Protein 2Y75 (pdb70)

Nearest PDB structures (foldseek):
  2y75-assembly1_E  TM=9.518E-01  e=7.463E-23  Bacillus subtilis
  3lwf-assembly1_A  TM=9.277E-01  e=1.250E-16  Listeria innocua
  3t8r-assembly1_A-2  TM=9.354E-01  e=6.163E-15  Staphylococcus aureus subsp. aureus Mu50
  4cic-assembly1_B  TM=9.281E-01  e=3.861E-13  Thermincola potens JR
  4hf0-assembly1_A  TM=8.494E-01  e=2.095E-10  Escherichia coli K-12

Sequence (765 aa):
MLKISTKGRYGLTIMIELAKKHGEGPTSLKSIAQTNNLSEHYLEQLVSPLRNAGLVKSIGGYVLGSEPDAITAGDIIRVLEGPISPVEVLEDEEPAKRELWIRIRDAVKEVLDSTTLEDDLASYTDMLKISTKGRYGLTIMIELAKKKHGEGPTSLKSIAQTNNLSEHYLEEQLVSPLRNAGLVKSIRGAYGGYVLGSEPDAITAGDIIRVLEGPISPVEVLEDEEPAKRELWIRIRDAVKEVLDSTTLEDLASYMLKISTKGRYGLTIMIELAKKHGEGPTSLKSIAQTNNLSEHYLEEQLVSPLRNAGLVKSIRGGGYVLGSEPDAITAGDIIRVLEGPISPVEVLEDEEPAKRELWIRIRDAVKEVLDSTTLEDLASYTDMLKISTKGRYGLTIMIELAKKHGEGPTSLKSIAQTNNLSEHYLEEQLVSPLRNAGLVKKSIRGAYGGYVLGSEPDAITAGDIIRVLEGPISPVEVLEDEEPAKRELWIRIRDAVKEVLDSTTLEDLASYTMLKISTKGRYGLTIMIELAKKHGEGPTSLKSIAQTNNLSEHYLEQLVSPLRNAGLVKSIRGAYGGYVLGSEPDAITAGDIIIRVLEGPISPVEVLEDEEPAKRELWIRIRDAVKEVLDSTTLEDLASYTDMLKISTTKGRYGLTIMIELAKKHGEGPTSLKSIAQTNNLSEHYLEQLVSPLRNAGLVKSIRGAYGGYVLGSEPDAITAGDIIRVLEGPISPVEVLEDEEEPAKRELWIRIRDAVKEVLDSTTLEDLASYTD

Structure (mmCIF, N/CA/C/O backbone):
data_2Y75
#
_entry.id   2Y75
#
_cell.length_a   98.700
_cell.length_b   103.700
_cell.length_c   106.530
_cell.angle_alpha   90.00
_cell.angle_beta   90.00
_cell.angle_gamma   90.00
#
_symmetry.space_group_name_H-M   'P 21 21 21'
#
loop_
_entity.id
_entity.type
_entity.pdbx_description
1 polymer 'HTH-TYPE TRANSCRIPTIONAL REGULATOR CYMR'
2 non-polymer 'SULFATE ION'
3 non-polymer 'CHLORIDE ION'
4 water water
#
loop_
_atom_site.group_PDB
_atom_site.id
_atom_site.type_symbol
_atom_site.label_atom_id
_atom_site.label_alt_id
_atom_site.label_comp_id
_atom_site.label_asym_id
_atom_site.label_entity_id
_atom_site.label_seq_id
_atom_site.pdbx_PDB_ins_code
_atom_site.Cartn_x
_atom_site.Cartn_y
_atom_site.Cartn_z
_atom_site.occupancy
_atom_site.B_iso_or_equiv
_atom_site.auth_seq_id
_atom_site.auth_comp_id
_atom_site.auth_asym_id
_atom_site.auth_atom_id
_atom_site.pdbx_PDB_model_num
ATOM 1 N N . MET A 1 1 ? 20.784 -25.636 -16.044 1.00 40.74 1 MET A N 1
ATOM 2 C CA . MET A 1 1 ? 21.536 -26.822 -15.639 1.00 39.96 1 MET A CA 1
ATOM 3 C C . MET A 1 1 ? 21.133 -28.032 -16.458 1.00 45.78 1 MET A C 1
ATOM 4 O O . MET A 1 1 ? 21.955 -28.935 -16.665 1.00 44.72 1 MET A O 1
ATOM 9 N N . LEU A 1 2 ? 19.852 -28.080 -16.884 1.00 43.18 2 LEU A N 1
ATOM 10 C CA . LEU A 1 2 ? 19.298 -29.240 -17.584 1.00 43.14 2 LEU A CA 1
ATOM 11 C C . LEU A 1 2 ? 19.278 -29.227 -19.095 1.00 46.42 2 LEU A C 1
ATOM 12 O O . LEU A 1 2 ? 18.998 -28.207 -19.716 1.00 44.82 2 LEU A O 1
ATOM 17 N N . LYS A 1 3 ? 19.500 -30.413 -19.687 1.00 44.82 3 LYS A N 1
ATOM 18 C CA . LYS A 1 3 ? 19.467 -30.602 -21.133 1.00 45.51 3 LYS A CA 1
ATOM 19 C C . LYS A 1 3 ? 18.011 -30.798 -21.632 1.00 49.33 3 LYS A C 1
ATOM 20 O O . LYS A 1 3 ? 17.771 -31.680 -22.468 1.00 51.98 3 LYS A O 1
ATOM 26 N N . ILE A 1 4 ? 17.044 -29.981 -21.106 1.00 42.30 4 ILE A N 1
ATOM 27 C CA . ILE A 1 4 ? 15.611 -29.992 -21.494 1.00 40.80 4 ILE A CA 1
ATOM 28 C C . ILE A 1 4 ? 15.422 -28.985 -22.614 1.00 41.29 4 ILE A C 1
ATOM 29 O O . ILE A 1 4 ? 15.433 -27.782 -22.360 1.00 42.57 4 ILE A O 1
ATOM 34 N N . SER A 1 5 ? 15.243 -29.477 -23.841 1.00 33.14 5 SER A N 1
ATOM 35 C CA . SER A 1 5 ? 15.108 -28.654 -25.032 1.00 31.63 5 SER A CA 1
ATOM 36 C C . SER A 1 5 ? 13.632 -28.379 -25.422 1.00 32.38 5 SER A C 1
ATOM 37 O O . SER A 1 5 ? 12.713 -28.805 -24.729 1.00 29.38 5 SER A O 1
ATOM 40 N N . THR A 1 6 ? 13.418 -27.690 -26.562 1.00 28.13 6 THR A N 1
ATOM 41 C CA . THR A 1 6 ? 12.087 -27.407 -27.120 1.00 28.23 6 THR A CA 1
ATOM 42 C C . THR A 1 6 ? 11.334 -28.755 -27.376 1.00 30.64 6 THR A C 1
ATOM 43 O O . THR A 1 6 ? 10.140 -28.835 -27.129 1.00 30.57 6 THR A O 1
ATOM 47 N N . LYS A 1 7 ? 12.052 -29.793 -27.843 1.00 27.73 7 LYS A N 1
ATOM 48 C CA . LYS A 1 7 ? 11.550 -31.166 -28.061 1.00 28.74 7 LYS A CA 1
ATOM 49 C C . LYS A 1 7 ? 10.890 -31.720 -26.786 1.00 32.81 7 LYS A C 1
ATOM 50 O O . LYS A 1 7 ? 9.769 -32.231 -26.841 1.00 31.65 7 LYS A O 1
ATOM 56 N N . GLY A 1 8 ? 11.604 -31.645 -25.662 1.00 28.74 8 GLY A N 1
ATOM 57 C CA . GLY A 1 8 ? 11.114 -32.113 -24.372 1.00 27.76 8 GLY A CA 1
ATOM 58 C C . GLY A 1 8 ? 9.935 -31.298 -23.890 1.00 29.08 8 GLY A C 1
ATOM 59 O O . GLY A 1 8 ? 8.952 -31.878 -23.441 1.00 29.64 8 GLY A O 1
ATOM 60 N N . ARG A 1 9 ? 10.024 -29.951 -24.003 1.00 24.09 9 ARG A N 1
ATOM 61 C CA . ARG A 1 9 ? 8.942 -29.055 -23.575 1.00 23.98 9 ARG A CA 1
ATOM 62 C C . ARG A 1 9 ? 7.638 -29.368 -24.322 1.00 27.98 9 ARG A C 1
ATOM 63 O O . ARG A 1 9 ? 6.580 -29.504 -23.706 1.00 25.74 9 ARG A O 1
ATOM 71 N N . TYR A 1 10 ? 7.720 -29.458 -25.660 1.00 27.20 10 TYR A N 1
ATOM 72 C CA . TYR A 1 10 ? 6.536 -29.703 -26.487 1.00 27.26 10 TYR A CA 1
ATOM 73 C C . TYR A 1 10 ? 6.052 -31.138 -26.516 1.00 30.75 10 TYR A C 1
ATOM 74 O O . TYR A 1 10 ? 4.864 -31.393 -26.720 1.00 30.23 10 TYR A O 1
ATOM 83 N N . GLY A 1 11 ? 6.962 -32.063 -26.249 1.00 26.00 11 GLY A N 1
ATOM 84 C CA . GLY A 1 11 ? 6.615 -33.464 -26.094 1.00 25.58 11 GLY A CA 1
ATOM 85 C C . GLY A 1 11 ? 5.785 -33.606 -24.816 1.00 30.10 11 GLY A C 1
ATOM 86 O O . GLY A 1 11 ? 4.772 -34.302 -24.803 1.00 27.11 11 GLY A O 1
ATOM 87 N N . LEU A 1 12 ? 6.146 -32.848 -23.750 1.00 26.06 12 LEU A N 1
ATOM 88 C CA . LEU A 1 12 ? 5.359 -32.829 -22.511 1.00 26.39 12 LEU A CA 1
ATOM 89 C C . LEU A 1 12 ? 3.984 -32.201 -22.779 1.00 27.50 12 LEU A C 1
ATOM 90 O O . LEU A 1 12 ? 2.981 -32.695 -22.272 1.00 26.14 12 LEU A O 1
ATOM 95 N N . THR A 1 13 ? 3.939 -31.127 -23.571 1.00 22.49 13 THR A N 1
ATOM 96 C CA . THR A 1 13 ? 2.685 -30.453 -23.939 1.00 24.02 13 THR A CA 1
ATOM 97 C C . THR A 1 13 ? 1.687 -31.452 -24.564 1.00 30.39 13 THR A C 1
ATOM 98 O O . THR A 1 13 ? 0.531 -31.513 -24.132 1.00 30.17 13 THR A O 1
ATOM 102 N N . ILE A 1 14 ? 2.153 -32.254 -25.538 1.00 27.86 14 ILE A N 1
ATOM 103 C CA . ILE A 1 14 ? 1.321 -33.261 -26.221 1.00 27.50 14 ILE A CA 1
ATOM 104 C C . ILE A 1 14 ? 0.734 -34.202 -25.167 1.00 30.43 14 ILE A C 1
ATOM 105 O O . ILE A 1 14 ? -0.474 -34.411 -25.138 1.00 30.77 14 ILE A O 1
ATOM 110 N N . MET A 1 15 ? 1.593 -34.765 -24.320 1.00 22.87 15 MET A N 1
ATOM 111 C CA . MET A 1 15 ? 1.211 -35.748 -23.301 1.00 23.77 15 MET A CA 1
ATOM 112 C C . MET A 1 15 ? 0.226 -35.211 -22.269 1.00 29.16 15 MET A C 1
ATOM 113 O O . MET A 1 15 ? -0.696 -35.923 -21.888 1.00 29.59 15 MET A O 1
ATOM 118 N N . ILE A 1 16 ? 0.419 -33.957 -21.842 1.00 27.14 16 ILE A N 1
ATOM 119 C CA . ILE A 1 16 ? -0.434 -33.284 -20.876 1.00 26.72 16 ILE A CA 1
ATOM 120 C C . ILE A 1 16 ? -1.822 -33.074 -21.510 1.00 31.41 16 ILE A C 1
ATOM 121 O O . ILE A 1 16 ? -2.831 -33.350 -20.847 1.00 29.93 16 ILE A O 1
ATOM 126 N N . GLU A 1 17 ? -1.864 -32.602 -22.789 1.00 28.89 17 GLU A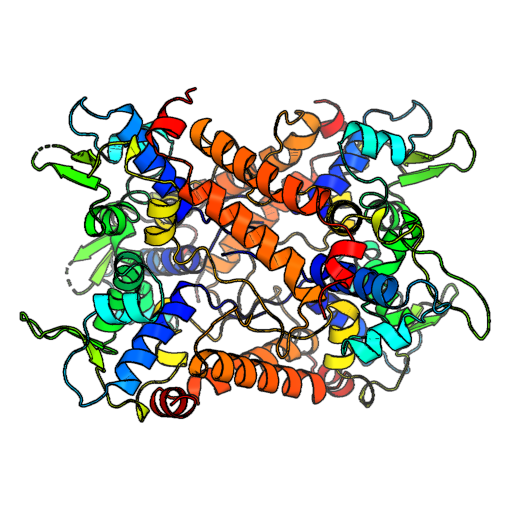 N 1
ATOM 127 C CA . GLU A 1 17 ? -3.144 -32.374 -23.502 1.00 29.74 17 GLU A CA 1
ATOM 128 C C . GLU A 1 17 ? -3.919 -33.676 -23.632 1.00 32.08 17 GLU A C 1
ATOM 129 O O . GLU A 1 17 ? -5.120 -33.711 -23.376 1.00 34.31 17 GLU A O 1
ATOM 135 N N . LEU A 1 18 ? -3.214 -34.753 -23.959 1.00 27.73 18 LEU A N 1
ATOM 136 C CA . LEU A 1 18 ? -3.825 -36.066 -24.071 1.00 27.36 18 LEU A CA 1
ATOM 137 C C . LEU A 1 18 ? -4.333 -36.572 -22.720 1.00 32.42 18 LEU A C 1
ATOM 138 O O . LEU A 1 18 ? -5.419 -37.168 -22.662 1.00 31.18 18 LEU A O 1
ATOM 143 N N . ALA A 1 19 ? -3.589 -36.289 -21.623 1.00 30.04 19 ALA A N 1
ATOM 144 C CA . ALA A 1 19 ? -4.004 -36.693 -20.275 1.00 30.30 19 ALA A CA 1
ATOM 145 C C . ALA A 1 19 ? -5.282 -35.947 -19.870 1.00 35.43 19 ALA A C 1
ATOM 146 O O . ALA A 1 19 ? -6.186 -36.555 -19.294 1.00 34.32 19 ALA A O 1
ATOM 148 N N . LYS A 1 20 ? -5.386 -34.657 -20.222 1.00 33.26 20 LYS A N 1
ATOM 149 C CA . LYS A 1 20 ? -6.568 -33.849 -19.911 1.00 34.64 20 LYS A CA 1
ATOM 150 C C . LYS A 1 20 ? -7.815 -34.379 -20.620 1.00 41.93 20 LYS A C 1
ATOM 151 O O . LYS A 1 20 ? -8.918 -34.285 -20.080 1.00 40.72 20 LYS A O 1
ATOM 157 N N . LYS A 1 21 ? -7.622 -34.953 -21.825 1.00 40.16 21 LYS A N 1
ATOM 158 C CA . LYS A 1 21 ? -8.697 -35.466 -22.672 1.00 39.89 21 LYS A CA 1
ATOM 159 C C . LYS A 1 21 ? -8.852 -36.987 -22.583 1.00 42.49 21 LYS A C 1
ATOM 160 O O . LYS A 1 21 ? -9.549 -37.575 -23.408 1.00 43.27 21 LYS A O 1
ATOM 166 N N . HIS A 1 22 ? -8.226 -37.624 -21.572 1.00 36.15 22 HIS A N 1
ATOM 167 C CA . HIS A 1 22 ? -8.276 -39.070 -21.387 1.00 35.75 22 HIS A CA 1
ATOM 168 C C . HIS A 1 22 ? -9.742 -39.538 -21.200 1.00 43.49 22 HIS A C 1
ATOM 169 O O . HIS A 1 22 ? -10.463 -38.973 -20.375 1.00 40.34 22 HIS A O 1
ATOM 176 N N . GLY A 1 23 ? -10.153 -40.509 -22.021 1.00 43.02 23 GLY A N 1
ATOM 177 C CA . GLY A 1 23 ? -11.515 -41.046 -22.054 1.00 43.50 23 GLY A CA 1
ATOM 178 C C . GLY A 1 23 ? -12.505 -40.175 -22.820 1.00 49.56 23 GLY A C 1
ATOM 179 O O . GLY A 1 23 ? -13.709 -40.444 -22.785 1.00 51.51 23 GLY A O 1
ATOM 180 N N . GLU A 1 24 ? -12.020 -39.124 -23.524 1.00 43.82 24 GLU A N 1
ATOM 181 C CA . GLU A 1 24 ? -12.875 -38.210 -24.284 1.00 43.31 24 GLU A CA 1
ATOM 182 C C . GLU A 1 24 ? -12.657 -38.325 -25.788 1.00 48.52 24 GLU A C 1
ATOM 183 O O . GLU A 1 24 ? -12.877 -37.354 -26.523 1.00 50.74 24 GLU A O 1
ATOM 189 N N . GLY A 1 25 ? -12.230 -39.502 -26.239 1.00 42.93 25 GLY A N 1
ATOM 190 C CA . GLY A 1 25 ? -11.991 -39.749 -27.654 1.00 42.20 25 GLY A CA 1
ATOM 191 C C . GLY A 1 25 ? -10.657 -39.212 -28.154 1.00 44.56 25 GLY A C 1
ATOM 192 O O . GLY A 1 25 ? -9.920 -38.574 -27.394 1.00 43.13 25 GLY A O 1
ATOM 193 N N . PRO A 1 26 ? -10.320 -39.445 -29.442 1.00 40.05 26 PRO A N 1
ATOM 194 C CA . PRO A 1 26 ? -9.018 -38.980 -29.964 1.00 39.36 26 PRO A CA 1
ATOM 195 C C . PRO A 1 26 ? -8.877 -37.461 -30.049 1.00 39.65 26 PRO A C 1
ATOM 196 O O . PRO A 1 26 ? -9.873 -36.745 -30.142 1.00 38.22 26 PRO A O 1
ATOM 200 N N . THR A 1 27 ? -7.623 -36.974 -30.003 1.00 35.14 27 THR A N 1
ATOM 201 C CA . THR A 1 27 ? -7.303 -35.543 -30.131 1.00 33.40 27 THR A CA 1
ATOM 202 C C . THR A 1 27 ? -6.289 -35.391 -31.264 1.00 35.24 27 THR A C 1
ATOM 203 O O . THR A 1 27 ? -5.262 -36.079 -31.261 1.00 34.52 27 THR A O 1
ATOM 207 N N . SER A 1 28 ? -6.529 -34.471 -32.201 1.00 31.83 28 SER A N 1
ATOM 208 C CA . SER A 1 28 ? -5.571 -34.264 -33.292 1.00 31.51 28 SER A CA 1
ATOM 209 C C . SER A 1 28 ? -4.380 -33.391 -32.870 1.00 35.93 28 SER A C 1
ATOM 210 O O . SER A 1 28 ? -4.504 -32.533 -31.978 1.00 34.81 28 SER A O 1
ATOM 213 N N . LEU A 1 29 ? -3.244 -33.570 -33.565 1.00 33.21 29 LEU A N 1
ATOM 214 C CA . LEU A 1 29 ? -2.069 -32.736 -33.362 1.00 33.66 29 LEU A CA 1
ATOM 215 C C . LEU A 1 29 ? -2.400 -31.320 -33.755 1.00 38.14 29 LEU A C 1
ATOM 216 O O . LEU A 1 29 ? -1.957 -30.403 -33.080 1.00 37.33 29 LEU A O 1
ATOM 221 N N . LYS A 1 30 ? -3.266 -31.135 -34.793 1.00 35.49 30 LYS A N 1
ATOM 222 C CA . LYS A 1 30 ? -3.724 -29.816 -35.214 1.00 35.21 30 LYS A CA 1
ATOM 223 C C . LYS A 1 30 ? -4.386 -29.076 -34.037 1.00 37.67 30 LYS A C 1
ATOM 224 O O . LYS A 1 30 ? -4.049 -27.913 -33.804 1.00 37.03 30 LYS A O 1
ATOM 230 N N . SER A 1 31 ? -5.323 -29.733 -33.288 1.00 33.80 31 SER A N 1
ATOM 231 C CA . SER A 1 31 ? -5.974 -29.038 -32.167 1.00 33.79 31 SER A CA 1
ATOM 232 C C . SER A 1 31 ? -5.001 -28.764 -31.005 1.00 36.55 31 SER A C 1
ATOM 233 O O . SER A 1 31 ? -5.097 -27.712 -30.386 1.00 35.24 31 SER A O 1
ATOM 236 N N . ILE A 1 32 ? -4.055 -29.694 -30.735 1.00 32.72 32 ILE A N 1
ATOM 237 C CA . ILE A 1 32 ? -3.048 -29.478 -29.682 1.00 31.99 32 ILE A CA 1
ATOM 238 C C . ILE A 1 32 ? -2.183 -28.255 -30.071 1.00 34.83 32 ILE A C 1
ATOM 239 O O . ILE A 1 32 ? -1.958 -27.381 -29.238 1.00 34.12 32 ILE A O 1
ATOM 244 N N . ALA A 1 33 ? -1.766 -28.178 -31.349 1.00 32.46 33 ALA A N 1
ATOM 245 C CA . ALA A 1 33 ? -0.978 -27.066 -31.892 1.00 32.96 33 ALA A CA 1
ATOM 246 C C . ALA A 1 33 ? -1.742 -25.760 -31.801 1.00 37.84 33 ALA A C 1
ATOM 247 O O . ALA A 1 33 ? -1.166 -24.747 -31.409 1.00 36.38 33 ALA A O 1
ATOM 249 N N . GLN A 1 34 ? -3.060 -25.781 -32.137 1.00 36.89 34 GLN A N 1
ATOM 250 C CA . GLN A 1 34 ? -3.927 -24.599 -32.079 1.00 36.10 34 GLN A CA 1
ATOM 251 C C . GLN A 1 34 ? -4.069 -24.097 -30.632 1.00 38.05 34 GLN A C 1
ATOM 252 O O . GLN A 1 34 ? -3.886 -22.907 -30.377 1.00 35.71 34 GLN A O 1
ATOM 258 N N . THR A 1 35 ? -4.325 -25.016 -29.683 1.00 35.23 35 THR A N 1
ATOM 259 C CA . THR A 1 35 ? -4.460 -24.697 -28.252 1.00 35.83 35 THR A CA 1
ATOM 260 C C . THR A 1 35 ? -3.173 -24.029 -27.724 1.00 40.09 35 THR A C 1
ATOM 261 O O . THR A 1 35 ? -3.244 -23.064 -26.957 1.00 39.43 35 THR A O 1
ATOM 265 N N . ASN A 1 36 ? -2.007 -24.531 -28.166 1.00 36.31 36 ASN A N 1
ATOM 266 C CA . ASN A 1 36 ? -0.718 -24.062 -27.666 1.00 35.62 36 ASN A CA 1
ATOM 267 C C . ASN A 1 36 ? 0.050 -23.076 -28.536 1.00 38.72 36 ASN A C 1
ATOM 268 O O . ASN A 1 36 ? 1.203 -22.782 -28.231 1.00 38.41 36 ASN A O 1
ATOM 273 N N . ASN A 1 37 ? -0.600 -22.538 -29.597 1.00 34.48 37 ASN A N 1
ATOM 274 C CA . ASN A 1 37 ? -0.055 -21.509 -30.490 1.00 34.07 37 ASN A CA 1
ATOM 275 C C . ASN A 1 37 ? 1.315 -21.866 -31.069 1.00 37.81 37 ASN A C 1
ATOM 276 O O . ASN A 1 37 ? 2.273 -21.097 -30.953 1.00 37.20 37 ASN A O 1
ATOM 281 N N . LEU A 1 38 ? 1.414 -23.035 -31.688 1.00 33.32 38 LEU A N 1
ATOM 282 C CA . LEU A 1 38 ? 2.650 -23.441 -32.351 1.00 32.30 38 LEU A CA 1
ATOM 283 C C . LEU A 1 38 ? 2.312 -24.242 -33.599 1.00 37.66 38 LEU A C 1
ATOM 284 O O . LEU A 1 38 ? 1.131 -24.471 -33.865 1.00 38.50 38 LEU A O 1
ATOM 289 N N . SER A 1 39 ? 3.316 -24.619 -34.384 1.00 34.73 39 SER A N 1
ATOM 290 C CA . SER A 1 39 ? 3.101 -25.342 -35.626 1.00 34.33 39 SER A CA 1
ATOM 291 C C . SER A 1 39 ? 2.824 -26.812 -35.389 1.00 35.81 39 SER A C 1
ATOM 292 O O . SER A 1 39 ? 3.594 -27.485 -34.714 1.00 33.78 39 SER A O 1
ATOM 295 N N . GLU A 1 40 ? 1.761 -27.322 -36.030 1.00 31.79 40 GLU A N 1
ATOM 296 C CA . GLU A 1 40 ? 1.404 -28.738 -36.017 1.00 30.61 40 GLU A CA 1
ATOM 297 C C . GLU A 1 40 ? 2.565 -29.532 -36.610 1.00 31.49 40 GLU A C 1
ATOM 298 O O . GLU A 1 40 ? 2.831 -30.648 -36.174 1.00 30.56 40 GLU A O 1
ATOM 304 N N . HIS A 1 41 ? 3.259 -28.941 -37.596 1.00 28.50 41 HIS A N 1
ATOM 305 C CA . HIS A 1 41 ? 4.378 -29.565 -38.302 1.00 28.75 41 HIS A CA 1
ATOM 306 C C . HIS A 1 41 ? 5.648 -29.625 -37.455 1.00 32.60 41 HIS A C 1
ATOM 307 O O . HIS A 1 41 ? 6.546 -30.419 -37.739 1.00 31.04 41 HIS A O 1
ATOM 314 N N . TYR A 1 42 ? 5.694 -28.822 -36.378 1.00 29.07 42 TYR A N 1
ATOM 315 C CA . TYR A 1 42 ? 6.783 -28.931 -35.419 1.00 28.12 42 TYR A CA 1
ATOM 316 C C . TYR A 1 42 ? 6.410 -30.116 -34.491 1.00 29.68 42 TYR A C 1
ATOM 317 O O . TYR A 1 42 ? 7.237 -30.996 -34.287 1.00 29.22 42 TYR A O 1
ATOM 326 N N . LEU A 1 43 ? 5.143 -30.167 -33.981 1.00 27.97 43 LEU A N 1
ATOM 327 C CA . LEU A 1 43 ? 4.663 -31.260 -33.110 1.00 27.91 43 LEU A CA 1
ATOM 328 C C . LEU A 1 43 ? 4.774 -32.642 -33.766 1.00 33.22 43 LEU A C 1
ATOM 329 O O . LEU A 1 43 ? 5.081 -33.608 -33.075 1.00 32.85 43 LEU A O 1
ATOM 334 N N . GLU A 1 44 ? 4.523 -32.739 -35.093 1.00 32.07 44 GLU A N 1
ATOM 335 C CA . GLU A 1 44 ? 4.598 -34.008 -35.849 1.00 32.97 44 GLU A CA 1
ATOM 336 C C . GLU A 1 44 ? 5.934 -34.739 -35.701 1.00 37.21 44 GLU A C 1
ATOM 337 O O . GLU A 1 44 ? 5.966 -35.970 -35.686 1.00 36.82 44 GLU A O 1
ATOM 343 N N . GLN A 1 45 ? 7.027 -33.973 -35.540 1.00 33.30 45 GLN A N 1
ATOM 344 C CA . GLN A 1 45 ? 8.391 -34.487 -35.338 1.00 32.29 45 GLN A CA 1
ATOM 345 C C . GLN A 1 45 ? 8.568 -35.188 -33.972 1.00 37.36 45 GLN A C 1
ATOM 346 O O . GLN A 1 45 ? 9.478 -36.012 -33.805 1.00 38.01 45 GLN A O 1
ATOM 352 N N . LEU A 1 46 ? 7.705 -34.838 -32.998 1.00 32.74 46 LEU A N 1
ATOM 353 C CA . LEU A 1 46 ? 7.771 -35.345 -31.625 1.00 31.96 46 LEU A CA 1
ATOM 354 C C . LEU A 1 46 ? 6.934 -36.583 -31.378 1.00 37.47 46 LEU A C 1
ATOM 355 O O . LEU A 1 46 ? 7.276 -37.373 -30.486 1.00 34.00 46 LEU A O 1
ATOM 360 N N . VAL A 1 47 ? 5.805 -36.742 -32.125 1.00 37.33 47 VAL A N 1
ATOM 361 C CA . VAL A 1 47 ? 4.893 -37.879 -31.928 1.00 37.48 47 VAL A CA 1
ATOM 362 C C . VAL A 1 47 ? 5.475 -39.230 -32.261 1.00 40.64 47 VAL A C 1
ATOM 363 O O . VAL A 1 47 ? 5.240 -40.181 -31.518 1.00 40.65 47 VAL A O 1
ATOM 367 N N . SER A 1 48 ? 6.207 -39.330 -33.381 1.00 38.45 48 SER A N 1
ATOM 368 C CA . SER A 1 48 ? 6.773 -40.599 -33.851 1.00 38.66 48 SER A CA 1
ATOM 369 C C . SER A 1 48 ? 7.497 -41.375 -32.746 1.00 41.97 48 SER A C 1
ATOM 370 O O . SER A 1 48 ? 7.122 -42.525 -32.493 1.00 41.50 48 SER A O 1
ATOM 373 N N . PRO A 1 49 ? 8.475 -40.776 -32.009 1.00 37.99 49 PRO A N 1
ATOM 374 C CA . PRO A 1 49 ? 9.100 -41.539 -30.914 1.00 35.81 49 PRO A CA 1
ATOM 375 C C . PRO A 1 49 ? 8.119 -41.869 -29.774 1.00 34.60 49 PRO A C 1
ATOM 376 O O . PRO A 1 49 ? 8.221 -42.939 -29.176 1.00 33.08 49 PRO A O 1
ATOM 380 N N . LEU A 1 50 ? 7.173 -40.955 -29.462 1.00 29.43 50 LEU A N 1
ATOM 381 C CA . LEU A 1 50 ? 6.190 -41.214 -28.397 1.00 29.90 50 LEU A CA 1
ATOM 382 C C . LEU A 1 50 ? 5.267 -42.416 -28.781 1.00 34.97 50 LEU A C 1
ATOM 383 O O . LEU A 1 50 ? 4.947 -43.274 -27.939 1.00 32.85 50 LEU A O 1
ATOM 388 N N . ARG A 1 51 ? 4.927 -42.504 -30.063 1.00 32.93 51 ARG A N 1
ATOM 389 C CA . ARG A 1 51 ? 4.128 -43.601 -30.614 1.00 33.79 51 ARG A CA 1
ATOM 390 C C . ARG A 1 51 ? 4.936 -44.915 -30.575 1.00 38.84 51 ARG A C 1
ATOM 391 O O . ARG A 1 51 ? 4.425 -45.923 -30.085 1.00 37.20 51 ARG A O 1
ATOM 399 N N . ASN A 1 52 ? 6.220 -44.880 -31.013 1.00 37.38 52 ASN A N 1
ATOM 400 C CA . ASN A 1 52 ? 7.093 -46.061 -30.985 1.00 37.15 52 ASN A CA 1
ATOM 401 C C . ASN A 1 52 ? 7.268 -46.615 -29.588 1.00 39.55 52 ASN A C 1
ATOM 402 O O . ASN A 1 52 ? 7.301 -47.836 -29.412 1.00 38.50 52 ASN A O 1
ATOM 407 N N . ALA A 1 53 ? 7.309 -45.723 -28.582 1.00 35.94 53 ALA A N 1
ATOM 408 C CA . ALA A 1 53 ? 7.455 -46.103 -27.174 1.00 35.40 53 ALA A CA 1
ATOM 409 C C . ALA A 1 53 ? 6.147 -46.594 -26.537 1.00 36.16 53 ALA A C 1
ATOM 410 O O . ALA A 1 53 ? 6.156 -47.004 -25.377 1.00 34.77 53 ALA A O 1
ATOM 412 N N . GLY A 1 54 ? 5.041 -46.514 -27.275 1.00 32.92 54 GLY A N 1
ATOM 413 C CA . GLY A 1 54 ? 3.730 -46.931 -26.785 1.00 32.11 54 GLY A CA 1
ATOM 414 C C . GLY A 1 54 ? 3.138 -45.955 -25.793 1.00 35.61 54 GLY A C 1
ATOM 415 O O . GLY A 1 54 ? 2.196 -46.301 -25.070 1.00 34.19 54 GLY A O 1
ATOM 416 N N . LEU A 1 55 ? 3.672 -44.707 -25.758 1.00 29.96 55 LEU A N 1
ATOM 417 C CA . LEU A 1 55 ? 3.177 -43.679 -24.834 1.00 29.11 55 LEU A CA 1
ATOM 418 C C . LEU A 1 55 ? 1.906 -43.045 -25.373 1.00 31.16 55 LEU A C 1
ATOM 419 O O . LEU A 1 55 ? 1.107 -42.497 -24.604 1.00 29.26 55 LEU A O 1
ATOM 424 N N . VAL A 1 56 ? 1.781 -43.045 -26.711 1.00 28.54 56 VAL A N 1
ATOM 425 C CA . VAL A 1 56 ? 0.620 -42.574 -27.459 1.00 29.45 56 VAL A CA 1
ATOM 426 C C . VAL A 1 56 ? 0.173 -43.658 -28.452 1.00 36.04 56 VAL A C 1
ATOM 427 O O . VAL A 1 56 ? 0.991 -44.443 -28.942 1.00 34.17 56 VAL A O 1
ATOM 431 N N . LYS A 1 57 ? -1.117 -43.659 -28.779 1.00 36.99 57 LYS A N 1
ATOM 432 C CA . LYS A 1 57 ? -1.681 -44.564 -29.793 1.00 37.26 57 LYS A CA 1
ATOM 433 C C . LYS A 1 57 ? -2.357 -43.692 -30.816 1.00 40.49 57 LYS A C 1
ATOM 434 O O . LYS A 1 57 ? -3.032 -42.721 -30.461 1.00 41.02 57 LYS A O 1
ATOM 440 N N . SER A 1 58 ? -2.146 -44.008 -32.078 1.00 36.90 58 SER A N 1
ATOM 441 C CA . SER A 1 58 ? -2.770 -43.303 -33.186 1.00 38.07 58 SER A CA 1
ATOM 442 C C . SER A 1 58 ? -4.064 -44.048 -33.576 1.00 42.29 58 SER A C 1
ATOM 443 O O . SER A 1 58 ? -4.048 -45.275 -33.780 1.00 41.65 58 SER A O 1
ATOM 446 N N . ILE A 1 59 ? -5.179 -43.305 -33.647 1.00 39.49 59 ILE A N 1
ATOM 447 C CA . ILE A 1 59 ? -6.488 -43.819 -34.064 1.00 55.13 59 ILE A CA 1
ATOM 448 C C . ILE A 1 59 ? -6.826 -43.282 -35.464 1.00 93.84 59 ILE A C 1
ATOM 449 O O . ILE A 1 59 ? -6.800 -42.076 -35.692 1.00 64.92 59 ILE A O 1
ATOM 454 N N . GLY A 1 64 ? -9.486 -38.798 -36.418 1.00 57.62 64 GLY A N 1
ATOM 455 C CA . GLY A 1 64 ? -8.068 -38.654 -36.747 1.00 57.37 64 GLY A CA 1
ATOM 456 C C . GLY A 1 64 ? -7.231 -37.971 -35.674 1.00 58.15 64 GLY A C 1
ATOM 457 O O . GLY A 1 64 ? -6.962 -36.769 -35.748 1.00 57.48 64 GLY A O 1
ATOM 458 N N . GLY A 1 65 ? -6.792 -38.752 -34.694 1.00 51.64 65 GLY A N 1
ATOM 459 C CA . GLY A 1 65 ? -6.010 -38.238 -33.585 1.00 48.75 65 GLY A CA 1
ATOM 460 C C . GLY A 1 65 ? -5.336 -39.261 -32.699 1.00 46.10 65 GLY A C 1
ATOM 461 O O . GLY A 1 65 ? -5.214 -40.447 -33.041 1.00 46.36 65 GLY A O 1
ATOM 462 N N . TYR A 1 66 ? -4.939 -38.791 -31.516 1.00 36.08 66 TYR A N 1
ATOM 463 C CA . TYR A 1 66 ? -4.172 -39.573 -30.569 1.00 33.13 66 TYR A CA 1
ATOM 464 C C . TYR A 1 66 ? -4.845 -39.725 -29.247 1.00 33.61 66 TYR A C 1
ATOM 465 O O . TYR A 1 66 ? -5.659 -38.893 -28.846 1.00 31.79 66 TYR A O 1
ATOM 474 N N . VAL A 1 67 ? -4.496 -40.811 -28.567 1.00 32.49 67 VAL A N 1
ATOM 475 C CA . VAL A 1 67 ? -4.923 -41.129 -27.200 1.00 32.91 67 VAL A CA 1
ATOM 476 C C . VAL A 1 67 ? -3.661 -41.594 -26.468 1.00 35.41 67 VAL A C 1
ATOM 477 O O . VAL A 1 67 ? -2.681 -41.981 -27.121 1.00 33.25 67 VAL A O 1
ATOM 481 N N . LEU A 1 68 ? -3.701 -41.616 -25.130 1.00 33.12 68 LEU A N 1
ATOM 482 C CA . LEU A 1 68 ? -2.587 -42.113 -24.328 1.00 32.40 68 LEU A CA 1
ATOM 483 C C . LEU A 1 68 ? -2.484 -43.612 -24.492 1.00 38.32 68 LEU A C 1
ATOM 484 O O . LEU A 1 68 ? -3.507 -44.269 -24.707 1.00 36.90 68 LEU A O 1
ATOM 489 N N . GLY A 1 69 ? -1.266 -44.138 -24.402 1.00 34.70 69 GLY A N 1
ATOM 490 C CA . GLY A 1 69 ? -1.030 -45.570 -24.515 1.00 34.91 69 GLY A CA 1
ATOM 491 C C . GLY A 1 69 ? -1.200 -46.311 -23.204 1.00 39.28 69 GLY A C 1
ATOM 492 O O . GLY A 1 69 ? -1.107 -47.532 -23.177 1.00 39.19 69 GLY A O 1
ATOM 493 N N . SER A 1 70 ? -1.431 -45.575 -22.103 1.00 35.75 70 SER A N 1
ATOM 494 C CA . SER A 1 70 ? -1.616 -46.098 -20.745 1.00 35.49 70 SER A CA 1
ATOM 495 C C . SER A 1 70 ? -2.453 -45.091 -19.994 1.00 39.82 70 SER A C 1
ATOM 496 O O . SER A 1 70 ? -2.671 -43.991 -20.493 1.00 39.16 70 SER A O 1
ATOM 499 N N . GLU A 1 71 ? -2.853 -45.428 -18.756 1.00 36.70 71 GLU A N 1
ATOM 500 C CA . GLU A 1 71 ? -3.595 -44.519 -17.887 1.00 36.73 71 GLU A CA 1
ATOM 501 C C . GLU A 1 71 ? -2.677 -43.334 -17.489 1.00 37.26 71 GLU A C 1
ATOM 502 O O . GLU A 1 71 ? -1.472 -43.543 -17.319 1.00 35.00 71 GLU A O 1
ATOM 508 N N . PRO A 1 72 ? -3.227 -42.113 -17.323 1.00 33.61 72 PRO A N 1
ATOM 509 C CA . PRO A 1 72 ? -2.381 -40.955 -16.938 1.00 32.96 72 PRO A CA 1
ATOM 510 C C . PRO A 1 72 ? -1.517 -41.153 -15.695 1.00 37.16 72 PRO A C 1
ATOM 511 O O . PRO A 1 72 ? -0.408 -40.610 -15.632 1.00 35.71 72 PRO A O 1
ATOM 515 N N . ASP A 1 73 ? -2.003 -41.949 -14.710 1.00 33.99 73 ASP A N 1
ATOM 516 C CA . ASP A 1 73 ? -1.254 -42.221 -13.477 1.00 33.43 73 ASP A CA 1
ATOM 517 C C . ASP A 1 73 ? -0.096 -43.201 -13.685 1.00 35.57 73 ASP A C 1
ATOM 518 O O . ASP A 1 73 ? 0.727 -43.357 -12.797 1.00 36.20 73 ASP A O 1
ATOM 523 N N . ALA A 1 74 ? -0.033 -43.848 -14.853 1.00 32.39 74 ALA A N 1
ATOM 524 C CA . ALA A 1 74 ? 0.998 -44.831 -15.179 1.00 32.93 74 ALA A CA 1
ATOM 525 C C . ALA A 1 74 ? 2.115 -44.256 -16.076 1.00 36.69 74 ALA A C 1
ATOM 526 O O . ALA A 1 74 ? 3.024 -44.999 -16.458 1.00 37.13 74 ALA A O 1
ATOM 528 N N . ILE A 1 75 ? 2.037 -42.969 -16.435 1.00 30.44 75 ILE A N 1
ATOM 529 C CA . ILE A 1 75 ? 3.045 -42.316 -17.300 1.00 29.56 75 ILE A CA 1
ATOM 530 C C . ILE A 1 75 ? 3.680 -41.174 -16.518 1.00 32.73 75 ILE A C 1
ATOM 531 O O . ILE A 1 75 ? 2.956 -40.333 -15.982 1.00 34.05 75 ILE A O 1
ATOM 536 N N . THR A 1 76 ? 5.031 -41.131 -16.480 1.00 27.65 76 THR A N 1
ATOM 537 C CA . THR A 1 76 ? 5.751 -40.073 -15.770 1.00 26.20 76 THR A CA 1
ATOM 538 C C . THR A 1 76 ? 6.397 -39.085 -16.734 1.00 30.79 76 THR A C 1
ATOM 539 O O . THR A 1 76 ? 6.610 -39.397 -17.919 1.00 28.90 76 THR A O 1
ATOM 543 N N . ALA A 1 77 ? 6.765 -37.885 -16.204 1.00 26.35 77 ALA A N 1
ATOM 544 C CA . ALA A 1 77 ? 7.513 -36.893 -16.988 1.00 24.92 77 ALA A CA 1
ATOM 545 C C . ALA A 1 77 ? 8.840 -37.556 -17.437 1.00 28.29 77 ALA A C 1
ATOM 546 O O . ALA A 1 77 ? 9.257 -37.347 -18.574 1.00 28.99 77 ALA A O 1
ATOM 548 N N . GLY A 1 78 ? 9.445 -38.383 -16.567 1.00 25.43 78 GLY A N 1
ATOM 549 C CA . GLY A 1 78 ? 10.676 -39.133 -16.852 1.00 26.06 78 GLY A CA 1
ATOM 550 C C . GLY A 1 78 ? 10.548 -40.077 -18.033 1.00 29.01 78 GLY A C 1
ATOM 551 O O . GLY A 1 78 ? 11.427 -40.114 -18.900 1.00 27.08 78 GLY A O 1
ATOM 552 N N . ASP A 1 79 ? 9.416 -40.809 -18.121 1.00 27.37 79 ASP A N 1
ATOM 553 C CA . ASP A 1 79 ? 9.156 -41.723 -19.257 1.00 28.40 79 ASP A CA 1
ATOM 554 C C . ASP A 1 79 ? 9.187 -40.966 -20.584 1.00 29.48 79 ASP A C 1
ATOM 555 O O . ASP A 1 79 ? 9.702 -41.472 -21.569 1.00 30.27 79 ASP A O 1
ATOM 560 N N . ILE A 1 80 ? 8.612 -39.764 -20.598 1.00 25.70 80 ILE A N 1
ATOM 561 C CA . ILE A 1 80 ? 8.502 -38.937 -21.798 1.00 25.08 80 ILE A CA 1
ATOM 562 C C . ILE A 1 80 ? 9.865 -38.335 -22.178 1.00 27.34 80 ILE A C 1
ATOM 563 O O . ILE A 1 80 ? 10.254 -38.368 -23.344 1.00 26.38 80 ILE A O 1
ATOM 568 N N . ILE A 1 81 ? 10.560 -37.739 -21.191 1.00 24.37 81 ILE A N 1
ATOM 569 C CA . ILE A 1 81 ? 11.864 -37.108 -21.414 1.00 24.13 81 ILE A CA 1
ATOM 570 C C . ILE A 1 81 ? 12.899 -38.108 -21.950 1.00 27.38 81 ILE A C 1
ATOM 571 O O . ILE A 1 81 ? 13.611 -37.777 -22.890 1.00 28.22 81 ILE A O 1
ATOM 576 N N . ARG A 1 82 ? 12.947 -39.322 -21.385 1.00 26.36 82 ARG A N 1
ATOM 577 C CA . ARG A 1 82 ? 13.886 -40.367 -21.813 1.00 27.42 82 ARG A CA 1
ATOM 578 C C . ARG A 1 82 ? 13.752 -40.716 -23.294 1.00 31.37 82 ARG A C 1
ATOM 579 O O . ARG A 1 82 ? 14.757 -40.965 -23.964 1.00 29.55 82 ARG A O 1
ATOM 587 N N . VAL A 1 83 ? 12.514 -40.729 -23.804 1.00 29.02 83 VAL A N 1
ATOM 588 C CA . VAL A 1 83 ? 12.240 -41.048 -25.201 1.00 29.25 83 VAL A CA 1
ATOM 589 C C . VAL A 1 83 ? 12.652 -39.903 -26.133 1.00 32.20 83 VAL A C 1
ATOM 590 O O . VAL A 1 83 ? 13.237 -40.130 -27.184 1.00 32.33 83 VAL A O 1
ATOM 594 N N . LEU A 1 84 ? 12.338 -38.675 -25.750 1.00 28.16 84 LEU A N 1
ATOM 595 C CA . LEU A 1 84 ? 12.624 -37.549 -26.607 1.00 27.84 84 LEU A CA 1
ATOM 596 C C . LEU A 1 84 ? 14.018 -36.970 -26.484 1.00 34.99 84 LEU A C 1
ATOM 597 O O . LEU A 1 84 ? 14.532 -36.428 -27.464 1.00 33.22 84 LEU A O 1
ATOM 602 N N . GLU A 1 85 ? 14.603 -36.988 -25.266 1.00 32.08 85 GLU A N 1
ATOM 603 C CA . GLU A 1 85 ? 15.895 -36.304 -25.037 1.00 31.34 85 GLU A CA 1
ATOM 604 C C . GLU A 1 85 ? 17.048 -37.184 -24.668 1.00 34.73 85 GLU A C 1
ATOM 605 O O . GLU A 1 85 ? 18.196 -36.736 -24.670 1.00 34.79 85 GLU A O 1
ATOM 611 N N . GLY A 1 86 ? 16.759 -38.409 -24.318 1.00 30.27 86 GLY A N 1
ATOM 612 C CA . GLY A 1 86 ? 17.829 -39.309 -23.961 1.00 29.31 86 GLY A CA 1
ATOM 613 C C . GLY A 1 86 ? 17.959 -39.449 -22.473 1.00 34.85 86 GLY A C 1
ATOM 614 O O . GLY A 1 86 ? 17.047 -39.061 -21.728 1.00 32.80 86 GLY A O 1
ATOM 615 N N . PRO A 1 87 ? 19.060 -40.067 -22.006 1.00 33.13 87 PRO A N 1
ATOM 616 C CA . PRO A 1 87 ? 19.150 -40.375 -20.577 1.00 33.19 87 PRO A CA 1
ATOM 617 C C . PRO A 1 87 ? 19.130 -39.210 -19.616 1.00 36.47 87 PRO A C 1
ATOM 618 O O . PRO A 1 87 ? 19.564 -38.119 -19.950 1.00 36.44 87 PRO A O 1
ATOM 622 N N . ILE A 1 88 ? 18.588 -39.464 -18.423 1.00 34.66 88 ILE A N 1
ATOM 623 C CA . ILE A 1 88 ? 18.484 -38.481 -17.344 1.00 36.60 88 ILE A CA 1
ATOM 624 C C . ILE A 1 88 ? 19.713 -38.559 -16.409 1.00 42.35 88 ILE A C 1
ATOM 625 O O . ILE A 1 88 ? 20.121 -37.542 -15.879 1.00 42.69 88 ILE A O 1
ATOM 630 N N . SER A 1 89 ? 20.299 -39.752 -16.225 1.00 41.03 89 SER A N 1
ATOM 631 C CA . SER A 1 89 ? 21.454 -39.983 -15.337 1.00 40.77 89 SER A CA 1
ATOM 632 C C . SER A 1 89 ? 22.795 -39.325 -15.689 1.00 44.06 89 SER A C 1
ATOM 633 O O . SER A 1 89 ? 23.500 -38.970 -14.743 1.00 44.35 89 SER A O 1
ATOM 636 N N . PRO A 1 90 ? 23.229 -39.198 -16.976 1.00 38.90 90 PRO A N 1
ATOM 637 C CA . PRO A 1 90 ? 24.558 -38.617 -17.243 1.00 37.95 90 PRO A CA 1
ATOM 638 C C . PRO A 1 90 ? 24.762 -37.215 -16.698 1.00 39.82 90 PRO A C 1
ATOM 639 O O . PRO A 1 90 ? 23.907 -36.349 -16.834 1.00 40.44 90 PRO A O 1
ATOM 643 N N . VAL A 1 91 ? 25.901 -37.026 -16.048 1.00 34.64 91 VAL A N 1
ATOM 644 C CA . VAL A 1 91 ? 26.340 -35.748 -15.500 1.00 33.66 91 VAL A CA 1
ATOM 645 C C . VAL A 1 91 ? 27.800 -35.484 -15.957 1.00 34.54 91 VAL A C 1
ATOM 646 O O . VAL A 1 91 ? 28.558 -36.429 -16.183 1.00 32.94 91 VAL A O 1
ATOM 650 N N . GLU A 1 92 ? 28.156 -34.224 -16.192 1.00 31.40 92 GLU A N 1
ATOM 651 C CA . GLU A 1 92 ? 29.506 -33.853 -16.635 1.00 31.85 92 GLU A CA 1
ATOM 652 C C . GLU A 1 92 ? 30.474 -34.125 -15.508 1.00 36.88 92 GLU A C 1
ATOM 653 O O . GLU A 1 92 ? 30.174 -33.800 -14.358 1.00 37.41 92 GLU A O 1
ATOM 659 N N . VAL A 1 93 ? 31.582 -34.806 -15.814 1.00 32.70 93 VAL A N 1
ATOM 660 C CA . VAL A 1 93 ? 32.590 -35.209 -14.827 1.00 32.71 93 VAL A CA 1
ATOM 661 C C . VAL A 1 93 ? 34.007 -34.795 -15.209 1.00 38.01 93 VAL A C 1
ATOM 662 O O . VAL A 1 93 ? 34.267 -34.492 -16.372 1.00 36.54 93 VAL A O 1
ATOM 666 N N . LEU A 1 94 ? 34.935 -34.840 -14.238 1.00 36.45 94 LEU A N 1
ATOM 667 C CA . LEU A 1 94 ? 36.350 -34.637 -14.538 1.00 37.07 94 LEU A CA 1
ATOM 668 C C . LEU A 1 94 ? 36.990 -36.036 -14.525 1.00 45.82 94 LEU A C 1
ATOM 669 O O . LEU A 1 94 ? 36.559 -36.899 -13.756 1.00 43.29 94 LEU A O 1
ATOM 674 N N . GLU A 1 95 ? 38.046 -36.250 -15.331 1.00 48.55 95 GLU A N 1
ATOM 675 C CA . GLU A 1 95 ? 38.772 -37.536 -15.326 1.00 50.11 95 GLU A CA 1
ATOM 676 C C . GLU A 1 95 ? 39.495 -37.633 -13.981 1.00 56.17 95 GLU A C 1
ATOM 677 O O . GLU A 1 95 ? 40.006 -36.621 -13.498 1.00 55.97 95 GLU A O 1
ATOM 683 N N . ASP A 1 96 ? 39.454 -38.822 -13.342 1.00 54.72 96 ASP A N 1
ATOM 684 C CA . ASP A 1 96 ? 40.046 -39.102 -12.020 1.00 54.77 96 ASP A CA 1
ATOM 685 C C . ASP A 1 96 ? 39.408 -38.245 -10.918 1.00 57.14 96 ASP A C 1
ATOM 686 O O . ASP A 1 96 ? 40.059 -37.858 -9.938 1.00 56.43 96 ASP A O 1
ATOM 691 N N . GLU A 1 97 ? 38.105 -37.972 -11.104 1.00 52.46 97 GLU A N 1
ATOM 692 C CA . GLU A 1 97 ? 37.237 -37.224 -10.195 1.00 51.16 97 GLU A CA 1
ATOM 693 C C . GLU A 1 97 ? 37.387 -37.706 -8.752 1.00 51.17 97 GLU A C 1
ATOM 694 O O . GLU A 1 97 ? 37.392 -38.914 -8.497 1.00 49.45 97 GLU A O 1
ATOM 700 N N . GLU A 1 98 ? 37.554 -36.773 -7.821 1.00 46.90 98 GLU A N 1
ATOM 701 C CA . GLU A 1 98 ? 37.608 -37.160 -6.418 1.00 46.68 98 GLU A CA 1
ATOM 702 C C . GLU A 1 98 ? 36.186 -37.159 -5.863 1.00 49.09 98 GLU A C 1
ATOM 703 O O . GLU A 1 98 ? 35.394 -36.283 -6.242 1.00 47.58 98 GLU A O 1
ATOM 709 N N . PRO A 1 99 ? 35.835 -38.142 -4.989 1.00 46.51 99 PRO A N 1
ATOM 710 C CA . PRO A 1 99 ? 34.456 -38.215 -4.460 1.00 45.86 99 PRO A CA 1
ATOM 711 C C . PRO A 1 99 ? 33.875 -36.948 -3.847 1.00 45.15 99 PRO A C 1
ATOM 712 O O . PRO A 1 99 ? 32.728 -36.633 -4.127 1.00 43.92 99 PRO A O 1
ATOM 716 N N . ALA A 1 100 ? 34.651 -36.230 -3.018 1.00 39.40 100 ALA A N 1
ATOM 717 C CA . ALA A 1 100 ? 34.205 -34.997 -2.360 1.00 38.10 100 ALA A CA 1
ATOM 718 C C . ALA A 1 100 ? 33.808 -33.894 -3.357 1.00 40.71 100 ALA A C 1
ATOM 719 O O . ALA A 1 100 ? 32.869 -33.141 -3.099 1.00 39.16 100 ALA A O 1
ATOM 721 N N . LYS A 1 101 ? 34.525 -33.808 -4.486 1.00 36.45 101 LYS A N 1
ATOM 722 C CA . LYS A 1 101 ? 34.305 -32.783 -5.521 1.00 34.57 101 LYS A CA 1
ATOM 723 C C . LYS A 1 101 ? 33.144 -33.131 -6.439 1.00 36.04 101 LYS A C 1
ATOM 724 O O . LYS A 1 101 ? 32.468 -32.222 -6.916 1.00 34.12 101 LYS A O 1
ATOM 730 N N . ARG A 1 102 ? 32.928 -34.416 -6.723 1.00 31.58 102 ARG A N 1
ATOM 731 C CA . ARG A 1 102 ? 31.850 -34.831 -7.623 1.00 31.02 102 ARG A CA 1
ATOM 732 C C . ARG A 1 102 ? 30.514 -34.902 -6.886 1.00 34.41 102 ARG A C 1
ATOM 733 O O . ARG A 1 102 ? 29.494 -34.706 -7.528 1.00 32.06 102 ARG A O 1
ATOM 741 N N . GLU A 1 103 ? 30.524 -35.177 -5.541 1.00 32.55 103 GLU A N 1
ATOM 742 C CA . GLU A 1 103 ? 29.342 -35.460 -4.709 1.00 31.96 103 GLU A CA 1
ATOM 743 C C . GLU A 1 103 ? 28.139 -34.571 -4.886 1.00 32.78 103 GLU A C 1
ATOM 744 O O . GLU A 1 103 ? 27.040 -35.085 -5.024 1.00 32.58 103 GLU A O 1
ATOM 750 N N . LEU A 1 104 ? 28.338 -33.241 -4.829 1.00 28.94 104 LEU A N 1
ATOM 751 C CA . LEU A 1 104 ? 27.236 -32.288 -4.964 1.00 28.51 104 LEU A CA 1
ATOM 752 C C . LEU A 1 104 ? 26.449 -32.504 -6.265 1.00 34.25 104 LEU A C 1
ATOM 753 O O . LEU A 1 104 ? 25.210 -32.545 -6.226 1.00 33.00 104 LEU A O 1
ATOM 758 N N . TRP A 1 105 ? 27.167 -32.696 -7.393 1.00 31.25 105 TRP A N 1
ATOM 759 C CA . TRP A 1 105 ? 26.559 -32.861 -8.711 1.00 31.60 105 TRP A CA 1
ATOM 760 C C . TRP A 1 105 ? 25.824 -34.180 -8.874 1.00 34.51 105 TRP A C 1
ATOM 761 O O . TRP A 1 105 ? 24.792 -34.235 -9.560 1.00 30.86 105 TRP A O 1
ATOM 772 N N . ILE A 1 106 ? 26.284 -35.216 -8.161 1.00 31.72 106 ILE A N 1
ATOM 773 C CA . ILE A 1 106 ? 25.594 -36.519 -8.134 1.00 31.64 106 ILE A CA 1
ATOM 774 C C . ILE A 1 106 ? 24.263 -36.350 -7.374 1.00 33.53 106 ILE A C 1
ATOM 775 O O . ILE A 1 106 ? 23.229 -36.870 -7.816 1.00 31.46 106 ILE A O 1
ATOM 780 N N . ARG A 1 107 ? 24.304 -35.637 -6.236 1.00 31.28 107 ARG A N 1
ATOM 781 C CA . ARG A 1 107 ? 23.101 -35.411 -5.426 1.00 32.03 107 ARG A CA 1
ATOM 782 C C . ARG A 1 107 ? 22.067 -34.610 -6.236 1.00 34.61 107 ARG A C 1
ATOM 783 O O . ARG A 1 107 ? 20.882 -34.916 -6.164 1.00 33.39 107 ARG A O 1
ATOM 791 N N . ILE A 1 108 ? 22.524 -33.583 -6.995 1.00 30.45 108 ILE A N 1
ATOM 792 C CA . ILE A 1 108 ? 21.628 -32.755 -7.818 1.00 28.96 108 ILE A CA 1
ATOM 793 C C . ILE A 1 108 ? 20.986 -33.635 -8.898 1.00 32.19 108 ILE A C 1
ATOM 794 O O . ILE A 1 108 ? 19.763 -33.621 -9.065 1.00 30.65 108 ILE A O 1
ATOM 799 N N . ARG A 1 109 ? 21.795 -34.438 -9.570 1.00 29.60 109 ARG A N 1
ATOM 800 C CA . ARG A 1 109 ? 21.320 -35.345 -10.610 1.00 28.71 109 ARG A CA 1
ATOM 801 C C . ARG A 1 109 ? 20.238 -36.309 -10.079 1.00 30.96 109 ARG A C 1
ATOM 802 O O . ARG A 1 109 ? 19.210 -36.523 -10.733 1.00 29.05 109 ARG A O 1
ATOM 810 N N . ASP A 1 110 ? 20.481 -36.897 -8.901 1.00 29.33 110 ASP A N 1
ATOM 811 C CA . ASP A 1 110 ? 19.553 -37.836 -8.263 1.00 29.18 110 ASP A CA 1
ATOM 812 C C . ASP A 1 110 ? 18.238 -37.144 -7.940 1.00 29.57 110 ASP A C 1
ATOM 813 O O . ASP A 1 110 ? 17.194 -37.746 -8.128 1.00 29.70 110 ASP A O 1
ATOM 818 N N . ALA A 1 111 ? 18.295 -35.902 -7.415 1.00 26.34 111 ALA A N 1
ATOM 819 C CA . ALA A 1 111 ? 17.101 -35.154 -7.033 1.00 24.92 111 ALA A CA 1
ATOM 820 C C . ALA A 1 111 ? 16.263 -34.792 -8.270 1.00 30.65 111 ALA A C 1
ATOM 821 O O . ALA A 1 111 ? 15.027 -34.869 -8.218 1.00 29.75 111 ALA A O 1
ATOM 823 N N . VAL A 1 112 ? 16.927 -34.455 -9.395 1.00 26.67 112 VAL A N 1
ATOM 824 C CA . VAL A 1 112 ? 16.237 -34.129 -10.651 1.00 25.87 112 VAL A CA 1
ATOM 825 C C . VAL A 1 112 ? 15.518 -35.365 -11.175 1.00 27.92 112 VAL A C 1
ATOM 826 O O . VAL A 1 112 ? 14.335 -35.289 -11.548 1.00 26.52 112 VAL A O 1
ATOM 830 N N . LYS A 1 113 ? 16.227 -36.502 -11.208 1.00 25.58 113 LYS A N 1
ATOM 831 C CA . LYS A 1 113 ? 15.670 -37.761 -11.682 1.00 26.70 113 LYS A CA 1
ATOM 832 C C . LYS A 1 113 ? 14.443 -38.174 -10.834 1.00 29.90 113 LYS A C 1
ATOM 833 O O . LYS A 1 113 ? 13.452 -38.650 -11.390 1.00 30.02 113 LYS A O 1
ATOM 839 N N . GLU A 1 114 ? 14.520 -37.978 -9.501 1.00 27.43 114 GLU A N 1
ATOM 840 C CA . GLU A 1 114 ? 13.420 -38.297 -8.591 1.00 26.16 114 GLU A CA 1
ATOM 841 C C . GLU A 1 114 ? 12.167 -37.434 -8.902 1.00 27.69 114 GLU A C 1
ATOM 842 O O . GLU A 1 114 ? 11.068 -37.961 -8.897 1.00 27.13 114 GLU A O 1
ATOM 848 N N . VAL A 1 115 ? 12.334 -36.142 -9.194 1.00 23.27 115 VAL A N 1
ATOM 849 C CA . VAL A 1 115 ? 11.207 -35.264 -9.566 1.00 23.02 115 VAL A CA 1
ATOM 850 C C . VAL A 1 115 ? 10.561 -35.806 -10.832 1.00 27.44 115 VAL A C 1
ATOM 851 O O . VAL A 1 115 ? 9.351 -35.992 -10.861 1.00 27.39 115 VAL A O 1
ATOM 855 N N . LEU A 1 116 ? 11.363 -36.084 -11.866 1.00 25.22 116 LEU A N 1
ATOM 856 C CA . LEU A 1 116 ? 10.852 -36.593 -13.143 1.00 25.36 116 LEU A CA 1
ATOM 857 C C . LEU A 1 116 ? 10.170 -37.952 -13.029 1.00 29.55 116 LEU A C 1
ATOM 858 O O . LEU A 1 116 ? 9.124 -38.160 -13.660 1.00 28.81 116 LEU A O 1
ATOM 863 N N . ASP A 1 117 ? 10.757 -38.867 -12.232 1.00 26.99 117 ASP A N 1
ATOM 864 C CA . ASP A 1 117 ? 10.219 -40.213 -12.041 1.00 27.42 117 ASP A CA 1
ATOM 865 C C . ASP A 1 117 ? 9.014 -40.272 -11.119 1.00 32.32 117 ASP A C 1
ATOM 866 O O . ASP A 1 117 ? 8.241 -41.208 -11.217 1.00 33.42 117 ASP A O 1
ATOM 871 N N . SER A 1 118 ? 8.823 -39.276 -10.263 1.00 29.42 118 SER A N 1
ATOM 872 C CA . SER A 1 118 ? 7.693 -39.262 -9.337 1.00 29.73 118 SER A CA 1
ATOM 873 C C . SER A 1 118 ? 6.549 -38.355 -9.811 1.00 34.00 118 SER A C 1
ATOM 874 O O . SER A 1 118 ? 5.505 -38.306 -9.171 1.00 34.79 118 SER A O 1
ATOM 877 N N . THR A 1 119 ? 6.732 -37.650 -10.943 1.00 28.59 119 THR A N 1
ATOM 878 C CA . THR A 1 119 ? 5.683 -36.793 -11.492 1.00 27.25 119 THR A CA 1
ATOM 879 C C . THR A 1 119 ? 4.915 -37.577 -12.573 1.00 30.14 119 THR A C 1
ATOM 880 O O . THR A 1 119 ? 5.534 -38.026 -13.531 1.00 28.41 119 THR A O 1
ATOM 884 N N . THR A 1 120 ? 3.583 -37.744 -12.416 1.00 26.11 120 THR A N 1
ATOM 885 C CA . THR A 1 120 ? 2.786 -38.469 -13.407 1.00 25.94 120 THR A CA 1
ATOM 886 C C . THR A 1 120 ? 1.933 -37.482 -14.188 1.00 27.13 120 THR A C 1
ATOM 887 O O . THR A 1 120 ? 1.731 -36.357 -13.747 1.00 26.74 120 THR A O 1
ATOM 891 N N . LEU A 1 121 ? 1.358 -37.936 -15.298 1.00 25.61 121 LEU A N 1
ATOM 892 C CA . LEU A 1 121 ? 0.432 -37.120 -16.090 1.00 26.72 121 LEU A CA 1
ATOM 893 C C . LEU A 1 121 ? -0.883 -36.843 -15.366 1.00 30.84 121 LEU A C 1
ATOM 894 O O . LEU A 1 121 ? -1.461 -35.792 -15.581 1.00 30.51 121 LEU A O 1
ATOM 899 N N . GLU A 1 122 ? -1.339 -37.741 -14.477 1.00 28.72 122 GLU A N 1
ATOM 900 C CA . GLU A 1 122 ? -2.589 -37.497 -13.720 1.00 28.51 122 GLU A CA 1
ATOM 901 C C . GLU A 1 122 ? -2.407 -36.246 -12.843 1.00 31.13 122 GLU A C 1
ATOM 902 O O . GLU A 1 122 ? -3.276 -35.380 -12.751 1.00 30.30 122 GLU A O 1
ATOM 908 N N . ASP A 1 123 ? -1.256 -36.177 -12.188 1.00 27.91 123 ASP A N 1
ATOM 909 C CA A ASP A 1 123 ? -0.851 -35.076 -11.337 0.50 27.47 123 ASP A CA 1
ATOM 910 C CA B ASP A 1 123 ? -0.932 -35.052 -11.336 0.50 27.74 123 ASP A CA 1
ATOM 911 C C . ASP A 1 123 ? -0.776 -33.770 -12.183 1.00 28.59 123 ASP A C 1
ATOM 912 O O . ASP A 1 123 ? -1.327 -32.729 -11.814 1.00 27.84 123 ASP A O 1
ATOM 921 N N . LEU A 1 124 ? -0.053 -33.846 -13.323 1.00 25.32 124 LEU A N 1
ATOM 922 C CA . LEU A 1 124 ? 0.148 -32.692 -14.222 1.00 24.93 124 LEU A CA 1
ATOM 923 C C . LEU A 1 124 ? -1.147 -32.230 -14.841 1.00 28.66 124 LEU A C 1
ATOM 924 O O . LEU A 1 124 ? -1.347 -31.034 -14.956 1.00 27.47 124 LEU A O 1
ATOM 929 N N . ALA A 1 125 ? -2.040 -33.157 -15.197 1.00 29.56 125 ALA A N 1
ATOM 930 C CA . ALA A 1 125 ? -3.344 -32.812 -15.785 1.00 30.83 125 ALA A CA 1
ATOM 931 C C . ALA A 1 125 ? -4.247 -32.023 -14.834 1.00 34.11 125 ALA A C 1
ATOM 932 O O . ALA A 1 125 ? -5.133 -31.322 -15.297 1.00 34.90 125 ALA A O 1
ATOM 934 N N . SER A 1 126 ? -3.985 -32.078 -13.521 1.00 31.41 126 SER A N 1
ATOM 935 C CA . SER A 1 126 ? -4.768 -31.339 -12.527 1.00 31.66 126 SER A CA 1
ATOM 936 C C . SER A 1 126 ? -4.460 -29.825 -12.502 1.00 35.86 126 SER A C 1
ATOM 937 O O . SER A 1 126 ? -5.183 -29.064 -11.861 1.00 36.91 126 SER A O 1
ATOM 940 N N . TYR A 1 127 ? -3.406 -29.375 -13.234 1.00 29.85 127 TYR A N 1
ATOM 941 C CA . TYR A 1 127 ? -3.036 -27.958 -13.295 1.00 28.60 127 TYR A CA 1
ATOM 942 C C . TYR A 1 127 ? -3.696 -27.384 -14.577 1.00 36.41 127 TYR A C 1
ATOM 943 O O . TYR A 1 127 ? -3.391 -27.844 -15.676 1.00 32.19 127 TYR A O 1
ATOM 952 N N . THR A 1 128 ? -4.662 -26.467 -14.451 1.00 38.65 128 THR A N 1
ATOM 953 C CA . THR A 1 128 ? -5.377 -26.028 -15.661 1.00 40.75 128 THR A CA 1
ATOM 954 C C . THR A 1 128 ? -5.134 -24.607 -16.099 1.00 48.99 128 THR A C 1
ATOM 955 O O . THR A 1 128 ? -4.993 -23.732 -15.251 1.00 48.44 128 THR A O 1
ATOM 959 N N . ASP A 1 129 ? -5.148 -24.392 -17.454 1.00 49.38 129 ASP A N 1
ATOM 960 C CA . ASP A 1 129 ? -5.020 -23.148 -18.248 1.00 90.21 129 ASP A CA 1
ATOM 961 C C . ASP A 1 129 ? -3.846 -23.152 -19.218 1.00 117.70 129 ASP A C 1
ATOM 962 O O . ASP A 1 129 ? -3.588 -24.164 -19.865 1.00 81.27 129 ASP A O 1
ATOM 967 N N . MET B 1 1 ? 22.381 -35.399 -18.960 1.00 47.29 1 MET B N 1
ATOM 968 C CA . MET B 1 1 ? 21.244 -34.503 -18.753 1.00 46.00 1 MET B CA 1
ATOM 969 C C . MET B 1 1 ? 21.649 -33.259 -17.943 1.00 46.01 1 MET B C 1
ATOM 970 O O . MET B 1 1 ? 21.216 -32.155 -18.279 1.00 45.12 1 MET B O 1
ATOM 975 N N . LEU B 1 2 ? 22.466 -33.435 -16.879 1.00 40.79 2 LEU B N 1
ATOM 976 C CA . LEU B 1 2 ? 22.876 -32.311 -16.040 1.00 39.34 2 LEU B CA 1
ATOM 977 C C . LEU B 1 2 ? 24.200 -31.685 -16.510 1.00 41.32 2 LEU B C 1
ATOM 978 O O . LEU B 1 2 ? 25.193 -32.395 -16.719 1.00 41.59 2 LEU B O 1
ATOM 983 N N . LYS B 1 3 ? 24.198 -30.353 -16.625 1.00 35.32 3 LYS B N 1
ATOM 984 C CA . LYS B 1 3 ? 25.346 -29.530 -16.999 1.00 36.16 3 LYS B CA 1
ATOM 985 C C . LYS B 1 3 ? 25.852 -28.766 -15.776 1.00 37.81 3 LYS B C 1
ATOM 986 O O . LYS B 1 3 ? 25.050 -28.176 -15.062 1.00 38.05 3 LYS B O 1
ATOM 992 N N . ILE B 1 4 ? 27.179 -28.753 -15.558 1.00 31.61 4 ILE B N 1
ATOM 993 C CA . ILE B 1 4 ? 27.820 -28.082 -14.420 1.00 29.55 4 ILE B CA 1
ATOM 994 C C . ILE B 1 4 ? 28.662 -26.887 -14.930 1.00 30.80 4 ILE B C 1
ATOM 995 O O . ILE B 1 4 ? 29.558 -27.106 -15.730 1.00 29.61 4 ILE B O 1
ATOM 1000 N N . SER B 1 5 ? 28.351 -25.648 -14.507 1.00 26.86 5 SER B N 1
ATOM 1001 C CA . SER B 1 5 ? 29.096 -24.457 -14.955 1.00 27.67 5 SER B CA 1
ATOM 1002 C C . SER B 1 5 ? 30.521 -24.469 -14.411 1.00 30.63 5 SER B C 1
ATOM 1003 O O . SER B 1 5 ? 30.755 -25.053 -13.340 1.00 27.80 5 SER B O 1
ATOM 1006 N N . THR B 1 6 ? 31.460 -23.835 -15.137 1.00 26.86 6 THR B N 1
ATOM 1007 C CA . THR B 1 6 ? 32.875 -23.791 -14.726 1.00 27.46 6 THR B CA 1
ATOM 1008 C C . THR B 1 6 ? 33.012 -23.033 -13.404 1.00 28.25 6 THR B C 1
ATOM 1009 O O . THR B 1 6 ? 33.711 -23.500 -12.508 1.00 27.11 6 THR B O 1
ATOM 1013 N N . LYS B 1 7 ? 32.296 -21.894 -13.284 1.00 26.56 7 LYS B N 1
ATOM 1014 C CA . LYS B 1 7 ? 32.339 -21.026 -12.100 1.00 27.51 7 LYS B CA 1
ATOM 1015 C C . LYS B 1 7 ? 31.906 -21.769 -10.850 1.00 32.71 7 LYS B C 1
ATOM 1016 O O . LYS B 1 7 ? 32.556 -21.674 -9.817 1.00 31.32 7 LYS B O 1
ATOM 1022 N N . GLY B 1 8 ? 30.773 -22.466 -10.970 1.00 30.27 8 GLY B N 1
ATOM 1023 C CA . GLY B 1 8 ? 30.189 -23.254 -9.906 1.00 30.44 8 GLY B CA 1
ATOM 1024 C C . GLY B 1 8 ? 31.068 -24.423 -9.526 1.00 32.47 8 GLY B C 1
ATOM 1025 O O . GLY B 1 8 ? 31.301 -24.662 -8.335 1.00 31.36 8 GLY B O 1
ATOM 1026 N N . ARG B 1 9 ? 31.572 -25.156 -10.534 1.00 25.58 9 ARG B N 1
ATOM 1027 C CA . ARG B 1 9 ? 32.435 -26.297 -10.293 1.00 25.11 9 ARG B CA 1
ATOM 1028 C C . ARG B 1 9 ? 33.686 -25.882 -9.522 1.00 26.24 9 ARG B C 1
ATOM 1029 O O . ARG B 1 9 ? 33.976 -26.489 -8.494 1.00 23.44 9 ARG B O 1
ATOM 1037 N N . TYR B 1 10 ? 34.418 -24.878 -10.036 1.00 22.01 10 TYR B N 1
ATOM 1038 C CA . TYR B 1 10 ? 35.673 -24.460 -9.425 1.00 22.45 10 TYR B CA 1
ATOM 1039 C C . TYR B 1 10 ? 35.542 -23.618 -8.181 1.00 26.01 10 TYR B C 1
ATOM 1040 O O . TYR B 1 10 ? 36.425 -23.672 -7.313 1.00 24.52 10 TYR B O 1
ATOM 1049 N N . GLY B 1 11 ? 34.421 -22.909 -8.057 1.00 21.78 11 GLY B N 1
ATOM 1050 C CA . GLY B 1 11 ? 34.124 -22.154 -6.838 1.00 22.35 11 GLY B CA 1
ATOM 1051 C C . GLY B 1 11 ? 33.896 -23.135 -5.702 1.00 28.32 11 GLY B C 1
ATOM 1052 O O . GLY B 1 11 ? 34.418 -22.958 -4.590 1.00 26.10 11 GLY B O 1
ATOM 1053 N N . LEU B 1 12 ? 33.162 -24.224 -6.008 1.00 25.35 12 LEU B N 1
ATOM 1054 C CA . LEU B 1 12 ? 32.931 -25.265 -5.013 1.00 26.96 12 LEU B CA 1
ATOM 1055 C C . LEU B 1 12 ? 34.235 -25.982 -4.660 1.00 29.46 12 LEU B C 1
ATOM 1056 O O . LEU B 1 12 ? 34.437 -26.273 -3.491 1.00 28.35 12 LEU B O 1
ATOM 1061 N N . THR B 1 13 ? 35.124 -26.216 -5.662 1.00 25.81 13 THR B N 1
ATOM 1062 C CA . THR B 1 13 ? 36.440 -26.833 -5.465 1.00 26.46 13 THR B CA 1
ATOM 1063 C C . THR B 1 13 ? 37.265 -26.042 -4.454 1.00 27.93 13 THR B C 1
ATOM 1064 O O . THR B 1 13 ? 37.807 -26.649 -3.544 1.00 26.68 13 THR B O 1
ATOM 1068 N N . ILE B 1 14 ? 37.344 -24.708 -4.603 1.00 23.66 14 ILE B N 1
ATOM 1069 C CA . ILE B 1 14 ? 38.081 -23.847 -3.668 1.00 23.68 14 ILE B CA 1
ATOM 1070 C C . ILE B 1 14 ? 37.562 -24.101 -2.234 1.00 26.47 14 ILE B C 1
ATOM 1071 O O . ILE B 1 14 ? 38.353 -24.341 -1.335 1.00 26.29 14 ILE B O 1
ATOM 1076 N N . MET B 1 15 ? 36.233 -24.024 -2.050 1.00 22.75 15 MET B N 1
ATOM 1077 C CA . MET B 1 15 ? 35.584 -24.142 -0.738 1.00 21.04 15 MET B CA 1
ATOM 1078 C C . MET B 1 15 ? 35.799 -25.508 -0.108 1.00 25.76 15 MET B C 1
ATOM 1079 O O . MET B 1 15 ? 36.021 -25.586 1.101 1.00 26.68 15 MET B O 1
ATOM 1084 N N . ILE B 1 16 ? 35.729 -26.577 -0.917 1.00 21.43 16 ILE B N 1
ATOM 1085 C CA . ILE B 1 16 ? 35.963 -27.963 -0.487 1.00 22.49 16 ILE B CA 1
ATOM 1086 C C . ILE B 1 16 ? 37.449 -28.111 -0.039 1.00 26.18 16 ILE B C 1
ATOM 1087 O O . ILE B 1 16 ? 37.692 -28.702 1.008 1.00 26.30 16 ILE B O 1
ATOM 1092 N N . GLU B 1 17 ? 38.409 -27.566 -0.806 1.00 24.28 17 GLU B N 1
ATOM 1093 C CA . GLU B 1 17 ? 39.846 -27.615 -0.447 1.00 24.91 17 GLU B CA 1
ATOM 1094 C C . GLU B 1 17 ? 40.078 -26.923 0.880 1.00 27.95 17 GLU B C 1
ATOM 1095 O O . GLU B 1 17 ? 40.786 -27.461 1.735 1.00 27.72 17 GLU B O 1
ATOM 1101 N N . LEU B 1 18 ? 39.451 -25.754 1.074 1.00 23.41 18 LEU B N 1
ATOM 1102 C CA . LEU B 1 18 ? 39.527 -25.020 2.337 1.00 22.27 18 LEU B CA 1
ATOM 1103 C C . LEU B 1 18 ? 38.881 -25.797 3.489 1.00 28.41 18 LEU B C 1
ATOM 1104 O O . LEU B 1 18 ? 39.435 -25.801 4.596 1.00 28.73 18 LEU B O 1
ATOM 1109 N N . ALA B 1 19 ? 37.755 -26.486 3.232 1.00 24.40 19 ALA B N 1
ATOM 1110 C CA . ALA B 1 19 ? 37.082 -27.282 4.273 1.00 25.05 19 ALA B CA 1
ATOM 1111 C C . ALA B 1 19 ? 37.962 -28.482 4.684 1.00 28.99 19 ALA B C 1
ATOM 1112 O O . ALA B 1 19 ? 38.032 -28.790 5.869 1.00 28.79 19 ALA B O 1
ATOM 1114 N N . LYS B 1 20 ? 38.659 -29.129 3.712 1.00 26.73 20 LYS B N 1
ATOM 1115 C CA A LYS B 1 20 ? 39.556 -30.250 4.007 0.50 27.24 20 LYS B CA 1
ATOM 1116 C CA B LYS B 1 20 ? 39.562 -30.247 4.005 0.50 27.24 20 LYS B CA 1
ATOM 1117 C C . LYS B 1 20 ? 40.755 -29.793 4.860 1.00 32.98 20 LYS B C 1
ATOM 1118 O O . LYS B 1 20 ? 41.263 -30.571 5.665 1.00 33.51 20 LYS B O 1
ATOM 1129 N N . LYS B 1 21 ? 41.188 -28.535 4.696 1.00 29.28 21 LYS B N 1
ATOM 1130 C CA . LYS B 1 21 ? 42.318 -27.957 5.424 1.00 28.98 21 LYS B CA 1
ATOM 1131 C C . LYS B 1 21 ? 41.889 -27.085 6.613 1.00 28.50 21 LYS B C 1
ATOM 1132 O O . LYS B 1 21 ? 42.714 -26.342 7.140 1.00 28.13 21 LYS B O 1
ATOM 1138 N N . HIS B 1 22 ? 40.600 -27.156 7.030 1.00 24.46 22 HIS B N 1
ATOM 1139 C CA . HIS B 1 22 ? 40.082 -26.332 8.120 1.00 24.07 22 HIS B CA 1
ATOM 1140 C C . HIS B 1 22 ? 40.852 -26.651 9.423 1.00 28.35 22 HIS B C 1
ATOM 1141 O O . HIS B 1 22 ? 41.008 -27.813 9.768 1.00 25.72 22 HIS B O 1
ATOM 1148 N N . GLY B 1 23 ? 41.377 -25.615 10.071 1.00 28.29 23 GLY B N 1
ATOM 1149 C CA . GLY B 1 23 ? 42.163 -25.770 11.291 1.00 28.01 23 GLY B CA 1
ATOM 1150 C C . GLY B 1 23 ? 43.620 -26.108 11.036 1.00 32.31 23 GLY B C 1
ATOM 1151 O O . GLY B 1 23 ? 44.361 -26.352 11.982 1.00 33.19 23 GLY B O 1
ATOM 1152 N N . GLU B 1 24 ? 44.053 -26.106 9.755 1.00 26.09 24 GLU B N 1
ATOM 1153 C CA . GLU B 1 24 ? 45.425 -26.424 9.366 1.00 25.91 24 GLU B CA 1
ATOM 1154 C C . GLU B 1 24 ? 46.155 -25.225 8.800 1.00 28.73 24 GLU B C 1
ATOM 1155 O O . GLU B 1 24 ? 47.032 -25.365 7.958 1.00 28.55 24 GLU B O 1
ATOM 1161 N N . GLY B 1 25 ? 45.775 -24.050 9.268 1.00 27.63 25 GLY B N 1
ATOM 1162 C CA . GLY B 1 25 ? 46.366 -22.783 8.852 1.00 28.53 25 GLY B CA 1
ATOM 1163 C C . GLY B 1 25 ? 45.875 -22.291 7.499 1.00 32.12 25 GLY B C 1
ATOM 1164 O O . GLY B 1 25 ? 45.031 -22.944 6.879 1.00 29.96 25 GLY B O 1
ATOM 1165 N N . PRO B 1 26 ? 46.432 -21.162 7.000 1.00 29.39 26 PRO B N 1
ATOM 1166 C CA . PRO B 1 26 ? 45.978 -20.624 5.695 1.00 28.34 26 PRO B CA 1
ATOM 1167 C C . PRO B 1 26 ? 46.416 -21.475 4.507 1.00 31.24 26 PRO B C 1
ATOM 1168 O O . PRO B 1 26 ? 47.409 -22.202 4.590 1.00 30.49 26 PRO B O 1
ATOM 1172 N N . THR B 1 27 ? 45.652 -21.408 3.400 1.00 25.32 27 THR B N 1
ATOM 1173 C CA . THR B 1 27 ? 45.958 -22.137 2.174 1.00 24.01 27 THR B CA 1
ATOM 1174 C C . THR B 1 27 ? 45.999 -21.103 1.056 1.00 29.50 27 THR B C 1
ATOM 1175 O O . THR B 1 27 ? 45.031 -20.356 0.858 1.00 27.53 27 THR B O 1
ATOM 1179 N N . SER B 1 28 ? 47.126 -21.059 0.326 1.00 26.95 28 SER B N 1
ATOM 1180 C CA . SER B 1 28 ? 47.275 -20.107 -0.767 1.00 27.81 28 SER B CA 1
ATOM 1181 C C . SER B 1 28 ? 46.440 -20.573 -1.963 1.00 29.27 28 SER B C 1
ATOM 1182 O O . SER B 1 28 ? 46.228 -21.783 -2.148 1.00 24.92 28 SER B O 1
ATOM 1185 N N . LEU B 1 29 ? 46.006 -19.619 -2.814 1.00 27.47 29 LEU B N 1
ATOM 1186 C CA . LEU B 1 29 ? 45.280 -20.002 -4.023 1.00 28.25 29 LEU B CA 1
ATOM 1187 C C . LEU B 1 29 ? 46.217 -20.704 -4.961 1.00 28.11 29 LEU B C 1
ATOM 1188 O O . LEU B 1 29 ? 45.783 -21.546 -5.748 1.00 27.57 29 LEU B O 1
ATOM 1193 N N . LYS B 1 30 ? 47.524 -20.376 -4.874 1.00 27.25 30 LYS B N 1
ATOM 1194 C CA . LYS B 1 30 ? 48.549 -21.040 -5.699 1.00 27.57 30 LYS B CA 1
ATOM 1195 C C . LYS B 1 30 ? 48.539 -22.564 -5.435 1.00 28.30 30 LYS B C 1
ATOM 1196 O O . LYS B 1 30 ? 48.528 -23.339 -6.388 1.00 27.71 30 LYS B O 1
ATOM 1202 N N . SER B 1 31 ? 48.480 -22.989 -4.163 1.00 27.64 31 SER B N 1
ATOM 1203 C CA . SER B 1 31 ? 48.461 -24.455 -3.888 1.00 27.96 31 SER B CA 1
ATOM 1204 C C . SER B 1 31 ? 47.151 -25.117 -4.312 1.00 29.56 31 SER B C 1
ATOM 1205 O O . SER B 1 31 ? 47.180 -26.224 -4.846 1.00 29.07 31 SER B O 1
ATOM 1208 N N . ILE B 1 32 ? 45.998 -24.411 -4.144 1.00 25.37 32 ILE B N 1
ATOM 1209 C CA . ILE B 1 32 ? 44.701 -24.952 -4.588 1.00 24.35 32 ILE B CA 1
ATOM 1210 C C . ILE B 1 32 ? 44.745 -25.115 -6.105 1.00 26.90 32 ILE B C 1
ATOM 1211 O O . ILE B 1 32 ? 44.344 -26.156 -6.609 1.00 26.98 32 ILE B O 1
ATOM 1216 N N . ALA B 1 33 ? 45.286 -24.106 -6.826 1.00 25.75 33 ALA B N 1
ATOM 1217 C CA . ALA B 1 33 ? 45.420 -24.139 -8.294 1.00 26.06 33 ALA B CA 1
ATOM 1218 C C . ALA B 1 33 ? 46.322 -25.283 -8.749 1.00 30.57 33 ALA B C 1
ATOM 1219 O O . ALA B 1 33 ? 45.979 -25.989 -9.699 1.00 29.00 33 ALA B O 1
ATOM 1221 N N . GLN B 1 34 ? 47.457 -25.480 -8.046 1.00 29.64 34 GLN B N 1
ATOM 1222 C CA . GLN B 1 34 ? 48.417 -26.552 -8.328 1.00 31.68 34 GLN B CA 1
ATOM 1223 C C . GLN B 1 34 ? 47.772 -27.938 -8.128 1.00 36.46 34 GLN B C 1
ATOM 1224 O O . GLN B 1 34 ? 47.850 -28.776 -9.019 1.00 37.93 34 GLN B O 1
ATOM 1230 N N . THR B 1 35 ? 47.044 -28.131 -7.027 1.00 34.19 35 THR B N 1
ATOM 1231 C CA . THR B 1 35 ? 46.322 -29.386 -6.715 1.00 35.02 35 THR B CA 1
ATOM 1232 C C . THR B 1 35 ? 45.295 -29.701 -7.805 1.00 38.12 35 THR B C 1
ATOM 1233 O O . THR B 1 35 ? 45.133 -30.864 -8.188 1.00 37.85 35 THR B O 1
ATOM 1237 N N . ASN B 1 36 ? 44.591 -28.653 -8.302 1.00 32.68 36 ASN B N 1
ATOM 1238 C CA . ASN B 1 36 ? 43.517 -28.836 -9.272 1.00 32.24 36 ASN B CA 1
ATOM 1239 C C . ASN B 1 36 ? 43.854 -28.637 -10.743 1.00 36.82 36 ASN B C 1
ATOM 1240 O O . ASN B 1 36 ? 42.953 -28.682 -11.581 1.00 36.71 36 ASN B O 1
ATOM 1245 N N . ASN B 1 37 ? 45.158 -28.477 -11.059 1.00 35.25 37 ASN B N 1
ATOM 1246 C CA . ASN B 1 37 ? 45.679 -28.307 -12.420 1.00 35.91 37 ASN B CA 1
ATOM 1247 C C . ASN B 1 37 ? 45.008 -27.149 -13.177 1.00 39.48 37 ASN B C 1
ATOM 1248 O O . ASN B 1 37 ? 44.537 -27.305 -14.300 1.00 39.25 37 ASN B O 1
ATOM 1253 N N . LEU B 1 38 ? 44.948 -25.990 -12.529 1.00 35.73 38 LEU B N 1
ATOM 1254 C CA . LEU B 1 38 ? 44.390 -24.811 -13.158 1.00 35.82 38 LEU B CA 1
ATOM 1255 C C . LEU B 1 38 ? 45.104 -23.561 -12.759 1.00 35.47 38 LEU B C 1
ATOM 1256 O O . LEU B 1 38 ? 45.982 -23.623 -11.895 1.00 34.48 38 LEU B O 1
ATOM 1261 N N . SER B 1 39 ? 44.824 -22.446 -13.447 1.00 29.47 39 SER B N 1
ATOM 1262 C CA . SER B 1 39 ? 45.511 -21.203 -13.161 1.00 26.12 39 SER B CA 1
ATOM 1263 C C . SER B 1 39 ? 45.000 -20.573 -11.882 1.00 27.41 39 SER B C 1
ATOM 1264 O O . SER B 1 39 ? 43.794 -20.433 -11.680 1.00 25.86 39 SER B O 1
ATOM 1267 N N . GLU B 1 40 ? 45.936 -20.121 -11.039 1.00 24.01 40 GLU B N 1
ATOM 1268 C CA . GLU B 1 40 ? 45.648 -19.381 -9.817 1.00 24.70 40 GLU B CA 1
ATOM 1269 C C . GLU B 1 40 ? 44.895 -18.073 -10.193 1.00 28.48 40 GLU B C 1
ATOM 1270 O O . GLU B 1 40 ? 44.067 -17.597 -9.438 1.00 27.36 40 GLU B O 1
ATOM 1276 N N . HIS B 1 41 ? 45.214 -17.518 -11.356 1.00 25.87 41 HIS B N 1
ATOM 1277 C CA . HIS B 1 41 ? 44.634 -16.290 -11.878 1.00 25.75 41 HIS B CA 1
ATOM 1278 C C . HIS B 1 41 ? 43.224 -16.490 -12.427 1.00 28.37 41 HIS B C 1
ATOM 1279 O O . HIS B 1 41 ? 42.469 -15.522 -12.498 1.00 27.47 41 HIS B O 1
ATOM 1286 N N . TYR B 1 42 ? 42.835 -17.756 -12.715 1.00 25.33 42 TYR B N 1
ATOM 1287 C CA . TYR B 1 42 ? 41.452 -18.090 -13.037 1.00 24.75 42 TYR B CA 1
ATOM 1288 C C . TYR B 1 42 ? 40.722 -18.187 -11.682 1.00 27.77 42 TYR B C 1
ATOM 1289 O O . TYR B 1 42 ? 39.683 -17.549 -11.502 1.00 27.53 42 TYR B O 1
ATOM 1298 N N . LEU B 1 43 ? 41.288 -18.946 -10.702 1.00 22.87 43 LEU B N 1
ATOM 1299 C CA . LEU B 1 43 ? 40.683 -19.084 -9.367 1.00 21.88 43 LEU B CA 1
ATOM 1300 C C . LEU B 1 43 ? 40.444 -17.765 -8.643 1.00 25.38 43 LEU B C 1
ATOM 1301 O O . LEU B 1 43 ? 39.427 -17.616 -7.966 1.00 24.52 43 LEU B O 1
ATOM 1306 N N . GLU B 1 44 ? 41.385 -16.805 -8.765 1.00 24.14 44 GLU B N 1
ATOM 1307 C CA A GLU B 1 44 ? 41.271 -15.487 -8.119 0.50 24.04 44 GLU B CA 1
ATOM 1308 C CA B GLU B 1 44 ? 41.288 -15.469 -8.146 0.50 24.00 44 GLU B CA 1
ATOM 1309 C C . GLU B 1 44 ? 39.942 -14.782 -8.477 1.00 26.40 44 GLU B C 1
ATOM 1310 O O . GLU B 1 44 ? 39.347 -14.123 -7.616 1.00 26.12 44 GLU B O 1
ATOM 1321 N N . GLN B 1 45 ? 39.454 -14.948 -9.716 1.00 22.60 45 GLN B N 1
ATOM 1322 C CA . GLN B 1 45 ? 38.178 -14.366 -10.178 1.00 23.50 45 GLN B CA 1
ATOM 1323 C C . GLN B 1 45 ? 36.985 -14.919 -9.399 1.00 28.24 45 GLN B C 1
ATOM 1324 O O . GLN B 1 45 ? 35.963 -14.253 -9.309 1.00 27.92 45 GLN B O 1
ATOM 1330 N N . LEU B 1 46 ? 37.105 -16.144 -8.858 1.00 25.35 46 LEU B N 1
ATOM 1331 C CA . LEU B 1 46 ? 36.055 -16.801 -8.079 1.00 25.70 46 LEU B CA 1
ATOM 1332 C C . LEU B 1 46 ? 36.145 -16.474 -6.598 1.00 31.13 46 LEU B C 1
ATOM 1333 O O . LEU B 1 46 ? 35.118 -16.361 -5.941 1.00 27.74 46 LEU B O 1
ATOM 1338 N N . VAL B 1 47 ? 37.379 -16.351 -6.056 1.00 32.52 47 VAL B N 1
ATOM 1339 C CA . VAL B 1 47 ? 37.535 -16.046 -4.621 1.00 32.18 47 VAL B CA 1
ATOM 1340 C C . VAL B 1 47 ? 37.022 -14.700 -4.163 1.00 31.40 47 VAL B C 1
ATOM 1341 O O . VAL B 1 47 ? 36.537 -14.632 -3.038 1.00 30.04 47 VAL B O 1
ATOM 1345 N N . SER B 1 48 ? 37.193 -13.625 -4.961 1.00 29.70 48 SER B N 1
ATOM 1346 C CA . SER B 1 48 ? 36.794 -12.250 -4.597 1.00 30.94 48 SER B CA 1
ATOM 1347 C C . SER B 1 48 ? 35.341 -12.136 -4.163 1.00 32.48 48 SER B C 1
ATOM 1348 O O . SER B 1 48 ? 35.117 -11.630 -3.063 1.00 32.20 48 SER B O 1
ATOM 1351 N N . PRO B 1 49 ? 34.329 -12.661 -4.924 1.00 27.97 49 PRO B N 1
ATOM 1352 C CA . PRO B 1 49 ? 32.947 -12.620 -4.405 1.00 26.36 49 PRO B CA 1
ATOM 1353 C C . PRO B 1 49 ? 32.764 -13.478 -3.144 1.00 26.69 49 PRO B C 1
ATOM 1354 O O . PRO B 1 49 ? 31.986 -13.121 -2.264 1.00 26.68 49 PRO B O 1
ATOM 1358 N N . LEU B 1 50 ? 33.466 -14.624 -3.054 1.00 23.07 50 LEU B N 1
ATOM 1359 C CA . LEU B 1 50 ? 33.363 -15.486 -1.866 1.00 22.34 50 LEU B CA 1
ATOM 1360 C C . LEU B 1 50 ? 33.919 -14.734 -0.628 1.00 25.15 50 LEU B C 1
ATOM 1361 O O . LEU B 1 50 ? 33.321 -14.783 0.441 1.00 25.59 50 LEU B O 1
ATOM 1366 N N . ARG B 1 51 ? 35.000 -13.987 -0.808 1.00 24.01 51 ARG B N 1
ATOM 1367 C CA . ARG B 1 51 ? 35.599 -13.172 0.258 1.00 25.49 51 ARG B CA 1
ATOM 1368 C C . ARG B 1 51 ? 34.636 -12.034 0.633 1.00 29.60 51 ARG B C 1
ATOM 1369 O O . ARG B 1 51 ? 34.374 -11.849 1.818 1.00 27.46 51 ARG B O 1
ATOM 1377 N N . ASN B 1 52 ? 34.041 -11.340 -0.375 1.00 27.86 52 ASN B N 1
ATOM 1378 C CA . ASN B 1 52 ? 33.051 -10.263 -0.110 1.00 28.36 52 ASN B CA 1
ATOM 1379 C C . ASN B 1 52 ? 31.851 -10.744 0.681 1.00 33.12 52 ASN B C 1
ATOM 1380 O O . ASN B 1 52 ? 31.345 -10.014 1.535 1.00 34.16 52 ASN B O 1
ATOM 1385 N N . ALA B 1 53 ? 31.427 -11.996 0.447 1.00 28.27 53 ALA B N 1
ATOM 1386 C CA . ALA B 1 53 ? 30.314 -12.624 1.163 1.00 27.66 53 ALA B CA 1
ATOM 1387 C C . ALA B 1 53 ? 30.700 -13.126 2.567 1.00 32.63 53 ALA B C 1
ATOM 1388 O O . ALA B 1 53 ? 29.842 -13.631 3.297 1.00 32.03 53 ALA B O 1
ATOM 1390 N N . GLY B 1 54 ? 31.987 -13.041 2.920 1.00 30.29 54 GLY B N 1
ATOM 1391 C CA . GLY B 1 54 ? 32.462 -13.530 4.217 1.00 29.57 54 GLY B CA 1
ATOM 1392 C C . GLY B 1 54 ? 32.545 -15.047 4.303 1.00 30.73 54 GLY B C 1
ATOM 1393 O O . GLY B 1 54 ? 32.629 -15.599 5.399 1.00 31.41 54 GLY B O 1
ATOM 1394 N N . LEU B 1 55 ? 32.500 -15.738 3.142 1.00 24.43 55 LEU B N 1
ATOM 1395 C CA . LEU B 1 55 ? 32.595 -17.200 3.069 1.00 23.70 55 LEU B CA 1
ATOM 1396 C C . LEU B 1 55 ? 34.034 -17.671 3.240 1.00 25.21 55 LEU B C 1
ATOM 1397 O O . LEU B 1 55 ? 34.287 -18.813 3.649 1.00 23.10 55 LEU B O 1
ATOM 1402 N N . VAL B 1 56 ? 34.973 -16.801 2.894 1.00 23.17 56 VAL B N 1
ATOM 1403 C CA . VAL B 1 56 ? 36.411 -17.046 3.094 1.00 22.99 56 VAL B CA 1
ATOM 1404 C C . VAL B 1 56 ? 36.973 -15.780 3.720 1.00 27.86 56 VAL B C 1
ATOM 1405 O O . VAL B 1 56 ? 36.399 -14.700 3.533 1.00 26.47 56 VAL B O 1
ATOM 1409 N N . LYS B 1 57 ? 38.121 -15.905 4.402 1.00 25.95 57 LYS B N 1
ATOM 1410 C CA . LYS B 1 57 ? 38.873 -14.783 4.994 1.00 26.30 57 LYS B CA 1
ATOM 1411 C C . LYS B 1 57 ? 40.278 -14.888 4.474 1.00 27.56 57 LYS B C 1
ATOM 1412 O O . LYS B 1 57 ? 40.831 -15.997 4.346 1.00 25.30 57 LYS B O 1
ATOM 1418 N N . SER B 1 58 ? 40.858 -13.754 4.139 1.00 26.61 58 SER B N 1
ATOM 1419 C CA . SER B 1 58 ? 42.229 -13.726 3.651 1.00 29.09 58 SER B CA 1
ATOM 1420 C C . SER B 1 58 ? 43.162 -13.397 4.844 1.00 37.77 58 SER B C 1
ATOM 1421 O O . SER B 1 58 ? 42.928 -12.423 5.574 1.00 37.68 58 SER B O 1
ATOM 1424 N N . ILE B 1 59 ? 44.192 -14.232 5.062 1.00 34.38 59 ILE B N 1
ATOM 1425 C CA . ILE B 1 59 ? 45.186 -13.968 6.109 1.00 32.79 59 ILE B CA 1
ATOM 1426 C C . ILE B 1 59 ? 46.419 -13.420 5.424 1.00 34.89 59 ILE B C 1
ATOM 1427 O O . ILE B 1 59 ? 46.918 -14.036 4.490 1.00 31.01 59 ILE B O 1
ATOM 1432 N N . ARG B 1 60 ? 46.840 -12.205 5.805 1.00 36.19 60 ARG B N 1
ATOM 1433 C CA . ARG B 1 60 ? 47.980 -11.546 5.155 1.00 38.26 60 ARG B CA 1
ATOM 1434 C C . ARG B 1 60 ? 49.326 -12.161 5.563 1.00 45.79 60 ARG B C 1
ATOM 1435 O O . ARG B 1 60 ? 49.426 -12.785 6.631 1.00 46.62 60 ARG B O 1
ATOM 1443 N N . GLY B 1 61 ? 50.337 -11.926 4.729 1.00 42.90 61 GLY B N 1
ATOM 1444 C CA . GLY B 1 61 ? 51.716 -12.320 4.984 1.00 43.20 61 GLY B CA 1
ATOM 1445 C C . GLY B 1 61 ? 52.287 -13.369 4.064 1.00 47.43 61 GLY B C 1
ATOM 1446 O O . GLY B 1 61 ? 51.572 -13.963 3.246 1.00 46.86 61 GLY B O 1
ATOM 1447 N N . ALA B 1 62 ? 53.593 -13.642 4.245 1.00 43.31 62 ALA B N 1
ATOM 1448 C CA . ALA B 1 62 ? 54.338 -14.632 3.473 1.00 42.57 62 ALA B CA 1
ATOM 1449 C C . ALA B 1 62 ? 53.819 -16.070 3.698 1.00 43.35 62 ALA B C 1
ATOM 1450 O O . ALA B 1 62 ? 53.974 -16.932 2.828 1.00 44.23 62 ALA B O 1
ATOM 1452 N N . TYR B 1 63 ? 53.226 -16.325 4.865 1.00 36.49 63 TYR B N 1
ATOM 1453 C CA . TYR B 1 63 ? 52.662 -17.635 5.217 1.00 36.30 63 TYR B CA 1
ATOM 1454 C C . TYR B 1 63 ? 51.128 -17.516 5.271 1.00 40.99 63 TYR B C 1
ATOM 1455 O O . TYR B 1 63 ? 50.447 -18.278 5.975 1.00 39.90 63 TYR B O 1
ATOM 1464 N N . GLY B 1 64 ? 50.616 -16.541 4.506 1.00 37.33 64 GLY B N 1
ATOM 1465 C CA . GLY B 1 64 ? 49.197 -16.240 4.483 1.00 36.15 64 GLY B CA 1
ATOM 1466 C C . GLY B 1 64 ? 48.433 -17.046 3.469 1.00 37.82 64 GLY B C 1
ATOM 1467 O O . GLY B 1 64 ? 48.951 -17.992 2.871 1.00 38.08 64 GLY B O 1
ATOM 1468 N N . GLY B 1 65 ? 47.189 -16.643 3.267 1.00 31.12 65 GLY B N 1
ATOM 1469 C CA . GLY B 1 65 ? 46.299 -17.301 2.324 1.00 29.02 65 GLY B CA 1
ATOM 1470 C C . GLY B 1 65 ? 44.894 -17.288 2.860 1.00 30.86 65 GLY B C 1
ATOM 1471 O O . GLY B 1 65 ? 44.561 -16.480 3.742 1.00 30.04 65 GLY B O 1
ATOM 1472 N N . TYR B 1 66 ? 44.085 -18.231 2.380 1.00 25.54 66 TYR B N 1
ATOM 1473 C CA . TYR B 1 66 ? 42.690 -18.279 2.768 1.00 23.77 66 TYR B CA 1
ATOM 1474 C C . TYR B 1 66 ? 42.358 -19.299 3.816 1.00 26.17 66 TYR B C 1
ATOM 1475 O O . TYR B 1 66 ? 42.972 -20.366 3.889 1.00 24.08 66 TYR B O 1
ATOM 1484 N N . VAL B 1 67 ? 41.324 -18.981 4.585 1.00 22.16 67 VAL B N 1
ATOM 1485 C CA . VAL B 1 67 ? 40.678 -19.861 5.553 1.00 22.18 67 VAL B CA 1
ATOM 1486 C C . VAL B 1 67 ? 39.171 -19.671 5.327 1.00 28.02 67 VAL B C 1
ATOM 1487 O O . VAL B 1 67 ? 38.767 -18.671 4.715 1.00 29.63 67 VAL B O 1
ATOM 1491 N N . LEU B 1 68 ? 38.349 -20.580 5.836 1.00 23.85 68 LEU B N 1
ATOM 1492 C CA . LEU B 1 68 ? 36.910 -20.447 5.747 1.00 23.82 68 LEU B CA 1
ATOM 1493 C C . LEU B 1 68 ? 36.448 -19.318 6.661 1.00 30.83 68 LEU B C 1
ATOM 1494 O O . LEU B 1 68 ? 37.080 -19.065 7.684 1.00 30.70 68 LEU B O 1
ATOM 1499 N N . GLY B 1 69 ? 35.366 -18.639 6.289 1.00 28.27 69 GLY B N 1
ATOM 1500 C CA . GLY B 1 69 ? 34.820 -17.538 7.081 1.00 29.24 69 GLY B CA 1
ATOM 1501 C C . GLY B 1 69 ? 33.917 -18.002 8.209 1.00 33.70 69 GLY B C 1
ATOM 1502 O O . GLY B 1 69 ? 33.468 -17.196 9.023 1.00 34.24 69 GLY B O 1
ATOM 1503 N N . SER B 1 70 ? 33.622 -19.299 8.243 1.00 30.15 70 SER B N 1
ATOM 1504 C CA . SER B 1 70 ? 32.773 -19.958 9.240 1.00 30.68 70 SER B CA 1
ATOM 1505 C C . SER B 1 70 ? 33.208 -21.396 9.317 1.00 34.22 70 SER B C 1
ATOM 1506 O O . SER B 1 70 ? 33.967 -21.839 8.463 1.00 31.89 70 SER B O 1
ATOM 1509 N N . GLU B 1 71 ? 32.641 -22.158 10.261 1.00 32.72 71 GLU B N 1
ATOM 1510 C CA . GLU B 1 71 ? 32.894 -23.592 10.386 1.00 31.55 71 GLU B CA 1
ATOM 1511 C C . GLU B 1 71 ? 32.346 -24.314 9.141 1.00 33.58 71 GLU B C 1
ATOM 1512 O O . GLU B 1 71 ? 31.334 -23.863 8.586 1.00 33.34 71 GLU B O 1
ATOM 1518 N N . PRO B 1 72 ? 33.000 -25.408 8.675 1.00 29.19 72 PRO B N 1
ATOM 1519 C CA . PRO B 1 72 ? 32.507 -26.113 7.478 1.00 29.14 72 PRO B CA 1
ATOM 1520 C C . PRO B 1 72 ? 31.036 -26.534 7.531 1.00 33.87 72 PRO B C 1
ATOM 1521 O O . PRO B 1 72 ? 30.394 -26.546 6.490 1.00 33.26 72 PRO B O 1
ATOM 1525 N N . ASP B 1 73 ? 30.503 -26.857 8.724 1.00 31.12 73 ASP B N 1
ATOM 1526 C CA . ASP B 1 73 ? 29.098 -27.270 8.876 1.00 31.97 73 ASP B CA 1
ATOM 1527 C C . ASP B 1 73 ? 28.122 -26.100 8.774 1.00 36.10 73 ASP B C 1
ATOM 1528 O O . ASP B 1 73 ? 26.922 -26.311 8.713 1.00 38.03 73 ASP B O 1
ATOM 1533 N N . ALA B 1 74 ? 28.632 -24.869 8.780 1.00 32.13 74 ALA B N 1
ATOM 1534 C CA . ALA B 1 74 ? 27.808 -23.662 8.727 1.00 31.71 74 ALA B CA 1
ATOM 1535 C C . ALA B 1 74 ? 27.766 -23.039 7.326 1.00 34.91 74 ALA B C 1
ATOM 1536 O O . ALA B 1 74 ? 27.155 -21.985 7.144 1.00 35.80 74 ALA B O 1
ATOM 1538 N N . ILE B 1 75 ? 28.425 -23.679 6.339 1.00 29.72 75 ILE B N 1
ATOM 1539 C CA . ILE B 1 75 ? 28.433 -23.190 4.953 1.00 28.29 75 ILE B CA 1
ATOM 1540 C C . ILE B 1 75 ? 27.823 -24.257 4.073 1.00 30.62 75 ILE B C 1
ATOM 1541 O O . ILE B 1 75 ? 28.281 -25.397 4.089 1.00 28.13 75 ILE B O 1
ATOM 1546 N N . THR B 1 76 ? 26.811 -23.879 3.270 1.00 27.88 76 THR B N 1
ATOM 1547 C CA . THR B 1 76 ? 26.202 -24.845 2.352 1.00 26.69 76 THR B CA 1
ATOM 1548 C C . THR B 1 76 ? 26.665 -24.636 0.926 1.00 28.51 76 THR B C 1
ATOM 1549 O O . THR B 1 76 ? 27.162 -23.561 0.567 1.00 26.04 76 THR B O 1
ATOM 1553 N N . ALA B 1 77 ? 26.461 -25.671 0.086 1.00 25.60 77 ALA B N 1
ATOM 1554 C CA . ALA B 1 77 ? 26.740 -25.584 -1.338 1.00 25.64 77 ALA B CA 1
ATOM 1555 C C . ALA B 1 77 ? 25.869 -24.441 -1.943 1.00 27.86 77 ALA B C 1
ATOM 1556 O O . ALA B 1 77 ? 26.349 -23.716 -2.812 1.00 25.72 77 ALA B O 1
ATOM 1558 N N . GLY B 1 78 ? 24.653 -24.243 -1.414 1.00 25.67 78 GLY B N 1
ATOM 1559 C CA . GLY B 1 78 ? 23.733 -23.182 -1.846 1.00 25.75 78 GLY B CA 1
ATOM 1560 C C . GLY B 1 78 ? 24.234 -21.785 -1.541 1.00 29.63 78 GLY B C 1
ATOM 1561 O O . GLY B 1 78 ? 24.079 -20.872 -2.353 1.00 27.32 78 GLY B O 1
ATOM 1562 N N . ASP B 1 79 ? 24.883 -21.606 -0.370 1.00 26.35 79 ASP B N 1
ATOM 1563 C CA . ASP B 1 79 ? 25.473 -20.319 -0.014 1.00 26.34 79 ASP B CA 1
ATOM 1564 C C . ASP B 1 79 ? 26.534 -19.944 -1.040 1.00 27.09 79 ASP B C 1
ATOM 1565 O O . ASP B 1 79 ? 26.640 -18.782 -1.398 1.00 27.83 79 ASP B O 1
ATOM 1570 N N . ILE B 1 80 ? 27.320 -20.924 -1.498 1.00 22.08 80 ILE B N 1
ATOM 1571 C CA . ILE B 1 80 ? 28.412 -20.702 -2.455 1.00 23.08 80 ILE B CA 1
ATOM 1572 C C . ILE B 1 80 ? 27.875 -20.403 -3.852 1.00 26.62 80 ILE B C 1
ATOM 1573 O O . ILE B 1 80 ? 28.306 -19.434 -4.494 1.00 23.48 80 ILE B O 1
ATOM 1578 N N . ILE B 1 81 ? 26.965 -21.261 -4.342 1.00 24.59 81 ILE B N 1
ATOM 1579 C CA . ILE B 1 81 ? 26.395 -21.112 -5.689 1.00 24.51 81 ILE B CA 1
ATOM 1580 C C . ILE B 1 81 ? 25.651 -19.797 -5.894 1.00 25.01 81 ILE B C 1
ATOM 1581 O O . ILE B 1 81 ? 25.830 -19.144 -6.933 1.00 25.17 81 ILE B O 1
ATOM 1586 N N . ARG B 1 82 ? 24.871 -19.375 -4.894 1.00 20.73 82 ARG B N 1
ATOM 1587 C CA . ARG B 1 82 ? 24.104 -18.125 -4.966 0.50 19.91 82 ARG B CA 1
ATOM 1588 C C . ARG B 1 82 ? 24.998 -16.908 -5.138 1.00 27.65 82 ARG B C 1
ATOM 1589 O O . ARG B 1 82 ? 24.619 -15.953 -5.824 1.00 26.48 82 ARG B O 1
ATOM 1597 N N . VAL B 1 83 ? 26.209 -16.934 -4.523 1.00 24.78 83 VAL B N 1
ATOM 1598 C CA . VAL B 1 83 ? 27.157 -15.821 -4.624 1.00 22.67 83 VAL B CA 1
ATOM 1599 C C . VAL B 1 83 ? 27.827 -15.790 -5.985 1.00 25.43 83 VAL B C 1
ATOM 1600 O O . VAL B 1 83 ? 28.003 -14.723 -6.588 1.00 24.88 83 VAL B O 1
ATOM 1604 N N . LEU B 1 84 ? 28.223 -16.943 -6.474 1.00 24.04 84 LEU B N 1
ATOM 1605 C CA . LEU B 1 84 ? 28.934 -17.015 -7.733 1.00 24.70 84 LEU B CA 1
ATOM 1606 C C . LEU B 1 84 ? 28.067 -16.985 -8.973 1.00 30.43 84 LEU B C 1
ATOM 1607 O O . LEU B 1 84 ? 28.510 -16.480 -10.002 1.00 29.18 84 LEU B O 1
ATOM 1612 N N . GLU B 1 85 ? 26.876 -17.588 -8.916 1.00 27.16 85 GLU B N 1
ATOM 1613 C CA . GLU B 1 85 ? 26.069 -17.759 -10.129 1.00 26.85 85 GLU B CA 1
ATOM 1614 C C . GLU B 1 85 ? 24.751 -17.061 -10.129 1.00 28.32 85 GLU B C 1
ATOM 1615 O O . GLU B 1 85 ? 24.144 -16.942 -11.182 1.00 27.85 85 GLU B O 1
ATOM 1621 N N . GLY B 1 86 ? 24.298 -16.630 -8.962 1.00 24.58 86 GLY B N 1
ATOM 1622 C CA . GLY B 1 86 ? 23.001 -15.992 -8.827 1.00 25.61 86 GLY B CA 1
ATOM 1623 C C . GLY B 1 86 ? 21.925 -17.018 -8.484 1.00 31.77 86 GLY B C 1
ATOM 1624 O O . GLY B 1 86 ? 22.236 -18.108 -7.988 1.00 30.21 86 GLY B O 1
ATOM 1625 N N . PRO B 1 87 ? 20.642 -16.685 -8.762 1.00 31.54 87 PRO B N 1
ATOM 1626 C CA . PRO B 1 87 ? 19.533 -17.608 -8.414 1.00 31.64 87 PRO B CA 1
ATOM 1627 C C . PRO B 1 87 ? 19.568 -18.978 -9.072 1.00 36.29 87 PRO B C 1
ATOM 1628 O O . PRO B 1 87 ? 19.987 -19.110 -10.215 1.00 34.48 87 PRO B O 1
ATOM 1632 N N . ILE B 1 88 ? 19.146 -20.003 -8.320 1.00 35.92 88 ILE B N 1
ATOM 1633 C CA . ILE B 1 88 ? 19.102 -21.404 -8.763 1.00 37.86 88 ILE B CA 1
ATOM 1634 C C . ILE B 1 88 ? 17.889 -21.565 -9.667 1.00 42.63 88 ILE B C 1
ATOM 1635 O O . ILE B 1 88 ? 16.753 -21.408 -9.205 1.00 43.32 88 ILE B O 1
ATOM 1640 N N . SER B 1 89 ? 18.128 -21.836 -10.946 1.00 38.14 89 SER B N 1
ATOM 1641 C CA . SER B 1 89 ? 17.057 -22.007 -11.921 1.00 38.37 89 SER B CA 1
ATOM 1642 C C . SER B 1 89 ? 17.431 -23.106 -12.939 1.00 39.11 89 SER B C 1
ATOM 1643 O O . SER B 1 89 ? 17.951 -22.799 -14.011 1.00 39.30 89 SER B O 1
ATOM 1646 N N . PRO B 1 90 ? 17.224 -24.407 -12.593 1.00 32.58 90 PRO B N 1
ATOM 1647 C CA . PRO B 1 90 ? 17.643 -25.499 -13.501 1.00 31.82 90 PRO B CA 1
ATOM 1648 C C . PRO B 1 90 ? 16.998 -25.553 -14.880 1.00 33.06 90 PRO B C 1
ATOM 1649 O O . PRO B 1 90 ? 17.622 -26.028 -15.831 1.00 32.33 90 PRO B O 1
ATOM 1653 N N . VAL B 1 91 ? 15.716 -25.183 -14.972 1.00 28.36 91 VAL B N 1
ATOM 1654 C CA . VAL B 1 91 ? 15.004 -25.180 -16.249 1.00 27.28 91 VAL B CA 1
ATOM 1655 C C . VAL B 1 91 ? 14.370 -23.806 -16.338 1.00 31.74 91 VAL B C 1
ATOM 1656 O O . VAL B 1 91 ? 13.550 -23.448 -15.488 1.00 29.51 91 VAL B O 1
ATOM 1660 N N . GLU B 1 92 ? 14.718 -23.052 -17.374 1.00 28.71 92 GLU B N 1
ATOM 1661 C CA . GLU B 1 92 ? 14.122 -21.724 -17.561 1.00 28.97 92 GLU B CA 1
ATOM 1662 C C . GLU B 1 92 ? 12.616 -21.836 -17.896 1.00 30.58 92 GLU B C 1
ATOM 1663 O O . GLU B 1 92 ? 12.183 -22.715 -18.654 1.00 26.91 92 GLU B O 1
ATOM 1669 N N . VAL B 1 93 ? 11.836 -20.978 -17.255 1.00 28.86 93 VAL B N 1
ATOM 1670 C CA . VAL B 1 93 ? 10.397 -20.881 -17.409 1.00 30.18 93 VAL B CA 1
ATOM 1671 C C . VAL B 1 93 ? 10.205 -19.867 -18.529 1.00 31.85 93 VAL B C 1
ATOM 1672 O O . VAL B 1 93 ? 10.859 -18.819 -18.538 1.00 28.93 93 VAL B O 1
ATOM 1676 N N . LEU B 1 94 ? 9.341 -20.207 -19.491 1.00 28.51 94 LEU B N 1
ATOM 1677 C CA . LEU B 1 94 ? 9.103 -19.358 -20.655 1.00 26.56 94 LEU B CA 1
ATOM 1678 C C . LEU B 1 94 ? 7.733 -18.742 -20.567 1.00 31.35 94 LEU B C 1
ATOM 1679 O O . LEU B 1 94 ? 6.827 -19.321 -19.955 1.00 30.00 94 LEU B O 1
ATOM 1684 N N . GLU B 1 95 ? 7.589 -17.542 -21.147 1.00 28.57 95 GLU B N 1
ATOM 1685 C CA . GLU B 1 95 ? 6.330 -16.797 -21.175 1.00 29.12 95 GLU B CA 1
ATOM 1686 C C . GLU B 1 95 ? 5.226 -17.670 -21.804 1.00 32.81 95 GLU B C 1
ATOM 1687 O O . GLU B 1 95 ? 5.474 -18.385 -22.779 1.00 30.81 95 GLU B O 1
ATOM 1693 N N . ASP B 1 96 ? 4.029 -17.603 -21.239 1.00 32.51 96 ASP B N 1
ATOM 1694 C CA . ASP B 1 96 ? 2.837 -18.345 -21.678 1.00 34.79 96 ASP B CA 1
ATOM 1695 C C . ASP B 1 96 ? 2.939 -19.881 -21.613 1.00 37.04 96 ASP B C 1
ATOM 1696 O O . ASP B 1 96 ? 2.029 -20.552 -22.113 1.00 36.87 96 ASP B O 1
ATOM 1701 N N . GLU B 1 97 ? 4.022 -20.451 -20.978 1.00 29.96 97 GLU B N 1
ATOM 1702 C CA . GLU B 1 97 ? 4.094 -21.910 -20.808 1.00 28.54 97 GLU B CA 1
ATOM 1703 C C . GLU B 1 97 ? 2.910 -22.305 -19.925 1.00 29.11 97 GLU B C 1
ATOM 1704 O O . GLU B 1 97 ? 2.527 -21.563 -19.030 1.00 27.97 97 GLU B O 1
ATOM 1710 N N . GLU B 1 98 ? 2.302 -23.434 -20.236 1.00 26.32 98 GLU B N 1
ATOM 1711 C CA . GLU B 1 98 ? 1.140 -23.984 -19.538 1.00 27.32 98 GLU B CA 1
ATOM 1712 C C . GLU B 1 98 ? 1.465 -24.198 -18.045 1.00 29.74 98 GLU B C 1
ATOM 1713 O O . GLU B 1 98 ? 2.586 -24.592 -17.732 1.00 26.27 98 GLU B O 1
ATOM 1719 N N . PRO B 1 99 ? 0.499 -23.939 -17.130 1.00 28.97 99 PRO B N 1
ATOM 1720 C CA . PRO B 1 99 ? 0.761 -24.160 -15.685 1.00 28.33 99 PRO B CA 1
ATOM 1721 C C . PRO B 1 99 ? 1.324 -25.529 -15.306 1.00 28.39 99 PRO B C 1
ATOM 1722 O O . PRO B 1 99 ? 2.128 -25.566 -14.386 1.00 26.79 99 PRO B O 1
ATOM 1726 N N . ALA B 1 100 ? 0.939 -26.620 -15.994 1.00 23.87 100 ALA B N 1
ATOM 1727 C CA . ALA B 1 100 ? 1.459 -27.977 -15.726 1.00 23.94 100 ALA B CA 1
ATOM 1728 C C . ALA B 1 100 ? 2.985 -28.053 -15.914 1.00 27.71 100 ALA B C 1
ATOM 1729 O O . ALA B 1 100 ? 3.692 -28.629 -15.062 1.00 24.62 100 ALA B O 1
ATOM 1731 N N . LYS B 1 101 ? 3.498 -27.434 -16.996 1.00 24.08 101 LYS B N 1
ATOM 1732 C CA . LYS B 1 101 ? 4.951 -27.379 -17.247 1.00 23.39 101 LYS B CA 1
ATOM 1733 C C . LYS B 1 101 ? 5.674 -26.423 -16.312 1.00 26.32 101 LYS B C 1
ATOM 1734 O O . LYS B 1 101 ? 6.762 -26.760 -15.831 1.00 26.96 101 LYS B O 1
ATOM 1740 N N . ARG B 1 102 ? 5.075 -25.239 -16.019 1.00 22.91 102 ARG B N 1
ATOM 1741 C CA . ARG B 1 102 ? 5.653 -24.297 -15.043 1.00 23.78 102 ARG B CA 1
ATOM 1742 C C . ARG B 1 102 ? 5.783 -24.992 -13.668 1.00 27.34 102 ARG B C 1
ATOM 1743 O O . ARG B 1 102 ? 6.769 -24.776 -12.958 1.00 25.35 102 ARG B O 1
ATOM 1751 N N . GLU B 1 103 ? 4.758 -25.781 -13.276 1.00 24.41 103 GLU B N 1
ATOM 1752 C CA . GLU B 1 103 ? 4.797 -26.537 -12.022 1.00 23.09 103 GLU B CA 1
ATOM 1753 C C . GLU B 1 103 ? 5.961 -27.551 -12.060 1.00 23.69 103 GLU B C 1
ATOM 1754 O O . GLU B 1 103 ? 6.674 -27.613 -11.071 1.00 24.14 103 GLU B O 1
ATOM 1760 N N . LEU B 1 104 ? 6.162 -28.307 -13.149 1.00 20.14 104 LEU B N 1
ATOM 1761 C CA . LEU B 1 104 ? 7.277 -29.244 -13.252 1.00 21.68 104 LEU B CA 1
ATOM 1762 C C . LEU B 1 104 ? 8.651 -28.533 -13.037 1.00 26.50 104 LEU B C 1
ATOM 1763 O O . LEU B 1 104 ? 9.494 -29.045 -12.291 1.00 23.49 104 LEU B O 1
ATOM 1768 N N . TRP B 1 105 ? 8.830 -27.325 -13.625 1.00 23.64 105 TRP B N 1
ATOM 1769 C CA . TRP B 1 105 ? 10.094 -26.582 -13.475 1.00 23.91 105 TRP B CA 1
ATOM 1770 C C . TRP B 1 105 ? 10.293 -26.136 -12.035 1.00 28.90 105 TRP B C 1
ATOM 1771 O O . TRP B 1 105 ? 11.416 -26.215 -11.537 1.00 27.01 105 TRP B O 1
ATOM 1782 N N . ILE B 1 106 ? 9.202 -25.725 -11.349 1.00 25.55 106 ILE B N 1
ATOM 1783 C CA . ILE B 1 106 ? 9.232 -25.307 -9.941 1.00 26.16 106 ILE B CA 1
ATOM 1784 C C . ILE B 1 106 ? 9.636 -26.500 -9.066 1.00 26.96 106 ILE B C 1
ATOM 1785 O O . ILE B 1 106 ? 10.452 -26.336 -8.154 1.00 25.87 106 ILE B O 1
ATOM 1790 N N . ARG B 1 107 ? 9.087 -27.694 -9.347 1.00 21.58 107 ARG B N 1
ATOM 1791 C CA . ARG B 1 107 ? 9.424 -28.893 -8.584 1.00 23.06 107 ARG B CA 1
ATOM 1792 C C . ARG B 1 107 ? 10.906 -29.232 -8.754 1.00 26.45 107 ARG B C 1
ATOM 1793 O O . ARG B 1 107 ? 11.551 -29.591 -7.772 1.00 24.50 107 ARG B O 1
ATOM 1801 N N . ILE B 1 108 ? 11.438 -29.126 -9.988 1.00 21.44 108 ILE B N 1
ATOM 1802 C CA . ILE B 1 108 ? 12.871 -29.376 -10.243 1.00 21.44 108 ILE B CA 1
ATOM 1803 C C . ILE B 1 108 ? 13.721 -28.351 -9.478 1.00 24.59 108 ILE B C 1
ATOM 1804 O O . ILE B 1 108 ? 14.652 -28.728 -8.770 1.00 24.36 108 ILE B O 1
ATOM 1809 N N . ARG B 1 109 ? 13.340 -27.067 -9.555 1.00 21.21 109 ARG B N 1
ATOM 1810 C CA . ARG B 1 109 ? 14.015 -26.006 -8.874 1.00 23.66 109 ARG B CA 1
ATOM 1811 C C . ARG B 1 109 ? 14.038 -26.253 -7.361 1.00 28.70 109 ARG B C 1
ATOM 1812 O O . ARG B 1 109 ? 15.100 -26.116 -6.760 1.00 24.88 109 ARG B O 1
ATOM 1820 N N . ASP B 1 110 ? 12.882 -26.602 -6.757 1.00 25.78 110 ASP B N 1
ATOM 1821 C CA . ASP B 1 110 ? 12.790 -26.879 -5.320 1.00 25.87 110 ASP B CA 1
ATOM 1822 C C . ASP B 1 110 ? 13.660 -28.059 -4.905 1.00 27.34 110 ASP B C 1
ATOM 1823 O O . ASP B 1 110 ? 14.291 -27.988 -3.844 1.00 27.63 110 ASP B O 1
ATOM 1828 N N . ALA B 1 111 ? 13.696 -29.136 -5.713 1.00 22.14 111 ALA B N 1
ATOM 1829 C CA . ALA B 1 111 ? 14.483 -30.317 -5.376 1.00 22.82 111 ALA B CA 1
ATOM 1830 C C . ALA B 1 111 ? 16.011 -29.991 -5.440 1.00 29.55 111 ALA B C 1
ATOM 1831 O O . ALA B 1 111 ? 16.791 -30.449 -4.594 1.00 27.67 111 ALA B O 1
ATOM 1833 N N . VAL B 1 112 ? 16.413 -29.151 -6.419 1.00 25.99 112 VAL B N 1
ATOM 1834 C CA . VAL B 1 112 ? 17.821 -28.727 -6.553 1.00 23.38 112 VAL B CA 1
ATOM 1835 C C . VAL B 1 112 ? 18.184 -27.839 -5.379 1.00 25.74 112 VAL B C 1
ATOM 1836 O O . VAL B 1 112 ? 19.225 -28.052 -4.768 1.00 28.39 112 VAL B O 1
ATOM 1840 N N . LYS B 1 113 ? 17.329 -26.869 -5.046 1.00 24.40 113 LYS B N 1
ATOM 1841 C CA . LYS B 1 113 ? 17.519 -25.954 -3.925 1.00 26.84 113 LYS B CA 1
ATOM 1842 C C . LYS B 1 113 ? 17.634 -26.725 -2.601 1.00 33.97 113 LYS B C 1
ATOM 1843 O O . LYS B 1 113 ? 18.486 -26.374 -1.783 1.00 32.25 113 LYS B O 1
ATOM 1849 N N . GLU B 1 114 ? 16.820 -27.789 -2.405 1.00 30.29 114 GLU B N 1
ATOM 1850 C CA . GLU B 1 114 ? 16.876 -28.593 -1.179 1.00 28.93 114 GLU B CA 1
ATOM 1851 C C . GLU B 1 114 ? 18.231 -29.301 -1.060 1.00 30.71 114 GLU B C 1
ATOM 1852 O O . GLU B 1 114 ? 18.790 -29.304 0.039 1.00 29.56 114 GLU B O 1
ATOM 1858 N N . VAL B 1 115 ? 18.752 -29.883 -2.164 1.00 26.28 115 VAL B N 1
ATOM 1859 C CA . VAL B 1 115 ? 20.076 -30.517 -2.167 1.00 28.03 115 VAL B CA 1
ATOM 1860 C C . VAL B 1 115 ? 21.145 -29.462 -1.769 1.00 31.08 115 VAL B C 1
ATOM 1861 O O . VAL B 1 115 ? 21.935 -29.701 -0.860 1.00 30.00 115 VAL B O 1
ATOM 1865 N N . LEU B 1 116 ? 21.119 -28.286 -2.424 1.00 26.29 116 LEU B N 1
ATOM 1866 C CA . LEU B 1 116 ? 22.068 -27.215 -2.179 1.00 26.98 116 LEU B CA 1
ATOM 1867 C C . LEU B 1 116 ? 22.000 -26.654 -0.759 1.00 31.67 116 LEU B C 1
ATOM 1868 O O . LEU B 1 116 ? 23.041 -26.368 -0.168 1.00 32.74 116 LEU B O 1
ATOM 1873 N N . ASP B 1 117 ? 20.801 -26.509 -0.211 1.00 28.38 117 ASP B N 1
ATOM 1874 C CA . ASP B 1 117 ? 20.613 -25.969 1.121 1.00 29.78 117 ASP B CA 1
ATOM 1875 C C . ASP B 1 117 ? 20.869 -26.963 2.247 1.00 35.55 117 ASP B C 1
ATOM 1876 O O . ASP B 1 117 ? 21.194 -26.540 3.360 1.00 36.08 117 ASP B O 1
ATOM 1881 N N . SER B 1 118 ? 20.790 -28.261 1.950 1.00 32.40 118 SER B N 1
ATOM 1882 C CA . SER B 1 118 ? 21.006 -29.304 2.957 1.00 33.49 118 SER B CA 1
ATOM 1883 C C . SER B 1 118 ? 22.412 -29.921 2.901 1.00 38.29 118 SER B C 1
ATOM 1884 O O . SER B 1 118 ? 22.758 -30.717 3.777 1.00 38.68 118 SER B O 1
ATOM 1887 N N . THR B 1 119 ? 23.230 -29.570 1.875 1.00 33.57 119 THR B N 1
ATOM 1888 C CA . THR B 1 119 ? 24.579 -30.116 1.760 1.00 31.56 119 THR B CA 1
ATOM 1889 C C . THR B 1 119 ? 25.578 -29.087 2.306 1.00 35.21 119 THR B C 1
ATOM 1890 O O . THR B 1 119 ? 25.719 -28.007 1.728 1.00 35.53 119 THR B O 1
ATOM 1894 N N . THR B 1 120 ? 26.318 -29.427 3.368 1.00 28.68 120 THR B N 1
ATOM 1895 C CA . THR B 1 120 ? 27.301 -28.473 3.884 1.00 27.75 120 THR B CA 1
ATOM 1896 C C . THR B 1 120 ? 28.682 -28.817 3.368 1.00 29.82 120 THR B C 1
ATOM 1897 O O . THR B 1 120 ? 28.884 -29.906 2.833 1.00 29.07 120 THR B O 1
ATOM 1901 N N . LEU B 1 121 ? 29.660 -27.910 3.586 1.00 28.15 121 LEU B N 1
ATOM 1902 C CA . LEU B 1 121 ? 31.072 -28.175 3.247 1.00 27.08 121 LEU B CA 1
ATOM 1903 C C . LEU B 1 121 ? 31.623 -29.288 4.102 1.00 29.16 121 LEU B C 1
ATOM 1904 O O . LEU B 1 121 ? 32.478 -30.039 3.645 1.00 27.44 121 LEU B O 1
ATOM 1909 N N . GLU B 1 122 ? 31.137 -29.398 5.343 1.00 28.65 122 GLU B N 1
ATOM 1910 C CA . GLU B 1 122 ? 31.530 -30.484 6.239 1.00 30.01 122 GLU B CA 1
ATOM 1911 C C . GLU B 1 122 ? 31.119 -31.802 5.616 1.00 34.94 122 GLU B C 1
ATOM 1912 O O . GLU B 1 122 ? 31.956 -32.699 5.534 1.00 35.79 122 GLU B O 1
ATOM 1918 N N . ASP B 1 123 ? 29.872 -31.885 5.095 1.00 31.15 123 ASP B N 1
ATOM 1919 C CA . ASP B 1 123 ? 29.356 -33.062 4.408 1.00 31.46 123 ASP B CA 1
ATOM 1920 C C . ASP B 1 123 ? 30.237 -33.417 3.224 1.00 36.33 123 ASP B C 1
ATOM 1921 O O . ASP B 1 123 ? 30.664 -34.564 3.113 1.00 35.68 123 ASP B O 1
ATOM 1926 N N . LEU B 1 124 ? 30.543 -32.436 2.341 1.00 32.12 124 LEU B N 1
ATOM 1927 C CA . LEU B 1 124 ? 31.362 -32.691 1.150 1.00 31.29 124 LEU B CA 1
ATOM 1928 C C . LEU B 1 124 ? 32.792 -33.079 1.472 1.00 36.74 124 LEU B C 1
ATOM 1929 O O . LEU B 1 124 ? 33.312 -34.018 0.877 1.00 37.48 124 LEU B O 1
ATOM 1934 N N . ALA B 1 125 ? 33.405 -32.387 2.443 1.00 35.82 125 ALA B N 1
ATOM 1935 C CA . ALA B 1 125 ? 34.773 -32.670 2.881 1.00 37.62 125 ALA B CA 1
ATOM 1936 C C . ALA B 1 125 ? 34.914 -34.074 3.507 1.00 44.67 125 ALA B C 1
ATOM 1937 O O . ALA B 1 125 ? 36.017 -34.615 3.492 1.00 45.53 125 ALA B O 1
ATOM 1939 N N . SER B 1 126 ? 33.810 -34.665 4.017 1.00 43.20 126 SER B N 1
ATOM 1940 C CA . SER B 1 126 ? 33.787 -36.015 4.627 1.00 44.08 126 SER B CA 1
ATOM 1941 C C . SER B 1 126 ? 33.975 -37.151 3.627 1.00 50.08 126 SER B C 1
ATOM 1942 O O . SER B 1 126 ? 34.196 -38.285 4.051 1.00 49.73 126 SER B O 1
ATOM 1944 N N . TYR B 1 127 ? 33.906 -36.861 2.311 1.00 48.26 127 TYR B N 1
ATOM 1945 C CA . TYR B 1 127 ? 34.118 -37.867 1.267 1.00 48.76 127 TYR B CA 1
ATOM 1946 C C . TYR B 1 127 ? 35.604 -37.961 0.925 1.00 57.54 127 TYR B C 1
ATOM 1947 O O . TYR B 1 127 ? 36.217 -36.950 0.576 1.00 58.63 127 TYR B O 1
ATOM 1956 N N . THR B 1 128 ? 36.231 -39.060 1.358 1.00 55.93 128 THR B N 1
ATOM 1957 N N . MET C 1 1 ? 34.087 -26.051 -25.926 1.00 46.55 1 MET C N 1
ATOM 1958 C CA . MET C 1 1 ? 34.027 -25.234 -27.142 1.00 46.59 1 MET C CA 1
ATOM 1959 C C . MET C 1 1 ? 33.419 -25.927 -28.342 1.00 49.77 1 MET C C 1
ATOM 1960 O O . MET C 1 1 ? 32.928 -25.253 -29.245 1.00 47.54 1 MET C O 1
ATOM 1965 N N . LEU C 1 2 ? 33.432 -27.267 -28.364 1.00 47.41 2 LEU C N 1
ATOM 1966 C CA . LEU C 1 2 ? 32.856 -28.029 -29.473 1.00 48.06 2 LEU C CA 1
ATOM 1967 C C . LEU C 1 2 ? 31.510 -28.562 -29.032 1.00 52.87 2 LEU C C 1
ATOM 1968 O O . LEU C 1 2 ? 31.424 -29.260 -28.011 1.00 53.59 2 LEU C O 1
ATOM 1973 N N . LYS C 1 3 ? 30.456 -28.209 -29.777 1.00 47.83 3 LYS C N 1
ATOM 1974 C CA . LYS C 1 3 ? 29.110 -28.647 -29.461 1.00 47.90 3 LYS C CA 1
ATOM 1975 C C . LYS C 1 3 ? 28.725 -29.969 -30.140 1.00 49.83 3 LYS C C 1
ATOM 1976 O O . LYS C 1 3 ? 28.084 -29.974 -31.197 1.00 51.78 3 LYS C O 1
ATOM 1982 N N . ILE C 1 4 ? 29.084 -31.084 -29.514 1.00 42.91 4 ILE C N 1
ATOM 1983 C CA . ILE C 1 4 ? 28.632 -32.408 -29.947 1.00 41.04 4 ILE C CA 1
ATOM 1984 C C . ILE C 1 4 ? 27.425 -32.611 -29.065 1.00 39.78 4 ILE C C 1
ATOM 1985 O O . ILE C 1 4 ? 27.560 -32.574 -27.846 1.00 41.41 4 ILE C O 1
ATOM 1990 N N . SER C 1 5 ? 26.255 -32.788 -29.647 1.00 32.83 5 SER C N 1
ATOM 1991 C CA . SER C 1 5 ? 25.054 -32.956 -28.833 1.00 32.56 5 SER C CA 1
ATOM 1992 C C . SER C 1 5 ? 24.860 -34.426 -28.385 1.00 35.07 5 SER C C 1
ATOM 1993 O O . SER C 1 5 ? 25.679 -35.283 -28.702 1.00 34.05 5 SER C O 1
ATOM 1996 N N . THR C 1 6 ? 23.738 -34.713 -27.693 1.00 30.26 6 THR C N 1
ATOM 1997 C CA . THR C 1 6 ? 23.324 -36.051 -27.265 1.00 28.94 6 THR C CA 1
ATOM 1998 C C . THR C 1 6 ? 23.172 -36.947 -28.514 1.00 29.65 6 THR C C 1
ATOM 1999 O O . THR C 1 6 ? 23.572 -38.103 -28.464 1.00 30.02 6 THR C O 1
ATOM 2003 N N . LYS C 1 7 ? 22.641 -36.398 -29.630 1.00 26.76 7 LYS C N 1
ATOM 2004 C CA . LYS C 1 7 ? 22.491 -37.080 -30.940 1.00 28.87 7 LYS C CA 1
ATOM 2005 C C . LYS C 1 7 ? 23.835 -37.661 -31.416 1.00 34.19 7 LYS C C 1
ATOM 2006 O O . LYS C 1 7 ? 23.899 -38.831 -31.771 1.00 33.73 7 LYS C O 1
ATOM 2012 N N . GLY C 1 8 ? 24.868 -36.823 -31.431 1.00 31.60 8 GLY C N 1
ATOM 2013 C CA . GLY C 1 8 ? 26.218 -37.178 -31.846 1.00 30.08 8 GLY C CA 1
ATOM 2014 C C . GLY C 1 8 ? 26.833 -38.200 -30.920 1.00 33.18 8 GLY C C 1
ATOM 2015 O O . GLY C 1 8 ? 27.412 -39.179 -31.388 1.00 33.05 8 GLY C O 1
ATOM 2016 N N . ARG C 1 9 ? 26.680 -37.995 -29.605 1.00 28.56 9 ARG C N 1
ATOM 2017 C CA . ARG C 1 9 ? 27.216 -38.918 -28.606 1.00 28.12 9 ARG C CA 1
ATOM 2018 C C . ARG C 1 9 ? 26.634 -40.318 -28.782 1.00 31.85 9 ARG C C 1
ATOM 2019 O O . ARG C 1 9 ? 27.390 -41.302 -28.802 1.00 30.15 9 ARG C O 1
ATOM 2027 N N . TYR C 1 10 ? 25.297 -40.419 -28.924 1.00 28.91 10 TYR C N 1
ATOM 2028 C CA . TYR C 1 10 ? 24.637 -41.723 -29.059 1.00 28.26 10 TYR C CA 1
ATOM 2029 C C . TYR C 1 10 ? 24.668 -42.325 -30.417 1.00 29.82 10 TYR C C 1
ATOM 2030 O O . TYR C 1 10 ? 24.580 -43.536 -30.558 1.00 30.24 10 TYR C O 1
ATOM 2039 N N . GLY C 1 11 ? 24.824 -41.486 -31.417 1.00 26.71 11 GLY C N 1
ATOM 2040 C CA . GLY C 1 11 ? 25.063 -41.943 -32.770 1.00 26.65 11 GLY C CA 1
ATOM 2041 C C . GLY C 1 11 ? 26.414 -42.643 -32.805 1.00 32.82 11 GLY C C 1
ATOM 2042 O O . GLY C 1 11 ? 26.531 -43.725 -33.384 1.00 32.53 11 GLY C O 1
ATOM 2043 N N . LEU C 1 12 ? 27.441 -42.082 -32.113 1.00 29.83 12 LEU C N 1
ATOM 2044 C CA . LEU C 1 12 ? 28.759 -42.716 -31.981 1.00 28.99 12 LEU C CA 1
ATOM 2045 C C . LEU C 1 12 ? 28.647 -44.033 -31.189 1.00 31.02 12 LEU C C 1
ATOM 2046 O O . LEU C 1 12 ? 29.290 -45.010 -31.537 1.00 28.28 12 LEU C O 1
ATOM 2051 N N . THR C 1 13 ? 27.822 -44.062 -30.136 1.00 27.27 13 THR C N 1
ATOM 2052 C CA . THR C 1 13 ? 27.608 -45.276 -29.337 1.00 28.34 13 THR C CA 1
ATOM 2053 C C . THR C 1 13 ? 27.135 -46.441 -30.241 1.00 33.81 13 THR C C 1
ATOM 2054 O O . THR C 1 13 ? 27.690 -47.542 -30.172 1.00 34.10 13 THR C O 1
ATOM 2058 N N . ILE C 1 14 ? 26.119 -46.179 -31.092 1.00 29.77 14 ILE C N 1
ATOM 2059 C CA . ILE C 1 14 ? 25.567 -47.172 -32.004 1.00 30.32 14 ILE C CA 1
ATOM 2060 C C . ILE C 1 14 ? 26.700 -47.725 -32.868 1.00 33.92 14 ILE C C 1
ATOM 2061 O O . ILE C 1 14 ? 26.878 -48.939 -32.951 1.00 33.77 14 ILE C O 1
ATOM 2066 N N . MET C 1 15 ? 27.452 -46.823 -33.513 1.00 27.80 15 MET C N 1
ATOM 2067 C CA . MET C 1 15 ? 28.511 -47.171 -34.460 1.00 27.89 15 MET C CA 1
ATOM 2068 C C . MET C 1 15 ? 29.632 -47.959 -33.838 1.00 33.19 15 MET C C 1
ATOM 2069 O O . MET C 1 15 ? 30.122 -48.894 -34.462 1.00 33.35 15 MET C O 1
ATOM 2074 N N . ILE C 1 16 ? 30.029 -47.586 -32.608 1.00 30.80 16 ILE C N 1
ATOM 2075 C CA . ILE C 1 16 ? 31.075 -48.280 -31.849 1.00 30.29 16 ILE C CA 1
ATOM 2076 C C . ILE C 1 16 ? 30.592 -49.717 -31.497 1.00 35.62 16 ILE C C 1
ATOM 2077 O O . ILE C 1 16 ? 31.357 -50.666 -31.666 1.00 37.01 16 ILE C O 1
ATOM 2082 N N . GLU C 1 17 ? 29.338 -49.868 -31.039 1.00 31.94 17 GLU C N 1
ATOM 2083 C CA . GLU C 1 17 ? 28.768 -51.187 -30.694 1.00 32.35 17 GLU C CA 1
ATOM 2084 C C . GLU C 1 17 ? 28.752 -52.084 -31.920 1.00 38.59 17 GLU C C 1
ATOM 2085 O O . GLU C 1 17 ? 29.135 -53.254 -31.836 1.00 39.25 17 GLU C O 1
ATOM 2091 N N . LEU C 1 18 ? 28.349 -51.526 -33.069 1.00 34.45 18 LEU C N 1
ATOM 2092 C CA . LEU C 1 18 ? 28.325 -52.270 -34.314 1.00 33.63 18 LEU C CA 1
ATOM 2093 C C . LEU C 1 18 ? 29.746 -52.637 -34.769 1.00 41.67 18 LEU C C 1
ATOM 2094 O O . LEU C 1 18 ? 29.953 -53.759 -35.242 1.00 42.39 18 LEU C O 1
ATOM 2099 N N . ALA C 1 19 ? 30.734 -51.734 -34.569 1.00 37.64 19 ALA C N 1
ATOM 2100 C CA . ALA C 1 19 ? 32.132 -52.030 -34.911 1.00 37.38 19 ALA C CA 1
ATOM 2101 C C . ALA C 1 19 ? 32.678 -53.174 -34.039 1.00 40.05 19 ALA C C 1
ATOM 2102 O O . ALA C 1 19 ? 33.363 -54.046 -34.564 1.00 41.05 19 ALA C O 1
ATOM 2104 N N . LYS C 1 20 ? 32.327 -53.204 -32.746 1.00 36.52 20 LYS C N 1
ATOM 2105 C CA . LYS C 1 20 ? 32.748 -54.274 -31.833 1.00 38.71 20 LYS C CA 1
ATOM 2106 C C . LYS C 1 20 ? 32.180 -55.642 -32.245 1.00 46.15 20 LYS C C 1
ATOM 2107 O O . LYS C 1 20 ? 32.835 -56.664 -32.037 1.00 47.70 20 LYS C O 1
ATOM 2113 N N . LYS C 1 21 ? 30.971 -55.648 -32.824 1.00 43.59 21 LYS C N 1
ATOM 2114 C CA . LYS C 1 21 ? 30.253 -56.854 -33.248 1.00 43.82 21 LYS C CA 1
ATOM 2115 C C . LYS C 1 21 ? 30.372 -57.126 -34.749 1.00 48.03 21 LYS C C 1
ATOM 2116 O O . LYS C 1 21 ? 29.616 -57.946 -35.277 1.00 49.20 21 LYS C O 1
ATOM 2122 N N . HIS C 1 22 ? 31.310 -56.439 -35.438 1.00 42.69 22 HIS C N 1
ATOM 2123 C CA . HIS C 1 22 ? 31.525 -56.602 -36.872 1.00 43.22 22 HIS C CA 1
ATOM 2124 C C . HIS C 1 22 ? 31.880 -58.064 -37.211 1.00 50.83 22 HIS C C 1
ATOM 2125 O O . HIS C 1 22 ? 32.775 -58.637 -36.589 1.00 50.09 22 HIS C O 1
ATOM 2132 N N . GLY C 1 23 ? 31.118 -58.644 -38.137 1.00 50.54 23 GLY C N 1
ATOM 2133 C CA . GLY C 1 23 ? 31.253 -60.033 -38.568 1.00 51.52 23 GLY C CA 1
ATOM 2134 C C . GLY C 1 23 ? 30.621 -61.045 -37.628 1.00 56.03 23 GLY C C 1
ATOM 2135 O O . GLY C 1 23 ? 30.818 -62.245 -37.807 1.00 57.20 23 GLY C O 1
ATOM 2136 N N . GLU C 1 24 ? 29.862 -60.582 -36.624 1.00 51.56 24 GLU C N 1
ATOM 2137 C CA . GLU C 1 24 ? 29.208 -61.442 -35.633 1.00 50.94 24 GLU C CA 1
ATOM 2138 C C . GLU C 1 24 ? 27.681 -61.441 -35.778 1.00 54.90 24 GLU C C 1
ATOM 2139 O O . GLU C 1 24 ? 26.956 -61.703 -34.813 1.00 54.70 24 GLU C O 1
ATOM 2145 N N . GLY C 1 25 ? 27.206 -61.166 -36.985 1.00 51.43 25 GLY C N 1
ATOM 2146 C CA . GLY C 1 25 ? 25.779 -61.132 -37.257 1.00 51.68 25 GLY C CA 1
ATOM 2147 C C . GLY C 1 25 ? 25.112 -59.826 -36.841 1.00 56.24 25 GLY C C 1
ATOM 2148 O O . GLY C 1 25 ? 25.761 -58.940 -36.268 1.00 54.86 25 GLY C O 1
ATOM 2149 N N . PRO C 1 26 ? 23.797 -59.687 -37.123 1.00 52.36 26 PRO C N 1
ATOM 2150 C CA . PRO C 1 26 ? 23.095 -58.434 -36.798 1.00 51.52 26 PRO C CA 1
ATOM 2151 C C . PRO C 1 26 ? 22.944 -58.159 -35.308 1.00 54.13 26 PRO C C 1
ATOM 2152 O O . PRO C 1 26 ? 22.951 -59.093 -34.505 1.00 54.05 26 PRO C O 1
ATOM 2156 N N . THR C 1 27 ? 22.819 -56.863 -34.946 1.00 48.57 27 THR C N 1
ATOM 2157 C CA . THR C 1 27 ? 22.634 -56.408 -33.563 1.00 47.21 27 THR C CA 1
ATOM 2158 C C . THR C 1 27 ? 21.372 -55.547 -33.526 1.00 49.61 27 THR C C 1
ATOM 2159 O O . THR C 1 27 ? 21.257 -54.594 -34.300 1.00 49.48 27 THR C O 1
ATOM 2163 N N . SER C 1 28 ? 20.430 -55.869 -32.630 1.00 44.14 28 SER C N 1
ATOM 2164 C CA . SER C 1 28 ? 19.195 -55.090 -32.517 1.00 42.85 28 SER C CA 1
ATOM 2165 C C . SER C 1 28 ? 19.471 -53.778 -31.758 1.00 45.83 28 SER C C 1
ATOM 2166 O O . SER C 1 28 ? 20.356 -53.753 -30.902 1.00 45.03 28 SER C O 1
ATOM 2169 N N . LEU C 1 29 ? 18.675 -52.722 -32.019 1.00 42.34 29 LEU C N 1
ATOM 2170 C CA . LEU C 1 29 ? 18.776 -51.453 -31.283 1.00 41.79 29 LEU C CA 1
ATOM 2171 C C . LEU C 1 29 ? 18.395 -51.667 -29.838 1.00 42.40 29 LEU C C 1
ATOM 2172 O O . LEU C 1 29 ? 18.973 -51.024 -28.964 1.00 39.83 29 LEU C O 1
ATOM 2177 N N . LYS C 1 30 ? 17.429 -52.596 -29.581 1.00 38.05 30 LYS C N 1
ATOM 2178 C CA . LYS C 1 30 ? 17.010 -52.969 -28.232 1.00 37.89 30 LYS C CA 1
ATOM 2179 C C . LYS C 1 30 ? 18.226 -53.394 -27.409 1.00 41.50 30 LYS C C 1
ATOM 2180 O O . LYS C 1 30 ? 18.391 -52.935 -26.278 1.00 41.25 30 LYS C O 1
ATOM 2186 N N . SER C 1 31 ? 19.081 -54.238 -27.995 1.00 38.39 31 SER C N 1
ATOM 2187 C CA . SER C 1 31 ? 20.308 -54.734 -27.370 1.00 38.29 31 SER C CA 1
ATOM 2188 C C . SER C 1 31 ? 21.292 -53.575 -27.078 1.00 40.54 31 SER C C 1
ATOM 2189 O O . SER C 1 31 ? 21.862 -53.502 -25.988 1.00 40.20 31 SER C O 1
ATOM 2192 N N . ILE C 1 32 ? 21.485 -52.682 -28.059 1.00 36.67 32 ILE C N 1
ATOM 2193 C CA . ILE C 1 32 ? 22.400 -51.545 -27.911 1.00 36.16 32 ILE C CA 1
ATOM 2194 C C . ILE C 1 32 ? 21.870 -50.623 -26.809 1.00 37.61 32 ILE C C 1
ATOM 2195 O O . ILE C 1 32 ? 22.643 -50.207 -25.950 1.00 38.09 32 ILE C O 1
ATOM 2200 N N . ALA C 1 33 ? 20.548 -50.385 -26.783 1.00 33.59 33 ALA C N 1
ATOM 2201 C CA . ALA C 1 33 ? 19.892 -49.548 -25.761 1.00 33.71 33 ALA C CA 1
ATOM 2202 C C . ALA C 1 33 ? 20.035 -50.145 -24.370 1.00 39.25 33 ALA C C 1
ATOM 2203 O O . ALA C 1 33 ? 20.345 -49.426 -23.421 1.00 37.49 33 ALA C O 1
ATOM 2205 N N . GLN C 1 34 ? 19.864 -51.477 -24.260 1.00 38.90 34 GLN C N 1
ATOM 2206 C CA . GLN C 1 34 ? 19.989 -52.196 -22.994 1.00 40.13 34 GLN C CA 1
ATOM 2207 C C . GLN C 1 34 ? 21.431 -52.120 -22.466 1.00 43.94 34 GLN C C 1
ATOM 2208 O O . GLN C 1 34 ? 21.630 -51.774 -21.301 1.00 43.98 34 GLN C O 1
ATOM 2214 N N . THR C 1 35 ? 22.429 -52.369 -23.340 1.00 40.80 35 THR C N 1
ATOM 2215 C CA . THR C 1 35 ? 23.861 -52.303 -23.003 1.00 41.05 35 THR C CA 1
ATOM 2216 C C . THR C 1 35 ? 24.225 -50.905 -22.479 1.00 44.59 35 THR C C 1
ATOM 2217 O O . THR C 1 35 ? 24.973 -50.793 -21.507 1.00 43.69 35 THR C O 1
ATOM 2221 N N . ASN C 1 36 ? 23.670 -49.850 -23.116 1.00 41.42 36 ASN C N 1
ATOM 2222 C CA . ASN C 1 36 ? 23.995 -48.462 -22.795 1.00 40.62 36 ASN C CA 1
ATOM 2223 C C . ASN C 1 36 ? 23.056 -47.699 -21.871 1.00 43.41 36 ASN C C 1
ATOM 2224 O O . ASN C 1 36 ? 23.247 -46.497 -21.668 1.00 41.95 36 ASN C O 1
ATOM 2229 N N . ASN C 1 37 ? 22.077 -48.403 -21.279 1.00 38.95 37 ASN C N 1
ATOM 2230 C CA . ASN C 1 37 ? 21.114 -47.859 -20.321 1.00 38.51 37 ASN C CA 1
ATOM 2231 C C . ASN C 1 37 ? 20.357 -46.646 -20.845 1.00 40.05 37 ASN C C 1
ATOM 2232 O O . ASN C 1 37 ? 20.317 -45.589 -20.199 1.00 39.86 37 ASN C O 1
ATOM 2237 N N . LEU C 1 38 ? 19.792 -46.785 -22.045 1.00 35.22 38 LEU C N 1
ATOM 2238 C CA . LEU C 1 38 ? 18.982 -45.724 -22.619 1.00 34.39 38 LEU C CA 1
ATOM 2239 C C . LEU C 1 38 ? 17.810 -46.268 -23.396 1.00 38.23 38 LEU C C 1
ATOM 2240 O O . LEU C 1 38 ? 17.729 -47.479 -23.587 1.00 38.91 38 LEU C O 1
ATOM 2245 N N . SER C 1 39 ? 16.878 -45.385 -23.789 1.00 31.81 39 SER C N 1
ATOM 2246 C CA . SER C 1 39 ? 15.682 -45.793 -24.498 1.00 31.35 39 SER C CA 1
ATOM 2247 C C . SER C 1 39 ? 15.999 -46.159 -25.936 1.00 34.93 39 SER C C 1
ATOM 2248 O O . SER C 1 39 ? 16.642 -45.391 -26.674 1.00 33.02 39 SER C O 1
ATOM 2251 N N . GLU C 1 40 ? 15.503 -47.335 -26.342 1.00 30.42 40 GLU C N 1
ATOM 2252 C CA . GLU C 1 40 ? 15.601 -47.813 -27.717 1.00 30.48 40 GLU C CA 1
ATOM 2253 C C . GLU C 1 40 ? 14.888 -46.799 -28.630 1.00 30.35 40 GLU C C 1
ATOM 2254 O O . GLU C 1 40 ? 15.275 -46.615 -29.769 1.00 29.79 40 GLU C O 1
ATOM 2260 N N . HIS C 1 41 ? 13.833 -46.161 -28.116 1.00 28.31 41 HIS C N 1
ATOM 2261 C CA . HIS C 1 41 ? 13.015 -45.208 -28.867 1.00 28.59 41 HIS C CA 1
ATOM 2262 C C . HIS C 1 41 ? 13.701 -43.853 -29.025 1.00 33.49 41 HIS C C 1
ATOM 2263 O O . HIS C 1 41 ? 13.351 -43.079 -29.924 1.00 32.88 41 HIS C O 1
ATOM 2270 N N . TYR C 1 42 ? 14.743 -43.601 -28.199 1.00 30.45 42 TYR C N 1
ATOM 2271 C CA . TYR C 1 42 ? 15.597 -42.438 -28.396 1.00 30.81 42 TYR C CA 1
ATOM 2272 C C . TYR C 1 42 ? 16.600 -42.826 -29.519 1.00 34.20 42 TYR C C 1
ATOM 2273 O O . TYR C 1 42 ? 16.750 -42.090 -30.492 1.00 33.46 42 TYR C O 1
ATOM 2282 N N . LEU C 1 43 ? 17.245 -44.018 -29.399 1.00 31.23 43 LEU C N 1
ATOM 2283 C CA . LEU C 1 43 ? 18.205 -44.513 -30.401 1.00 31.05 43 LEU C CA 1
ATOM 2284 C C . LEU C 1 43 ? 17.624 -44.602 -31.816 1.00 35.22 43 LEU C C 1
ATOM 2285 O O . LEU C 1 43 ? 18.334 -44.280 -32.771 1.00 35.31 43 LEU C O 1
ATOM 2290 N N . GLU C 1 44 ? 16.330 -45.025 -31.944 1.00 32.50 44 GLU C N 1
ATOM 2291 C CA A GLU C 1 44 ? 15.623 -45.156 -33.232 0.50 32.12 44 GLU C CA 1
ATOM 2292 C CA B GLU C 1 44 ? 15.648 -45.162 -33.240 0.50 32.26 44 GLU C CA 1
ATOM 2293 C C . GLU C 1 44 ? 15.703 -43.879 -34.066 1.00 35.98 44 GLU C C 1
ATOM 2294 O O . GLU C 1 44 ? 15.830 -43.949 -35.286 1.00 36.51 44 GLU C O 1
ATOM 2305 N N . GLN C 1 45 ? 15.619 -42.708 -33.404 1.00 32.29 45 GLN C N 1
ATOM 2306 C CA . GLN C 1 45 ? 15.674 -41.398 -34.066 1.00 32.26 45 GLN C CA 1
ATOM 2307 C C . GLN C 1 45 ? 17.035 -41.135 -34.759 1.00 37.92 45 GLN C C 1
ATOM 2308 O O . GLN C 1 45 ? 17.115 -40.326 -35.681 1.00 39.53 45 GLN C O 1
ATOM 2314 N N . LEU C 1 46 ? 18.088 -41.807 -34.299 1.00 35.68 46 LEU C N 1
ATOM 2315 C CA . LEU C 1 46 ? 19.459 -41.650 -34.810 1.00 36.46 46 LEU C CA 1
ATOM 2316 C C . LEU C 1 46 ? 19.818 -42.608 -35.947 1.00 41.24 46 LEU C C 1
ATOM 2317 O O . LEU C 1 46 ? 20.665 -42.268 -36.765 1.00 37.64 46 LEU C O 1
ATOM 2322 N N . VAL C 1 47 ? 19.180 -43.784 -36.019 1.00 42.07 47 VAL C N 1
ATOM 2323 C CA . VAL C 1 47 ? 19.508 -44.801 -37.035 1.00 43.05 47 VAL C CA 1
ATOM 2324 C C . VAL C 1 47 ? 19.110 -44.467 -38.437 1.00 46.96 47 VAL C C 1
ATOM 2325 O O . VAL C 1 47 ? 19.858 -44.770 -39.373 1.00 47.09 47 VAL C O 1
ATOM 2329 N N . SER C 1 48 ? 17.938 -43.846 -38.587 1.00 42.82 48 SER C N 1
ATOM 2330 C CA . SER C 1 48 ? 17.393 -43.470 -39.886 1.00 42.38 48 SER C CA 1
ATOM 2331 C C . SER C 1 48 ? 18.400 -42.678 -40.747 1.00 44.96 48 SER C C 1
ATOM 2332 O O . SER C 1 48 ? 18.706 -43.143 -41.852 1.00 44.86 48 SER C O 1
ATOM 2335 N N . PRO C 1 49 ? 18.995 -41.544 -40.261 1.00 38.16 49 PRO C N 1
ATOM 2336 C CA . PRO C 1 49 ? 20.010 -40.856 -41.082 1.00 36.16 49 PRO C CA 1
ATOM 2337 C C . PRO C 1 49 ? 21.273 -41.701 -41.321 1.00 36.42 49 PRO C C 1
ATOM 2338 O O . PRO C 1 49 ? 21.863 -41.597 -42.396 1.00 35.58 49 PRO C O 1
ATOM 2342 N N . LEU C 1 50 ? 21.714 -42.509 -40.313 1.00 32.61 50 LEU C N 1
ATOM 2343 C CA . LEU C 1 50 ? 22.909 -43.355 -40.465 1.00 32.80 50 LEU C CA 1
ATOM 2344 C C . LEU C 1 50 ? 22.661 -44.407 -41.557 1.00 39.26 50 LEU C C 1
ATOM 2345 O O . LEU C 1 50 ? 23.549 -44.689 -42.354 1.00 39.56 50 LEU C O 1
ATOM 2350 N N . ARG C 1 51 ? 21.430 -44.938 -41.612 1.00 38.24 51 ARG C N 1
ATOM 2351 C CA . ARG C 1 51 ? 21.013 -45.921 -42.613 1.00 39.89 51 ARG C CA 1
ATOM 2352 C C . ARG C 1 51 ? 20.957 -45.269 -43.992 1.00 43.99 51 ARG C C 1
ATOM 2353 O O . ARG C 1 51 ? 21.542 -45.814 -44.935 1.00 43.48 51 ARG C O 1
ATOM 2361 N N . ASN C 1 52 ? 20.350 -44.056 -44.096 1.00 40.90 52 ASN C N 1
ATOM 2362 C CA . ASN C 1 52 ? 20.278 -43.310 -45.364 1.00 40.70 52 ASN C CA 1
ATOM 2363 C C . ASN C 1 52 ? 21.649 -42.991 -45.932 1.00 44.45 52 ASN C C 1
ATOM 2364 O O . ASN C 1 52 ? 21.817 -42.980 -47.150 1.00 43.67 52 ASN C O 1
ATOM 2369 N N . ALA C 1 53 ? 22.643 -42.754 -45.048 1.00 41.20 53 ALA C N 1
ATOM 2370 C CA . ALA C 1 53 ? 24.017 -42.446 -45.442 1.00 40.53 53 ALA C CA 1
ATOM 2371 C C . ALA C 1 53 ? 24.821 -43.688 -45.816 1.00 44.23 53 ALA C C 1
ATOM 2372 O O . ALA C 1 53 ? 25.971 -43.552 -46.239 1.00 43.02 53 ALA C O 1
ATOM 2374 N N . GLY C 1 54 ? 24.234 -44.869 -45.622 1.00 41.18 54 GLY C N 1
ATOM 2375 C CA . GLY C 1 54 ? 24.893 -46.144 -45.901 1.00 40.89 54 GLY C CA 1
ATOM 2376 C C . GLY C 1 54 ? 25.937 -46.512 -44.868 1.00 42.78 54 GLY C C 1
ATOM 2377 O O . GLY C 1 54 ? 26.793 -47.357 -45.126 1.00 42.44 54 GLY C O 1
ATOM 2378 N N . LEU C 1 55 ? 25.878 -45.883 -43.680 1.00 38.33 55 LEU C N 1
ATOM 2379 C CA . LEU C 1 55 ? 26.831 -46.151 -42.603 1.00 35.90 55 LEU C CA 1
ATOM 2380 C C . LEU C 1 55 ? 26.447 -47.410 -41.852 1.00 38.84 55 LEU C C 1
ATOM 2381 O O . LEU C 1 55 ? 27.293 -48.049 -41.228 1.00 37.59 55 LEU C O 1
ATOM 2386 N N . VAL C 1 56 ? 25.148 -47.724 -41.862 1.00 36.99 56 VAL C N 1
ATOM 2387 C CA . VAL C 1 56 ? 24.567 -48.921 -41.262 1.00 36.56 56 VAL C CA 1
ATOM 2388 C C . VAL C 1 56 ? 23.627 -49.562 -42.292 1.00 44.54 56 VAL C C 1
ATOM 2389 O O . VAL C 1 56 ? 23.114 -48.870 -43.187 1.00 44.80 56 VAL C O 1
ATOM 2393 N N . LYS C 1 57 ? 23.406 -50.881 -42.153 1.00 42.94 57 LYS C N 1
ATOM 2394 C CA . LYS C 1 57 ? 22.486 -51.660 -42.990 1.00 43.86 57 LYS C CA 1
ATOM 2395 C C . LYS C 1 57 ? 21.523 -52.380 -42.067 1.00 49.31 57 LYS C C 1
ATOM 2396 O O . LYS C 1 57 ? 21.945 -52.906 -41.038 1.00 47.61 57 LYS C O 1
ATOM 2402 N N . SER C 1 58 ? 20.231 -52.376 -42.414 1.00 50.28 58 SER C N 1
ATOM 2403 C CA . SER C 1 58 ? 19.210 -53.071 -41.634 1.00 52.78 58 SER C CA 1
ATOM 2404 C C . SER C 1 58 ? 18.983 -54.456 -42.235 1.00 60.83 58 SER C C 1
ATOM 2405 O O . SER C 1 58 ? 18.746 -54.571 -43.440 1.00 60.32 58 SER C O 1
ATOM 2408 N N . ILE C 1 59 ? 19.096 -55.498 -41.403 1.00 60.96 59 ILE C N 1
ATOM 2409 C CA . ILE C 1 59 ? 18.869 -56.876 -41.829 1.00 62.51 59 ILE C CA 1
ATOM 2410 C C . ILE C 1 59 ? 17.503 -57.307 -41.342 1.00 68.03 59 ILE C C 1
ATOM 2411 O O . ILE C 1 59 ? 17.219 -57.263 -40.139 1.00 66.32 59 ILE C O 1
ATOM 2416 N N . ARG C 1 60 ? 16.644 -57.625 -42.333 1.00 67.04 60 ARG C N 1
ATOM 2417 C CA . ARG C 1 60 ? 15.254 -58.053 -42.195 1.00 67.87 60 ARG C CA 1
ATOM 2418 C C . ARG C 1 60 ? 15.133 -59.415 -41.510 1.00 72.65 60 ARG C C 1
ATOM 2419 O O . ARG C 1 60 ? 15.901 -60.336 -41.817 1.00 72.77 60 ARG C O 1
ATOM 2427 N N . GLY C 1 61 ? 14.184 -59.512 -40.581 1.00 68.88 61 GLY C N 1
ATOM 2428 C CA . GLY C 1 61 ? 13.927 -60.728 -39.819 1.00 100.06 61 GLY C CA 1
ATOM 2429 C C . GLY C 1 61 ? 14.150 -60.552 -38.332 1.00 134.68 61 GLY C C 1
ATOM 2430 O O . GLY C 1 61 ? 13.756 -59.537 -37.756 1.00 100.95 61 GLY C O 1
ATOM 2431 N N . GLY C 1 64 ? 17.304 -60.579 -37.027 1.00 63.19 64 GLY C N 1
ATOM 2432 C CA . GLY C 1 64 ? 17.645 -59.351 -37.735 1.00 62.39 64 GLY C CA 1
ATOM 2433 C C . GLY C 1 64 ? 18.199 -58.261 -36.839 1.00 63.32 64 GLY C C 1
ATOM 2434 O O . GLY C 1 64 ? 18.402 -58.467 -35.637 1.00 62.75 64 GLY C O 1
ATOM 2435 N N . GLY C 1 65 ? 18.424 -57.097 -37.436 1.00 57.42 65 GLY C N 1
ATOM 2436 C CA . GLY C 1 65 ? 18.979 -55.929 -36.763 1.00 54.96 65 GLY C CA 1
ATOM 2437 C C . GLY C 1 65 ? 19.940 -55.170 -37.652 1.00 53.00 65 GLY C C 1
ATOM 2438 O O . GLY C 1 65 ? 19.798 -55.181 -38.879 1.00 51.76 65 GLY C O 1
ATOM 2439 N N . TYR C 1 66 ? 20.946 -54.525 -37.041 1.00 45.26 66 TYR C N 1
ATOM 2440 C CA . TYR C 1 66 ? 21.898 -53.710 -37.792 1.00 41.93 66 TYR C CA 1
ATOM 2441 C C . TYR C 1 66 ? 23.286 -54.282 -37.895 1.00 40.47 66 TYR C C 1
ATOM 2442 O O . TYR C 1 66 ? 23.734 -54.990 -37.003 1.00 39.68 66 TYR C O 1
ATOM 2451 N N . VAL C 1 67 ? 23.973 -53.929 -38.982 1.00 37.13 67 VAL C N 1
ATOM 2452 C CA . VAL C 1 67 ? 25.380 -54.208 -39.258 1.00 37.52 67 VAL C CA 1
ATOM 2453 C C . VAL C 1 67 ? 25.971 -52.918 -39.831 1.00 41.44 67 VAL C C 1
ATOM 2454 O O . VAL C 1 67 ? 25.211 -52.065 -40.300 1.00 41.13 67 VAL C O 1
ATOM 2458 N N . LEU C 1 68 ? 27.306 -52.788 -39.838 1.00 37.90 68 LEU C N 1
ATOM 2459 C CA . LEU C 1 68 ? 27.977 -51.639 -40.455 1.00 37.76 68 LEU C CA 1
ATOM 2460 C C . LEU C 1 68 ? 27.831 -51.707 -41.961 1.00 43.36 68 LEU C C 1
ATOM 2461 O O . LEU C 1 68 ? 27.772 -52.800 -42.518 1.00 43.24 68 LEU C O 1
ATOM 2466 N N . GLY C 1 69 ? 27.772 -50.551 -42.607 1.00 40.52 69 GLY C N 1
ATOM 2467 C CA . GLY C 1 69 ? 27.640 -50.470 -44.058 1.00 39.98 69 GLY C CA 1
ATOM 2468 C C . GLY C 1 69 ? 28.965 -50.552 -44.788 1.00 43.74 69 GLY C C 1
ATOM 2469 O O . GLY C 1 69 ? 28.991 -50.558 -46.018 1.00 43.72 69 GLY C O 1
ATOM 2470 N N . SER C 1 70 ? 30.080 -50.584 -44.030 1.00 39.62 70 SER C N 1
ATOM 2471 C CA . SER C 1 70 ? 31.456 -50.631 -44.524 1.00 39.13 70 SER C CA 1
ATOM 2472 C C . SER C 1 70 ? 32.292 -51.244 -43.442 1.00 42.53 70 SER C C 1
ATOM 2473 O O . SER C 1 70 ? 31.808 -51.407 -42.325 1.00 43.33 70 SER C O 1
ATOM 2476 N N . GLU C 1 71 ? 33.567 -51.533 -43.742 1.00 38.41 71 GLU C N 1
ATOM 2477 C CA . GLU C 1 71 ? 34.514 -52.078 -42.774 1.00 37.26 71 GLU C CA 1
ATOM 2478 C C . GLU C 1 71 ? 34.793 -51.012 -41.690 1.00 37.50 71 GLU C C 1
ATOM 2479 O O . GLU C 1 71 ? 34.805 -49.824 -42.016 1.00 35.54 71 GLU C O 1
ATOM 2485 N N . PRO C 1 72 ? 35.019 -51.416 -40.418 1.00 33.86 72 PRO C N 1
ATOM 2486 C CA . PRO C 1 72 ? 35.298 -50.425 -39.358 1.00 33.62 72 PRO C CA 1
ATOM 2487 C C . PRO C 1 72 ? 36.437 -49.437 -39.663 1.00 38.19 72 PRO C C 1
ATOM 2488 O O . PRO C 1 72 ? 36.372 -48.286 -39.223 1.00 36.16 72 PRO C O 1
ATOM 2492 N N . ASP C 1 73 ? 37.475 -49.865 -40.424 1.00 35.30 73 ASP C N 1
ATOM 2493 C CA . ASP C 1 73 ? 38.591 -48.973 -40.765 1.00 35.00 73 ASP C CA 1
ATOM 2494 C C . ASP C 1 73 ? 38.229 -47.947 -41.859 1.00 38.51 73 ASP C C 1
ATOM 2495 O O . ASP C 1 73 ? 39.001 -47.026 -42.119 1.00 38.10 73 ASP C O 1
ATOM 2500 N N . ALA C 1 74 ? 37.071 -48.116 -42.499 1.00 36.91 74 ALA C N 1
ATOM 2501 C CA . ALA C 1 74 ? 36.615 -47.233 -43.576 1.00 38.23 74 ALA C CA 1
ATOM 2502 C C . ALA C 1 74 ? 35.571 -46.201 -43.097 1.00 39.16 74 ALA C C 1
ATOM 2503 O O . ALA C 1 74 ? 35.075 -45.425 -43.905 1.00 39.43 74 ALA C O 1
ATOM 2505 N N . ILE C 1 75 ? 35.241 -46.196 -41.794 1.00 34.54 75 ILE C N 1
ATOM 2506 C CA . ILE C 1 75 ? 34.277 -45.231 -41.230 1.00 33.05 75 ILE C CA 1
ATOM 2507 C C . ILE C 1 75 ? 34.984 -44.399 -40.160 1.00 33.90 75 ILE C C 1
ATOM 2508 O O . ILE C 1 75 ? 35.605 -44.958 -39.269 1.00 32.10 75 ILE C O 1
ATOM 2513 N N . THR C 1 76 ? 34.848 -43.063 -40.232 1.00 29.99 76 THR C N 1
ATOM 2514 C CA . THR C 1 76 ? 35.447 -42.183 -39.232 1.00 29.24 76 THR C CA 1
ATOM 2515 C C . THR C 1 76 ? 34.400 -41.567 -38.307 1.00 33.24 76 THR C C 1
ATOM 2516 O O . THR C 1 76 ? 33.211 -41.525 -38.643 1.00 32.78 76 THR C O 1
ATOM 2520 N N . ALA C 1 77 ? 34.854 -41.019 -37.176 1.00 30.62 77 ALA C N 1
ATOM 2521 C CA . ALA C 1 77 ? 34.008 -40.266 -36.241 1.00 30.54 77 ALA C CA 1
ATOM 2522 C C . ALA C 1 77 ? 33.438 -39.062 -37.015 1.00 31.51 77 ALA C C 1
ATOM 2523 O O . ALA C 1 77 ? 32.263 -38.736 -36.851 1.00 30.85 77 ALA C O 1
ATOM 2525 N N . GLY C 1 78 ? 34.258 -38.506 -37.922 1.00 27.09 78 GLY C N 1
ATOM 2526 C CA . GLY C 1 78 ? 33.900 -37.396 -38.806 1.00 27.98 78 GLY C CA 1
ATOM 2527 C C . GLY C 1 78 ? 32.718 -37.698 -39.718 1.00 31.88 78 GLY C C 1
ATOM 2528 O O . GLY C 1 78 ? 31.781 -36.899 -39.804 1.00 30.66 78 GLY C O 1
ATOM 2529 N N . ASP C 1 79 ? 32.703 -38.903 -40.322 1.00 28.08 79 ASP C N 1
ATOM 2530 C CA . ASP C 1 79 ? 31.616 -39.379 -41.185 1.00 28.27 79 ASP C CA 1
ATOM 2531 C C . ASP C 1 79 ? 30.297 -39.433 -40.436 1.00 32.39 79 ASP C C 1
ATOM 2532 O O . ASP C 1 79 ? 29.252 -39.070 -40.983 1.00 33.18 79 ASP C O 1
ATOM 2537 N N . ILE C 1 80 ? 30.339 -39.904 -39.189 1.00 29.37 80 ILE C N 1
ATOM 2538 C CA . ILE C 1 80 ? 29.154 -40.064 -38.339 1.00 29.51 80 ILE C CA 1
ATOM 2539 C C . ILE C 1 80 ? 28.591 -38.704 -37.889 1.00 30.18 80 ILE C C 1
ATOM 2540 O O . ILE C 1 80 ? 27.388 -38.472 -37.989 1.00 28.40 80 ILE C O 1
ATOM 2545 N N . ILE C 1 81 ? 29.470 -37.822 -37.409 1.00 27.76 81 ILE C N 1
ATOM 2546 C CA . ILE C 1 81 ? 29.118 -36.471 -36.915 1.00 28.06 81 ILE C CA 1
ATOM 2547 C C . ILE C 1 81 ? 28.506 -35.604 -37.992 1.00 32.84 81 ILE C C 1
ATOM 2548 O O . ILE C 1 81 ? 27.493 -34.947 -37.735 1.00 33.79 81 ILE C O 1
ATOM 2553 N N . ARG C 1 82 ? 29.069 -35.646 -39.202 1.00 30.07 82 ARG C N 1
ATOM 2554 C CA . ARG C 1 82 ? 28.539 -34.874 -40.327 1.00 30.70 82 ARG C CA 1
ATOM 2555 C C . ARG C 1 82 ? 27.092 -35.224 -40.677 1.00 34.05 82 ARG C C 1
ATOM 2556 O O . ARG C 1 82 ? 26.320 -34.336 -41.039 1.00 32.68 82 ARG C O 1
ATOM 2564 N N . VAL C 1 83 ? 26.727 -36.509 -40.557 1.00 30.47 83 VAL C N 1
ATOM 2565 C CA . VAL C 1 83 ? 25.368 -36.969 -40.868 1.00 30.70 83 VAL C CA 1
ATOM 2566 C C . VAL C 1 83 ? 24.380 -36.567 -39.769 1.00 35.49 83 VAL C C 1
ATOM 2567 O O . VAL C 1 83 ? 23.258 -36.115 -40.054 1.00 35.73 83 VAL C O 1
ATOM 2571 N N . LEU C 1 84 ? 24.782 -36.750 -38.516 1.00 30.15 84 LEU C N 1
ATOM 2572 C CA . LEU C 1 84 ? 23.877 -36.458 -37.418 1.00 30.69 84 LEU C CA 1
ATOM 2573 C C . LEU C 1 84 ? 23.833 -35.009 -36.962 1.00 37.58 84 LEU C C 1
ATOM 2574 O O . LEU C 1 84 ? 22.806 -34.561 -36.463 1.00 37.22 84 LEU C O 1
ATOM 2579 N N . GLU C 1 85 ? 24.956 -34.304 -37.044 1.00 35.52 85 GLU C N 1
ATOM 2580 C CA . GLU C 1 85 ? 25.046 -32.950 -36.486 1.00 35.15 85 GLU C CA 1
ATOM 2581 C C . GLU C 1 85 ? 25.261 -31.828 -37.479 1.00 37.74 85 GLU C C 1
ATOM 2582 O O . GLU C 1 85 ? 25.134 -30.652 -37.125 1.00 36.85 85 GLU C O 1
ATOM 2588 N N . GLY C 1 86 ? 25.653 -32.187 -38.682 1.00 33.05 86 GLY C N 1
ATOM 2589 C CA . GLY C 1 86 ? 25.917 -31.180 -39.684 1.00 33.27 86 GLY C CA 1
ATOM 2590 C C . GLY C 1 86 ? 27.389 -30.848 -39.761 1.00 38.10 86 GLY C C 1
ATOM 2591 O O . GLY C 1 86 ? 28.223 -31.574 -39.207 1.00 37.70 86 GLY C O 1
ATOM 2592 N N . PRO C 1 87 ? 27.726 -29.755 -40.460 1.00 34.92 87 PRO C N 1
ATOM 2593 C CA . PRO C 1 87 ? 29.129 -29.463 -40.724 1.00 35.98 87 PRO C CA 1
ATOM 2594 C C . PRO C 1 87 ? 30.018 -29.213 -39.529 1.00 41.43 87 PRO C C 1
ATOM 2595 O O . PRO C 1 87 ? 29.586 -28.691 -38.501 1.00 41.29 87 PRO C O 1
ATOM 2599 N N . ILE C 1 88 ? 31.262 -29.643 -39.681 1.00 40.08 88 ILE C N 1
ATOM 2600 C CA . ILE C 1 88 ? 32.292 -29.561 -38.657 1.00 41.42 88 ILE C CA 1
ATOM 2601 C C . ILE C 1 88 ? 33.083 -28.263 -38.790 1.00 47.99 88 ILE C C 1
ATOM 2602 O O . ILE C 1 88 ? 33.520 -27.725 -37.772 1.00 48.00 88 ILE C O 1
ATOM 2607 N N . SER C 1 89 ? 33.259 -27.770 -40.037 1.00 46.41 89 SER C N 1
ATOM 2608 C CA . SER C 1 89 ? 34.041 -26.572 -40.359 1.00 46.85 89 SER C CA 1
ATOM 2609 C C . SER C 1 89 ? 33.540 -25.206 -39.883 1.00 49.95 89 SER C C 1
ATOM 2610 O O . SER C 1 89 ? 34.394 -24.438 -39.436 1.00 49.85 89 SER C O 1
ATOM 2613 N N . PRO C 1 90 ? 32.249 -24.799 -40.073 1.00 45.94 90 PRO C N 1
ATOM 2614 C CA . PRO C 1 90 ? 31.851 -23.424 -39.694 1.00 45.02 90 PRO C CA 1
ATOM 2615 C C . PRO C 1 90 ? 32.301 -22.970 -38.323 1.00 47.60 90 PRO C C 1
ATOM 2616 O O . PRO C 1 90 ? 32.175 -23.691 -37.330 1.00 46.76 90 PRO C O 1
ATOM 2620 N N . VAL C 1 91 ? 32.873 -21.773 -38.299 1.00 44.24 91 VAL C N 1
ATOM 2621 C CA . VAL C 1 91 ? 33.369 -21.122 -37.090 1.00 44.05 91 VAL C CA 1
ATOM 2622 C C . VAL C 1 91 ? 32.745 -19.707 -36.997 1.00 45.37 91 VAL C C 1
ATOM 2623 O O . VAL C 1 91 ? 32.503 -19.083 -38.037 1.00 43.98 91 VAL C O 1
ATOM 2627 N N . GLU C 1 92 ? 32.402 -19.250 -35.774 1.00 41.19 92 GLU C N 1
ATOM 2628 C CA . GLU C 1 92 ? 31.794 -17.940 -35.549 1.00 41.02 92 GLU C CA 1
ATOM 2629 C C . GLU C 1 92 ? 32.804 -16.855 -35.866 1.00 46.90 92 GLU C C 1
ATOM 2630 O O . GLU C 1 92 ? 33.926 -16.877 -35.360 1.00 46.63 92 GLU C O 1
ATOM 2632 N N . VAL C 1 93 ? 32.441 -15.973 -36.780 1.00 44.11 93 VAL C N 1
ATOM 2633 C CA . VAL C 1 93 ? 33.332 -14.921 -37.255 1.00 45.35 93 VAL C CA 1
ATOM 2634 C C . VAL C 1 93 ? 32.779 -13.516 -37.028 1.00 54.12 93 VAL C C 1
ATOM 2635 O O . VAL C 1 93 ? 31.570 -13.335 -36.871 1.00 54.96 93 VAL C O 1
ATOM 2639 N N . LEU C 1 94 ? 33.665 -12.528 -37.017 1.00 53.77 94 LEU C N 1
ATOM 2640 C CA . LEU C 1 94 ? 33.274 -11.133 -36.916 1.00 55.46 94 LEU C CA 1
ATOM 2641 C C . LEU C 1 94 ? 33.290 -10.551 -38.326 1.00 63.36 94 LEU C C 1
ATOM 2642 O O . LEU C 1 94 ? 34.086 -10.991 -39.163 1.00 63.10 94 LEU C O 1
ATOM 2647 N N . GLU C 1 95 ? 32.393 -9.592 -38.597 1.00 62.62 95 GLU C N 1
ATOM 2648 C CA . GLU C 1 95 ? 32.306 -8.933 -39.902 1.00 63.84 95 GLU C CA 1
ATOM 2649 C C . GLU C 1 95 ? 33.548 -8.078 -40.083 1.00 69.79 95 GLU C C 1
ATOM 2650 O O . GLU C 1 95 ? 33.925 -7.353 -39.155 1.00 70.03 95 GLU C O 1
ATOM 2656 N N . ASP C 1 96 ? 34.211 -8.208 -41.260 1.00 67.38 96 ASP C N 1
ATOM 2657 C CA . ASP C 1 96 ? 35.454 -7.513 -41.624 1.00 67.61 96 ASP C CA 1
ATOM 2658 C C . ASP C 1 96 ? 36.564 -7.948 -40.635 1.00 70.45 96 ASP C C 1
ATOM 2659 O O . ASP C 1 96 ? 37.195 -7.120 -39.967 1.00 71.19 96 ASP C O 1
ATOM 2664 N N . GLU C 1 97 ? 36.739 -9.282 -40.520 1.00 64.58 97 GLU C N 1
ATOM 2665 C CA . GLU C 1 97 ? 37.688 -9.950 -39.625 1.00 63.21 97 GLU C CA 1
ATOM 2666 C C . GLU C 1 97 ? 39.139 -9.730 -40.010 1.00 64.39 97 GLU C C 1
ATOM 2667 O O . GLU C 1 97 ? 39.478 -9.853 -41.189 1.00 64.92 97 GLU C O 1
ATOM 2673 N N . GLU C 1 98 ? 40.007 -9.421 -39.026 1.00 57.79 98 GLU C N 1
ATOM 2674 C CA . GLU C 1 98 ? 41.431 -9.264 -39.329 1.00 56.69 98 GLU C CA 1
ATOM 2675 C C . GLU C 1 98 ? 42.126 -10.616 -39.169 1.00 57.46 98 GLU C C 1
ATOM 2676 O O . GLU C 1 98 ? 41.807 -11.351 -38.224 1.00 55.12 98 GLU C O 1
ATOM 2682 N N . PRO C 1 99 ? 43.041 -10.972 -40.106 1.00 53.43 99 PRO C N 1
ATOM 2683 C CA . PRO C 1 99 ? 43.682 -12.301 -40.053 1.00 52.73 99 PRO C CA 1
ATOM 2684 C C . PRO C 1 99 ? 44.288 -12.719 -38.722 1.00 52.19 99 PRO C C 1
ATOM 2685 O O . PRO C 1 99 ? 44.094 -13.855 -38.311 1.00 51.04 99 PRO C O 1
ATOM 2689 N N . ALA C 1 100 ? 44.983 -11.806 -38.041 1.00 46.81 100 ALA C N 1
ATOM 2690 C CA . ALA C 1 100 ? 45.637 -12.094 -36.762 1.00 45.89 100 ALA C CA 1
ATOM 2691 C C . ALA C 1 100 ? 44.638 -12.496 -35.684 1.00 46.01 100 ALA C C 1
ATOM 2692 O O . ALA C 1 100 ? 44.888 -13.421 -34.911 1.00 45.67 100 ALA C O 1
ATOM 2694 N N . LYS C 1 101 ? 43.501 -11.800 -35.651 1.00 39.91 101 LYS C N 1
ATOM 2695 C CA . LYS C 1 101 ? 42.459 -12.033 -34.659 1.00 38.44 101 LYS C CA 1
ATOM 2696 C C . LYS C 1 101 ? 41.715 -13.337 -34.891 1.00 40.52 101 LYS C C 1
ATOM 2697 O O . LYS C 1 101 ? 41.393 -13.989 -33.912 1.00 40.27 101 LYS C O 1
ATOM 2703 N N . ARG C 1 102 ? 41.426 -13.715 -36.143 1.00 37.16 102 ARG C N 1
ATOM 2704 C CA . ARG C 1 102 ? 40.686 -14.946 -36.433 1.00 37.57 102 ARG C CA 1
ATOM 2705 C C . ARG C 1 102 ? 41.565 -16.197 -36.366 1.00 41.33 102 ARG C C 1
ATOM 2706 O O . ARG C 1 102 ? 41.055 -17.269 -36.055 1.00 41.26 102 ARG C O 1
ATOM 2714 N N . GLU C 1 103 ? 42.881 -16.055 -36.681 1.00 37.32 103 GLU C N 1
ATOM 2715 C CA . GLU C 1 103 ? 43.838 -17.157 -36.839 1.00 34.87 103 GLU C CA 1
ATOM 2716 C C . GLU C 1 103 ? 43.758 -18.312 -35.843 1.00 34.74 103 GLU C C 1
ATOM 2717 O O . GLU C 1 103 ? 43.725 -19.466 -36.254 1.00 33.10 103 GLU C O 1
ATOM 2723 N N . LEU C 1 104 ? 43.775 -17.987 -34.534 1.00 30.71 104 LEU C N 1
ATOM 2724 C CA . LEU C 1 104 ? 43.735 -19.001 -33.486 1.00 31.08 104 LEU C CA 1
ATOM 2725 C C . LEU C 1 104 ? 42.530 -19.932 -33.652 1.00 36.03 104 LEU C C 1
ATOM 2726 O O . LEU C 1 104 ? 42.677 -21.156 -33.592 1.00 34.05 104 LEU C O 1
ATOM 2731 N N . TRP C 1 105 ? 41.351 -19.342 -33.909 1.00 34.40 105 TRP C N 1
ATOM 2732 C CA . TRP C 1 105 ? 40.101 -20.100 -34.052 1.00 33.73 105 TRP C CA 1
ATOM 2733 C C . TRP C 1 105 ? 40.072 -21.008 -35.285 1.00 36.20 105 TRP C C 1
ATOM 2734 O O . TRP C 1 105 ? 39.528 -22.111 -35.213 1.00 33.47 105 TRP C O 1
ATOM 2745 N N . ILE C 1 106 ? 40.746 -20.603 -36.376 1.00 35.57 106 ILE C N 1
ATOM 2746 C CA . ILE C 1 106 ? 40.894 -21.418 -37.602 1.00 35.75 106 ILE C CA 1
ATOM 2747 C C . ILE C 1 106 ? 41.786 -22.638 -37.289 1.00 37.66 106 ILE C C 1
ATOM 2748 O O . ILE C 1 106 ? 41.474 -23.760 -37.695 1.00 37.22 106 ILE C O 1
ATOM 2753 N N . ARG C 1 107 ? 42.896 -22.397 -36.582 1.00 33.69 107 ARG C N 1
ATOM 2754 C CA . ARG C 1 107 ? 43.831 -23.456 -36.206 1.00 33.52 107 ARG C CA 1
ATOM 2755 C C . ARG C 1 107 ? 43.130 -24.490 -35.308 1.00 32.37 107 ARG C C 1
ATOM 2756 O O . ARG C 1 107 ? 43.330 -25.683 -35.510 1.00 29.85 107 ARG C O 1
ATOM 2764 N N . ILE C 1 108 ? 42.307 -24.028 -34.351 1.00 29.00 108 ILE C N 1
ATOM 2765 C CA . ILE C 1 108 ? 41.543 -24.918 -33.452 1.00 28.66 108 ILE C CA 1
ATOM 2766 C C . ILE C 1 108 ? 40.566 -25.757 -34.273 1.00 33.11 108 ILE C C 1
ATOM 2767 O O . ILE C 1 108 ? 40.544 -26.978 -34.147 1.00 32.31 108 ILE C O 1
ATOM 2772 N N . ARG C 1 109 ? 39.810 -25.103 -35.150 1.00 31.27 109 ARG C N 1
ATOM 2773 C CA . ARG C 1 109 ? 38.854 -25.768 -36.031 1.00 31.64 109 ARG C CA 1
ATOM 2774 C C . ARG C 1 109 ? 39.538 -26.876 -36.871 1.00 34.38 109 ARG C C 1
ATOM 2775 O O . ARG C 1 109 ? 39.009 -27.994 -36.971 1.00 32.55 109 ARG C O 1
ATOM 2783 N N . ASP C 1 110 ? 40.686 -26.555 -37.487 1.00 30.37 110 ASP C N 1
ATOM 2784 C CA . ASP C 1 110 ? 41.419 -27.514 -38.308 1.00 30.30 110 ASP C CA 1
ATOM 2785 C C . ASP C 1 110 ? 41.901 -28.720 -37.482 1.00 31.17 110 ASP C C 1
ATOM 2786 O O . ASP C 1 110 ? 41.827 -29.843 -37.962 1.00 31.31 110 ASP C O 1
ATOM 2791 N N . ALA C 1 111 ? 42.381 -28.477 -36.254 1.00 27.25 111 ALA C N 1
ATOM 2792 C CA . ALA C 1 111 ? 42.873 -29.550 -35.376 1.00 27.84 111 ALA C CA 1
ATOM 2793 C C . ALA C 1 111 ? 41.739 -30.489 -34.964 1.00 31.40 111 ALA C C 1
ATOM 2794 O O . ALA C 1 111 ? 41.941 -31.707 -34.932 1.00 30.04 111 ALA C O 1
ATOM 2796 N N . VAL C 1 112 ? 40.537 -29.924 -34.666 1.00 26.66 112 VAL C N 1
ATOM 2797 C CA . VAL C 1 112 ? 39.365 -30.710 -34.273 1.00 26.24 112 VAL C CA 1
ATOM 2798 C C . VAL C 1 112 ? 38.930 -31.588 -35.445 1.00 29.72 112 VAL C C 1
ATOM 2799 O O . VAL C 1 112 ? 38.703 -32.803 -35.270 1.00 28.54 112 VAL C O 1
ATOM 2803 N N . LYS C 1 113 ? 38.809 -30.967 -36.629 1.00 27.70 113 LYS C N 1
ATOM 2804 C CA . LYS C 1 113 ? 38.415 -31.665 -37.855 1.00 29.83 113 LYS C CA 1
ATOM 2805 C C . LYS C 1 113 ? 39.383 -32.814 -38.182 1.00 34.30 113 LYS C C 1
ATOM 2806 O O . LYS C 1 113 ? 38.933 -33.890 -38.586 1.00 33.79 113 LYS C O 1
ATOM 2812 N N . GLU C 1 114 ? 40.704 -32.589 -37.993 1.00 31.96 114 GLU C N 1
ATOM 2813 C CA . GLU C 1 114 ? 41.715 -33.619 -38.255 1.00 31.89 114 GLU C CA 1
ATOM 2814 C C . GLU C 1 114 ? 41.530 -34.825 -37.328 1.00 34.33 114 GLU C C 1
ATOM 2815 O O . GLU C 1 114 ? 41.638 -35.956 -37.794 1.00 32.67 114 GLU C O 1
ATOM 2821 N N . VAL C 1 115 ? 41.235 -34.593 -36.026 1.00 28.10 115 VAL C N 1
ATOM 2822 C CA . VAL C 1 115 ? 41.006 -35.705 -35.096 1.00 26.55 115 VAL C CA 1
ATOM 2823 C C . VAL C 1 115 ? 39.781 -36.510 -35.579 1.00 30.43 115 VAL C C 1
ATOM 2824 O O . VAL C 1 115 ? 39.861 -37.731 -35.719 1.00 27.77 115 VAL C O 1
ATOM 2828 N N . LEU C 1 116 ? 38.670 -35.811 -35.866 1.00 28.77 116 LEU C N 1
ATOM 2829 C CA . LEU C 1 116 ? 37.424 -36.435 -36.319 1.00 29.35 116 LEU C CA 1
ATOM 2830 C C . LEU C 1 116 ? 37.575 -37.216 -37.623 1.00 33.47 116 LEU C C 1
ATOM 2831 O O . LEU C 1 116 ? 37.059 -38.328 -37.737 1.00 33.03 116 LEU C O 1
ATOM 2836 N N . ASP C 1 117 ? 38.329 -36.653 -38.574 1.00 31.44 117 ASP C N 1
ATOM 2837 C CA . ASP C 1 117 ? 38.532 -37.277 -39.873 1.00 32.51 117 ASP C CA 1
ATOM 2838 C C . ASP C 1 117 ? 39.557 -38.392 -39.881 1.00 36.60 117 ASP C C 1
ATOM 2839 O O . ASP C 1 117 ? 39.564 -39.195 -40.810 1.00 37.77 117 ASP C O 1
ATOM 2844 N N . SER C 1 118 ? 40.410 -38.456 -38.875 1.00 32.27 118 SER C N 1
ATOM 2845 C CA . SER C 1 118 ? 41.431 -39.487 -38.857 1.00 32.01 118 SER C CA 1
ATOM 2846 C C . SER C 1 118 ? 41.172 -40.586 -37.807 1.00 35.75 118 SER C C 1
ATOM 2847 O O . SER C 1 118 ? 41.915 -41.565 -37.752 1.00 35.52 118 SER C O 1
ATOM 2850 N N . THR C 1 119 ? 40.126 -40.429 -36.972 1.00 31.19 119 THR C N 1
ATOM 2851 C CA . THR C 1 119 ? 39.799 -41.439 -35.959 1.00 29.72 119 THR C CA 1
ATOM 2852 C C . THR C 1 119 ? 38.781 -42.399 -36.578 1.00 32.24 119 THR C C 1
ATOM 2853 O O . THR C 1 119 ? 37.670 -41.987 -36.872 1.00 31.84 119 THR C O 1
ATOM 2857 N N . THR C 1 120 ? 39.167 -43.687 -36.779 1.00 28.17 120 THR C N 1
ATOM 2858 C CA . THR C 1 120 ? 38.265 -44.671 -37.391 1.00 27.00 120 THR C CA 1
ATOM 2859 C C . THR C 1 120 ? 37.527 -45.474 -36.328 1.00 30.37 120 THR C C 1
ATOM 2860 O O . THR C 1 120 ? 37.955 -45.508 -35.171 1.00 28.91 120 THR C O 1
ATOM 2864 N N . LEU C 1 121 ? 36.465 -46.195 -36.745 1.00 27.32 121 LEU C N 1
ATOM 2865 C CA . LEU C 1 121 ? 35.729 -47.073 -35.843 1.00 27.75 121 LEU C CA 1
ATOM 2866 C C . LEU C 1 121 ? 36.581 -48.277 -35.417 1.00 30.44 121 LEU C C 1
ATOM 2867 O O . LEU C 1 121 ? 36.402 -48.801 -34.319 1.00 28.32 121 LEU C O 1
ATOM 2872 N N . GLU C 1 122 ? 37.504 -48.716 -36.286 1.00 27.67 122 GLU C N 1
ATOM 2873 C CA . GLU C 1 122 ? 38.406 -49.834 -35.954 1.00 27.71 122 GLU C CA 1
ATOM 2874 C C . GLU C 1 122 ? 39.284 -49.442 -34.747 1.00 32.22 122 GLU C C 1
ATOM 2875 O O . GLU C 1 122 ? 39.430 -50.211 -33.787 1.00 31.32 122 GLU C O 1
ATOM 2881 N N . ASP C 1 123 ? 39.826 -48.204 -34.781 1.00 29.24 123 ASP C N 1
ATOM 2882 C CA . ASP C 1 123 ? 40.635 -47.662 -33.695 1.00 28.84 123 ASP C CA 1
ATOM 2883 C C . ASP C 1 123 ? 39.793 -47.558 -32.406 1.00 30.05 123 ASP C C 1
ATOM 2884 O O . ASP C 1 123 ? 40.236 -48.013 -31.350 1.00 29.63 123 ASP C O 1
ATOM 2889 N N . LEU C 1 124 ? 38.582 -46.949 -32.497 1.00 28.00 124 LEU C N 1
ATOM 2890 C CA . LEU C 1 124 ? 37.700 -46.779 -31.332 1.00 28.46 124 LEU C CA 1
ATOM 2891 C C . LEU C 1 124 ? 37.234 -48.100 -30.782 1.00 29.54 124 LEU C C 1
ATOM 2892 O O . LEU C 1 124 ? 37.186 -48.241 -29.564 1.00 25.79 124 LEU C O 1
ATOM 2897 N N . ALA C 1 125 ? 36.911 -49.071 -31.648 1.00 28.68 125 ALA C N 1
ATOM 2898 C CA . ALA C 1 125 ? 36.466 -50.410 -31.192 1.00 30.10 125 ALA C CA 1
ATOM 2899 C C . ALA C 1 125 ? 37.541 -51.151 -30.389 1.00 33.67 125 ALA C C 1
ATOM 2900 O O . ALA C 1 125 ? 37.192 -52.004 -29.593 1.00 34.52 125 ALA C O 1
ATOM 2902 N N . SER C 1 126 ? 38.821 -50.774 -30.530 1.00 29.63 126 SER C N 1
ATOM 2903 C CA . SER C 1 126 ? 39.914 -51.400 -29.764 1.00 29.41 126 SER C CA 1
ATOM 2904 C C . SER C 1 126 ? 39.964 -50.991 -28.263 1.00 34.86 126 SER C C 1
ATOM 2905 O O . SER C 1 126 ? 40.718 -51.583 -27.486 1.00 32.88 126 SER C O 1
ATOM 2908 N N . TYR C 1 127 ? 39.141 -50.002 -27.855 1.00 32.30 127 TYR C N 1
ATOM 2909 C CA . TYR C 1 127 ? 39.019 -49.529 -26.454 1.00 32.91 127 TYR C CA 1
ATOM 2910 C C . TYR C 1 127 ? 37.791 -50.213 -25.772 1.00 44.80 127 TYR C C 1
ATOM 2911 O O . TYR C 1 127 ? 36.706 -50.155 -26.312 1.00 47.36 127 TYR C O 1
ATOM 2920 N N . THR C 1 128 ? 37.936 -50.856 -24.604 1.00 46.80 128 THR C N 1
ATOM 2921 C CA . THR C 1 128 ? 36.833 -51.597 -23.945 1.00 48.97 128 THR C CA 1
ATOM 2922 C C . THR C 1 128 ? 36.804 -51.400 -22.412 1.00 57.14 128 THR C C 1
ATOM 2923 O O . THR C 1 128 ? 37.815 -51.000 -21.820 1.00 57.77 128 THR C O 1
ATOM 2927 N N . ASP C 1 129 ? 35.624 -51.696 -21.790 1.00 55.64 129 ASP C N 1
ATOM 2928 C CA . ASP C 1 129 ? 35.274 -51.684 -20.354 1.00 96.68 129 ASP C CA 1
ATOM 2929 C C . ASP C 1 129 ? 34.800 -50.360 -19.786 1.00 124.22 129 ASP C C 1
ATOM 2930 O O . ASP C 1 129 ? 33.600 -50.178 -19.591 1.00 86.34 129 ASP C O 1
ATOM 2935 N N . MET D 1 1 ? 30.445 -25.773 -36.025 1.00 51.33 1 MET D N 1
ATOM 2936 C CA . MET D 1 1 ? 30.470 -26.679 -34.877 1.00 51.09 1 MET D CA 1
ATOM 2937 C C . MET D 1 1 ? 31.273 -26.104 -33.680 1.00 53.29 1 MET D C 1
ATOM 2938 O O . MET D 1 1 ? 30.997 -26.437 -32.519 1.00 52.53 1 MET D O 1
ATOM 2943 N N . LEU D 1 2 ? 32.290 -25.280 -33.978 1.00 48.08 2 LEU D N 1
ATOM 2944 C CA . LEU D 1 2 ? 33.149 -24.676 -32.969 1.00 47.08 2 LEU D CA 1
ATOM 2945 C C . LEU D 1 2 ? 32.549 -23.368 -32.427 1.00 47.28 2 LEU D C 1
ATOM 2946 O O . LEU D 1 2 ? 32.191 -22.482 -33.202 1.00 47.10 2 LEU D O 1
ATOM 2951 N N . LYS D 1 3 ? 32.455 -23.275 -31.098 1.00 41.76 3 LYS D N 1
ATOM 2952 C CA . LYS D 1 3 ? 31.965 -22.129 -30.329 1.00 41.75 3 LYS D CA 1
ATOM 2953 C C . LYS D 1 3 ? 33.179 -21.369 -29.773 1.00 43.74 3 LYS D C 1
ATOM 2954 O O . LYS D 1 3 ? 34.091 -21.978 -29.214 1.00 43.89 3 LYS D O 1
ATOM 2960 N N . ILE D 1 4 ? 33.167 -20.040 -29.904 1.00 37.86 4 ILE D N 1
ATOM 2961 C CA . ILE D 1 4 ? 34.214 -19.157 -29.378 1.00 36.24 4 ILE D CA 1
ATOM 2962 C C . ILE D 1 4 ? 33.563 -18.260 -28.297 1.00 36.95 4 ILE D C 1
ATOM 2963 O O . ILE D 1 4 ? 32.648 -17.498 -28.625 1.00 35.68 4 ILE D O 1
ATOM 2968 N N . SER D 1 5 ? 34.002 -18.357 -27.028 1.00 32.04 5 SER D N 1
ATOM 2969 C CA . SER D 1 5 ? 33.424 -17.517 -25.961 1.00 32.23 5 SER D CA 1
ATOM 2970 C C . SER D 1 5 ? 33.815 -16.044 -26.148 1.00 34.55 5 SER D C 1
ATOM 2971 O O . SER D 1 5 ? 34.853 -15.754 -26.757 1.00 31.02 5 SER D O 1
ATOM 2974 N N . THR D 1 6 ? 33.004 -15.133 -25.611 1.00 31.27 6 THR D N 1
ATOM 2975 C CA . THR D 1 6 ? 33.268 -13.701 -25.729 1.00 30.72 6 THR D CA 1
ATOM 2976 C C . THR D 1 6 ? 34.519 -13.328 -24.928 1.00 33.23 6 THR D C 1
ATOM 2977 O O . THR D 1 6 ? 35.351 -12.557 -25.416 1.00 30.94 6 THR D O 1
ATOM 2981 N N . LYS D 1 7 ? 34.674 -13.916 -23.727 1.00 28.35 7 LYS D N 1
ATOM 2982 C CA . LYS D 1 7 ? 35.814 -13.629 -22.846 1.00 28.56 7 LYS D CA 1
ATOM 2983 C C . LYS D 1 7 ? 37.122 -13.994 -23.515 1.00 30.36 7 LYS D C 1
ATOM 2984 O O . LYS D 1 7 ? 38.062 -13.227 -23.465 1.00 29.90 7 LYS D O 1
ATOM 2990 N N . GLY D 1 8 ? 37.151 -15.183 -24.122 1.00 28.76 8 GLY D N 1
ATOM 2991 C CA . GLY D 1 8 ? 38.297 -15.714 -24.835 1.00 27.94 8 GLY D CA 1
ATOM 2992 C C . GLY D 1 8 ? 38.614 -14.893 -26.067 1.00 30.72 8 GLY D C 1
ATOM 2993 O O . GLY D 1 8 ? 39.764 -14.517 -26.292 1.00 28.77 8 GLY D O 1
ATOM 2994 N N . ARG D 1 9 ? 37.590 -14.607 -26.872 1.00 26.32 9 ARG D N 1
ATOM 2995 C CA . ARG D 1 9 ? 37.750 -13.836 -28.089 1.00 25.25 9 ARG D CA 1
ATOM 2996 C C . ARG D 1 9 ? 38.334 -12.458 -27.781 1.00 26.91 9 ARG D C 1
ATOM 2997 O O . ARG D 1 9 ? 39.316 -12.086 -28.403 1.00 25.25 9 ARG D O 1
ATOM 3005 N N . TYR D 1 10 ? 37.722 -11.715 -26.855 1.00 25.05 10 TYR D N 1
ATOM 3006 C CA . TYR D 1 10 ? 38.151 -10.353 -26.546 1.00 25.35 10 TYR D CA 1
ATOM 3007 C C . TYR D 1 10 ? 39.386 -10.248 -25.684 1.00 28.41 10 TYR D C 1
ATOM 3008 O O . TYR D 1 10 ? 40.135 -9.273 -25.819 1.00 27.05 10 TYR D O 1
ATOM 3017 N N . GLY D 1 11 ? 39.621 -11.265 -24.856 1.00 22.68 11 GLY D N 1
ATOM 3018 C CA . GLY D 1 11 ? 40.847 -11.338 -24.068 1.00 23.73 11 GLY D CA 1
ATOM 3019 C C . GLY D 1 11 ? 42.032 -11.541 -24.990 1.00 26.53 11 GLY D C 1
ATOM 3020 O O . GLY D 1 11 ? 43.073 -10.882 -24.861 1.00 25.25 11 GLY D O 1
ATOM 3021 N N . LEU D 1 12 ? 41.824 -12.391 -25.988 1.00 24.74 12 LEU D N 1
ATOM 3022 C CA . LEU D 1 12 ? 42.820 -12.647 -27.001 1.00 27.74 12 LEU D CA 1
ATOM 3023 C C . LEU D 1 12 ? 43.073 -11.377 -27.852 1.00 34.31 12 LEU D C 1
ATOM 3024 O O . LEU D 1 12 ? 44.241 -11.062 -28.101 1.00 33.65 12 LEU D O 1
ATOM 3029 N N . THR D 1 13 ? 42.001 -10.601 -28.176 1.00 31.02 13 THR D N 1
ATOM 3030 C CA . THR D 1 13 ? 42.055 -9.307 -28.897 1.00 31.44 13 THR D CA 1
ATOM 3031 C C . THR D 1 13 ? 42.951 -8.294 -28.178 1.00 32.78 13 THR D C 1
ATOM 3032 O O . THR D 1 13 ? 43.795 -7.673 -28.824 1.00 30.68 13 THR D O 1
ATOM 3036 N N . ILE D 1 14 ? 42.775 -8.128 -26.864 1.00 28.23 14 ILE D N 1
ATOM 3037 C CA . ILE D 1 14 ? 43.602 -7.206 -26.065 1.00 26.01 14 ILE D CA 1
ATOM 3038 C C . ILE D 1 14 ? 45.079 -7.580 -26.251 1.00 27.69 14 ILE D C 1
ATOM 3039 O O . ILE D 1 14 ? 45.899 -6.707 -26.543 1.00 27.46 14 ILE D O 1
ATOM 3044 N N . MET D 1 15 ? 45.411 -8.886 -26.056 1.00 21.64 15 MET D N 1
ATOM 3045 C CA . MET D 1 15 ? 46.775 -9.395 -26.133 1.00 20.51 15 MET D CA 1
ATOM 3046 C C . MET D 1 15 ? 47.392 -9.223 -27.523 1.00 26.34 15 MET D C 1
ATOM 3047 O O . MET D 1 15 ? 48.574 -8.882 -27.636 1.00 26.49 15 MET D O 1
ATOM 3052 N N . ILE D 1 16 ? 46.601 -9.469 -28.570 1.00 23.20 16 ILE D N 1
ATOM 3053 C CA . ILE D 1 16 ? 47.042 -9.321 -29.973 1.00 24.75 16 ILE D CA 1
ATOM 3054 C C . ILE D 1 16 ? 47.324 -7.831 -30.262 1.00 30.04 16 ILE D C 1
ATOM 3055 O O . ILE D 1 16 ? 48.337 -7.530 -30.886 1.00 29.56 16 ILE D O 1
ATOM 3060 N N . GLU D 1 17 ? 46.453 -6.910 -29.791 1.00 28.71 17 GLU D N 1
ATOM 3061 C CA . GLU D 1 17 ? 46.660 -5.461 -29.973 1.00 28.83 17 GLU D CA 1
ATOM 3062 C C . GLU D 1 17 ? 47.947 -5.029 -29.310 1.00 32.00 17 GLU D C 1
ATOM 3063 O O . GLU D 1 17 ? 48.724 -4.281 -29.909 1.00 32.03 17 GLU D O 1
ATOM 3069 N N . LEU D 1 18 ? 48.191 -5.524 -28.090 1.00 26.46 18 LEU D N 1
ATOM 3070 C CA . LEU D 1 18 ? 49.421 -5.211 -27.362 1.00 25.70 18 LEU D CA 1
ATOM 3071 C C . LEU D 1 18 ? 50.656 -5.802 -28.069 1.00 29.55 18 LEU D C 1
ATOM 3072 O O . LEU D 1 18 ? 51.695 -5.147 -28.127 1.00 28.07 18 LEU D O 1
ATOM 3077 N N . ALA D 1 19 ? 50.523 -6.996 -28.664 1.00 25.33 19 ALA D N 1
ATOM 3078 C CA . ALA D 1 19 ? 51.641 -7.635 -29.378 1.00 24.62 19 ALA D CA 1
ATOM 3079 C C . ALA D 1 19 ? 51.973 -6.836 -30.658 1.00 28.86 19 ALA D C 1
ATOM 3080 O O . ALA D 1 19 ? 53.143 -6.657 -30.965 1.00 28.12 19 ALA D O 1
ATOM 3082 N N . LYS D 1 20 ? 50.958 -6.313 -31.352 1.00 25.72 20 LYS D N 1
ATOM 3083 C CA . LYS D 1 20 ? 51.156 -5.486 -32.549 1.00 27.32 20 LYS D CA 1
ATOM 3084 C C . LYS D 1 20 ? 51.844 -4.146 -32.206 1.00 34.81 20 LYS D C 1
ATOM 3085 O O . LYS D 1 20 ? 52.556 -3.611 -33.038 1.00 37.86 20 LYS D O 1
ATOM 3091 N N . LYS D 1 21 ? 51.644 -3.630 -30.985 1.00 30.31 21 LYS D N 1
ATOM 3092 C CA . LYS D 1 21 ? 52.214 -2.371 -30.509 1.00 30.07 21 LYS D CA 1
ATOM 3093 C C . LYS D 1 21 ? 53.434 -2.564 -29.621 1.00 33.72 21 LYS D C 1
ATOM 3094 O O . LYS D 1 21 ? 53.881 -1.607 -28.956 1.00 35.09 21 LYS D O 1
ATOM 3100 N N . HIS D 1 22 ? 53.987 -3.800 -29.591 1.00 27.21 22 HIS D N 1
ATOM 3101 C CA . HIS D 1 22 ? 55.135 -4.116 -28.752 1.00 26.76 22 HIS D CA 1
ATOM 3102 C C . HIS D 1 22 ? 56.339 -3.240 -29.169 1.00 33.04 22 HIS D C 1
ATOM 3103 O O . HIS D 1 22 ? 56.632 -3.146 -30.352 1.00 32.02 22 HIS D O 1
ATOM 3110 N N . GLY D 1 23 ? 56.955 -2.567 -28.208 1.00 32.54 23 GLY D N 1
ATOM 3111 C CA . GLY D 1 23 ? 58.077 -1.667 -28.475 1.00 33.61 23 GLY D CA 1
ATOM 3112 C C . GLY D 1 23 ? 57.645 -0.271 -28.914 1.00 37.49 23 GLY D C 1
ATOM 3113 O O . GLY D 1 23 ? 58.485 0.552 -29.270 1.00 37.44 23 GLY D O 1
ATOM 3114 N N . GLU D 1 24 ? 56.332 0.021 -28.883 1.00 31.47 24 GLU D N 1
ATOM 3115 C CA . GLU D 1 24 ? 55.779 1.317 -29.284 1.00 30.14 24 GLU D CA 1
ATOM 3116 C C . GLU D 1 24 ? 55.189 2.088 -28.111 1.00 32.33 24 GLU D C 1
ATOM 3117 O O . GLU D 1 24 ? 54.310 2.916 -28.292 1.00 31.73 24 GLU D O 1
ATOM 3123 N N . GLY D 1 25 ? 55.709 1.843 -26.923 1.00 30.39 25 GLY D N 1
ATOM 3124 C CA . GLY D 1 25 ? 55.246 2.481 -25.700 1.00 30.64 25 GLY D CA 1
ATOM 3125 C C . GLY D 1 25 ? 53.929 1.926 -25.171 1.00 34.49 25 GLY D C 1
ATOM 3126 O O . GLY D 1 25 ? 53.367 0.998 -25.768 1.00 32.57 25 GLY D O 1
ATOM 3127 N N . PRO D 1 26 ? 53.387 2.517 -24.064 1.00 30.39 26 PRO D N 1
ATOM 3128 C CA . PRO D 1 26 ? 52.112 2.014 -23.506 1.00 28.67 26 PRO D CA 1
ATOM 3129 C C . PRO D 1 26 ? 50.903 2.285 -24.388 1.00 32.31 26 PRO D C 1
ATOM 3130 O O . PRO D 1 26 ? 50.912 3.226 -25.180 1.00 31.42 26 PRO D O 1
ATOM 3134 N N . THR D 1 27 ? 49.871 1.438 -24.271 1.00 27.96 27 THR D N 1
ATOM 3135 C CA . THR D 1 27 ? 48.622 1.550 -25.034 1.00 28.92 27 THR D CA 1
ATOM 3136 C C . THR D 1 27 ? 47.501 1.572 -24.026 1.00 33.73 27 THR D C 1
ATOM 3137 O O . THR D 1 27 ? 47.392 0.657 -23.200 1.00 33.04 27 THR D O 1
ATOM 3141 N N . SER D 1 28 ? 46.672 2.615 -24.072 1.00 29.98 28 SER D N 1
ATOM 3142 C CA . SER D 1 28 ? 45.570 2.675 -23.123 1.00 28.74 28 SER D CA 1
ATOM 3143 C C . SER D 1 28 ? 44.478 1.663 -23.536 1.00 31.77 28 SER D C 1
ATOM 3144 O O . SER D 1 28 ? 44.331 1.312 -24.726 1.00 31.03 28 SER D O 1
ATOM 3147 N N . LEU D 1 29 ? 43.720 1.197 -22.550 1.00 30.21 29 LEU D N 1
ATOM 3148 C CA . LEU D 1 29 ? 42.592 0.303 -22.777 1.00 29.86 29 LEU D CA 1
ATOM 3149 C C . LEU D 1 29 ? 41.547 1.015 -23.609 1.00 30.89 29 LEU D C 1
ATOM 3150 O O . LEU D 1 29 ? 40.903 0.414 -24.468 1.00 28.80 29 LEU D O 1
ATOM 3155 N N . LYS D 1 30 ? 41.402 2.325 -23.383 1.00 30.54 30 LYS D N 1
ATOM 3156 C CA . LYS D 1 30 ? 40.479 3.175 -24.146 1.00 30.27 30 LYS D CA 1
ATOM 3157 C C . LYS D 1 30 ? 40.752 3.074 -25.661 1.00 32.64 30 LYS D C 1
ATOM 3158 O O . LYS D 1 30 ? 39.809 2.874 -26.419 1.00 32.88 30 LYS D O 1
ATOM 3164 N N . SER D 1 31 ? 42.027 3.174 -26.108 1.00 30.72 31 SER D N 1
ATOM 3165 C CA . SER D 1 31 ? 42.318 3.052 -27.553 1.00 31.14 31 SER D CA 1
ATOM 3166 C C . SER D 1 31 ? 42.071 1.653 -28.111 1.00 33.73 31 SER D C 1
ATOM 3167 O O . SER D 1 31 ? 41.556 1.536 -29.226 1.00 34.24 31 SER D O 1
ATOM 3170 N N . ILE D 1 32 ? 42.377 0.587 -27.333 1.00 29.65 32 ILE D N 1
ATOM 3171 C CA . ILE D 1 32 ? 42.089 -0.796 -27.759 1.00 27.66 32 ILE D CA 1
ATOM 3172 C C . ILE D 1 32 ? 40.564 -0.955 -27.921 1.00 30.20 32 ILE D C 1
ATOM 3173 O O . ILE D 1 32 ? 40.101 -1.508 -28.918 1.00 29.37 32 ILE D O 1
ATOM 3178 N N . ALA D 1 33 ? 39.788 -0.433 -26.953 1.00 29.04 33 ALA D N 1
ATOM 3179 C CA . ALA D 1 33 ? 38.318 -0.469 -26.994 1.00 29.88 33 ALA D CA 1
ATOM 3180 C C . ALA D 1 33 ? 37.770 0.284 -28.225 1.00 35.22 33 ALA D C 1
ATOM 3181 O O . ALA D 1 33 ? 36.874 -0.223 -28.909 1.00 34.67 33 ALA D O 1
ATOM 3183 N N . GLN D 1 34 ? 38.334 1.465 -28.511 1.00 35.89 34 GLN D N 1
ATOM 3184 C CA . GLN D 1 34 ? 37.965 2.306 -29.660 1.00 37.94 34 GLN D CA 1
ATOM 3185 C C . GLN D 1 34 ? 38.261 1.578 -30.985 1.00 43.02 34 GLN D C 1
ATOM 3186 O O . GLN D 1 34 ? 37.384 1.493 -31.835 1.00 42.87 34 GLN D O 1
ATOM 3192 N N . THR D 1 35 ? 39.453 0.969 -31.117 1.00 40.42 35 THR D N 1
ATOM 3193 C CA . THR D 1 35 ? 39.858 0.193 -32.302 1.00 40.08 35 THR D CA 1
ATOM 3194 C C . THR D 1 35 ? 38.902 -0.976 -32.553 1.00 42.70 35 THR D C 1
ATOM 3195 O O . THR D 1 35 ? 38.567 -1.268 -33.708 1.00 43.17 35 THR D O 1
ATOM 3199 N N . ASN D 1 36 ? 38.464 -1.646 -31.475 1.00 37.11 36 ASN D N 1
ATOM 3200 C CA . ASN D 1 36 ? 37.629 -2.830 -31.590 1.00 36.44 36 ASN D CA 1
ATOM 3201 C C . ASN D 1 36 ? 36.123 -2.649 -31.408 1.00 40.70 36 ASN D C 1
ATOM 3202 O O . AS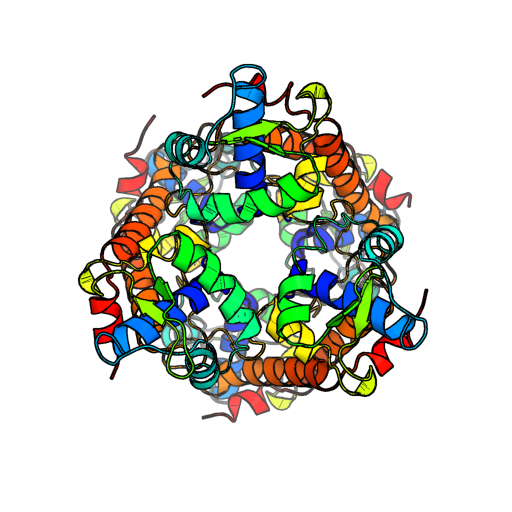N D 1 36 ? 35.392 -3.646 -31.370 1.00 40.28 36 ASN D O 1
ATOM 3207 N N . ASN D 1 37 ? 35.659 -1.386 -31.336 1.00 38.72 37 ASN D N 1
ATOM 3208 C CA . ASN D 1 37 ? 34.245 -1.005 -31.187 1.00 40.13 37 ASN D CA 1
ATOM 3209 C C . ASN D 1 37 ? 33.562 -1.722 -29.996 1.00 43.24 37 ASN D C 1
ATOM 3210 O O . ASN D 1 37 ? 32.502 -2.341 -30.145 1.00 43.36 37 ASN D O 1
ATOM 3215 N N . LEU D 1 38 ? 34.218 -1.647 -28.816 1.00 37.89 38 LEU D N 1
ATOM 3216 C CA . LEU D 1 38 ? 33.794 -2.255 -27.547 1.00 35.91 38 LEU D CA 1
ATOM 3217 C C . LEU D 1 38 ? 33.870 -1.194 -26.475 1.00 35.04 38 LEU D C 1
ATOM 3218 O O . LEU D 1 38 ? 34.641 -0.240 -26.593 1.00 33.77 38 LEU D O 1
ATOM 3223 N N . SER D 1 39 ? 33.180 -1.424 -25.357 1.00 29.92 39 SER D N 1
ATOM 3224 C CA . SER D 1 39 ? 33.293 -0.558 -24.188 1.00 28.28 39 SER D CA 1
ATOM 3225 C C . SER D 1 39 ? 34.620 -0.881 -23.471 1.00 29.48 39 SER D C 1
ATOM 3226 O O . SER D 1 39 ? 34.956 -2.048 -23.244 1.00 29.22 39 SER D O 1
ATOM 3229 N N . GLU D 1 40 ? 35.340 0.158 -23.079 1.00 25.82 40 GLU D N 1
ATOM 3230 C CA . GLU D 1 40 ? 36.556 0.064 -22.289 1.00 25.86 40 GLU D CA 1
ATOM 3231 C C . GLU D 1 40 ? 36.223 -0.627 -20.959 1.00 27.70 40 GLU D C 1
ATOM 3232 O O . GLU D 1 40 ? 37.043 -1.364 -20.416 1.00 25.96 40 GLU D O 1
ATOM 3238 N N . HIS D 1 41 ? 35.012 -0.395 -20.459 1.00 25.20 41 HIS D N 1
ATOM 3239 C CA . HIS D 1 41 ? 34.502 -0.935 -19.208 1.00 25.47 41 HIS D CA 1
ATOM 3240 C C . HIS D 1 41 ? 34.127 -2.412 -19.301 1.00 28.73 41 HIS D C 1
ATOM 3241 O O . HIS D 1 41 ? 34.052 -3.082 -18.265 1.00 28.23 41 HIS D O 1
ATOM 3248 N N . TYR D 1 42 ? 33.913 -2.917 -20.536 1.00 25.02 42 TYR D N 1
ATOM 3249 C CA . TYR D 1 42 ? 33.767 -4.350 -20.774 1.00 25.23 42 TYR D CA 1
ATOM 3250 C C . TYR D 1 42 ? 35.209 -4.931 -20.772 1.00 27.23 42 TYR D C 1
ATOM 3251 O O . TYR D 1 42 ? 35.463 -5.901 -20.059 1.00 25.64 42 TYR D O 1
ATOM 3260 N N . LEU D 1 43 ? 36.151 -4.306 -21.537 1.00 24.42 43 LEU D N 1
ATOM 3261 C CA . LEU D 1 43 ? 37.562 -4.752 -21.612 1.00 25.58 43 LEU D CA 1
ATOM 3262 C C . LEU D 1 43 ? 38.278 -4.803 -20.262 1.00 26.89 43 LEU D C 1
ATOM 3263 O O . LEU D 1 43 ? 39.085 -5.710 -20.071 1.00 25.44 43 LEU D O 1
ATOM 3268 N N . GLU D 1 44 ? 37.974 -3.843 -19.346 1.00 24.15 44 GLU D N 1
ATOM 3269 C CA A GLU D 1 44 ? 38.543 -3.783 -17.993 0.50 24.79 44 GLU D CA 1
ATOM 3270 C CA B GLU D 1 44 ? 38.565 -3.794 -18.008 0.50 24.73 44 GLU D CA 1
ATOM 3271 C C . GLU D 1 44 ? 38.353 -5.105 -17.245 1.00 28.08 44 GLU D C 1
ATOM 3272 O O . GLU D 1 44 ? 39.233 -5.520 -16.484 1.00 27.52 44 GLU D O 1
ATOM 3283 N N . GLN D 1 45 ? 37.200 -5.755 -17.445 1.00 25.03 45 GLN D N 1
ATOM 3284 C CA . GLN D 1 45 ? 36.860 -7.015 -16.768 1.00 25.67 45 GLN D CA 1
ATOM 3285 C C . GLN D 1 45 ? 37.770 -8.149 -17.222 1.00 30.61 45 GLN D C 1
ATOM 3286 O O . GLN D 1 45 ? 37.953 -9.111 -16.465 1.00 31.37 45 GLN D O 1
ATOM 3292 N N . LEU D 1 46 ? 38.323 -8.048 -18.443 1.00 26.09 46 LEU D N 1
ATOM 3293 C CA . LEU D 1 46 ? 39.224 -9.081 -19.001 1.00 26.47 46 LEU D CA 1
ATOM 3294 C C . LEU D 1 46 ? 40.683 -8.812 -18.681 1.00 30.81 46 LEU D C 1
ATOM 3295 O O . LEU D 1 46 ? 41.452 -9.763 -18.462 1.00 27.37 46 LEU D O 1
ATOM 3300 N N . VAL D 1 47 ? 41.068 -7.512 -18.633 1.00 28.85 47 VAL D N 1
ATOM 3301 C CA . VAL D 1 47 ? 42.461 -7.136 -18.352 1.00 30.44 47 VAL D CA 1
ATOM 3302 C C . VAL D 1 47 ? 42.940 -7.411 -16.951 1.00 30.45 47 VAL D C 1
ATOM 3303 O O . VAL D 1 47 ? 44.112 -7.713 -16.822 1.00 29.62 47 VAL D O 1
ATOM 3307 N N . SER D 1 48 ? 42.091 -7.245 -15.905 1.00 29.46 48 SER D N 1
ATOM 3308 C CA . SER D 1 48 ? 42.461 -7.479 -14.492 1.00 30.22 48 SER D CA 1
ATOM 3309 C C . SER D 1 48 ? 43.062 -8.870 -14.268 1.00 31.16 48 SER D C 1
ATOM 3310 O O . SER D 1 48 ? 44.171 -8.911 -13.747 1.00 30.30 48 SER D O 1
ATOM 3313 N N . PRO D 1 49 ? 42.441 -10.010 -14.687 1.00 27.78 49 PRO D N 1
ATOM 3314 C CA . PRO D 1 49 ? 43.131 -11.312 -14.520 1.00 26.99 49 PRO D CA 1
ATOM 3315 C C . PRO D 1 49 ? 44.416 -11.407 -15.353 1.00 27.08 49 PRO D C 1
ATOM 3316 O O . PRO D 1 49 ? 45.366 -12.022 -14.899 1.00 26.61 49 PRO D O 1
ATOM 3320 N N . LEU D 1 50 ? 44.449 -10.827 -16.584 1.00 21.69 50 LEU D N 1
ATOM 3321 C CA . LEU D 1 50 ? 45.674 -10.839 -17.409 1.00 21.02 50 LEU D CA 1
ATOM 3322 C C . LEU D 1 50 ? 46.825 -10.091 -16.711 1.00 25.92 50 LEU D C 1
ATOM 3323 O O . LEU D 1 50 ? 47.961 -10.557 -16.738 1.00 24.74 50 LEU D O 1
ATOM 3328 N N . ARG D 1 51 ? 46.506 -8.975 -16.039 1.00 25.03 51 ARG D N 1
ATOM 3329 C CA . ARG D 1 51 ? 47.460 -8.178 -15.265 1.00 26.18 51 ARG D CA 1
ATOM 3330 C C . ARG D 1 51 ? 47.913 -8.972 -14.031 1.00 29.96 51 ARG D C 1
ATOM 3331 O O . ARG D 1 51 ? 49.104 -9.060 -13.788 1.00 28.61 51 ARG D O 1
ATOM 3339 N N . ASN D 1 52 ? 46.966 -9.619 -13.307 1.00 28.79 52 ASN D N 1
ATOM 3340 C CA . ASN D 1 52 ? 47.298 -10.448 -12.135 1.00 28.82 52 ASN D CA 1
ATOM 3341 C C . ASN D 1 52 ? 48.226 -11.582 -12.470 1.00 29.75 52 ASN D C 1
ATOM 3342 O O . ASN D 1 52 ? 49.113 -11.893 -11.683 1.00 30.21 52 ASN D O 1
ATOM 3347 N N . ALA D 1 53 ? 48.074 -12.153 -13.673 1.00 26.11 53 ALA D N 1
ATOM 3348 C CA . ALA D 1 53 ? 48.916 -13.243 -14.173 1.00 25.25 53 ALA D CA 1
ATOM 3349 C C . ALA D 1 53 ? 50.281 -12.770 -14.696 1.00 29.83 53 ALA D C 1
ATOM 3350 O O . ALA D 1 53 ? 51.099 -13.590 -15.076 1.00 30.20 53 ALA D O 1
ATOM 3352 N N . GLY D 1 54 ? 50.496 -11.460 -14.770 1.00 27.29 54 GLY D N 1
ATOM 3353 C CA . GLY D 1 54 ? 51.759 -10.925 -15.273 1.00 26.85 54 GLY D CA 1
ATOM 3354 C C . GLY D 1 54 ? 51.867 -10.974 -16.785 1.00 29.83 54 GLY D C 1
ATOM 3355 O O . GLY D 1 54 ? 52.957 -10.830 -17.337 1.00 29.11 54 GLY D O 1
ATOM 3356 N N . LEU D 1 55 ? 50.739 -11.215 -17.473 1.00 26.35 55 LEU D N 1
ATOM 3357 C CA . LEU D 1 55 ? 50.713 -11.275 -18.941 1.00 25.48 55 LEU D CA 1
ATOM 3358 C C . LEU D 1 55 ? 50.742 -9.880 -19.551 1.00 26.21 55 LEU D C 1
ATOM 3359 O O . LEU D 1 55 ? 51.163 -9.695 -20.697 1.00 24.23 55 LEU D O 1
ATOM 3364 N N . VAL D 1 56 ? 50.228 -8.918 -18.796 1.00 23.86 56 VAL D N 1
ATOM 3365 C CA . VAL D 1 56 ? 50.215 -7.503 -19.147 1.00 23.96 56 VAL D CA 1
ATOM 3366 C C . VAL D 1 56 ? 50.722 -6.741 -17.933 1.00 27.66 56 VAL D C 1
ATOM 3367 O O . VAL D 1 56 ? 50.585 -7.223 -16.797 1.00 24.54 56 VAL D O 1
ATOM 3371 N N . LYS D 1 57 ? 51.313 -5.559 -18.191 1.00 24.58 57 LYS D N 1
ATOM 3372 C CA A LYS D 1 57 ? 51.831 -4.680 -17.152 0.50 24.84 57 LYS D CA 1
ATOM 3373 C CA B LYS D 1 57 ? 51.826 -4.689 -17.147 0.50 24.82 57 LYS D CA 1
ATOM 3374 C C . LYS D 1 57 ? 51.206 -3.304 -17.353 1.00 28.53 57 LYS D C 1
ATOM 3375 O O . LYS D 1 57 ? 51.091 -2.848 -18.484 1.00 26.20 57 LYS D O 1
ATOM 3386 N N . SER D 1 58 ? 50.789 -2.656 -16.272 1.00 26.68 58 SER D N 1
ATOM 3387 C CA . SER D 1 58 ? 50.204 -1.331 -16.351 1.00 27.66 58 SER D CA 1
ATOM 3388 C C . SER D 1 58 ? 51.330 -0.306 -16.057 1.00 33.55 58 SER D C 1
ATOM 3389 O O . SER D 1 58 ? 52.052 -0.439 -15.062 1.00 32.81 58 SER D O 1
ATOM 3392 N N . ILE D 1 59 ? 51.509 0.675 -16.951 1.00 30.44 59 ILE D N 1
ATOM 3393 C CA . ILE D 1 59 ? 52.498 1.743 -16.740 1.00 29.20 59 ILE D CA 1
ATOM 3394 C C . ILE D 1 59 ? 51.704 2.989 -16.326 1.00 32.07 59 ILE D C 1
ATOM 3395 O O . ILE D 1 59 ? 50.793 3.391 -17.027 1.00 30.67 59 ILE D O 1
ATOM 3400 N N . ARG D 1 60 ? 51.997 3.550 -15.157 1.00 33.61 60 ARG D N 1
ATOM 3401 C CA . ARG D 1 60 ? 51.251 4.724 -14.668 1.00 34.86 60 ARG D CA 1
ATOM 3402 C C . ARG D 1 60 ? 51.652 6.038 -15.357 1.00 39.66 60 ARG D C 1
ATOM 3403 O O . ARG D 1 60 ? 52.656 6.090 -16.077 1.00 37.18 60 ARG D O 1
ATOM 3411 N N . GLY D 1 61 ? 50.838 7.075 -15.149 1.00 37.79 61 GLY D N 1
ATOM 3412 C CA . GLY D 1 61 ? 51.113 8.410 -15.656 1.00 37.64 61 GLY D CA 1
ATOM 3413 C C . GLY D 1 61 ? 50.273 8.885 -16.814 1.00 40.71 61 GLY D C 1
ATOM 3414 O O . GLY D 1 61 ? 49.452 8.137 -17.350 1.00 37.57 61 GLY D O 1
ATOM 3415 N N . ALA D 1 62 ? 50.547 10.148 -17.244 1.00 38.65 62 ALA D N 1
ATOM 3416 C CA . ALA D 1 62 ? 49.844 10.852 -18.325 1.00 38.37 62 ALA D CA 1
ATOM 3417 C C . ALA D 1 62 ? 49.959 10.151 -19.659 1.00 38.89 62 ALA D C 1
ATOM 3418 O O . ALA D 1 62 ? 49.055 10.271 -20.492 1.00 39.17 62 ALA D O 1
ATOM 3420 N N . TYR D 1 63 ? 51.070 9.443 -19.879 1.00 33.65 63 TYR D N 1
ATOM 3421 C CA . TYR D 1 63 ? 51.280 8.718 -21.127 1.00 34.57 63 TYR D CA 1
ATOM 3422 C C . TYR D 1 63 ? 51.252 7.221 -20.865 1.00 38.61 63 TYR D C 1
ATOM 3423 O O . TYR D 1 63 ? 51.781 6.435 -21.656 1.00 36.04 63 TYR D O 1
ATOM 3432 N N . GLY D 1 64 ? 50.628 6.846 -19.755 1.00 35.44 64 GLY D N 1
ATOM 3433 C CA . GLY D 1 64 ? 50.556 5.463 -19.323 1.00 34.36 64 GLY D CA 1
ATOM 3434 C C . GLY D 1 64 ? 49.640 4.581 -20.144 1.00 35.48 64 GLY D C 1
ATOM 3435 O O . GLY D 1 64 ? 49.022 5.003 -21.132 1.00 33.50 64 GLY D O 1
ATOM 3436 N N . GLY D 1 65 ? 49.560 3.330 -19.727 1.00 31.23 65 GLY D N 1
ATOM 3437 C CA . GLY D 1 65 ? 48.768 2.336 -20.423 1.00 29.40 65 GLY D CA 1
ATOM 3438 C C . GLY D 1 65 ? 49.379 0.977 -20.210 1.00 31.71 65 GLY D C 1
ATOM 3439 O O . GLY D 1 65 ? 50.237 0.793 -19.337 1.00 30.03 65 GLY D O 1
ATOM 3440 N N . TYR D 1 66 ? 48.968 0.036 -21.047 1.00 28.16 66 TYR D N 1
ATOM 3441 C CA . TYR D 1 66 ? 49.438 -1.335 -20.955 1.00 26.62 66 TYR D CA 1
ATOM 3442 C C . TYR D 1 66 ? 50.519 -1.677 -21.934 1.00 27.70 66 TYR D C 1
ATOM 3443 O O . TYR D 1 66 ? 50.562 -1.149 -23.036 1.00 27.73 66 TYR D O 1
ATOM 3452 N N . VAL D 1 67 ? 51.370 -2.615 -21.524 1.00 24.82 67 VAL D N 1
ATOM 3453 C CA . VAL D 1 67 ? 52.400 -3.255 -22.329 1.00 23.80 67 VAL D CA 1
ATOM 3454 C C . VAL D 1 67 ? 52.317 -4.762 -21.994 1.00 26.34 67 VAL D C 1
ATOM 3455 O O . VAL D 1 67 ? 51.733 -5.131 -20.972 1.00 25.25 67 VAL D O 1
ATOM 3459 N N . LEU D 1 68 ? 52.941 -5.601 -22.808 1.00 23.36 68 LEU D N 1
ATOM 3460 C CA . LEU D 1 68 ? 53.009 -7.035 -22.551 1.00 23.81 68 LEU D CA 1
ATOM 3461 C C . LEU D 1 68 ? 53.932 -7.287 -21.373 1.00 29.37 68 LEU D C 1
ATOM 3462 O O . LEU D 1 68 ? 54.875 -6.519 -21.167 1.00 28.14 68 LEU D O 1
ATOM 3467 N N . GLY D 1 69 ? 53.657 -8.335 -20.595 1.00 27.05 69 GLY D N 1
ATOM 3468 C CA . GLY D 1 69 ? 54.477 -8.674 -19.429 1.00 27.08 69 GLY D CA 1
ATOM 3469 C C . GLY D 1 69 ? 55.717 -9.481 -19.773 1.00 32.24 69 GLY D C 1
ATOM 3470 O O . GLY D 1 69 ? 56.559 -9.737 -18.908 1.00 33.23 69 GLY D O 1
ATOM 3471 N N . SER D 1 70 ? 55.836 -9.887 -21.036 1.00 29.43 70 SER D N 1
ATOM 3472 C CA . SER D 1 70 ? 56.939 -10.679 -21.609 1.00 29.69 70 SER D CA 1
ATOM 3473 C C . SER D 1 70 ? 56.992 -10.372 -23.089 1.00 32.94 70 SER D C 1
ATOM 3474 O O . SER D 1 70 ? 56.067 -9.757 -23.614 1.00 33.01 70 SER D O 1
ATOM 3477 N N . GLU D 1 71 ? 57.995 -10.916 -23.789 1.00 30.03 71 GLU D N 1
ATOM 3478 C CA . GLU D 1 71 ? 58.097 -10.773 -25.245 1.00 30.56 71 GLU D CA 1
ATOM 3479 C C . GLU D 1 71 ? 56.937 -11.518 -25.923 1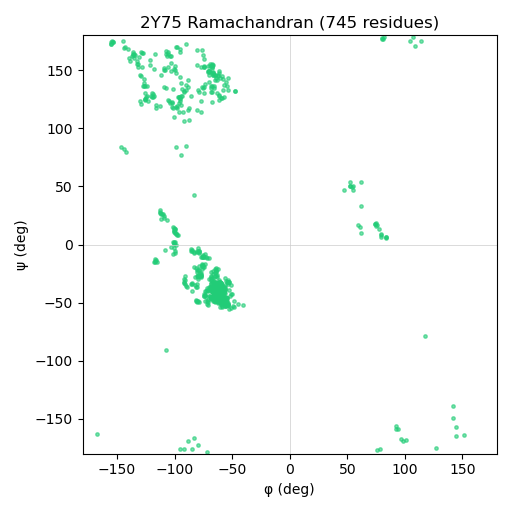.00 33.03 71 GLU D C 1
ATOM 3480 O O . GLU D 1 71 ? 56.500 -12.543 -25.392 1.00 31.23 71 GLU D O 1
ATOM 3486 N N . PRO D 1 72 ? 56.426 -11.033 -27.082 1.00 31.30 72 PRO D N 1
ATOM 3487 C CA . PRO D 1 72 ? 55.306 -11.736 -27.745 1.00 31.33 72 PRO D CA 1
ATOM 3488 C C . PRO D 1 72 ? 55.553 -13.229 -28.021 1.00 36.77 72 PRO D C 1
ATOM 3489 O O . PRO D 1 72 ? 54.599 -13.998 -27.980 1.00 36.12 72 PRO D O 1
ATOM 3493 N N . ASP D 1 73 ? 56.815 -13.646 -28.260 1.00 34.07 73 ASP D N 1
ATOM 3494 C CA . ASP D 1 73 ? 57.140 -15.053 -28.526 1.00 34.18 73 ASP D CA 1
ATOM 3495 C C . ASP D 1 73 ? 57.131 -15.918 -27.277 1.00 37.87 73 ASP D C 1
ATOM 3496 O O . ASP D 1 73 ? 57.208 -17.140 -27.381 1.00 38.49 73 ASP D O 1
ATOM 3501 N N . ALA D 1 74 ? 57.057 -15.300 -26.097 1.00 32.85 74 ALA D N 1
ATOM 3502 C CA . ALA D 1 74 ? 57.068 -16.006 -24.825 1.00 32.15 74 ALA D CA 1
ATOM 3503 C C . ALA D 1 74 ? 55.669 -16.168 -24.213 1.00 34.39 74 ALA D C 1
ATOM 3504 O O . ALA D 1 74 ? 55.539 -16.716 -23.113 1.00 35.60 74 ALA D O 1
ATOM 3506 N N . ILE D 1 75 ? 54.630 -15.681 -24.907 1.00 28.44 75 ILE D N 1
ATOM 3507 C CA . ILE D 1 75 ? 53.238 -15.781 -24.453 1.00 27.06 75 ILE D CA 1
ATOM 3508 C C . ILE D 1 75 ? 52.449 -16.577 -25.453 1.00 30.50 75 ILE D C 1
ATOM 3509 O O . ILE D 1 75 ? 52.436 -16.232 -26.633 1.00 31.11 75 ILE D O 1
ATOM 3514 N N . THR D 1 76 ? 51.752 -17.621 -24.990 1.00 28.29 76 THR D N 1
ATOM 3515 C CA . THR D 1 76 ? 50.937 -18.425 -25.907 1.00 26.90 76 THR D CA 1
ATOM 3516 C C . THR D 1 76 ? 49.457 -18.113 -25.776 1.00 28.47 76 THR D C 1
ATOM 3517 O O . THR D 1 76 ? 49.016 -17.562 -24.756 1.00 25.64 76 THR D O 1
ATOM 3521 N N . ALA D 1 77 ? 48.671 -18.510 -26.794 1.00 25.31 77 ALA D N 1
ATOM 3522 C CA . ALA D 1 77 ? 47.222 -18.402 -26.752 1.00 25.75 77 ALA D CA 1
ATOM 3523 C C . ALA D 1 77 ? 46.707 -19.218 -25.557 1.00 29.78 77 ALA D C 1
ATOM 3524 O O . ALA D 1 77 ? 45.796 -18.766 -24.870 1.00 27.91 77 ALA D O 1
ATOM 3526 N N . GLY D 1 78 ? 47.354 -20.364 -25.276 1.00 27.05 78 GLY D N 1
ATOM 3527 C CA . GLY D 1 78 ? 47.033 -21.220 -24.136 1.00 26.66 78 GLY D CA 1
ATOM 3528 C C . GLY D 1 78 ? 47.210 -20.532 -22.797 1.00 30.11 78 GLY D C 1
ATOM 3529 O O . GLY D 1 78 ? 46.347 -20.654 -21.925 1.00 29.70 78 GLY D O 1
ATOM 3530 N N . ASP D 1 79 ? 48.309 -19.768 -22.622 1.00 27.14 79 ASP D N 1
ATOM 3531 C CA . ASP D 1 79 ? 48.570 -19.010 -21.385 1.00 26.07 79 ASP D CA 1
ATOM 3532 C C . ASP D 1 79 ? 47.423 -18.034 -21.117 1.00 27.53 79 ASP D C 1
ATOM 3533 O O . ASP D 1 79 ? 47.015 -17.861 -19.968 1.00 26.06 79 ASP D O 1
ATOM 3538 N N . ILE D 1 80 ? 46.918 -17.386 -22.185 1.00 23.12 80 ILE D N 1
ATOM 3539 C CA . ILE D 1 80 ? 45.843 -16.401 -22.078 1.00 23.27 80 ILE D CA 1
ATOM 3540 C C . ILE D 1 80 ? 44.502 -17.075 -21.741 1.00 26.36 80 ILE D C 1
ATOM 3541 O O . ILE D 1 80 ? 43.794 -16.622 -20.836 1.00 25.64 80 ILE D O 1
ATOM 3546 N N . ILE D 1 81 ? 44.152 -18.121 -22.492 1.00 21.77 81 ILE D N 1
ATOM 3547 C CA . ILE D 1 81 ? 42.862 -18.811 -22.318 1.00 22.26 81 ILE D CA 1
ATOM 3548 C C . ILE D 1 81 ? 42.717 -19.444 -20.929 1.00 25.58 81 ILE D C 1
ATOM 3549 O O . ILE D 1 81 ? 41.656 -19.324 -20.321 1.00 25.55 81 ILE D O 1
ATOM 3554 N N . ARG D 1 82 ? 43.799 -20.057 -20.408 1.00 22.80 82 ARG D N 1
ATOM 3555 C CA . ARG D 1 82 ? 43.783 -20.691 -19.088 1.00 24.04 82 ARG D CA 1
ATOM 3556 C C . ARG D 1 82 ? 43.474 -19.703 -17.973 1.00 29.02 82 ARG D C 1
ATOM 3557 O O . ARG D 1 82 ? 42.797 -20.058 -17.006 1.00 27.32 82 ARG D O 1
ATOM 3565 N N . VAL D 1 83 ? 43.955 -18.447 -18.110 1.00 25.00 83 VAL D N 1
ATOM 3566 C CA . VAL D 1 83 ? 43.702 -17.389 -17.112 1.00 22.51 83 VAL D CA 1
ATOM 3567 C C . VAL D 1 83 ? 42.266 -16.903 -17.175 1.00 24.20 83 VAL D C 1
ATOM 3568 O O . VAL D 1 83 ? 41.621 -16.726 -16.149 1.00 24.54 83 VAL D O 1
ATOM 3572 N N . LEU D 1 84 ? 41.756 -16.672 -18.380 1.00 22.63 84 LEU D N 1
ATOM 3573 C CA . LEU D 1 84 ? 40.417 -16.145 -18.522 1.00 24.93 84 LEU D CA 1
ATOM 3574 C C . LEU D 1 84 ? 39.299 -17.163 -18.408 1.00 31.18 84 LEU D C 1
ATOM 3575 O O . LEU D 1 84 ? 38.224 -16.827 -17.926 1.00 29.99 84 LEU D O 1
ATOM 3580 N N . GLU D 1 85 ? 39.511 -18.378 -18.909 1.00 27.98 85 GLU D N 1
ATOM 3581 C CA . GLU D 1 85 ? 38.403 -19.337 -18.996 1.00 28.32 85 GLU D CA 1
ATOM 3582 C C . GLU D 1 85 ? 38.556 -20.594 -18.174 1.00 30.12 85 GLU D C 1
ATOM 3583 O O . GLU D 1 85 ? 37.592 -21.318 -18.012 1.00 29.03 85 GLU D O 1
ATOM 3589 N N . GLY D 1 86 ? 39.755 -20.858 -17.695 1.00 26.53 86 GLY D N 1
ATOM 3590 C CA . GLY D 1 86 ? 40.018 -22.064 -16.939 1.00 25.81 86 GLY D CA 1
ATOM 3591 C C . GLY D 1 86 ? 40.541 -23.168 -17.842 1.00 31.81 86 GLY D C 1
ATOM 3592 O O . GLY D 1 86 ? 41.029 -22.899 -18.955 1.00 31.55 86 GLY D O 1
ATOM 3593 N N . PRO D 1 87 ? 40.425 -24.437 -17.400 1.00 30.99 87 PRO D N 1
ATOM 3594 C CA . PRO D 1 87 ? 40.968 -25.548 -18.196 1.00 31.28 87 PRO D CA 1
ATOM 3595 C C . PRO D 1 87 ? 40.333 -25.729 -19.570 1.00 34.11 87 PRO D C 1
ATOM 3596 O O . PRO D 1 87 ? 39.146 -25.471 -19.761 1.00 32.63 87 PRO D O 1
ATOM 3600 N N . ILE D 1 88 ? 41.147 -26.133 -20.536 1.00 34.53 88 ILE D N 1
ATOM 3601 C CA . ILE D 1 88 ? 40.700 -26.361 -21.899 1.00 36.73 88 ILE D CA 1
ATOM 3602 C C . ILE D 1 88 ? 40.054 -27.730 -21.967 1.00 42.16 88 ILE D C 1
ATOM 3603 O O . ILE D 1 88 ? 40.694 -28.741 -21.659 1.00 43.48 88 ILE D O 1
ATOM 3608 N N . SER D 1 89 ? 38.758 -27.746 -22.266 1.00 38.12 89 SER D N 1
ATOM 3609 C CA . SER D 1 89 ? 37.976 -28.974 -22.332 1.00 38.22 89 SER D CA 1
ATOM 3610 C C . SER D 1 89 ? 36.915 -28.808 -23.415 1.00 38.06 89 SER D C 1
ATOM 3611 O O . SER D 1 89 ? 35.783 -28.410 -23.122 1.00 37.14 89 SER D O 1
ATOM 3614 N N . PRO D 1 90 ? 37.301 -29.075 -24.693 1.00 30.62 90 PRO D N 1
ATOM 3615 C CA . PRO D 1 90 ? 36.373 -28.876 -25.823 1.00 30.63 90 PRO D CA 1
ATOM 3616 C C . PRO D 1 90 ? 35.074 -29.668 -25.814 1.00 35.68 90 PRO D C 1
ATOM 3617 O O . PRO D 1 90 ? 34.062 -29.170 -26.287 1.00 36.37 90 PRO D O 1
ATOM 3621 N N . VAL D 1 91 ? 35.108 -30.916 -25.363 1.00 32.94 91 VAL D N 1
ATOM 3622 C CA . VAL D 1 91 ? 33.892 -31.727 -25.283 1.00 32.53 91 VAL D CA 1
ATOM 3623 C C . VAL D 1 91 ? 33.787 -32.172 -23.842 1.00 35.17 91 VAL D C 1
ATOM 3624 O O . VAL D 1 91 ? 34.742 -32.719 -23.305 1.00 33.89 91 VAL D O 1
ATOM 3628 N N . GLU D 1 92 ? 32.645 -31.951 -23.202 1.00 32.84 92 GLU D N 1
ATOM 3629 C CA . GLU D 1 92 ? 32.523 -32.424 -21.822 1.00 33.35 92 GLU D CA 1
ATOM 3630 C C . GLU D 1 92 ? 32.368 -33.943 -21.827 1.00 34.93 92 GLU D C 1
ATOM 3631 O O . GLU D 1 92 ? 31.744 -34.504 -22.727 1.00 33.66 92 GLU D O 1
ATOM 3637 N N . VAL D 1 93 ? 33.059 -34.584 -20.901 1.00 31.96 93 VAL D N 1
ATOM 3638 C CA . VAL D 1 93 ? 33.061 -36.026 -20.666 1.00 33.27 93 VAL D CA 1
ATOM 3639 C C . VAL D 1 93 ? 31.904 -36.253 -19.683 1.00 34.55 93 VAL D C 1
ATOM 3640 O O . VAL D 1 93 ? 31.730 -35.464 -18.747 1.00 32.73 93 VAL D O 1
ATOM 3644 N N . LEU D 1 94 ? 31.089 -37.280 -19.934 1.00 29.66 94 LEU D N 1
ATOM 3645 C CA . LEU D 1 94 ? 29.928 -37.581 -19.089 1.00 29.22 94 LEU D CA 1
ATOM 3646 C C . LEU D 1 94 ? 30.183 -38.836 -18.272 1.00 34.26 94 LEU D C 1
ATOM 3647 O O . LEU D 1 94 ? 30.910 -39.722 -18.717 1.00 33.14 94 LEU D O 1
ATOM 3652 N N . GLU D 1 95 ? 29.585 -38.918 -17.086 1.00 32.68 95 GLU D N 1
ATOM 3653 C CA . GLU D 1 95 ? 29.705 -40.065 -16.189 1.00 34.28 95 GLU D CA 1
ATOM 3654 C C . GLU D 1 95 ? 29.255 -41.340 -16.914 1.00 38.97 95 GLU D C 1
ATOM 3655 O O . GLU D 1 95 ? 28.250 -41.324 -17.627 1.00 37.19 95 GLU D O 1
ATOM 3661 N N . ASP D 1 96 ? 30.016 -42.430 -16.722 1.00 37.95 96 ASP D N 1
ATOM 3662 C CA . ASP D 1 96 ? 29.776 -43.746 -17.316 1.00 39.49 96 ASP D CA 1
ATOM 3663 C C . ASP D 1 96 ? 29.803 -43.787 -18.856 1.00 42.82 96 ASP D C 1
ATOM 3664 O O . ASP D 1 96 ? 29.384 -44.789 -19.445 1.00 44.29 96 ASP D O 1
ATOM 3669 N N . GLU D 1 97 ? 30.335 -42.721 -19.513 1.00 35.02 97 GLU D N 1
ATOM 3670 C CA . GLU D 1 97 ? 30.496 -42.723 -20.964 1.00 33.68 97 GLU D CA 1
ATOM 3671 C C . GLU D 1 97 ? 31.516 -43.825 -21.276 1.00 35.78 97 GLU D C 1
ATOM 3672 O O . GLU D 1 97 ? 32.451 -44.029 -20.499 1.00 34.89 97 GLU D O 1
ATOM 3678 N N . GLU D 1 98 ? 31.298 -44.567 -22.364 1.00 33.75 98 GLU D N 1
ATOM 3679 C CA . GLU D 1 98 ? 32.154 -45.676 -22.753 1.00 33.78 98 GLU D CA 1
ATOM 3680 C C . GLU D 1 98 ? 33.620 -45.233 -22.989 1.00 33.72 98 GLU D C 1
ATOM 3681 O O . GLU D 1 98 ? 33.822 -44.136 -23.499 1.00 30.78 98 GLU D O 1
ATOM 3687 N N . PRO D 1 99 ? 34.615 -46.083 -22.656 1.00 31.65 99 PRO D N 1
ATOM 3688 C CA . PRO D 1 99 ? 36.025 -45.704 -22.887 1.00 30.81 99 PRO D CA 1
ATOM 3689 C C . PRO D 1 99 ? 36.370 -45.263 -24.317 1.00 30.67 99 PRO D C 1
ATOM 3690 O O . PRO D 1 99 ? 37.221 -44.386 -24.460 1.00 27.98 99 PRO D O 1
ATOM 3694 N N . ALA D 1 100 ? 35.717 -45.841 -25.366 1.00 26.39 100 ALA D N 1
ATOM 3695 C CA . ALA D 1 100 ? 35.971 -45.449 -26.765 1.00 26.74 100 ALA D CA 1
ATOM 3696 C C . ALA D 1 100 ? 35.607 -43.969 -27.002 1.00 30.53 100 ALA D C 1
ATOM 3697 O O . ALA D 1 100 ? 36.361 -43.250 -27.668 1.00 28.39 100 ALA D O 1
ATOM 3699 N N . LYS D 1 101 ? 34.472 -43.511 -26.430 1.00 26.89 101 LYS D N 1
ATOM 3700 C CA . LYS D 1 101 ? 34.062 -42.101 -26.547 1.00 26.76 101 LYS D CA 1
ATOM 3701 C C . LYS D 1 101 ? 34.923 -41.191 -25.687 1.00 29.64 101 LYS D C 1
ATOM 3702 O O . LYS D 1 101 ? 35.317 -40.106 -26.138 1.00 29.84 101 LYS D O 1
ATOM 3708 N N . ARG D 1 102 ? 35.259 -41.659 -24.450 1.00 26.20 102 ARG D N 1
ATOM 3709 C CA . ARG D 1 102 ? 36.162 -40.924 -23.555 1.00 27.63 102 ARG D CA 1
ATOM 3710 C C . ARG D 1 102 ? 37.499 -40.657 -24.299 1.00 31.72 102 ARG D C 1
ATOM 3711 O O . ARG D 1 102 ? 37.969 -39.511 -24.319 1.00 28.84 102 ARG D O 1
ATOM 3719 N N . GLU D 1 103 ? 38.050 -41.706 -24.977 1.00 25.33 103 GLU D N 1
ATOM 3720 C CA . GLU D 1 103 ? 39.258 -41.594 -25.788 1.00 24.89 103 GLU D CA 1
ATOM 3721 C C . GLU D 1 103 ? 39.114 -40.537 -26.899 1.00 26.49 103 GLU D C 1
ATOM 3722 O O . GLU D 1 103 ? 40.021 -39.740 -27.048 1.00 26.31 103 GLU D O 1
ATOM 3728 N N . LEU D 1 104 ? 38.004 -40.512 -27.641 1.00 24.06 104 LEU D N 1
ATOM 3729 C CA . LEU D 1 104 ? 37.789 -39.507 -28.683 1.00 23.99 104 LEU D CA 1
ATOM 3730 C C . LEU D 1 104 ? 37.844 -38.066 -28.100 1.00 26.85 104 LEU D C 1
ATOM 3731 O O . LEU D 1 104 ? 38.513 -37.218 -28.679 1.00 23.58 104 LEU D O 1
ATOM 3736 N N . TRP D 1 105 ? 37.203 -37.824 -26.931 1.00 24.85 105 TRP D N 1
ATOM 3737 C CA . TRP D 1 105 ? 37.200 -36.498 -26.298 1.00 25.10 105 TRP D CA 1
ATOM 3738 C C . TRP D 1 105 ? 38.591 -36.099 -25.871 1.00 29.30 105 TRP D C 1
ATOM 3739 O O . TRP D 1 105 ? 38.944 -34.934 -26.047 1.00 27.83 105 TRP D O 1
ATOM 3750 N N . ILE D 1 106 ? 39.386 -37.058 -25.315 1.00 25.63 106 ILE D N 1
ATOM 3751 C CA . ILE D 1 106 ? 40.781 -36.829 -24.907 1.00 26.78 106 ILE D CA 1
ATOM 3752 C C . ILE D 1 106 ? 41.624 -36.419 -26.130 1.00 27.60 106 ILE D C 1
ATOM 3753 O O . ILE D 1 106 ? 42.419 -35.471 -26.047 1.00 26.04 106 ILE D O 1
ATOM 3758 N N . ARG D 1 107 ? 41.442 -37.124 -27.268 1.00 22.48 107 ARG D N 1
ATOM 3759 C CA . ARG D 1 107 ? 42.194 -36.819 -28.486 1.00 22.10 107 ARG D CA 1
ATOM 3760 C C . ARG D 1 107 ? 41.857 -35.401 -28.976 1.00 25.28 107 ARG D C 1
ATOM 3761 O O . ARG D 1 107 ? 42.752 -34.684 -29.411 1.00 23.96 107 ARG D O 1
ATOM 3769 N N . ILE D 1 108 ? 40.571 -35.016 -28.924 1.00 22.13 108 ILE D N 1
ATOM 3770 C CA . ILE D 1 108 ? 40.146 -33.666 -29.349 1.00 21.99 108 ILE D CA 1
ATOM 3771 C C . ILE D 1 108 ? 40.789 -32.634 -28.398 1.00 26.67 108 ILE D C 1
ATOM 3772 O O . ILE D 1 108 ? 41.393 -31.663 -28.854 1.00 26.72 108 ILE D O 1
ATOM 3777 N N . ARG D 1 109 ? 40.706 -32.894 -27.083 1.00 22.29 109 ARG D N 1
ATOM 3778 C CA . ARG D 1 109 ? 41.292 -32.024 -26.066 1.00 24.25 109 ARG D CA 1
ATOM 3779 C C . ARG D 1 109 ? 42.778 -31.837 -26.294 1.00 28.82 109 ARG D C 1
ATOM 3780 O O . ARG D 1 109 ? 43.249 -30.709 -26.236 1.00 28.63 109 ARG D O 1
ATOM 3788 N N . ASP D 1 110 ? 43.529 -32.936 -26.522 1.00 26.48 110 ASP D N 1
ATOM 3789 C CA . ASP D 1 110 ? 44.976 -32.872 -26.757 1.00 26.57 110 ASP D CA 1
ATOM 3790 C C . ASP D 1 110 ? 45.328 -32.085 -28.007 1.00 27.78 110 ASP D C 1
ATOM 3791 O O . ASP D 1 110 ? 46.295 -31.329 -27.979 1.00 27.24 110 ASP D O 1
ATOM 3796 N N . ALA D 1 111 ? 44.543 -32.237 -29.087 1.00 24.02 111 ALA D N 1
ATOM 3797 C CA . ALA D 1 111 ? 44.818 -31.508 -30.323 1.00 24.53 111 ALA D CA 1
ATOM 3798 C C . ALA D 1 111 ? 44.578 -29.988 -30.134 1.00 28.48 111 ALA D C 1
ATOM 3799 O O . ALA D 1 111 ? 45.345 -29.169 -30.652 1.00 26.60 111 ALA D O 1
ATOM 3801 N N . VAL D 1 112 ? 43.516 -29.624 -29.388 1.00 26.75 112 VAL D N 1
ATOM 3802 C CA . VAL D 1 112 ? 43.199 -28.219 -29.092 1.00 26.20 112 VAL D CA 1
ATOM 3803 C C . VAL D 1 112 ? 44.306 -27.626 -28.231 1.00 28.82 112 VAL D C 1
ATOM 3804 O O . VAL D 1 112 ? 44.798 -26.542 -28.539 1.00 29.32 112 VAL D O 1
ATOM 3808 N N . LYS D 1 113 ? 44.710 -28.347 -27.184 1.00 25.94 113 LYS D N 1
ATOM 3809 C CA . LYS D 1 113 ? 45.773 -27.928 -26.266 1.00 28.03 113 LYS D CA 1
ATOM 3810 C C . LYS D 1 113 ? 47.098 -27.715 -27.016 1.00 35.27 113 LYS D C 1
ATOM 3811 O O . LYS D 1 113 ? 47.801 -26.739 -26.736 1.00 34.51 113 LYS D O 1
ATOM 3817 N N . GLU D 1 114 ? 47.416 -28.588 -27.997 1.00 31.60 114 GLU D N 1
ATOM 3818 C CA . GLU D 1 114 ? 48.640 -28.448 -28.788 1.00 30.24 114 GLU D CA 1
ATOM 3819 C C . GLU D 1 114 ? 48.626 -27.155 -29.617 1.00 30.52 114 GLU D C 1
ATOM 3820 O O . GLU D 1 114 ? 49.649 -26.470 -29.672 1.00 28.04 114 GLU D O 1
ATOM 3826 N N . VAL D 1 115 ? 47.485 -26.823 -30.251 1.00 25.29 115 VAL D N 1
ATOM 3827 C CA . VAL D 1 115 ? 47.357 -25.590 -31.029 1.00 25.69 115 VAL D CA 1
ATOM 3828 C C . VAL D 1 115 ? 47.579 -24.377 -30.072 1.00 31.24 115 VAL D C 1
ATOM 3829 O O . VAL D 1 115 ? 48.386 -23.497 -30.356 1.00 29.29 115 VAL D O 1
ATOM 3833 N N . LEU D 1 116 ? 46.904 -24.393 -28.924 1.00 29.57 116 LEU D N 1
ATOM 3834 C CA . LEU D 1 116 ? 46.988 -23.323 -27.923 1.00 29.31 116 LEU D CA 1
ATOM 3835 C C . LEU D 1 116 ? 48.381 -23.143 -27.344 1.00 35.44 116 LEU D C 1
ATOM 3836 O O . LEU D 1 116 ? 48.822 -22.000 -27.163 1.00 35.23 116 LEU D O 1
ATOM 3841 N N . ASP D 1 117 ? 49.079 -24.254 -27.077 1.00 31.24 117 ASP D N 1
ATOM 3842 C CA . ASP D 1 117 ? 50.404 -24.211 -26.494 1.00 32.30 117 ASP D CA 1
ATOM 3843 C C . ASP D 1 117 ? 51.521 -23.914 -27.480 1.00 35.90 117 ASP D C 1
ATOM 3844 O O . ASP D 1 117 ? 52.571 -23.424 -27.078 1.00 34.62 117 ASP D O 1
ATOM 3849 N N . SER D 1 118 ? 51.281 -24.161 -28.767 1.00 33.27 118 SER D N 1
ATOM 3850 C CA . SER D 1 118 ? 52.285 -23.928 -29.800 1.00 32.40 118 SER D CA 1
ATOM 3851 C C . SER D 1 118 ? 52.083 -22.606 -30.561 1.00 35.73 118 SER D C 1
ATOM 3852 O O . SER D 1 118 ? 52.937 -22.251 -31.365 1.00 35.34 118 SER D O 1
ATOM 3855 N N . THR D 1 119 ? 50.966 -21.871 -30.300 1.00 31.56 119 THR D N 1
ATOM 3856 C CA . THR D 1 119 ? 50.683 -20.612 -30.988 1.00 31.33 119 THR D CA 1
ATOM 3857 C C . THR D 1 119 ? 51.057 -19.452 -30.066 1.00 36.38 119 THR D C 1
ATOM 3858 O O . THR D 1 119 ? 50.448 -19.279 -29.008 1.00 35.47 119 THR D O 1
ATOM 3862 N N . THR D 1 120 ? 52.019 -18.629 -30.481 1.00 30.93 120 THR D N 1
ATOM 3863 C CA . THR D 1 120 ? 52.419 -17.507 -29.644 1.00 30.10 120 THR D CA 1
ATOM 3864 C C . THR D 1 120 ? 51.728 -16.246 -30.096 1.00 31.35 120 THR D C 1
ATOM 3865 O O . THR D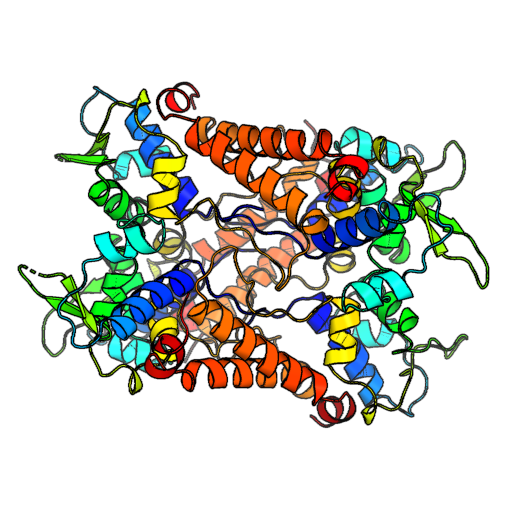 1 120 ? 51.146 -16.215 -31.177 1.00 30.51 120 THR D O 1
ATOM 3869 N N . LEU D 1 121 ? 51.837 -15.174 -29.291 1.00 29.34 121 LEU D N 1
ATOM 3870 C CA . LEU D 1 121 ? 51.315 -13.864 -29.675 1.00 29.87 121 LEU D CA 1
ATOM 3871 C C . LEU D 1 121 ? 52.118 -13.320 -30.831 1.00 35.47 121 LEU D C 1
ATOM 3872 O O . LEU D 1 121 ? 51.571 -12.602 -31.658 1.00 35.86 121 LEU D O 1
ATOM 3877 N N . GLU D 1 122 ? 53.420 -13.655 -30.889 1.00 33.37 122 GLU D N 1
ATOM 3878 C CA . GLU D 1 122 ? 54.282 -13.240 -32.001 1.00 34.41 122 GLU D CA 1
ATOM 3879 C C . GLU D 1 122 ? 53.738 -13.850 -33.281 1.00 38.29 122 GLU D C 1
ATOM 3880 O O . GLU D 1 122 ? 53.590 -13.127 -34.262 1.00 38.56 122 GLU D O 1
ATOM 3886 N N . ASP D 1 123 ? 53.398 -15.157 -33.257 1.00 34.37 123 ASP D N 1
ATOM 3887 C CA . ASP D 1 123 ? 52.795 -15.862 -34.392 1.00 34.25 123 ASP D CA 1
ATOM 3888 C C . ASP D 1 123 ? 51.514 -15.164 -34.835 1.00 39.43 123 ASP D C 1
ATOM 3889 O O . ASP D 1 123 ? 51.378 -14.865 -36.018 1.00 39.67 123 ASP D O 1
ATOM 3894 N N . LEU D 1 124 ? 50.582 -14.877 -33.900 1.00 35.49 124 LEU D N 1
ATOM 3895 C CA . LEU D 1 124 ? 49.306 -14.235 -34.242 1.00 34.64 124 LEU D CA 1
ATOM 3896 C C . LEU D 1 124 ? 49.477 -12.820 -34.748 1.00 41.94 124 LEU D C 1
ATOM 3897 O O . LEU D 1 124 ? 48.842 -12.461 -35.734 1.00 41.85 124 LEU D O 1
ATOM 3902 N N . ALA D 1 125 ? 50.357 -12.028 -34.101 1.00 40.38 125 ALA D N 1
ATOM 3903 C CA . ALA D 1 125 ? 50.629 -10.641 -34.506 1.00 42.11 125 ALA D CA 1
ATOM 3904 C C . ALA D 1 125 ? 51.255 -10.559 -35.912 1.00 49.27 125 ALA D C 1
ATOM 3905 O O . ALA D 1 125 ? 51.144 -9.514 -36.543 1.00 49.82 125 ALA D O 1
ATOM 3907 N N . SER D 1 126 ? 51.882 -11.654 -36.406 1.00 48.50 126 SER D N 1
ATOM 3908 C CA . SER D 1 126 ? 52.516 -11.709 -37.733 1.00 49.49 126 SER D CA 1
ATOM 3909 C C . SER D 1 126 ? 51.511 -11.727 -38.900 1.00 56.29 126 SER D C 1
ATOM 3910 O O . SER D 1 126 ? 51.918 -11.536 -40.047 1.00 55.84 126 SER D O 1
ATOM 3913 N N . TYR D 1 127 ? 50.213 -11.929 -38.616 1.00 54.41 127 TYR D N 1
ATOM 3914 C CA . TYR D 1 127 ? 49.166 -11.929 -39.633 1.00 54.66 127 TYR D CA 1
ATOM 3915 C C . TYR D 1 127 ? 48.679 -10.500 -39.835 1.00 62.92 127 TYR D C 1
ATOM 3916 O O . TYR D 1 127 ? 48.212 -9.858 -38.887 1.00 63.33 127 TYR D O 1
ATOM 3925 N N . THR D 1 128 ? 48.873 -9.990 -41.068 1.00 61.74 128 THR D N 1
ATOM 3926 C CA . THR D 1 128 ? 48.552 -8.624 -41.516 1.00 102.59 128 THR D CA 1
ATOM 3927 C C . THR D 1 128 ? 47.056 -8.321 -41.507 1.00 131.30 128 THR D C 1
ATOM 3928 O O . THR D 1 128 ? 46.661 -7.173 -41.300 1.00 88.85 128 THR D O 1
ATOM 3932 N N . MET E 1 1 ? 21.787 -14.212 -28.220 1.00 59.50 1 MET E N 1
ATOM 3933 C CA . MET E 1 1 ? 20.544 -14.252 -27.446 1.00 59.02 1 MET E CA 1
ATOM 3934 C C . MET E 1 1 ? 19.428 -15.065 -28.087 1.00 65.86 1 MET E C 1
ATOM 3935 O O . MET E 1 1 ? 18.572 -15.609 -27.384 1.00 65.02 1 MET E O 1
ATOM 3940 N N . LEU E 1 2 ? 19.435 -15.168 -29.419 1.00 64.69 2 LEU E N 1
ATOM 3941 C CA . LEU E 1 2 ? 18.407 -15.912 -30.148 1.00 65.34 2 LEU E CA 1
ATOM 3942 C C . LEU E 1 2 ? 18.868 -17.337 -30.410 1.00 69.54 2 LEU E C 1
ATOM 3943 O O . LEU E 1 2 ? 19.972 -17.539 -30.918 1.00 70.52 2 LEU E O 1
ATOM 3948 N N . LYS E 1 3 ? 18.043 -18.328 -30.040 1.00 64.75 3 LYS E N 1
ATOM 3949 C CA . LYS E 1 3 ? 18.424 -19.713 -30.272 1.00 63.57 3 LYS E CA 1
ATOM 3950 C C . LYS E 1 3 ? 17.902 -20.347 -31.567 1.00 61.82 3 LYS E C 1
ATOM 3951 O O . LYS E 1 3 ? 16.938 -21.128 -31.589 1.00 61.76 3 LYS E O 1
ATOM 3957 N N . ILE E 1 4 ? 18.569 -19.967 -32.657 1.00 52.57 4 ILE E N 1
ATOM 3958 C CA . ILE E 1 4 ? 18.392 -20.534 -33.983 1.00 49.47 4 ILE E CA 1
ATOM 3959 C C . ILE E 1 4 ? 19.543 -21.536 -34.057 1.00 47.87 4 ILE E C 1
ATOM 3960 O O . ILE E 1 4 ? 20.708 -21.178 -33.869 1.00 47.10 4 ILE E O 1
ATOM 3965 N N . SER E 1 5 ? 19.197 -22.792 -34.230 1.00 40.35 5 SER E N 1
ATOM 3966 C CA . SER E 1 5 ? 20.167 -23.871 -34.246 1.00 38.99 5 SER E CA 1
ATOM 3967 C C . SER E 1 5 ? 20.662 -24.178 -35.668 1.00 40.02 5 SER E C 1
ATOM 3968 O O . SER E 1 5 ? 20.275 -23.494 -36.622 1.00 39.05 5 SER E O 1
ATOM 3971 N N . THR E 1 6 ? 21.505 -25.229 -35.806 1.00 33.02 6 THR E N 1
ATOM 3972 C CA . THR E 1 6 ? 22.005 -25.749 -37.075 1.00 32.98 6 THR E CA 1
ATOM 3973 C C . THR E 1 6 ? 20.797 -26.139 -37.981 1.00 34.37 6 THR E C 1
ATOM 3974 O O . THR E 1 6 ? 20.831 -25.857 -39.168 1.00 33.38 6 THR E O 1
ATOM 3978 N N . LYS E 1 7 ? 19.743 -26.752 -37.405 1.00 31.85 7 LYS E N 1
ATOM 3979 C CA . LYS E 1 7 ? 18.486 -27.131 -38.078 1.00 33.33 7 LYS E CA 1
ATOM 3980 C C . LYS E 1 7 ? 17.865 -25.921 -38.799 1.00 35.57 7 LYS E C 1
ATOM 3981 O O . LYS E 1 7 ? 17.508 -26.024 -39.975 1.00 32.90 7 LYS E O 1
ATOM 3987 N N . GLY E 1 8 ? 17.707 -24.819 -38.072 1.00 31.24 8 GLY E N 1
ATOM 3988 C CA . GLY E 1 8 ? 17.146 -23.580 -38.597 1.00 30.96 8 GLY E CA 1
ATOM 3989 C C . GLY E 1 8 ? 18.022 -22.969 -39.665 1.00 32.58 8 GLY E C 1
ATOM 3990 O O . GLY E 1 8 ? 17.518 -22.583 -40.722 1.00 31.06 8 GLY E O 1
ATOM 3991 N N . ARG E 1 9 ? 19.337 -22.919 -39.414 1.00 29.76 9 ARG E N 1
ATOM 3992 C CA . ARG E 1 9 ? 20.295 -22.345 -40.372 1.00 30.47 9 ARG E CA 1
ATOM 3993 C C . ARG E 1 9 ? 20.252 -23.094 -41.706 1.00 36.03 9 ARG E C 1
ATOM 3994 O O . ARG E 1 9 ? 20.156 -22.466 -42.771 1.00 36.24 9 ARG E O 1
ATOM 4002 N N . TYR E 1 10 ? 20.345 -24.435 -41.647 1.00 33.05 10 TYR E N 1
ATOM 4003 C CA . TYR E 1 10 ? 20.362 -25.275 -42.852 1.00 34.08 10 TYR E CA 1
ATOM 4004 C C . TYR E 1 10 ? 19.018 -25.496 -43.511 1.00 34.92 10 TYR E C 1
ATOM 4005 O O . TYR E 1 10 ? 18.947 -25.683 -44.723 1.00 34.47 10 TYR E O 1
ATOM 4014 N N . GLY E 1 11 ? 17.954 -25.373 -42.722 1.00 30.11 11 GLY E N 1
ATOM 4015 C CA . GLY E 1 11 ? 16.589 -25.390 -43.232 1.00 30.17 11 GLY E CA 1
ATOM 4016 C C . GLY E 1 11 ? 16.384 -24.129 -44.067 1.00 34.87 11 GLY E C 1
ATOM 4017 O O . GLY E 1 11 ? 15.811 -24.194 -45.154 1.00 33.69 11 GLY E O 1
ATOM 4018 N N . LEU E 1 12 ? 16.931 -22.969 -43.606 1.00 31.40 12 LEU E N 1
ATOM 4019 C CA . LEU E 1 12 ? 16.875 -21.716 -44.369 1.00 32.26 12 LEU E CA 1
ATOM 4020 C C . LEU E 1 12 ? 17.704 -21.852 -45.661 1.00 35.49 12 LEU E C 1
ATOM 4021 O O . LEU E 1 12 ? 17.283 -21.360 -46.696 1.00 35.12 12 LEU E O 1
ATOM 4026 N N . THR E 1 13 ? 18.862 -22.526 -45.592 1.00 32.40 13 THR E N 1
ATOM 4027 C CA . THR E 1 13 ? 19.729 -22.781 -46.753 1.00 33.06 13 THR E CA 1
ATOM 4028 C C . THR E 1 13 ? 18.941 -23.504 -47.856 1.00 36.29 13 THR E C 1
ATOM 4029 O O . THR E 1 13 ? 18.979 -23.062 -48.995 1.00 35.44 13 THR E O 1
ATOM 4033 N N . ILE E 1 14 ? 18.213 -24.581 -47.503 1.00 33.04 14 ILE E N 1
ATOM 4034 C CA . ILE E 1 14 ? 17.401 -25.348 -48.454 1.00 32.83 14 ILE E CA 1
ATOM 4035 C C . ILE E 1 14 ? 16.413 -24.406 -49.146 1.00 36.05 14 ILE E C 1
ATOM 4036 O O . ILE E 1 14 ? 16.351 -24.364 -50.373 1.00 35.75 14 ILE E O 1
ATOM 4041 N N . MET E 1 15 ? 15.650 -23.650 -48.347 1.00 31.01 15 MET E N 1
ATOM 4042 C CA . MET E 1 15 ? 14.604 -22.756 -48.836 1.00 28.91 15 MET E CA 1
ATOM 4043 C C . MET E 1 15 ? 15.129 -21.648 -49.736 1.00 34.74 15 MET E C 1
ATOM 4044 O O . MET E 1 15 ? 14.476 -21.328 -50.723 1.00 35.41 15 MET E O 1
ATOM 4049 N N . ILE E 1 16 ? 16.292 -21.071 -49.388 1.00 33.73 16 ILE E N 1
ATOM 4050 C CA . ILE E 1 16 ? 16.970 -20.030 -50.161 1.00 34.01 16 ILE E CA 1
ATOM 4051 C C . ILE E 1 16 ? 17.439 -20.597 -51.514 1.00 39.09 16 ILE E C 1
ATOM 4052 O O . ILE E 1 16 ? 17.230 -19.944 -52.538 1.00 39.18 16 ILE E O 1
ATOM 4057 N N . GLU E 1 17 ? 18.058 -21.804 -51.514 1.00 36.80 17 GLU E N 1
ATOM 4058 C CA . GLU E 1 17 ? 18.519 -22.463 -52.746 1.00 37.58 17 GLU E CA 1
ATOM 4059 C C . GLU E 1 17 ? 17.356 -22.718 -53.680 1.00 43.21 17 GLU E C 1
ATOM 4060 O O . GLU E 1 17 ? 17.479 -22.456 -54.874 1.00 44.61 17 GLU E O 1
ATOM 4066 N N . LEU E 1 18 ? 16.199 -23.163 -53.126 1.00 38.58 18 LEU E N 1
ATOM 4067 C CA . LEU E 1 18 ? 14.985 -23.394 -53.890 1.00 36.20 18 LEU E CA 1
ATOM 4068 C C . LEU E 1 18 ? 14.387 -22.075 -54.413 1.00 41.16 18 LEU E C 1
ATOM 4069 O O . LEU E 1 18 ? 13.908 -22.036 -55.553 1.00 40.30 18 LEU E O 1
ATOM 4074 N N . ALA E 1 19 ? 14.455 -20.987 -53.615 1.00 38.32 19 ALA E N 1
ATOM 4075 C CA . ALA E 1 19 ? 13.946 -19.671 -54.040 1.00 38.71 19 ALA E CA 1
ATOM 4076 C C . ALA E 1 19 ? 14.776 -19.116 -55.210 1.00 46.93 19 ALA E C 1
ATOM 4077 O O . ALA E 1 19 ? 14.206 -18.569 -56.158 1.00 47.08 19 ALA E O 1
ATOM 4079 N N . LYS E 1 20 ? 16.099 -19.334 -55.184 1.00 44.96 20 LYS E N 1
ATOM 4080 C CA . LYS E 1 20 ? 16.994 -18.909 -56.262 1.00 45.77 20 LYS E CA 1
ATOM 4081 C C . LYS E 1 20 ? 16.710 -19.665 -57.576 1.00 52.46 20 LYS E C 1
ATOM 4082 O O . LYS E 1 20 ? 16.869 -19.098 -58.657 1.00 53.13 20 LYS E O 1
ATOM 4088 N N . LYS E 1 21 ? 16.252 -20.924 -57.472 1.00 49.23 21 LYS E N 1
ATOM 4089 C CA . LYS E 1 21 ? 15.953 -21.792 -58.617 1.00 48.26 21 LYS E CA 1
ATOM 4090 C C . LYS E 1 21 ? 14.453 -21.881 -58.938 1.00 49.76 21 LYS E C 1
ATOM 4091 O O . LYS E 1 21 ? 14.041 -22.772 -59.689 1.00 49.34 21 LYS E O 1
ATOM 4097 N N . HIS E 1 22 ? 13.639 -20.959 -58.380 1.00 44.35 22 HIS E N 1
ATOM 4098 C CA . HIS E 1 22 ? 12.195 -20.946 -58.579 1.00 43.29 22 HIS E CA 1
ATOM 4099 C C . HIS E 1 22 ? 11.836 -20.756 -60.054 1.00 51.80 22 HIS E C 1
ATOM 4100 O O . HIS E 1 22 ? 12.288 -19.801 -60.678 1.00 52.21 22 HIS E O 1
ATOM 4107 N N . GLY E 1 23 ? 11.047 -21.688 -60.577 1.00 50.74 23 GLY E N 1
ATOM 4108 C CA . GLY E 1 23 ? 10.628 -21.712 -61.974 1.00 51.72 23 GLY E CA 1
ATOM 4109 C C . GLY E 1 23 ? 11.644 -22.345 -62.911 1.00 56.28 23 GLY E C 1
ATOM 4110 O O . GLY E 1 23 ? 11.449 -22.325 -64.130 1.00 56.16 23 GLY E O 1
ATOM 4111 N N . GLU E 1 24 ? 12.730 -22.920 -62.357 1.00 52.22 24 GLU E N 1
ATOM 4112 C CA . GLU E 1 24 ? 13.800 -23.549 -63.129 1.00 51.98 24 GLU E CA 1
ATOM 4113 C C . GLU E 1 24 ? 13.815 -25.080 -62.991 1.00 55.15 24 GLU E C 1
ATOM 4114 O O . GLU E 1 24 ? 14.854 -25.714 -63.174 1.00 54.49 24 GLU E O 1
ATOM 4120 N N . GLY E 1 25 ? 12.668 -25.654 -62.663 1.00 51.63 25 GLY E N 1
ATOM 4121 C CA . GLY E 1 25 ? 12.538 -27.095 -62.489 1.00 51.61 25 GLY E CA 1
ATOM 4122 C C . GLY E 1 25 ? 13.001 -27.585 -61.126 1.00 56.55 25 GLY E C 1
ATOM 4123 O O . GLY E 1 25 ? 13.474 -26.794 -60.301 1.00 55.87 25 GLY E O 1
ATOM 4124 N N . PRO E 1 26 ? 12.879 -28.906 -60.870 1.00 53.11 26 PRO E N 1
ATOM 4125 C CA . PRO E 1 26 ? 13.267 -29.449 -59.557 1.00 51.86 26 PRO E CA 1
ATOM 4126 C C . PRO E 1 26 ? 14.756 -29.385 -59.247 1.00 53.68 26 PRO E C 1
ATOM 4127 O O . PRO E 1 26 ? 15.575 -29.360 -60.161 1.00 52.39 26 PRO E O 1
ATOM 4131 N N . THR E 1 27 ? 15.096 -29.346 -57.932 1.00 48.73 27 THR E N 1
ATOM 4132 C CA . THR E 1 27 ? 16.474 -29.322 -57.433 1.00 46.50 27 THR E CA 1
ATOM 4133 C C . THR E 1 27 ? 16.618 -30.475 -56.442 1.00 48.55 27 THR E C 1
ATOM 4134 O O . THR E 1 27 ? 15.829 -30.576 -55.502 1.00 48.10 27 THR E O 1
ATOM 4138 N N . SER E 1 28 ? 17.607 -31.351 -56.654 1.00 43.37 28 SER E N 1
ATOM 4139 C CA . SER E 1 28 ? 17.852 -32.483 -55.759 1.00 42.58 28 SER E CA 1
ATOM 4140 C C . SER E 1 28 ? 18.503 -31.989 -54.445 1.00 46.34 28 SER E C 1
ATOM 4141 O O . SER E 1 28 ? 19.235 -30.992 -54.454 1.00 45.87 28 SER E O 1
ATOM 4144 N N . LEU E 1 29 ? 18.288 -32.722 -53.342 1.00 43.91 29 LEU E N 1
ATOM 4145 C CA . LEU E 1 29 ? 18.935 -32.401 -52.063 1.00 43.97 29 LEU E CA 1
ATOM 4146 C C . LEU E 1 29 ? 20.430 -32.588 -52.189 1.00 45.82 29 LEU E C 1
ATOM 4147 O O . LEU E 1 29 ? 21.200 -31.822 -51.604 1.00 45.23 29 LEU E O 1
ATOM 4152 N N . LYS E 1 30 ? 20.841 -33.572 -53.023 1.00 41.63 30 LYS E N 1
ATOM 4153 C CA . LYS E 1 30 ? 22.243 -33.857 -53.313 1.00 41.19 30 LYS E CA 1
ATOM 4154 C C . LYS E 1 30 ? 22.957 -32.598 -53.838 1.00 45.99 30 LYS E C 1
ATOM 4155 O O . LYS E 1 30 ? 24.030 -32.276 -53.331 1.00 46.85 30 LYS E O 1
ATOM 4161 N N . SER E 1 31 ? 22.365 -31.878 -54.823 1.00 41.78 31 SER E N 1
ATOM 4162 C CA . SER E 1 31 ? 23.013 -30.680 -55.360 1.00 40.92 31 SER E CA 1
ATOM 4163 C C . SER E 1 31 ? 23.060 -29.532 -54.348 1.00 44.67 31 SER E C 1
ATOM 4164 O O . SER E 1 31 ? 24.080 -28.849 -54.273 1.00 45.53 31 SER E O 1
ATOM 4167 N N . ILE E 1 32 ? 21.990 -29.350 -53.537 1.00 40.58 32 ILE E N 1
ATOM 4168 C CA . ILE E 1 32 ? 21.966 -28.325 -52.484 1.00 39.23 32 ILE E CA 1
ATOM 4169 C C . ILE E 1 32 ? 23.086 -28.624 -51.472 1.00 44.64 32 ILE E C 1
ATOM 4170 O O . ILE E 1 32 ? 23.845 -27.720 -51.109 1.00 45.24 32 ILE E O 1
ATOM 4175 N N . ALA E 1 33 ? 23.219 -29.903 -51.074 1.00 42.37 33 ALA E N 1
ATOM 4176 C CA . ALA E 1 33 ? 24.253 -30.370 -50.142 1.00 42.81 33 ALA E CA 1
ATOM 4177 C C . ALA E 1 33 ? 25.648 -30.138 -50.693 1.00 49.63 33 ALA E C 1
ATOM 4178 O O . ALA E 1 33 ? 26.514 -29.652 -49.963 1.00 49.17 33 ALA E O 1
ATOM 4180 N N . GLN E 1 34 ? 25.852 -30.450 -51.996 1.00 48.56 34 GLN E N 1
ATOM 4181 C CA . GLN E 1 34 ? 27.129 -30.277 -52.694 1.00 49.02 34 GLN E CA 1
ATOM 4182 C C . GLN E 1 34 ? 27.517 -28.802 -52.739 1.00 52.86 34 GLN E C 1
ATOM 4183 O O . GLN E 1 34 ? 28.633 -28.463 -52.356 1.00 52.28 34 GLN E O 1
ATOM 4189 N N . THR E 1 35 ? 26.576 -27.926 -53.141 1.00 50.36 35 THR E N 1
ATOM 4190 C CA . THR E 1 35 ? 26.778 -26.470 -53.221 1.00 50.46 35 THR E CA 1
ATOM 4191 C C . THR E 1 35 ? 27.201 -25.901 -51.854 1.00 54.14 35 THR E C 1
ATOM 4192 O O . THR E 1 35 ? 28.085 -25.051 -51.783 1.00 52.96 35 THR E O 1
ATOM 4196 N N . ASN E 1 36 ? 26.564 -26.383 -50.777 1.00 51.08 36 ASN E N 1
ATOM 4197 C CA . ASN E 1 36 ? 26.786 -25.850 -49.439 1.00 50.01 36 ASN E CA 1
ATOM 4198 C C . ASN E 1 36 ? 27.725 -26.620 -48.528 1.00 51.51 36 ASN E C 1
ATOM 4199 O O . ASN E 1 36 ? 27.833 -26.282 -47.354 1.00 51.06 36 ASN E O 1
ATOM 4204 N N . ASN E 1 37 ? 28.442 -27.617 -49.079 1.00 48.16 37 ASN E N 1
ATOM 4205 C CA . ASN E 1 37 ? 29.433 -28.440 -48.370 1.00 48.25 37 ASN E CA 1
ATOM 4206 C C . ASN E 1 37 ? 28.884 -29.076 -47.075 1.00 51.07 37 ASN E C 1
ATOM 4207 O O . ASN E 1 37 ? 29.473 -28.942 -46.000 1.00 51.01 37 ASN E O 1
ATOM 4212 N N . LEU E 1 38 ? 27.721 -29.734 -47.196 1.00 46.01 38 LEU E N 1
ATOM 4213 C CA . LEU E 1 38 ? 27.032 -30.445 -46.112 1.00 44.85 38 LEU E CA 1
ATOM 4214 C C . LEU E 1 38 ? 26.705 -31.842 -46.596 1.00 45.18 38 LEU E C 1
ATOM 4215 O O . LEU E 1 38 ? 26.588 -32.062 -47.812 1.00 45.33 38 LEU E O 1
ATOM 4220 N N . SER E 1 39 ? 26.339 -32.724 -45.644 1.00 37.20 39 SER E N 1
ATOM 4221 C CA . SER E 1 39 ? 25.863 -34.050 -45.991 1.00 35.66 39 SER E CA 1
ATOM 4222 C C . SER E 1 39 ? 24.408 -33.943 -46.415 1.00 39.41 39 SER E C 1
ATOM 4223 O O . SER E 1 39 ? 23.586 -33.333 -45.714 1.00 39.04 39 SER E O 1
ATOM 4226 N N . GLU E 1 40 ? 24.078 -34.587 -47.539 1.00 35.44 40 GLU E N 1
ATOM 4227 C CA . GLU E 1 40 ? 22.715 -34.689 -48.044 1.00 34.81 40 GLU E CA 1
ATOM 4228 C C . GLU E 1 40 ? 21.863 -35.403 -46.990 1.00 37.32 40 GLU E C 1
ATOM 4229 O O . GLU E 1 40 ? 20.673 -35.123 -46.859 1.00 37.18 40 GLU E O 1
ATOM 4235 N N . HIS E 1 41 ? 22.482 -36.332 -46.246 1.00 34.96 41 HIS E N 1
ATOM 4236 C CA . HIS E 1 41 ? 21.809 -37.132 -45.222 1.00 34.72 41 HIS E CA 1
ATOM 4237 C C . HIS E 1 41 ? 21.529 -36.333 -43.947 1.00 36.54 41 HIS E C 1
ATOM 4238 O O . HIS E 1 41 ? 20.644 -36.696 -43.169 1.00 35.15 41 HIS E O 1
ATOM 4245 N N . TYR E 1 42 ? 22.221 -35.193 -43.786 1.00 32.52 42 TYR E N 1
ATOM 4246 C CA . TYR E 1 42 ? 21.898 -34.267 -42.712 1.00 31.97 42 TYR E CA 1
ATOM 4247 C C . TYR E 1 42 ? 20.687 -33.438 -43.220 1.00 34.99 42 TYR E C 1
ATOM 4248 O O . TYR E 1 42 ? 19.684 -33.332 -42.525 1.00 33.22 42 TYR E O 1
ATOM 4257 N N . LEU E 1 43 ? 20.766 -32.895 -44.459 1.00 33.53 43 LEU E N 1
ATOM 4258 C CA . LEU E 1 43 ? 19.683 -32.102 -45.069 1.00 33.73 43 LEU E CA 1
ATOM 4259 C C . LEU E 1 43 ? 18.338 -32.830 -45.146 1.00 36.03 43 LEU E C 1
ATOM 4260 O O . LEU E 1 43 ? 17.292 -32.219 -44.898 1.00 32.72 43 LEU E O 1
ATOM 4265 N N . GLU E 1 44 ? 18.368 -34.159 -45.408 1.00 35.54 44 GLU E N 1
ATOM 4266 C CA . GLU E 1 44 ? 17.170 -34.994 -45.486 1.00 36.01 44 GLU E CA 1
ATOM 4267 C C . GLU E 1 44 ? 16.319 -34.927 -44.217 1.00 36.79 44 GLU E C 1
ATOM 4268 O O . GLU E 1 44 ? 15.095 -34.940 -44.310 1.00 36.29 44 GLU E O 1
ATOM 4274 N N . GLN E 1 45 ? 16.953 -34.804 -43.038 1.00 31.97 45 GLN E N 1
ATOM 4275 C CA . GLN E 1 45 ? 16.254 -34.699 -41.743 1.00 32.20 45 GLN E CA 1
ATOM 4276 C C . GLN E 1 45 ? 15.447 -33.386 -41.628 1.00 38.89 45 GLN E C 1
ATOM 4277 O O . GLN E 1 45 ? 14.509 -33.303 -40.830 1.00 40.17 45 GLN E O 1
ATOM 4283 N N . LEU E 1 46 ? 15.824 -32.365 -42.417 1.00 35.37 46 LEU E N 1
ATOM 4284 C CA . LEU E 1 46 ? 15.175 -31.048 -42.408 1.00 36.70 46 LEU E CA 1
ATOM 4285 C C . LEU E 1 46 ? 14.028 -30.913 -43.410 1.00 43.55 46 LEU E C 1
ATOM 4286 O O . LEU E 1 46 ? 13.095 -30.162 -43.142 1.00 42.70 46 LEU E O 1
ATOM 4291 N N . VAL E 1 47 ? 14.085 -31.621 -44.559 1.00 42.83 47 VAL E N 1
ATOM 4292 C CA . VAL E 1 47 ? 13.040 -31.518 -45.594 1.00 43.20 47 VAL E CA 1
ATOM 4293 C C . VAL E 1 47 ? 11.700 -32.100 -45.203 1.00 46.39 47 VAL E C 1
ATOM 4294 O O . VAL E 1 47 ? 10.677 -31.503 -45.541 1.00 45.50 47 VAL E O 1
ATOM 4298 N N . SER E 1 48 ? 11.692 -33.255 -44.499 1.00 43.56 48 SER E N 1
ATOM 4299 C CA . SER E 1 48 ? 10.448 -33.931 -44.093 1.00 42.92 48 SER E CA 1
ATOM 4300 C C . SER E 1 48 ? 9.444 -32.988 -43.414 1.00 43.58 48 SER E C 1
ATOM 4301 O O . SER E 1 48 ? 8.319 -32.888 -43.916 1.00 43.21 48 SER E O 1
ATOM 4304 N N . PRO E 1 49 ? 9.820 -32.207 -42.349 1.00 36.97 49 PRO E N 1
ATOM 4305 C CA . PRO E 1 49 ? 8.853 -31.248 -41.786 1.00 34.56 49 PRO E CA 1
ATOM 4306 C C . PRO E 1 49 ? 8.500 -30.121 -42.764 1.00 34.57 49 PRO E C 1
ATOM 4307 O O . PRO E 1 49 ? 7.365 -29.653 -42.761 1.00 34.30 49 PRO E O 1
ATOM 4311 N N . LEU E 1 50 ? 9.453 -29.682 -43.600 1.00 31.14 50 LEU E N 1
ATOM 4312 C CA . LEU E 1 50 ? 9.210 -28.582 -44.555 1.00 31.96 50 LEU E CA 1
ATOM 4313 C C . LEU E 1 50 ? 8.186 -29.039 -45.620 1.00 38.55 50 LEU E C 1
ATOM 4314 O O . LEU E 1 50 ? 7.273 -28.282 -45.990 1.00 38.01 50 LEU E O 1
ATOM 4319 N N . ARG E 1 51 ? 8.302 -30.316 -46.023 1.00 36.32 51 ARG E N 1
ATOM 4320 C CA . ARG E 1 51 ? 7.394 -30.969 -46.964 1.00 36.53 51 ARG E CA 1
ATOM 4321 C C . ARG E 1 51 ? 6.009 -31.139 -46.322 1.00 39.35 51 ARG E C 1
ATOM 4322 O O . ARG E 1 51 ? 5.016 -30.761 -46.940 1.00 37.15 51 ARG E O 1
ATOM 4330 N N . ASN E 1 52 ? 5.949 -31.604 -45.048 1.00 37.82 52 ASN E N 1
ATOM 4331 C CA . ASN E 1 52 ? 4.673 -31.755 -44.323 1.00 38.57 52 ASN E CA 1
ATOM 4332 C C . ASN E 1 52 ? 3.938 -30.435 -44.161 1.00 42.69 52 ASN E C 1
ATOM 4333 O O . ASN E 1 52 ? 2.718 -30.408 -44.196 1.00 42.97 52 ASN E O 1
ATOM 4338 N N . ALA E 1 53 ? 4.679 -29.334 -44.015 1.00 39.75 53 ALA E N 1
ATOM 4339 C CA . ALA E 1 53 ? 4.115 -27.993 -43.873 1.00 39.96 53 ALA E CA 1
ATOM 4340 C C . ALA E 1 53 ? 3.700 -27.379 -45.217 1.00 44.02 53 ALA E C 1
ATOM 4341 O O . ALA E 1 53 ? 3.141 -26.278 -45.233 1.00 44.59 53 ALA E O 1
ATOM 4343 N N . GLY E 1 54 ? 4.008 -28.066 -46.317 1.00 40.52 54 GLY E N 1
ATOM 4344 C CA . GLY E 1 54 ? 3.695 -27.599 -47.662 1.00 40.16 54 GLY E CA 1
ATOM 4345 C C . GLY E 1 54 ? 4.596 -26.477 -48.124 1.00 40.80 54 GLY E C 1
ATOM 4346 O O . GLY E 1 54 ? 4.248 -25.762 -49.060 1.00 39.88 54 GLY E O 1
ATOM 4347 N N . LEU E 1 55 ? 5.750 -26.294 -47.456 1.00 35.78 55 LEU E N 1
ATOM 4348 C CA . LEU E 1 55 ? 6.712 -25.240 -47.812 1.00 34.67 55 LEU E CA 1
ATOM 4349 C C . LEU E 1 55 ? 7.547 -25.671 -49.010 1.00 36.59 55 LEU E C 1
ATOM 4350 O O . LEU E 1 55 ? 8.084 -24.836 -49.732 1.00 34.96 55 LEU E O 1
ATOM 4355 N N . VAL E 1 56 ? 7.693 -26.987 -49.185 1.00 34.32 56 VAL E N 1
ATOM 4356 C CA . VAL E 1 56 ? 8.398 -27.615 -50.308 1.00 33.83 56 VAL E CA 1
ATOM 4357 C C . VAL E 1 56 ? 7.519 -28.733 -50.852 1.00 38.17 56 VAL E C 1
ATOM 4358 O O . VAL E 1 56 ? 6.696 -29.283 -50.111 1.00 35.80 56 VAL E O 1
ATOM 4362 N N . LYS E 1 57 ? 7.708 -29.078 -52.140 1.00 38.33 57 LYS E N 1
ATOM 4363 C CA . LYS E 1 57 ? 7.008 -30.186 -52.821 1.00 39.25 57 LYS E CA 1
ATOM 4364 C C . LYS E 1 57 ? 8.049 -31.091 -53.440 1.00 44.56 57 LYS E C 1
ATOM 4365 O O . LYS E 1 57 ? 9.026 -30.600 -54.011 1.00 42.57 57 LYS E O 1
ATOM 4371 N N . SER E 1 58 ? 7.865 -32.401 -53.307 1.00 45.77 58 SER E N 1
ATOM 4372 C CA . SER E 1 58 ? 8.779 -33.385 -53.877 1.00 49.25 58 SER E CA 1
ATOM 4373 C C . SER E 1 58 ? 8.255 -33.835 -55.246 1.00 61.12 58 SER E C 1
ATOM 4374 O O . SER E 1 58 ? 7.100 -34.244 -55.355 1.00 61.71 58 SER E O 1
ATOM 4377 N N . ILE E 1 59 ? 9.089 -33.724 -56.283 1.00 62.86 59 ILE E N 1
ATOM 4378 C CA . ILE E 1 59 ? 8.739 -34.160 -57.634 1.00 65.42 59 ILE E CA 1
ATOM 4379 C C . ILE E 1 59 ? 9.489 -35.470 -57.901 1.00 74.50 59 ILE E C 1
ATOM 4380 O O . ILE E 1 59 ? 10.710 -35.513 -57.751 1.00 73.96 59 ILE E O 1
ATOM 4385 N N . ARG E 1 60 ? 8.750 -36.546 -58.247 1.00 75.16 60 ARG E N 1
ATOM 4386 C CA . ARG E 1 60 ? 9.327 -37.877 -58.508 1.00 76.59 60 ARG E CA 1
ATOM 4387 C C . ARG E 1 60 ? 10.045 -37.952 -59.871 1.00 83.23 60 ARG E C 1
ATOM 4388 O O . ARG E 1 60 ? 9.824 -37.107 -60.745 1.00 82.66 60 ARG E O 1
ATOM 4396 N N . GLY E 1 61 ? 10.884 -38.975 -60.029 1.00 82.04 61 GLY E N 1
ATOM 4397 C CA . GLY E 1 61 ? 11.611 -39.250 -61.266 1.00 82.79 61 GLY E CA 1
ATOM 4398 C C . GLY E 1 61 ? 13.103 -38.989 -61.222 1.00 88.34 61 GLY E C 1
ATOM 4399 O O . GLY E 1 61 ? 13.612 -38.397 -60.264 1.00 88.26 61 GLY E O 1
ATOM 4400 N N . ALA E 1 62 ? 13.810 -39.415 -62.289 1.00 85.55 62 ALA E N 1
ATOM 4401 C CA . ALA E 1 62 ? 15.259 -39.251 -62.466 1.00 85.58 62 ALA E CA 1
ATOM 4402 C C . ALA E 1 62 ? 15.675 -37.775 -62.551 1.00 89.48 62 ALA E C 1
ATOM 4403 O O . ALA E 1 62 ? 16.806 -37.431 -62.202 1.00 89.14 62 ALA E O 1
ATOM 4405 N N . TYR E 1 63 ? 14.761 -36.911 -63.021 1.00 85.82 63 TYR E N 1
ATOM 4406 C CA . TYR E 1 63 ? 14.990 -35.470 -63.128 1.00 85.41 63 TYR E CA 1
ATOM 4407 C C . TYR E 1 63 ? 14.143 -34.739 -62.075 1.00 84.93 63 TYR E C 1
ATOM 4408 O O . TYR E 1 63 ? 13.852 -33.545 -62.201 1.00 84.85 63 TYR E O 1
ATOM 4417 N N . GLY E 1 64 ? 13.786 -35.479 -61.028 1.00 77.25 64 GLY E N 1
ATOM 4418 C CA . GLY E 1 64 ? 12.994 -34.986 -59.911 1.00 74.93 64 GLY E CA 1
ATOM 4419 C C . GLY E 1 64 ? 13.808 -34.258 -58.861 1.00 73.08 64 GLY E C 1
ATOM 4420 O O . GLY E 1 64 ? 14.984 -33.932 -59.077 1.00 73.09 64 GLY E O 1
ATOM 4421 N N . GLY E 1 65 ? 13.179 -34.041 -57.707 1.00 64.03 65 GLY E N 1
ATOM 4422 C CA . GLY E 1 65 ? 13.765 -33.338 -56.569 1.00 61.00 65 GLY E CA 1
ATOM 4423 C C . GLY E 1 65 ? 12.747 -32.462 -55.867 1.00 57.71 65 GLY E C 1
ATOM 4424 O O . GLY E 1 65 ? 11.586 -32.858 -55.736 1.00 57.97 65 GLY E O 1
ATOM 4425 N N . TYR E 1 66 ? 13.155 -31.247 -55.451 1.00 47.78 66 TYR E N 1
ATOM 4426 C CA . TYR E 1 66 ? 12.276 -30.327 -54.743 1.00 44.17 66 TYR E CA 1
ATOM 4427 C C . TYR E 1 66 ? 12.031 -29.019 -55.450 1.00 43.78 66 TYR E C 1
ATOM 4428 O O . TYR E 1 66 ? 12.886 -28.532 -56.189 1.00 42.25 66 TYR E O 1
ATOM 4437 N N . VAL E 1 67 ? 10.849 -28.449 -55.192 1.00 38.55 67 VAL E N 1
ATOM 4438 C CA . VAL E 1 67 ? 10.422 -27.120 -55.623 1.00 38.33 67 VAL E CA 1
ATOM 4439 C C . VAL E 1 67 ? 9.749 -26.481 -54.405 1.00 41.18 67 VAL E C 1
ATOM 4440 O O . VAL E 1 67 ? 9.360 -27.202 -53.475 1.00 40.25 67 VAL E O 1
ATOM 4444 N N . LEU E 1 68 ? 9.571 -25.156 -54.424 1.00 36.87 68 LEU E N 1
ATOM 4445 C CA . LEU E 1 68 ? 8.864 -24.449 -53.363 1.00 36.84 68 LEU E CA 1
ATOM 4446 C C . LEU E 1 68 ? 7.384 -24.799 -53.430 1.00 42.64 68 LEU E C 1
ATOM 4447 O O . LEU E 1 68 ? 6.869 -25.040 -54.517 1.00 43.36 68 LEU E O 1
ATOM 4452 N N . GLY E 1 69 ? 6.715 -24.808 -52.285 1.00 38.74 69 GLY E N 1
ATOM 4453 C CA . GLY E 1 69 ? 5.291 -25.106 -52.209 1.00 38.41 69 GLY E CA 1
ATOM 4454 C C . GLY E 1 69 ? 4.416 -23.895 -52.464 1.00 43.52 69 GLY E C 1
ATOM 4455 O O . GLY E 1 69 ? 3.190 -24.016 -52.513 1.00 44.65 69 GLY E O 1
ATOM 4456 N N . SER E 1 70 ? 5.033 -22.709 -52.598 1.00 39.24 70 SER E N 1
ATOM 4457 C CA . SER E 1 70 ? 4.370 -21.415 -52.833 1.00 38.10 70 SER E CA 1
ATOM 4458 C C . SER E 1 70 ? 5.374 -20.512 -53.501 1.00 41.34 70 SER E C 1
ATOM 4459 O O . SER E 1 70 ? 6.541 -20.875 -53.582 1.00 40.85 70 SER E O 1
ATOM 4462 N N . GLU E 1 71 ? 4.944 -19.309 -53.914 1.00 38.75 71 GLU E N 1
ATOM 4463 C CA . GLU E 1 71 ? 5.816 -18.292 -54.487 1.00 38.83 71 GLU E CA 1
ATOM 4464 C C . GLU E 1 71 ? 6.802 -17.785 -53.388 1.00 41.21 71 GLU E C 1
ATOM 4465 O O . GLU E 1 71 ? 6.406 -17.728 -52.218 1.00 39.85 71 GLU E O 1
ATOM 4471 N N . PRO E 1 72 ? 8.045 -17.373 -53.743 1.00 36.70 72 PRO E N 1
ATOM 4472 C CA . PRO E 1 72 ? 8.993 -16.891 -52.714 1.00 37.10 72 PRO E CA 1
ATOM 4473 C C . PRO E 1 72 ? 8.491 -15.738 -51.832 1.00 41.58 72 PRO E C 1
ATOM 4474 O O . PRO E 1 72 ? 8.844 -15.669 -50.645 1.00 39.91 72 PRO E O 1
ATOM 4478 N N . ASP E 1 73 ? 7.638 -14.866 -52.384 1.00 37.56 73 ASP E N 1
ATOM 4479 C CA . ASP E 1 73 ? 7.092 -13.743 -51.623 1.00 37.19 73 ASP E CA 1
ATOM 4480 C C . ASP E 1 73 ? 6.004 -14.171 -50.621 1.00 39.14 73 ASP E C 1
ATOM 4481 O O . ASP E 1 73 ? 5.587 -13.367 -49.793 1.00 40.14 73 ASP E O 1
ATOM 4486 N N . ALA E 1 74 ? 5.534 -15.420 -50.720 1.00 34.94 74 ALA E N 1
ATOM 4487 C CA . ALA E 1 74 ? 4.506 -15.948 -49.847 1.00 36.24 74 ALA E CA 1
ATOM 4488 C C . ALA E 1 74 ? 5.083 -16.802 -48.684 1.00 38.87 74 ALA E C 1
ATOM 4489 O O . ALA E 1 74 ? 4.311 -17.323 -47.885 1.00 38.22 74 ALA E O 1
ATOM 4491 N N . ILE E 1 75 ? 6.425 -16.958 -48.612 1.00 33.37 75 ILE E N 1
ATOM 4492 C CA . ILE E 1 75 ? 7.105 -17.721 -47.548 1.00 32.10 75 ILE E CA 1
ATOM 4493 C C . ILE E 1 75 ? 8.062 -16.786 -46.808 1.00 35.81 75 ILE E C 1
ATOM 4494 O O . ILE E 1 75 ? 8.891 -16.150 -47.450 1.00 34.36 75 ILE E O 1
ATOM 4499 N N . THR E 1 76 ? 7.970 -16.729 -45.465 1.00 31.75 76 THR E N 1
ATOM 4500 C CA . THR E 1 76 ? 8.882 -15.903 -44.662 1.00 29.82 76 THR E CA 1
ATOM 4501 C C . THR E 1 76 ? 9.921 -16.752 -43.934 1.00 30.45 76 THR E C 1
ATOM 4502 O O . THR E 1 76 ? 9.728 -17.972 -43.764 1.00 28.52 76 THR E O 1
ATOM 4506 N N . ALA E 1 77 ? 11.005 -16.096 -43.450 1.00 24.84 77 ALA E N 1
ATOM 4507 C CA . ALA E 1 77 ? 12.021 -16.739 -42.614 1.00 23.99 77 ALA E CA 1
ATOM 4508 C C . ALA E 1 77 ? 11.319 -17.298 -41.352 1.00 30.06 77 ALA E C 1
ATOM 4509 O O . ALA E 1 77 ? 11.613 -18.417 -40.944 1.00 28.87 77 ALA E O 1
ATOM 4511 N N . GLY E 1 78 ? 10.337 -16.549 -40.840 1.00 28.88 78 GLY E N 1
ATOM 4512 C CA . GLY E 1 78 ? 9.524 -16.944 -39.686 1.00 30.81 78 GLY E CA 1
ATOM 4513 C C . GLY E 1 78 ? 8.754 -18.234 -39.914 1.00 32.36 78 GLY E C 1
ATOM 4514 O O . GLY E 1 78 ? 8.742 -19.097 -39.026 1.00 30.25 78 GLY E O 1
ATOM 4515 N N . ASP E 1 79 ? 8.130 -18.393 -41.115 1.00 28.76 79 ASP E N 1
ATOM 4516 C CA . ASP E 1 79 ? 7.367 -19.613 -41.489 1.00 28.30 79 ASP E CA 1
ATOM 4517 C C . ASP E 1 79 ? 8.257 -20.839 -41.415 1.00 33.06 79 ASP E C 1
ATOM 4518 O O . ASP E 1 79 ? 7.821 -21.902 -40.972 1.00 33.19 79 ASP E O 1
ATOM 4523 N N . ILE E 1 80 ? 9.505 -20.693 -41.871 1.00 30.69 80 ILE E N 1
ATOM 4524 C CA . ILE E 1 80 ? 10.469 -21.790 -41.914 1.00 29.92 80 ILE E CA 1
ATOM 4525 C C . ILE E 1 80 ? 10.948 -22.155 -40.502 1.00 32.12 80 ILE E C 1
ATOM 4526 O O . ILE E 1 80 ? 10.956 -23.344 -40.149 1.00 31.79 80 ILE E O 1
ATOM 4531 N N . ILE E 1 81 ? 11.343 -21.122 -39.714 1.00 27.19 81 ILE E N 1
ATOM 4532 C CA A ILE E 1 81 ? 11.830 -21.290 -38.342 0.50 26.09 81 ILE E CA 1
ATOM 4533 C CA B ILE E 1 81 ? 11.839 -21.315 -38.350 0.50 26.42 81 ILE E CA 1
ATOM 4534 C C . ILE E 1 81 ? 10.787 -21.974 -37.441 1.00 30.79 81 ILE E C 1
ATOM 4535 O O . ILE E 1 81 ? 11.131 -22.902 -36.699 1.00 30.23 81 ILE E O 1
ATOM 4544 N N . ARG E 1 82 ? 9.509 -21.559 -37.542 1.00 28.03 82 ARG E N 1
ATOM 4545 C CA . ARG E 1 82 ? 8.421 -22.122 -36.741 1.00 28.75 82 ARG E CA 1
ATOM 4546 C C . ARG E 1 82 ? 8.254 -23.627 -36.936 1.00 33.81 82 ARG E C 1
ATOM 4547 O O . ARG E 1 82 ? 7.972 -24.340 -35.979 1.00 32.64 82 ARG E O 1
ATOM 4555 N N . VAL E 1 83 ? 8.442 -24.109 -38.171 1.00 30.56 83 VAL E N 1
ATOM 4556 C CA . VAL E 1 83 ? 8.303 -25.525 -38.498 1.00 30.07 83 VAL E CA 1
ATOM 4557 C C . VAL E 1 83 ? 9.485 -26.332 -37.961 1.00 32.10 83 VAL E C 1
ATOM 4558 O O . VAL E 1 83 ? 9.300 -27.424 -37.423 1.00 30.88 83 VAL E O 1
ATOM 4562 N N . LEU E 1 84 ? 10.694 -25.803 -38.128 1.00 29.00 84 LEU E N 1
ATOM 4563 C CA . LEU E 1 84 ? 11.895 -26.516 -37.730 1.00 29.81 84 LEU E CA 1
ATOM 4564 C C . LEU E 1 84 ? 12.298 -26.371 -36.271 1.00 34.80 84 LEU E C 1
ATOM 4565 O O . LEU E 1 84 ? 12.879 -27.293 -35.704 1.00 33.75 84 LEU E O 1
ATOM 4570 N N . GLU E 1 85 ? 12.051 -25.218 -35.674 1.00 33.49 85 GLU E N 1
ATOM 4571 C CA . GLU E 1 85 ? 12.535 -24.932 -34.306 1.00 33.77 85 GLU E CA 1
ATOM 4572 C C . GLU E 1 85 ? 11.482 -24.704 -33.259 1.00 36.33 85 GLU E C 1
ATOM 4573 O O . GLU E 1 85 ? 11.805 -24.614 -32.070 1.00 37.44 85 GLU E O 1
ATOM 4579 N N . GLY E 1 86 ? 10.253 -24.524 -33.688 1.00 29.76 86 GLY E N 1
ATOM 4580 C CA . GLY E 1 86 ? 9.183 -24.285 -32.741 1.00 29.56 86 GLY E CA 1
ATOM 4581 C C . GLY E 1 86 ? 8.874 -22.815 -32.615 1.00 34.15 86 GLY E C 1
ATOM 4582 O O . GLY E 1 86 ? 9.352 -22.016 -33.427 1.00 32.10 86 GLY E O 1
ATOM 4583 N N . PRO E 1 87 ? 8.075 -22.426 -31.614 1.00 33.96 87 PRO E N 1
ATOM 4584 C CA . PRO E 1 87 ? 7.597 -21.036 -31.560 1.00 35.58 87 PRO E CA 1
ATOM 4585 C C . PRO E 1 87 ? 8.655 -19.949 -31.430 1.00 38.94 87 PRO E C 1
ATOM 4586 O O . PRO E 1 87 ? 9.688 -20.186 -30.848 1.00 37.50 87 PRO E O 1
ATOM 4590 N N . ILE E 1 88 ? 8.382 -18.773 -32.025 1.00 37.31 88 ILE E N 1
ATOM 4591 C CA . ILE E 1 88 ? 9.279 -17.609 -32.036 1.00 37.61 88 ILE E CA 1
ATOM 4592 C C . ILE E 1 88 ? 9.025 -16.664 -30.832 1.00 42.83 88 ILE E C 1
ATOM 4593 O O . ILE E 1 88 ? 9.969 -16.084 -30.309 1.00 43.04 88 ILE E O 1
ATOM 4598 N N . SER E 1 89 ? 7.770 -16.523 -30.409 1.00 40.40 89 SER E N 1
ATOM 4599 C CA . SER E 1 89 ? 7.388 -15.633 -29.315 1.00 41.00 89 SER E CA 1
ATOM 4600 C C . SER E 1 89 ? 7.943 -15.966 -27.904 1.00 44.90 89 SER E C 1
ATOM 4601 O O . SER E 1 89 ? 8.262 -15.003 -27.200 1.00 45.21 89 SER E O 1
ATOM 4604 N N . PRO E 1 90 ? 8.026 -17.252 -27.420 1.00 39.46 90 PRO E N 1
ATOM 4605 C CA . PRO E 1 90 ? 8.486 -17.482 -26.023 1.00 39.00 90 PRO E CA 1
ATOM 4606 C C . PRO E 1 90 ? 9.821 -16.859 -25.650 1.00 41.82 90 PRO E C 1
ATOM 4607 O O . PRO E 1 90 ? 10.801 -16.935 -26.390 1.00 42.01 90 PRO E O 1
ATOM 4611 N N . VAL E 1 91 ? 9.822 -16.212 -24.500 1.00 36.65 91 VAL E N 1
ATOM 4612 C CA . VAL E 1 91 ? 10.985 -15.554 -23.916 1.00 36.38 91 VAL E CA 1
ATOM 4613 C C . VAL E 1 91 ? 11.109 -16.040 -22.451 1.00 36.05 91 VAL E C 1
ATOM 4614 O O . VAL E 1 91 ? 10.096 -16.277 -21.789 1.00 32.79 91 VAL E O 1
ATOM 4618 N N . GLU E 1 92 ? 12.337 -16.189 -21.957 1.00 31.60 92 GLU E N 1
ATOM 4619 C CA . GLU E 1 92 ? 12.574 -16.629 -20.583 1.00 30.35 92 GLU E CA 1
ATOM 4620 C C . GLU E 1 92 ? 12.004 -15.607 -19.598 1.00 35.89 92 GLU E C 1
ATOM 4621 O O . GLU E 1 92 ? 12.201 -14.407 -19.765 1.00 34.17 92 GLU E O 1
ATOM 4627 N N . VAL E 1 93 ? 11.222 -16.086 -18.621 1.00 32.75 93 VAL E N 1
ATOM 4628 C CA . VAL E 1 93 ? 10.597 -15.205 -17.651 1.00 32.71 93 VAL E CA 1
ATOM 4629 C C . VAL E 1 93 ? 10.894 -15.643 -16.222 1.00 37.93 93 VAL E C 1
ATOM 4630 O O . VAL E 1 93 ? 11.379 -16.756 -15.989 1.00 37.52 93 VAL E O 1
ATOM 4634 N N . LEU E 1 94 ? 10.637 -14.732 -15.276 1.00 34.41 94 LEU E N 1
ATOM 4635 C CA . LEU E 1 94 ? 10.713 -15.024 -13.855 1.00 36.08 94 LEU E CA 1
ATOM 4636 C C . LEU E 1 94 ? 9.259 -15.177 -13.423 1.00 45.54 94 LEU E C 1
ATOM 4637 O O . LEU E 1 94 ? 8.371 -14.645 -14.094 1.00 43.96 94 LEU E O 1
ATOM 4642 N N . GLU E 1 95 ? 9.009 -15.912 -12.329 1.00 47.29 95 GLU E N 1
ATOM 4643 C CA . GLU E 1 95 ? 7.650 -16.081 -11.796 1.00 48.52 95 GLU E CA 1
ATOM 4644 C C . GLU E 1 95 ? 7.185 -14.737 -11.189 1.00 54.52 95 GLU E C 1
ATOM 4645 O O . GLU E 1 95 ? 8.001 -13.999 -10.632 1.00 53.14 95 GLU E O 1
ATOM 4651 N N . ASP E 1 96 ? 5.904 -14.386 -11.416 1.00 54.95 96 ASP E N 1
ATOM 4652 C CA . ASP E 1 96 ? 5.243 -13.133 -11.013 1.00 56.92 96 ASP E CA 1
ATOM 4653 C C . ASP E 1 96 ? 6.068 -11.869 -11.344 1.00 61.16 96 ASP E C 1
ATOM 4654 O O . ASP E 1 96 ? 6.259 -10.984 -10.499 1.00 62.26 96 ASP E O 1
ATOM 4659 N N . GLU E 1 97 ? 6.577 -11.834 -12.596 1.00 54.83 97 GLU E N 1
ATOM 4660 C CA . GLU E 1 97 ? 7.406 -10.790 -13.199 1.00 53.88 97 GLU E CA 1
ATOM 4661 C C . GLU E 1 97 ? 6.790 -9.390 -13.103 1.00 55.17 97 GLU E C 1
ATOM 4662 O O . GLU E 1 97 ? 5.573 -9.247 -13.241 1.00 55.35 97 GLU E O 1
ATOM 4668 N N . GLU E 1 98 ? 7.625 -8.364 -12.890 1.00 49.76 98 GLU E N 1
ATOM 4669 C CA . GLU E 1 98 ? 7.121 -6.984 -12.837 1.00 49.68 98 GLU E CA 1
ATOM 4670 C C . GLU E 1 98 ? 7.260 -6.340 -14.216 1.00 51.19 98 GLU E C 1
ATOM 4671 O O . GLU E 1 98 ? 8.268 -6.585 -14.885 1.00 49.84 98 GLU E O 1
ATOM 4677 N N . PRO E 1 99 ? 6.240 -5.553 -14.662 1.00 46.31 99 PRO E N 1
ATOM 4678 C CA . PRO E 1 99 ? 6.284 -4.975 -16.020 1.00 44.81 99 PRO E CA 1
ATOM 4679 C C . PRO E 1 99 ? 7.563 -4.236 -16.401 1.00 43.70 99 PRO E C 1
ATOM 4680 O O . PRO E 1 99 ? 8.045 -4.412 -17.514 1.00 41.71 99 PRO E O 1
ATOM 4684 N N . ALA E 1 100 ? 8.119 -3.423 -15.482 1.00 37.92 100 ALA E N 1
ATOM 4685 C CA . ALA E 1 100 ? 9.338 -2.655 -15.784 1.00 36.68 100 ALA E CA 1
ATOM 4686 C C . ALA E 1 100 ? 10.526 -3.552 -16.122 1.00 38.13 100 ALA E C 1
ATOM 4687 O O . ALA E 1 100 ? 11.268 -3.272 -17.067 1.00 36.98 100 ALA E O 1
ATOM 4689 N N . LYS E 1 101 ? 10.679 -4.630 -15.338 1.00 32.25 101 LYS E N 1
ATOM 4690 C CA . LYS E 1 101 ? 11.786 -5.566 -15.458 1.00 31.94 101 LYS E CA 1
ATOM 4691 C C . LYS E 1 101 ? 11.665 -6.431 -16.693 1.00 34.84 101 LYS E C 1
ATOM 4692 O O . LYS E 1 101 ? 12.697 -6.743 -17.286 1.00 36.64 101 LYS E O 1
ATOM 4698 N N . ARG E 1 102 ? 10.450 -6.849 -17.066 1.00 28.97 102 ARG E N 1
ATOM 4699 C CA . ARG E 1 102 ? 10.275 -7.713 -18.245 1.00 29.15 102 ARG E CA 1
ATOM 4700 C C . ARG E 1 102 ? 10.300 -6.963 -19.578 1.00 31.35 102 ARG E C 1
ATOM 4701 O O . ARG E 1 102 ? 10.604 -7.573 -20.612 1.00 28.39 102 ARG E O 1
ATOM 4709 N N . GLU E 1 103 ? 9.921 -5.668 -19.560 1.00 28.38 103 GLU E N 1
ATOM 4710 C CA . GLU E 1 103 ? 9.677 -4.860 -20.761 1.00 27.91 103 GLU E CA 1
ATOM 4711 C C . GLU E 1 103 ? 10.741 -4.878 -21.878 1.00 28.56 103 GLU E C 1
ATOM 4712 O O . GLU E 1 103 ? 10.397 -5.048 -23.044 1.00 28.42 103 GLU E O 1
ATOM 4718 N N . LEU E 1 104 ? 12.012 -4.696 -21.517 1.00 24.90 104 LEU E N 1
ATOM 4719 C CA . LEU E 1 104 ? 13.085 -4.677 -22.510 1.00 25.79 104 LEU E CA 1
ATOM 4720 C C . LEU E 1 104 ? 13.116 -5.939 -23.354 1.00 30.14 104 LEU E C 1
ATOM 4721 O O . LEU E 1 104 ? 13.208 -5.866 -24.584 1.00 27.80 104 LEU E O 1
ATOM 4726 N N . TRP E 1 105 ? 13.004 -7.092 -22.688 1.00 27.95 105 TRP E N 1
ATOM 4727 C CA . TRP E 1 105 ? 13.085 -8.375 -23.336 1.00 27.04 105 TRP E CA 1
ATOM 4728 C C . TRP E 1 105 ? 11.885 -8.624 -24.238 1.00 27.71 105 TRP E C 1
ATOM 4729 O O . TRP E 1 105 ? 12.056 -9.223 -25.277 1.00 23.13 105 TRP E O 1
ATOM 4740 N N . ILE E 1 106 ? 10.698 -8.112 -23.882 1.00 26.58 106 ILE E N 1
ATOM 4741 C CA . ILE E 1 106 ? 9.505 -8.205 -24.743 1.00 27.63 106 ILE E CA 1
ATOM 4742 C C . ILE E 1 106 ? 9.744 -7.389 -26.028 1.00 29.78 106 ILE E C 1
ATOM 4743 O O . ILE E 1 106 ? 9.446 -7.864 -27.120 1.00 28.02 106 ILE E O 1
ATOM 4748 N N . ARG E 1 107 ? 10.284 -6.163 -25.883 1.00 27.47 107 ARG E N 1
ATOM 4749 C CA . ARG E 1 107 ? 10.579 -5.291 -27.029 1.00 26.07 107 ARG E CA 1
ATOM 4750 C C . ARG E 1 107 ? 11.586 -5.973 -27.973 1.00 27.92 107 ARG E C 1
ATOM 4751 O O . ARG E 1 107 ? 11.414 -5.916 -29.188 1.00 27.11 107 ARG E O 1
ATOM 4759 N N . ILE E 1 108 ? 12.626 -6.630 -27.412 1.00 24.47 108 ILE E N 1
ATOM 4760 C CA . ILE E 1 108 ? 13.645 -7.335 -28.209 1.00 24.14 108 ILE E CA 1
ATOM 4761 C C . ILE E 1 108 ? 12.997 -8.478 -28.968 1.00 27.71 108 ILE E C 1
ATOM 4762 O O . ILE E 1 108 ? 13.174 -8.612 -30.186 1.00 24.67 108 ILE E O 1
ATOM 4767 N N . ARG E 1 109 ? 12.202 -9.277 -28.248 1.00 27.99 109 ARG E N 1
ATOM 4768 C CA . ARG E 1 109 ? 11.483 -10.409 -28.825 1.00 28.33 109 ARG E CA 1
ATOM 4769 C C . ARG E 1 109 ? 10.584 -9.944 -29.999 1.00 29.98 109 ARG E C 1
ATOM 4770 O O . ARG E 1 109 ? 10.587 -10.572 -31.054 1.00 30.43 109 ARG E O 1
ATOM 4778 N N . ASP E 1 110 ? 9.811 -8.878 -29.793 1.00 26.27 110 ASP E N 1
ATOM 4779 C CA . ASP E 1 110 ? 8.922 -8.345 -30.846 1.00 27.47 110 ASP E CA 1
ATOM 4780 C C . ASP E 1 110 ? 9.707 -7.884 -32.070 1.00 28.57 110 ASP E C 1
ATOM 4781 O O . ASP E 1 110 ? 9.268 -8.129 -33.184 1.00 29.61 110 ASP E O 1
ATOM 4786 N N . ALA E 1 111 ? 10.849 -7.226 -31.867 1.00 24.78 111 ALA E N 1
ATOM 4787 C CA . ALA E 1 111 ? 11.679 -6.718 -32.979 1.00 25.02 111 ALA E CA 1
ATOM 4788 C C . ALA E 1 111 ? 12.268 -7.853 -33.786 1.00 28.47 111 ALA E C 1
ATOM 4789 O O . ALA E 1 111 ? 12.290 -7.777 -35.015 1.00 26.79 111 ALA E O 1
ATOM 4791 N N . VAL E 1 112 ? 12.705 -8.937 -33.110 1.00 26.98 112 VAL E N 1
ATOM 4792 C CA . VAL E 1 112 ? 13.245 -10.134 -33.785 1.00 27.38 112 VAL E CA 1
ATOM 4793 C C . VAL E 1 112 ? 12.141 -10.791 -34.616 1.00 29.51 112 VAL E C 1
ATOM 4794 O O . VAL E 1 112 ? 12.361 -11.102 -35.788 1.00 26.79 112 VAL E O 1
ATOM 4798 N N . LYS E 1 113 ? 10.960 -11.003 -33.999 1.00 27.23 113 LYS E N 1
ATOM 4799 C CA . LYS E 1 113 ? 9.803 -11.623 -34.656 1.00 27.39 113 LYS E CA 1
ATOM 4800 C C . LYS E 1 113 ? 9.368 -10.803 -35.893 1.00 29.35 113 LYS E C 1
ATOM 4801 O O . LYS E 1 113 ? 9.051 -11.398 -36.921 1.00 28.18 113 LYS E O 1
ATOM 4807 N N . GLU E 1 114 ? 9.402 -9.461 -35.799 1.00 26.48 114 GLU E N 1
ATOM 4808 C CA . GLU E 1 114 ? 9.049 -8.577 -36.918 1.00 25.63 114 GLU E CA 1
ATOM 4809 C C . GLU E 1 114 ? 10.013 -8.763 -38.086 1.00 31.29 114 GLU E C 1
ATOM 4810 O O . GLU E 1 114 ? 9.548 -8.830 -39.225 1.00 29.47 114 GLU E O 1
ATOM 4816 N N . VAL E 1 115 ? 11.341 -8.859 -37.821 1.00 27.70 115 VAL E N 1
ATOM 4817 C CA . VAL E 1 115 ? 12.324 -9.100 -38.893 1.00 26.98 115 VAL E CA 1
ATOM 4818 C C . VAL E 1 115 ? 12.020 -10.464 -39.560 1.00 31.65 115 VAL E C 1
ATOM 4819 O O . VAL E 1 115 ? 11.951 -10.561 -40.786 1.00 31.00 115 VAL E O 1
ATOM 4823 N N . LEU E 1 116 ? 11.823 -11.508 -38.748 1.00 28.62 116 LEU E N 1
ATOM 4824 C CA . LEU E 1 116 ? 11.531 -12.860 -39.242 1.00 27.73 116 LEU E CA 1
ATOM 4825 C C . LEU E 1 116 ? 10.230 -12.955 -40.051 1.00 32.76 116 LEU E C 1
ATOM 4826 O O . LEU E 1 116 ? 10.189 -13.650 -41.073 1.00 33.30 116 LEU E O 1
ATOM 4831 N N . ASP E 1 117 ? 9.192 -12.241 -39.604 1.00 29.87 117 ASP E N 1
ATOM 4832 C CA . ASP E 1 117 ? 7.893 -12.257 -40.267 1.00 30.80 117 ASP E CA 1
ATOM 4833 C C . ASP E 1 117 ? 7.815 -11.339 -41.478 1.00 36.15 117 ASP E C 1
ATOM 4834 O O . ASP E 1 117 ? 6.963 -11.554 -42.333 1.00 36.13 117 ASP E O 1
ATOM 4839 N N . SER E 1 118 ? 8.714 -10.347 -41.579 1.00 32.12 118 SER E N 1
ATOM 4840 C CA . SER E 1 118 ? 8.692 -9.414 -42.706 1.00 31.84 118 SER E CA 1
ATOM 4841 C C . SER E 1 118 ? 9.769 -9.714 -43.744 1.00 34.38 118 SER E C 1
ATOM 4842 O O . SER E 1 118 ? 9.822 -9.027 -44.750 1.00 31.62 118 SER E O 1
ATOM 4845 N N . THR E 1 119 ? 10.615 -10.734 -43.515 1.00 30.55 119 THR E N 1
ATOM 4846 C CA . THR E 1 119 ? 11.653 -11.119 -44.468 1.00 30.08 119 THR E CA 1
ATOM 4847 C C . THR E 1 119 ? 11.162 -12.336 -45.246 1.00 33.62 119 THR E C 1
ATOM 4848 O O . THR E 1 119 ? 11.064 -13.420 -44.676 1.00 34.27 119 THR E O 1
ATOM 4852 N N . THR E 1 120 ? 10.839 -12.168 -46.546 1.00 28.21 120 THR E N 1
ATOM 4853 C CA . THR E 1 120 ? 10.331 -13.277 -47.367 1.00 26.40 120 THR E CA 1
ATOM 4854 C C . THR E 1 120 ? 11.441 -14.023 -48.048 1.00 27.77 120 THR E C 1
ATOM 4855 O O . THR E 1 120 ? 12.575 -13.527 -48.084 1.00 26.28 120 THR E O 1
ATOM 4859 N N . LEU E 1 121 ? 11.105 -15.160 -48.708 1.00 24.56 121 LEU E N 1
ATOM 4860 C CA . LEU E 1 121 ? 12.094 -15.889 -49.503 1.00 26.35 121 LEU E CA 1
ATOM 4861 C C . LEU E 1 121 ? 12.484 -15.075 -50.735 1.00 32.25 121 LEU E C 1
ATOM 4862 O O . LEU E 1 121 ? 13.590 -15.222 -51.220 1.00 32.43 121 LEU E O 1
ATOM 4867 N N . GLU E 1 122 ? 11.577 -14.212 -51.221 1.00 31.05 122 GLU E N 1
A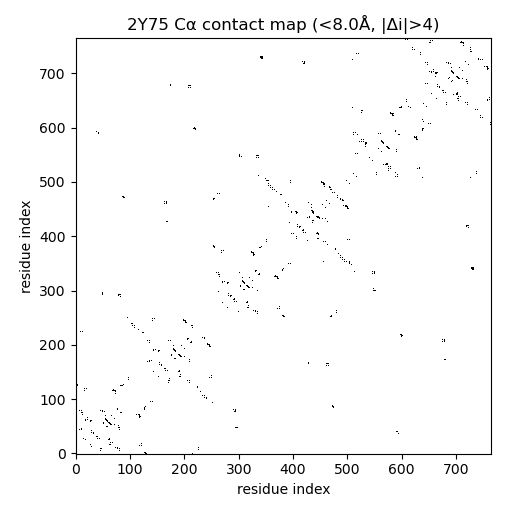TOM 4868 C CA . GLU E 1 122 ? 11.853 -13.292 -52.321 1.00 31.04 122 GLU E CA 1
ATOM 4869 C C . GLU E 1 122 ? 12.883 -12.302 -51.790 1.00 32.25 122 GLU E C 1
ATOM 4870 O O . GLU E 1 122 ? 13.882 -12.063 -52.456 1.00 30.65 122 GLU E O 1
ATOM 4876 N N . ASP E 1 123 ? 12.668 -11.763 -50.567 1.00 27.48 123 ASP E N 1
ATOM 4877 C CA . ASP E 1 123 ? 13.669 -10.852 -49.995 1.00 28.00 123 ASP E CA 1
ATOM 4878 C C . ASP E 1 123 ? 15.026 -11.532 -49.856 1.00 32.69 123 ASP E C 1
ATOM 4879 O O . ASP E 1 123 ? 16.023 -10.925 -50.234 1.00 31.27 123 ASP E O 1
ATOM 4884 N N . LEU E 1 124 ? 15.080 -12.780 -49.315 1.00 29.57 124 LEU E N 1
ATOM 4885 C CA . LEU E 1 124 ? 16.351 -13.500 -49.153 1.00 28.46 124 LEU E CA 1
ATOM 4886 C C . LEU E 1 124 ? 17.061 -13.762 -50.474 1.00 31.60 124 LEU E C 1
ATOM 4887 O O . LEU E 1 124 ? 18.270 -13.567 -50.558 1.00 30.31 124 LEU E O 1
ATOM 4892 N N . ALA E 1 125 ? 16.321 -14.187 -51.511 1.00 29.85 125 ALA E N 1
ATOM 4893 C CA . ALA E 1 125 ? 16.957 -14.464 -52.820 1.00 30.78 125 ALA E CA 1
ATOM 4894 C C . ALA E 1 125 ? 17.544 -13.134 -53.462 1.00 33.55 125 ALA E C 1
ATOM 4895 O O . ALA E 1 125 ? 18.529 -13.189 -54.183 1.00 34.69 125 ALA E O 1
ATOM 4897 N N . SER E 1 126 ? 17.004 -11.956 -53.097 1.00 29.47 126 SER E N 1
ATOM 4898 C CA . SER E 1 126 ? 17.468 -10.643 -53.600 1.00 29.91 126 SER E CA 1
ATOM 4899 C C . SER E 1 126 ? 18.801 -10.163 -52.998 1.00 35.81 126 SER E C 1
ATOM 4900 O O . SER E 1 126 ? 19.468 -9.278 -53.559 1.00 33.96 126 SER E O 1
ATOM 4903 N N . TYR E 1 127 ? 19.178 -10.742 -51.824 1.00 33.26 127 TYR E N 1
ATOM 4904 C CA . TYR E 1 127 ? 20.418 -10.418 -51.111 1.00 31.43 127 TYR E CA 1
ATOM 4905 C C . TYR E 1 127 ? 21.616 -11.126 -51.741 1.00 36.35 127 TYR E C 1
ATOM 4906 O O . TYR E 1 127 ? 22.756 -10.904 -51.332 1.00 35.04 127 TYR E O 1
ATOM 4915 N N . THR E 1 128 ? 21.372 -11.951 -52.768 1.00 35.54 128 THR E N 1
ATOM 4916 C CA . THR E 1 128 ? 22.474 -12.651 -53.409 1.00 36.30 128 THR E CA 1
ATOM 4917 C C . THR E 1 128 ? 22.411 -12.639 -54.921 1.00 40.15 128 THR E C 1
ATOM 4918 O O . THR E 1 128 ? 21.347 -12.394 -55.487 1.00 39.68 128 THR E O 1
ATOM 4922 N N . ASP E 1 129 ? 23.557 -12.902 -55.578 1.00 39.85 129 ASP E N 1
ATOM 4923 C CA . ASP E 1 129 ? 23.670 -13.004 -57.045 1.00 57.77 129 ASP E CA 1
ATOM 4924 C C . ASP E 1 129 ? 23.533 -14.465 -57.465 1.00 86.36 129 ASP E C 1
ATOM 4925 O O . ASP E 1 129 ? 22.593 -14.816 -58.174 1.00 59.68 129 ASP E O 1
ATOM 4930 N N . MET F 1 1 ? 11.989 -18.781 -27.827 1.00 47.26 1 MET F N 1
ATOM 4931 C CA . MET F 1 1 ? 12.969 -18.497 -28.876 1.00 46.92 1 MET F CA 1
ATOM 4932 C C . MET F 1 1 ? 14.099 -17.563 -28.382 1.00 48.97 1 MET F C 1
ATOM 4933 O O . MET F 1 1 ? 15.258 -17.772 -28.759 1.00 47.36 1 MET F O 1
ATOM 4938 N N . LEU F 1 2 ? 13.759 -16.538 -27.558 1.00 44.05 2 LEU F N 1
ATOM 4939 C CA . LEU F 1 2 ? 14.747 -15.591 -27.036 1.00 42.65 2 LEU F CA 1
ATOM 4940 C C . LEU F 1 2 ? 15.269 -16.012 -25.661 1.00 45.46 2 LEU F C 1
ATOM 4941 O O . LEU F 1 2 ? 14.487 -16.353 -24.763 1.00 44.57 2 LEU F O 1
ATOM 4946 N N . LYS F 1 3 ? 16.600 -15.945 -25.511 1.00 41.54 3 LYS F N 1
ATOM 4947 C CA . LYS F 1 3 ? 17.334 -16.262 -24.285 1.00 41.22 3 LYS F CA 1
ATOM 4948 C C . LYS F 1 3 ? 17.882 -14.967 -23.706 1.00 42.02 3 LYS F C 1
ATOM 4949 O O . LYS F 1 3 ? 18.349 -14.109 -24.454 1.00 41.38 3 LYS F O 1
ATOM 4955 N N . ILE F 1 4 ? 17.748 -14.805 -22.377 1.00 35.45 4 ILE F N 1
ATOM 4956 C CA . ILE F 1 4 ? 18.185 -13.619 -21.626 1.00 32.47 4 ILE F CA 1
ATOM 4957 C C . ILE F 1 4 ? 19.293 -14.069 -20.658 1.00 32.17 4 ILE F C 1
ATOM 4958 O O . ILE F 1 4 ? 19.017 -14.946 -19.832 1.00 30.30 4 ILE F O 1
ATOM 4963 N N . SER F 1 5 ? 20.539 -13.508 -20.769 1.00 27.70 5 SER F N 1
ATOM 4964 C CA . SER F 1 5 ? 21.663 -13.879 -19.886 1.00 28.82 5 SER F CA 1
ATOM 4965 C C . SER F 1 5 ? 21.383 -13.410 -18.464 1.00 32.71 5 SER F C 1
ATOM 4966 O O . SER F 1 5 ? 20.629 -12.440 -18.265 1.00 31.40 5 SER F O 1
ATOM 4969 N N . THR F 1 6 ? 21.960 -14.084 -17.471 1.00 27.60 6 THR F N 1
ATOM 4970 C CA A THR F 1 6 ? 21.728 -13.702 -16.074 0.50 26.07 6 THR F CA 1
ATOM 4971 C CA B THR F 1 6 ? 21.700 -13.682 -16.088 0.50 26.61 6 THR F CA 1
ATOM 4972 C C . THR F 1 6 ? 22.353 -12.330 -15.777 1.00 29.35 6 THR F C 1
ATOM 4973 O O . THR F 1 6 ? 21.743 -11.510 -15.100 1.00 27.32 6 THR F O 1
ATOM 4980 N N . LYS F 1 7 ? 23.549 -12.065 -16.349 1.00 28.22 7 LYS F N 1
ATOM 4981 C CA . LYS F 1 7 ? 24.278 -10.806 -16.167 1.00 30.06 7 LYS F CA 1
ATOM 4982 C C . LYS F 1 7 ? 23.462 -9.618 -16.695 1.00 32.15 7 LYS F C 1
ATOM 4983 O O . LYS F 1 7 ? 23.367 -8.597 -16.044 1.00 32.44 7 LYS F O 1
ATOM 4989 N N . GLY F 1 8 ? 22.931 -9.771 -17.900 1.00 29.47 8 GLY F N 1
ATOM 4990 C CA . GLY F 1 8 ? 22.104 -8.777 -18.566 1.00 27.87 8 GLY F CA 1
ATOM 4991 C C . GLY F 1 8 ? 20.795 -8.572 -17.843 1.00 29.72 8 GLY F C 1
ATOM 4992 O O . GLY F 1 8 ? 20.384 -7.433 -17.615 1.00 26.76 8 GLY F O 1
ATOM 4993 N N . ARG F 1 9 ? 20.131 -9.680 -17.434 1.00 24.87 9 ARG F N 1
ATOM 4994 C CA . ARG F 1 9 ? 18.860 -9.589 -16.737 1.00 23.24 9 ARG F CA 1
ATOM 4995 C C . ARG F 1 9 ? 19.016 -8.817 -15.445 1.00 25.06 9 ARG F C 1
ATOM 4996 O O . ARG F 1 9 ? 18.268 -7.871 -15.213 1.00 20.81 9 ARG F O 1
ATOM 5004 N N . TYR F 1 10 ? 19.966 -9.240 -14.603 1.00 22.70 10 TYR F N 1
ATOM 5005 C CA . TYR F 1 10 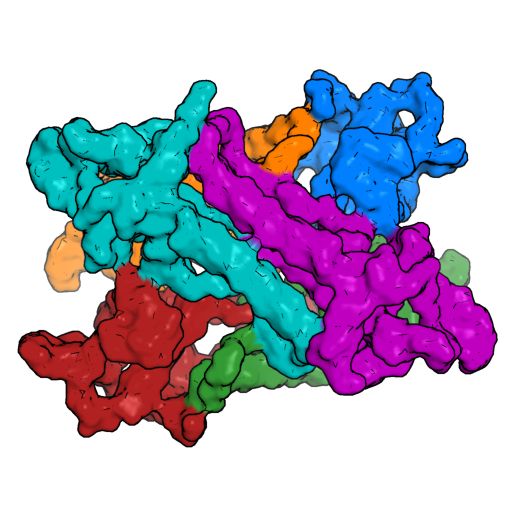? 20.152 -8.632 -13.290 1.00 23.47 10 TYR F CA 1
ATOM 5006 C C . TYR F 1 10 ? 20.857 -7.309 -13.291 1.00 25.70 10 TYR F C 1
ATOM 5007 O O . TYR F 1 10 ? 20.570 -6.481 -12.437 1.00 24.71 10 TYR F O 1
ATOM 5016 N N . GLY F 1 11 ? 21.709 -7.081 -14.281 1.00 23.80 11 GLY F N 1
ATOM 5017 C CA . GLY F 1 11 ? 22.362 -5.788 -14.461 1.00 24.29 11 GLY F CA 1
ATOM 5018 C C . GLY F 1 11 ? 21.312 -4.752 -14.812 1.00 25.95 11 GLY F C 1
ATOM 5019 O O . GLY F 1 11 ? 21.295 -3.673 -14.233 1.00 24.48 11 GLY F O 1
ATOM 5020 N N . LEU F 1 12 ? 20.360 -5.124 -15.679 1.00 23.55 12 LEU F N 1
ATOM 5021 C CA . LEU F 1 12 ? 19.263 -4.217 -16.033 1.00 25.45 12 LEU F CA 1
ATOM 5022 C C . LEU F 1 12 ? 18.329 -3.986 -14.839 1.00 29.03 12 LEU F C 1
ATOM 5023 O O . LEU F 1 12 ? 17.887 -2.848 -14.644 1.00 26.65 12 LEU F O 1
ATOM 5028 N N . THR F 1 13 ? 18.089 -5.037 -14.015 1.00 25.92 13 THR F N 1
ATOM 5029 C CA . THR F 1 13 ? 17.286 -4.954 -12.790 1.00 26.68 13 THR F CA 1
ATOM 5030 C C . THR F 1 13 ? 17.845 -3.914 -11.831 1.00 30.99 13 THR F C 1
ATOM 5031 O O . THR F 1 13 ? 17.075 -3.077 -11.342 1.00 32.24 13 THR F O 1
ATOM 5035 N N . ILE F 1 14 ? 19.168 -3.942 -11.577 1.00 25.00 14 ILE F N 1
ATOM 5036 C CA . ILE F 1 14 ? 19.824 -2.971 -10.688 1.00 24.54 14 ILE F CA 1
ATOM 5037 C C . ILE F 1 14 ? 19.505 -1.548 -11.199 1.00 26.51 14 ILE F C 1
ATOM 5038 O O . ILE F 1 14 ? 19.040 -0.694 -10.439 1.00 24.44 14 ILE F O 1
ATOM 5043 N N . MET F 1 15 ? 19.720 -1.337 -12.494 1.00 21.10 15 MET F N 1
ATOM 5044 C CA . MET F 1 15 ? 19.549 -0.039 -13.131 1.00 20.80 15 MET F CA 1
ATOM 5045 C C . MET F 1 15 ? 18.126 0.481 -13.087 1.00 24.82 15 MET F C 1
ATOM 5046 O O . MET F 1 15 ? 17.914 1.651 -12.806 1.00 26.23 15 MET F O 1
ATOM 5051 N N . ILE F 1 16 ? 17.168 -0.393 -13.320 1.00 24.65 16 ILE F N 1
ATOM 5052 C CA . ILE F 1 16 ? 15.734 -0.077 -13.276 1.00 25.92 16 ILE F CA 1
ATOM 5053 C C . ILE F 1 16 ? 15.349 0.302 -11.821 1.00 31.81 16 ILE F C 1
ATOM 5054 O O . ILE F 1 16 ? 14.631 1.289 -11.632 1.00 30.99 16 ILE F O 1
ATOM 5059 N N . GLU F 1 17 ? 15.850 -0.444 -10.806 1.00 27.66 17 GLU F N 1
ATOM 5060 C CA . GLU F 1 17 ? 15.558 -0.138 -9.390 1.00 28.40 17 GLU F CA 1
ATOM 5061 C C . GLU F 1 17 ? 16.059 1.261 -9.058 1.00 31.52 17 GLU F C 1
ATOM 5062 O O . GLU F 1 17 ? 15.349 2.050 -8.429 1.00 33.28 17 GLU F O 1
ATOM 5068 N N . LEU F 1 18 ? 17.281 1.575 -9.499 1.00 26.85 18 LEU F N 1
ATOM 5069 C CA . LEU F 1 18 ? 17.884 2.883 -9.295 1.00 26.46 18 LEU F CA 1
ATOM 5070 C C . LEU F 1 18 ? 17.111 3.992 -10.013 1.00 31.83 18 LEU F C 1
ATOM 5071 O O . LEU F 1 18 ? 16.936 5.083 -9.448 1.00 31.79 18 LEU F O 1
ATOM 5076 N N . ALA F 1 19 ? 16.627 3.711 -11.234 1.00 26.92 19 ALA F N 1
ATOM 5077 C CA . ALA F 1 19 ? 15.836 4.685 -12.010 1.00 26.53 19 ALA F CA 1
ATOM 5078 C C . ALA F 1 19 ? 14.495 4.971 -11.308 1.00 32.47 19 ALA F C 1
ATOM 5079 O O . ALA F 1 19 ? 14.090 6.125 -11.248 1.00 33.68 19 ALA F O 1
ATOM 5081 N N . LYS F 1 20 ? 13.853 3.947 -10.726 1.00 30.60 20 LYS F N 1
ATOM 5082 C CA . LYS F 1 20 ? 12.603 4.098 -9.973 1.00 31.30 20 LYS F CA 1
ATOM 5083 C C . LYS F 1 20 ? 12.787 4.985 -8.735 1.00 38.39 20 LYS F C 1
ATOM 5084 O O . LYS F 1 20 ? 11.860 5.691 -8.345 1.00 40.28 20 LYS F O 1
ATOM 5090 N N . LYS F 1 21 ? 13.977 4.938 -8.121 1.00 34.36 21 LYS F N 1
ATOM 5091 C CA . LYS F 1 21 ? 14.296 5.684 -6.914 1.00 34.46 21 LYS F CA 1
ATOM 5092 C C . LYS F 1 21 ? 15.094 6.950 -7.183 1.00 36.79 21 LYS F C 1
ATOM 5093 O O . LYS F 1 21 ? 15.619 7.550 -6.245 1.00 35.87 21 LYS F O 1
ATOM 5099 N N . HIS F 1 22 ? 15.207 7.358 -8.460 1.00 33.60 22 HIS F N 1
ATOM 5100 C CA . HIS F 1 22 ? 15.972 8.544 -8.834 1.00 32.74 22 HIS F CA 1
ATOM 5101 C C . HIS F 1 22 ? 15.459 9.805 -8.106 1.00 39.46 22 HIS F C 1
ATOM 5102 O O . HIS F 1 22 ? 14.260 10.061 -8.101 1.00 38.69 22 HIS F O 1
ATOM 5109 N N . GLY F 1 23 ? 16.370 10.516 -7.451 1.00 39.55 23 GLY F N 1
ATOM 5110 C CA . GLY F 1 23 ? 16.076 11.706 -6.650 1.00 41.02 23 GLY F CA 1
ATOM 5111 C C . GLY F 1 23 ? 15.524 11.407 -5.267 1.00 46.66 23 GLY F C 1
ATOM 5112 O O . GLY F 1 23 ? 15.143 12.336 -4.557 1.00 49.30 23 GLY F O 1
ATOM 5113 N N . GLU F 1 24 ? 15.490 10.132 -4.861 1.00 41.27 24 GLU F N 1
ATOM 5114 C CA . GLU F 1 24 ? 14.991 9.707 -3.555 1.00 41.73 24 GLU F CA 1
ATOM 5115 C C . GLU F 1 24 ? 16.125 9.195 -2.632 1.00 47.42 24 GLU F C 1
ATOM 5116 O O . GLU F 1 24 ? 15.883 8.374 -1.741 1.00 48.31 24 GLU F O 1
ATOM 5122 N N . GLY F 1 25 ? 17.336 9.683 -2.859 1.00 42.53 25 GLY F N 1
ATOM 5123 C CA . GLY F 1 25 ? 18.504 9.290 -2.083 1.00 41.39 25 GLY F CA 1
ATOM 5124 C C . GLY F 1 25 ? 19.104 7.953 -2.508 1.00 43.16 25 GLY F C 1
ATOM 5125 O O . GLY F 1 25 ? 18.569 7.267 -3.384 1.00 43.01 25 GLY F O 1
ATOM 5126 N N . PRO F 1 26 ? 20.212 7.544 -1.861 1.00 36.08 26 PRO F N 1
ATOM 5127 C CA . PRO F 1 26 ? 20.873 6.276 -2.236 1.00 33.57 26 PRO F CA 1
ATOM 5128 C C . PRO F 1 26 ? 20.068 5.029 -1.931 1.00 35.10 26 PRO F C 1
ATOM 5129 O O . PRO F 1 26 ? 19.242 5.030 -1.016 1.00 33.79 26 PRO F O 1
ATOM 5133 N N . THR F 1 27 ? 20.314 3.945 -2.709 1.00 28.65 27 THR F N 1
ATOM 5134 C CA . THR F 1 27 ? 19.670 2.651 -2.524 1.00 27.33 27 THR F CA 1
ATOM 5135 C C . THR F 1 27 ? 20.788 1.617 -2.323 1.00 31.24 27 THR F C 1
ATOM 5136 O O . THR F 1 27 ? 21.678 1.503 -3.156 1.00 29.45 27 THR F O 1
ATOM 5140 N N . SER F 1 28 ? 20.751 0.901 -1.205 1.00 30.50 28 SER F N 1
ATOM 5141 C CA . SER F 1 28 ? 21.784 -0.078 -0.876 1.00 29.56 28 SER F CA 1
ATOM 5142 C C . SER F 1 28 ? 21.667 -1.275 -1.805 1.00 30.10 28 SER F C 1
ATOM 5143 O O . SER F 1 28 ? 20.550 -1.671 -2.111 1.00 27.28 28 SER F O 1
ATOM 5146 N N . LEU F 1 29 ? 22.793 -1.908 -2.169 1.00 27.88 29 LEU F N 1
ATOM 5147 C CA . LEU F 1 29 ? 22.722 -3.140 -2.950 1.00 28.53 29 LEU F CA 1
ATOM 5148 C C . LEU F 1 29 ? 21.978 -4.202 -2.159 1.00 31.67 29 LEU F C 1
ATOM 5149 O O . LEU F 1 29 ? 21.288 -5.036 -2.743 1.00 29.87 29 LEU F O 1
ATOM 5154 N N . LYS F 1 30 ? 22.102 -4.163 -0.807 1.00 27.85 30 LYS F N 1
ATOM 5155 C CA . LYS F 1 30 ? 21.408 -5.110 0.075 1.00 27.37 30 LYS F CA 1
ATOM 5156 C C . LYS F 1 30 ? 19.885 -5.057 -0.145 1.00 29.23 30 LYS F C 1
ATOM 5157 O O . LYS F 1 30 ? 19.256 -6.112 -0.280 1.00 27.91 30 LYS F O 1
ATOM 5163 N N . SER F 1 31 ? 19.298 -3.842 -0.212 1.00 27.52 31 SER F N 1
ATOM 5164 C CA . SER F 1 31 ? 17.841 -3.738 -0.446 1.00 28.23 31 SER F CA 1
ATOM 5165 C C . SER F 1 31 ? 17.434 -4.196 -1.848 1.00 29.58 31 SER F C 1
ATOM 5166 O O . SER F 1 31 ? 16.400 -4.856 -1.986 1.00 30.62 31 SER F O 1
ATOM 5169 N N . ILE F 1 32 ? 18.248 -3.877 -2.878 1.00 24.97 32 ILE F N 1
ATOM 5170 C CA . ILE F 1 32 ? 17.958 -4.336 -4.262 1.00 24.70 32 ILE F CA 1
ATOM 5171 C C . ILE F 1 32 ? 17.986 -5.873 -4.270 1.00 28.61 32 ILE F C 1
ATOM 5172 O O . ILE F 1 32 ? 17.093 -6.497 -4.818 1.00 28.14 32 ILE F O 1
ATOM 5177 N N . ALA F 1 33 ? 18.986 -6.481 -3.605 1.00 26.85 33 ALA F N 1
ATOM 5178 C CA . ALA F 1 33 ? 19.123 -7.941 -3.520 1.00 26.58 33 ALA F CA 1
ATOM 5179 C C . ALA F 1 33 ? 17.928 -8.581 -2.811 1.00 29.30 33 ALA F C 1
ATOM 5180 O O . ALA F 1 33 ? 17.392 -9.591 -3.286 1.00 27.22 33 ALA F O 1
ATOM 5182 N N . GLN F 1 34 ? 17.483 -7.960 -1.695 1.00 27.44 34 GLN F N 1
ATOM 5183 C CA . GLN F 1 34 ? 16.330 -8.409 -0.909 1.00 28.11 34 GLN F CA 1
ATOM 5184 C C . GLN F 1 34 ? 15.043 -8.354 -1.742 1.00 32.67 34 GLN F C 1
ATOM 5185 O O . GLN F 1 34 ? 14.327 -9.342 -1.802 1.00 30.43 34 GLN F O 1
ATOM 5191 N N . THR F 1 35 ? 14.794 -7.221 -2.439 1.00 31.35 35 THR F N 1
ATOM 5192 C CA . THR F 1 35 ? 13.633 -7.023 -3.335 1.00 31.75 35 THR F CA 1
ATOM 5193 C C . THR F 1 35 ? 13.597 -8.094 -4.426 1.00 36.51 35 THR F C 1
ATOM 5194 O O . THR F 1 35 ? 12.522 -8.603 -4.744 1.00 36.41 35 THR F O 1
ATOM 5198 N N . ASN F 1 36 ? 14.771 -8.436 -4.993 1.00 32.65 36 ASN F N 1
ATOM 5199 C CA . ASN F 1 36 ? 14.869 -9.359 -6.122 1.00 31.74 36 ASN F CA 1
ATOM 5200 C C . ASN F 1 36 ? 15.232 -10.804 -5.812 1.00 34.10 36 ASN F C 1
ATOM 5201 O O . ASN F 1 36 ? 15.480 -11.579 -6.730 1.00 31.81 36 ASN F O 1
ATOM 5206 N N . ASN F 1 37 ? 15.234 -11.171 -4.521 1.00 31.96 37 ASN F N 1
ATOM 5207 C CA . ASN F 1 37 ? 15.506 -12.532 -4.051 1.00 33.03 37 ASN F CA 1
ATOM 5208 C C . ASN F 1 37 ? 16.828 -13.120 -4.544 1.00 37.76 37 ASN F C 1
ATOM 5209 O O . ASN F 1 37 ? 16.870 -14.240 -5.048 1.00 38.10 37 ASN F O 1
ATOM 5214 N N . LEU F 1 38 ? 17.894 -12.336 -4.439 1.00 35.29 38 LEU F N 1
ATOM 5215 C CA . LEU F 1 38 ? 19.225 -12.779 -4.799 1.00 34.87 38 LEU F CA 1
ATOM 5216 C C . LEU F 1 38 ? 20.303 -12.284 -3.860 1.00 32.80 38 LEU F C 1
ATOM 5217 O O . LEU F 1 38 ? 20.010 -11.470 -2.974 1.00 30.22 38 LEU F O 1
ATOM 5222 N N . SER F 1 39 ? 21.523 -12.842 -3.972 1.00 26.28 39 SER F N 1
ATOM 5223 C CA . SER F 1 39 ? 22.612 -12.449 -3.091 1.00 25.60 39 SER F CA 1
ATOM 5224 C C . SER F 1 39 ? 23.151 -11.083 -3.479 1.00 26.24 39 SER F C 1
ATOM 5225 O O . SER F 1 39 ? 23.412 -10.806 -4.648 1.00 25.64 39 SER F O 1
ATOM 5228 N N . GLU F 1 40 ? 23.367 -10.243 -2.483 1.00 24.89 40 GLU F N 1
ATOM 5229 C CA . GLU F 1 40 ? 23.975 -8.920 -2.646 1.00 25.05 40 GLU F CA 1
ATOM 5230 C C . GLU F 1 40 ? 25.389 -9.112 -3.227 1.00 26.96 40 GLU F C 1
ATOM 5231 O O . GLU F 1 40 ? 25.867 -8.278 -3.987 1.00 25.65 40 GLU F O 1
ATOM 5237 N N . HIS F 1 41 ? 26.035 -10.238 -2.866 1.00 24.23 41 HIS F N 1
ATOM 5238 C CA . HIS F 1 41 ? 27.391 -10.569 -3.315 1.00 24.54 41 HIS F CA 1
ATOM 5239 C C . HIS F 1 41 ? 27.452 -11.060 -4.748 1.00 27.41 41 HIS F C 1
ATOM 5240 O O . HIS F 1 41 ? 28.520 -11.002 -5.367 1.00 28.40 41 HIS F O 1
ATOM 5247 N N . TYR F 1 42 ? 26.300 -11.493 -5.304 1.00 22.86 42 TYR F N 1
ATOM 5248 C CA . TYR F 1 42 ? 26.195 -11.777 -6.728 1.00 22.17 42 TYR F CA 1
ATOM 5249 C C . TYR F 1 42 ? 26.020 -10.392 -7.425 1.00 24.38 42 TYR F C 1
ATOM 5250 O O . TYR F 1 42 ? 26.728 -10.088 -8.385 1.00 21.73 42 TYR F O 1
ATOM 5259 N N . LEU F 1 43 ? 25.096 -9.550 -6.920 1.00 23.32 43 LEU F N 1
ATOM 5260 C CA . LEU F 1 43 ? 24.841 -8.202 -7.492 1.00 24.73 43 LEU F CA 1
ATOM 5261 C C . LEU F 1 43 ? 26.076 -7.315 -7.550 1.00 26.62 43 LEU F C 1
ATOM 5262 O O . LEU F 1 43 ? 26.277 -6.616 -8.542 1.00 25.98 43 LEU F O 1
ATOM 5267 N N . GLU F 1 44 ? 26.930 -7.384 -6.509 1.00 24.49 44 GLU F N 1
ATOM 5268 C CA . GLU F 1 44 ? 28.176 -6.618 -6.458 1.00 25.91 44 GLU F CA 1
ATOM 5269 C C . GLU F 1 44 ? 29.072 -6.801 -7.686 1.00 27.12 44 GLU F C 1
ATOM 5270 O O . GLU F 1 44 ? 29.655 -5.811 -8.169 1.00 24.05 44 GLU F O 1
ATOM 5276 N N . GLN F 1 45 ? 29.148 -8.045 -8.214 1.00 24.24 45 GLN F N 1
ATOM 5277 C CA . GLN F 1 45 ? 29.937 -8.370 -9.412 1.00 24.65 45 GLN F CA 1
ATOM 5278 C C . GLN F 1 45 ? 29.410 -7.669 -10.665 1.00 30.22 45 GLN F C 1
ATOM 5279 O O . GLN F 1 45 ? 30.169 -7.488 -11.626 1.00 27.68 45 GLN F O 1
ATOM 5285 N N . LEU F 1 46 ? 28.102 -7.350 -10.699 1.00 28.26 46 LEU F N 1
ATOM 5286 C CA . LEU F 1 46 ? 27.461 -6.654 -11.834 1.00 28.74 46 LEU F CA 1
ATOM 5287 C C . LEU F 1 46 ? 27.602 -5.152 -11.727 1.00 33.88 46 LEU F C 1
ATOM 5288 O O . LEU F 1 46 ? 27.860 -4.488 -12.730 1.00 32.54 46 LEU F O 1
ATOM 5293 N N . VAL F 1 47 ? 27.459 -4.597 -10.512 1.00 32.64 47 VAL F N 1
ATOM 5294 C CA . VAL F 1 47 ? 27.574 -3.151 -10.337 1.00 32.86 47 VAL F CA 1
ATOM 5295 C C . VAL F 1 47 ? 28.964 -2.626 -10.546 1.00 33.47 47 VAL F C 1
ATOM 5296 O O . VAL F 1 47 ? 29.117 -1.460 -10.926 1.00 32.82 47 VAL F O 1
ATOM 5300 N N . SER F 1 48 ? 29.988 -3.445 -10.246 1.00 27.92 48 SER F N 1
ATOM 5301 C CA . SER F 1 48 ? 31.370 -2.988 -10.336 1.00 27.97 48 SER F CA 1
ATOM 5302 C C . SER F 1 48 ? 31.684 -2.373 -11.734 1.0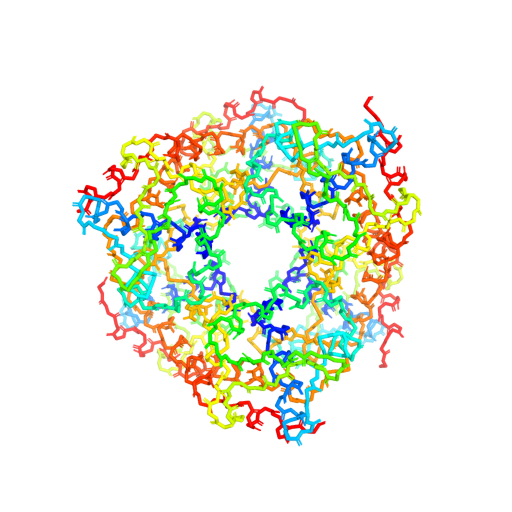0 29.75 48 SER F C 1
ATOM 5303 O O . SER F 1 48 ? 32.056 -1.203 -11.773 1.00 27.62 48 SER F O 1
ATOM 5306 N N . PRO F 1 49 ? 31.466 -3.089 -12.876 1.00 25.74 49 PRO F N 1
ATOM 5307 C CA . PRO F 1 49 ? 31.693 -2.467 -14.199 1.00 25.17 49 PRO F CA 1
ATOM 5308 C C . PRO F 1 49 ? 30.760 -1.276 -14.467 1.00 25.44 49 PRO F C 1
ATOM 5309 O O . PRO F 1 49 ? 31.173 -0.338 -15.131 1.00 23.84 49 PRO F O 1
ATOM 5313 N N . LEU F 1 50 ? 29.509 -1.312 -13.947 1.00 22.94 50 LEU F N 1
ATOM 5314 C CA . LEU F 1 50 ? 28.558 -0.190 -14.133 1.00 22.58 50 LEU F CA 1
ATOM 5315 C C . LEU F 1 50 ? 29.103 1.052 -13.408 1.00 26.50 50 LEU F C 1
ATOM 5316 O O . LEU F 1 50 ? 28.993 2.165 -13.909 1.00 24.57 50 LEU F O 1
ATOM 5321 N N . ARG F 1 51 ? 29.735 0.850 -12.243 1.00 24.05 51 ARG F N 1
ATOM 5322 C CA . ARG F 1 51 ? 30.338 1.949 -11.471 1.00 24.82 51 ARG F CA 1
ATOM 5323 C C . ARG F 1 51 ? 31.568 2.490 -12.193 1.00 29.85 51 ARG F C 1
ATOM 5324 O O . ARG F 1 51 ? 31.674 3.705 -12.359 1.00 28.73 51 ARG F O 1
ATOM 5332 N N . ASN F 1 52 ? 32.437 1.590 -12.723 1.00 27.47 52 ASN F N 1
ATOM 5333 C CA . ASN F 1 52 ? 33.626 2.005 -13.489 1.00 28.26 52 ASN F CA 1
ATOM 5334 C C . ASN F 1 52 ? 33.259 2.809 -14.727 1.00 31.47 52 ASN F C 1
ATOM 5335 O O . ASN F 1 52 ? 33.983 3.725 -15.101 1.00 30.73 52 ASN F O 1
ATOM 5340 N N . ALA F 1 53 ? 32.121 2.483 -15.362 1.00 29.31 53 ALA F N 1
ATOM 5341 C CA . ALA F 1 53 ? 31.628 3.185 -16.556 1.00 27.64 53 ALA F CA 1
ATOM 5342 C C . ALA F 1 53 ? 30.949 4.523 -16.216 1.00 32.44 53 ALA F C 1
ATOM 5343 O O . ALA F 1 53 ? 30.581 5.256 -17.131 1.00 30.31 53 ALA F O 1
ATOM 5345 N N . GLY F 1 54 ? 30.755 4.810 -14.919 1.00 29.93 54 GLY F N 1
ATOM 5346 C CA . GLY F 1 54 ? 30.099 6.040 -14.474 1.00 28.67 54 GLY F CA 1
ATOM 5347 C C . GLY F 1 54 ? 28.594 5.995 -14.669 1.00 29.94 54 GLY F C 1
ATOM 5348 O O . GLY F 1 54 ? 27.928 7.029 -14.623 1.00 26.22 54 GLY F O 1
ATOM 5349 N N . LEU F 1 55 ? 28.030 4.780 -14.878 1.00 25.29 55 LEU F N 1
ATOM 5350 C CA . LEU F 1 55 ? 26.594 4.607 -15.051 1.00 25.30 55 LEU F CA 1
ATOM 5351 C C . LEU F 1 55 ? 25.890 4.653 -13.697 1.00 27.44 55 LEU F C 1
ATOM 5352 O O . LEU F 1 55 ? 24.694 4.915 -13.625 1.00 25.20 55 LEU F O 1
ATOM 5357 N N . VAL F 1 56 ? 26.656 4.374 -12.622 1.00 25.09 56 VAL F N 1
ATOM 5358 C CA . VAL F 1 56 ? 26.181 4.415 -11.242 1.00 24.59 56 VAL F CA 1
ATOM 5359 C C . VAL F 1 56 ? 27.291 5.053 -10.417 1.00 28.06 56 VAL F C 1
ATOM 5360 O O . VAL F 1 56 ? 28.453 5.088 -10.857 1.00 24.11 56 VAL F O 1
ATOM 5364 N N . LYS F 1 57 ? 26.905 5.595 -9.254 1.00 25.62 57 LYS F N 1
ATOM 5365 C CA . LYS F 1 57 ? 27.825 6.206 -8.300 1.00 25.52 57 LYS F CA 1
ATOM 5366 C C . LYS F 1 57 ? 27.561 5.560 -6.950 1.00 28.44 57 LYS F C 1
ATOM 5367 O O . LYS F 1 57 ? 26.407 5.346 -6.593 1.00 27.17 57 LYS F O 1
ATOM 5373 N N . SER F 1 58 ? 28.634 5.220 -6.219 1.00 26.08 58 SER F N 1
ATOM 5374 C CA . SER F 1 58 ? 28.537 4.640 -4.889 1.00 26.30 58 SER F CA 1
ATOM 5375 C C . SER F 1 58 ? 28.664 5.759 -3.841 1.00 30.36 58 SER F C 1
ATOM 5376 O O . SER F 1 58 ? 29.628 6.515 -3.865 1.00 30.67 58 SER F O 1
ATOM 5379 N N . ILE F 1 59 ? 27.670 5.883 -2.960 1.00 27.27 59 ILE F N 1
ATOM 5380 C CA . ILE F 1 59 ? 27.688 6.893 -1.899 1.00 27.64 59 ILE F CA 1
ATOM 5381 C C . ILE F 1 59 ? 27.990 6.141 -0.610 1.00 31.71 59 ILE F C 1
ATOM 5382 O O . ILE F 1 59 ? 27.317 5.163 -0.285 1.00 30.93 59 ILE F O 1
ATOM 5387 N N . ARG F 1 60 ? 29.034 6.554 0.097 1.00 30.83 60 ARG F N 1
ATOM 5388 C CA . ARG F 1 60 ? 29.428 5.853 1.312 1.00 30.74 60 ARG F CA 1
ATOM 5389 C C . ARG F 1 60 ? 28.599 6.237 2.546 1.00 33.39 60 ARG F C 1
ATOM 5390 O O . ARG F 1 60 ? 27.801 7.173 2.483 1.00 31.84 60 ARG F O 1
ATOM 5398 N N . GLY F 1 61 ? 28.739 5.456 3.620 1.00 32.33 61 GLY F N 1
ATOM 5399 C CA . GLY F 1 61 ? 28.071 5.688 4.900 1.00 33.22 61 GLY F CA 1
ATOM 5400 C C . GLY F 1 61 ? 26.892 4.790 5.220 1.00 40.16 61 GLY F C 1
ATOM 5401 O O . GLY F 1 61 ? 26.471 4.005 4.370 1.00 40.74 61 GLY F O 1
ATOM 5402 N N . ALA F 1 62 ? 26.329 4.923 6.454 1.00 37.15 62 ALA F N 1
ATOM 5403 C CA . ALA F 1 62 ? 25.175 4.152 6.946 1.00 37.16 62 ALA F CA 1
ATOM 5404 C C . ALA F 1 62 ? 23.916 4.376 6.104 1.00 40.47 62 ALA F C 1
ATOM 5405 O O . ALA F 1 62 ? 23.089 3.475 5.992 1.00 39.93 62 ALA F O 1
ATOM 5407 N N . TYR F 1 63 ? 23.765 5.585 5.544 1.00 37.21 63 TYR F N 1
ATOM 5408 C CA . TYR F 1 63 ? 22.635 5.941 4.692 1.00 38.09 63 TYR F CA 1
ATOM 5409 C C . TYR F 1 63 ? 23.071 6.030 3.237 1.00 37.80 63 TYR F C 1
ATOM 5410 O O . TYR F 1 63 ? 22.380 6.626 2.405 1.00 35.74 63 TYR F O 1
ATOM 5419 N N . GLY F 1 64 ? 24.192 5.380 2.954 1.00 34.06 64 GLY F N 1
ATOM 5420 C CA . GLY F 1 64 ? 24.782 5.306 1.626 1.00 33.19 64 GLY F CA 1
ATOM 5421 C C . GLY F 1 64 ? 24.115 4.275 0.742 1.00 33.74 64 GLY F C 1
ATOM 5422 O O . GLY F 1 64 ? 23.075 3.715 1.090 1.00 32.49 64 GLY F O 1
ATOM 5423 N N . GLY F 1 65 ? 24.711 4.052 -0.417 1.00 29.34 65 GLY F N 1
ATOM 5424 C CA . GLY F 1 65 ? 24.159 3.138 -1.406 1.00 28.58 65 GLY F CA 1
ATOM 5425 C C . GLY F 1 65 ? 24.438 3.673 -2.790 1.00 31.05 65 GLY F C 1
ATOM 5426 O O . GLY F 1 65 ? 25.257 4.577 -2.967 1.00 30.79 65 GLY F O 1
ATOM 5427 N N . TYR F 1 66 ? 23.740 3.144 -3.781 1.00 27.99 66 TYR F N 1
ATOM 5428 C CA . TYR F 1 66 ? 23.950 3.576 -5.153 1.00 26.50 66 TYR F CA 1
ATOM 5429 C C . TYR F 1 66 ? 22.925 4.576 -5.629 1.00 27.00 66 TYR F C 1
ATOM 5430 O O . TYR F 1 66 ? 21.786 4.575 -5.164 1.00 25.08 66 TYR F O 1
ATOM 5439 N N . VAL F 1 67 ? 23.349 5.396 -6.598 1.00 23.90 67 VAL F N 1
ATOM 5440 C CA . VAL F 1 67 ? 22.518 6.334 -7.352 1.00 24.78 67 VAL F CA 1
ATOM 5441 C C . VAL F 1 67 ? 22.949 6.183 -8.817 1.00 28.06 67 VAL F C 1
ATOM 5442 O O . VAL F 1 67 ? 24.050 5.697 -9.089 1.00 26.89 67 VAL F O 1
ATOM 5446 N N . LEU F 1 68 ? 22.119 6.665 -9.749 1.00 25.24 68 LEU F N 1
ATOM 5447 C CA . LEU F 1 68 ? 22.492 6.694 -11.160 1.00 25.95 68 LEU F CA 1
ATOM 5448 C C . LEU F 1 68 ? 23.575 7.732 -11.389 1.00 30.43 68 LEU F C 1
ATOM 5449 O O . LEU F 1 68 ? 23.621 8.735 -10.682 1.00 31.24 68 LEU F O 1
ATOM 5454 N N . GLY F 1 69 ? 24.444 7.498 -12.362 1.00 26.59 69 GLY F N 1
ATOM 5455 C CA . GLY F 1 69 ? 25.519 8.433 -12.677 1.00 27.45 69 GLY F CA 1
ATOM 5456 C C . GLY F 1 69 ? 25.097 9.542 -13.634 1.00 33.11 69 GLY F C 1
ATOM 5457 O O . GLY F 1 69 ? 25.896 10.428 -13.965 1.00 31.53 69 GLY F O 1
ATOM 5458 N N . SER F 1 70 ? 23.841 9.475 -14.116 1.00 30.95 70 SER F N 1
ATOM 5459 C CA . SER F 1 70 ? 23.224 10.418 -15.063 1.00 32.19 70 SER F CA 1
ATOM 5460 C C . SER F 1 70 ? 21.737 10.349 -14.843 1.00 36.61 70 SER F C 1
ATOM 5461 O O . SER F 1 70 ? 21.265 9.438 -14.157 1.00 35.55 70 SER F O 1
ATOM 5464 N N . GLU F 1 71 ? 20.981 11.250 -15.499 1.00 33.73 71 GLU F N 1
ATOM 5465 C CA . GLU F 1 71 ? 19.515 11.236 -15.458 1.00 33.84 71 GLU F CA 1
ATOM 5466 C C . GLU F 1 71 ? 18.998 9.955 -16.136 1.00 32.14 71 GLU F C 1
ATOM 5467 O O . GLU F 1 71 ? 19.632 9.496 -17.078 1.00 30.03 71 GLU F O 1
ATOM 5473 N N . PRO F 1 72 ? 17.873 9.365 -15.670 1.00 29.33 72 PRO F N 1
ATOM 5474 C CA . PRO F 1 72 ? 17.384 8.113 -16.283 1.00 29.81 72 PRO F CA 1
ATOM 5475 C C . PRO F 1 72 ? 17.134 8.184 -17.796 1.00 35.05 72 PRO F C 1
ATOM 5476 O O . PRO F 1 72 ? 17.267 7.174 -18.484 1.00 32.16 72 PRO F O 1
ATOM 5480 N N . ASP F 1 73 ? 16.787 9.377 -18.325 1.00 32.32 73 ASP F N 1
ATOM 5481 C CA . ASP F 1 73 ? 16.543 9.539 -19.765 1.00 32.41 73 ASP F CA 1
ATOM 5482 C C . ASP F 1 73 ? 17.839 9.600 -20.583 1.00 33.07 73 ASP F C 1
ATOM 5483 O O . ASP F 1 73 ? 17.798 9.520 -21.808 1.00 32.29 73 ASP F O 1
ATOM 5488 N N . ALA F 1 74 ? 18.994 9.728 -19.906 1.00 27.54 74 ALA F N 1
ATOM 5489 C CA . ALA F 1 74 ? 20.292 9.803 -20.556 1.00 27.84 74 ALA F CA 1
ATOM 5490 C C . ALA F 1 74 ? 21.038 8.459 -20.537 1.00 28.67 74 ALA F C 1
ATOM 5491 O O . ALA F 1 74 ? 22.159 8.389 -21.018 1.00 29.85 74 ALA F O 1
ATOM 5493 N N . ILE F 1 75 ? 20.421 7.400 -19.983 1.00 24.87 75 ILE F N 1
ATOM 5494 C CA . ILE F 1 75 ? 21.013 6.050 -19.945 1.00 23.73 75 ILE F CA 1
ATOM 5495 C C . ILE F 1 75 ? 20.115 5.097 -20.724 1.00 28.02 75 ILE F C 1
ATOM 5496 O O . ILE F 1 75 ? 18.936 4.980 -20.408 1.00 28.05 75 ILE F O 1
ATOM 5501 N N . THR F 1 76 ? 20.680 4.356 -21.675 1.00 24.58 76 THR F N 1
ATOM 5502 C CA . THR F 1 76 ? 19.872 3.402 -22.430 1.00 24.08 76 THR F CA 1
ATOM 5503 C C . THR F 1 76 ? 20.162 1.999 -21.984 1.00 26.98 76 THR F C 1
ATOM 5504 O O . THR F 1 76 ? 21.186 1.763 -21.352 1.00 24.19 76 THR F O 1
ATOM 5508 N N . ALA F 1 77 ? 19.293 1.056 -22.375 1.00 24.94 77 ALA F N 1
ATOM 5509 C CA . ALA F 1 77 ? 19.485 -0.371 -22.133 1.00 24.16 77 ALA F CA 1
ATOM 5510 C C . ALA F 1 77 ? 20.772 -0.808 -22.838 1.00 26.78 77 ALA F C 1
ATOM 5511 O O . ALA F 1 77 ? 21.523 -1.630 -22.295 1.00 25.78 77 ALA F O 1
ATOM 5513 N N . GLY F 1 78 ? 21.029 -0.237 -24.028 1.00 23.78 78 GLY F N 1
ATOM 5514 C CA . GLY F 1 78 ? 22.252 -0.509 -24.796 1.00 22.81 78 GLY F CA 1
ATOM 5515 C C . GLY F 1 78 ? 23.528 -0.098 -24.066 1.00 25.42 78 GLY F C 1
ATOM 5516 O O . GLY F 1 78 ? 24.523 -0.821 -24.096 1.00 24.20 78 GLY F O 1
ATOM 5517 N N . ASP F 1 79 ? 23.530 1.069 -23.402 1.00 22.81 79 ASP F N 1
ATOM 5518 C CA . ASP F 1 79 ? 24.689 1.544 -22.620 1.00 23.31 79 ASP F CA 1
ATOM 5519 C C . ASP F 1 79 ? 25.050 0.526 -21.522 1.00 27.01 79 ASP F C 1
ATOM 5520 O O . ASP F 1 79 ? 26.219 0.269 -21.278 1.00 28.46 79 ASP F O 1
ATOM 5525 N N . ILE F 1 80 ? 24.045 -0.051 -20.882 1.00 22.20 80 ILE F N 1
ATOM 5526 C CA . ILE F 1 80 ? 24.206 -1.028 -19.816 1.00 21.52 80 ILE F CA 1
ATOM 5527 C C . ILE F 1 80 ? 24.716 -2.354 -20.353 1.00 25.24 80 ILE F C 1
ATOM 5528 O O . ILE F 1 80 ? 25.682 -2.899 -19.813 1.00 24.04 80 ILE F O 1
ATOM 5533 N N . ILE F 1 81 ? 24.047 -2.905 -21.390 1.00 22.48 81 ILE F N 1
ATOM 5534 C CA . ILE F 1 81 ? 24.430 -4.210 -21.963 1.00 22.21 81 ILE F CA 1
ATOM 5535 C C . ILE F 1 81 ? 25.850 -4.200 -22.527 1.00 24.70 81 ILE F C 1
ATOM 5536 O O . ILE F 1 81 ? 26.590 -5.161 -22.327 1.00 24.67 81 ILE F O 1
ATOM 5541 N N . ARG F 1 82 ? 26.245 -3.116 -23.203 1.00 22.06 82 ARG F N 1
ATOM 5542 C CA . ARG F 1 82 ? 27.609 -3.016 -23.787 1.00 23.81 82 ARG F CA 1
ATOM 5543 C C . ARG F 1 82 ? 28.726 -3.109 -22.730 1.00 26.88 82 ARG F C 1
ATOM 5544 O O . ARG F 1 82 ? 29.778 -3.668 -22.994 1.00 26.13 82 ARG F O 1
ATOM 5552 N N . VAL F 1 83 ? 28.477 -2.564 -21.531 1.00 24.83 83 VAL F N 1
ATOM 5553 C CA . VAL F 1 83 ? 29.430 -2.603 -20.411 1.00 25.16 83 VAL F CA 1
ATOM 5554 C C . VAL F 1 83 ? 29.481 -3.992 -19.787 1.00 29.34 83 VAL F C 1
ATOM 5555 O O . VAL F 1 83 ? 30.566 -4.519 -19.519 1.00 30.49 83 VAL F O 1
ATOM 5559 N N . LEU F 1 84 ? 28.329 -4.595 -19.569 1.00 25.41 84 LEU F N 1
ATOM 5560 C CA . LEU F 1 84 ? 28.295 -5.897 -18.920 1.00 25.23 84 LEU F CA 1
ATOM 5561 C C . LEU F 1 84 ? 28.594 -7.090 -19.810 1.00 31.44 84 LEU F C 1
ATOM 5562 O O . LEU F 1 84 ? 29.146 -8.076 -19.325 1.00 33.39 84 LEU F O 1
ATOM 5567 N N . GLU F 1 85 ? 28.148 -7.055 -21.060 1.00 27.57 85 GLU F N 1
ATOM 5568 C CA . GLU F 1 85 ? 28.220 -8.251 -21.904 1.00 28.09 85 GLU F CA 1
ATOM 5569 C C . GLU F 1 85 ? 29.068 -8.122 -23.123 1.00 30.97 85 GLU F C 1
ATOM 5570 O O . GLU F 1 85 ? 29.366 -9.136 -23.750 1.00 30.06 85 GLU F O 1
ATOM 5576 N N . GLY F 1 86 ? 29.413 -6.895 -23.488 1.00 28.49 86 GLY F N 1
ATOM 5577 C CA . GLY F 1 86 ? 30.190 -6.644 -24.696 1.00 29.81 86 GLY F CA 1
ATOM 5578 C C . GLY F 1 86 ? 29.278 -6.381 -25.887 1.00 35.44 86 GLY F C 1
ATOM 5579 O O . GLY F 1 86 ? 28.121 -5.977 -25.711 1.00 33.20 86 GLY F O 1
ATOM 5580 N N . PRO F 1 87 ? 29.772 -6.617 -27.122 1.00 35.34 87 PRO F N 1
ATOM 5581 C CA . PRO F 1 87 ? 28.938 -6.341 -28.317 1.00 35.58 87 PRO F CA 1
ATOM 5582 C C . PRO F 1 87 ? 27.720 -7.248 -28.456 1.00 40.62 87 PRO F C 1
ATOM 5583 O O . PRO F 1 87 ? 27.760 -8.410 -28.067 1.00 38.06 87 PRO F O 1
ATOM 5587 N N . ILE F 1 88 ? 26.639 -6.709 -29.024 1.00 42.13 88 ILE F N 1
ATOM 5588 C CA . ILE F 1 88 ? 25.363 -7.407 -29.259 1.00 44.57 88 ILE F CA 1
ATOM 5589 C C . ILE F 1 88 ? 25.501 -8.341 -30.472 1.00 50.72 88 ILE F C 1
ATOM 5590 O O . ILE F 1 88 ? 25.852 -7.873 -31.545 1.00 51.43 88 ILE F O 1
ATOM 5595 N N . SER F 1 89 ? 25.220 -9.643 -30.309 1.00 47.96 89 SER F N 1
ATOM 5596 C CA . SER F 1 89 ? 25.257 -10.611 -31.410 1.00 47.50 89 SER F CA 1
ATOM 5597 C C . SER F 1 89 ? 24.111 -11.615 -31.246 1.00 49.57 89 SER F C 1
ATOM 5598 O O . SER F 1 89 ? 24.346 -12.712 -30.733 1.00 50.58 89 SER F O 1
ATOM 5601 N N . PRO F 1 90 ? 22.855 -11.253 -31.639 1.00 43.96 90 PRO F N 1
ATOM 5602 C CA . PRO F 1 90 ? 21.715 -12.184 -31.455 1.00 42.95 90 PRO F CA 1
ATOM 5603 C C . PRO F 1 90 ? 21.845 -13.534 -32.163 1.00 46.38 90 PRO F C 1
ATOM 5604 O O . PRO F 1 90 ? 21.403 -14.563 -31.624 1.00 45.52 90 PRO F O 1
ATOM 5608 N N . VAL F 1 91 ? 22.420 -13.529 -33.383 1.00 41.90 91 VAL F N 1
ATOM 5609 C CA . VAL F 1 91 ? 22.680 -14.746 -34.175 1.00 40.94 91 VAL F CA 1
ATOM 5610 C C . VAL F 1 91 ? 24.125 -14.658 -34.618 1.00 44.13 91 VAL F C 1
ATOM 5611 O O . VAL F 1 91 ? 24.506 -13.685 -35.274 1.00 44.41 91 VAL F O 1
ATOM 5615 N N . GLU F 1 92 ? 24.929 -15.676 -34.288 1.00 39.82 92 GLU F N 1
ATOM 5616 C CA . GLU F 1 92 ? 26.329 -15.711 -34.715 1.00 39.18 92 GLU F CA 1
ATOM 5617 C C . GLU F 1 92 ? 26.386 -15.830 -36.226 1.00 40.62 92 GLU F C 1
ATOM 5618 O O . GLU F 1 92 ? 25.634 -16.603 -36.813 1.00 39.52 92 GLU F O 1
ATOM 5624 N N . VAL F 1 93 ? 27.244 -15.043 -36.848 1.00 38.04 93 VAL F N 1
ATOM 5625 C CA . VAL F 1 93 ? 27.492 -15.134 -38.276 1.00 38.41 93 VAL F CA 1
ATOM 5626 C C . VAL F 1 93 ? 28.674 -16.120 -38.357 1.00 43.70 93 VAL F C 1
ATOM 5627 O O . VAL F 1 93 ? 29.630 -16.004 -37.573 1.00 42.95 93 VAL F O 1
ATOM 5631 N N . LEU F 1 94 ? 28.565 -17.125 -39.242 1.00 39.31 94 LEU F N 1
ATOM 5632 C CA . LEU F 1 94 ? 29.587 -18.167 -39.370 1.00 39.63 94 LEU F CA 1
ATOM 5633 C C . LEU F 1 94 ? 30.421 -17.989 -40.628 1.00 46.22 94 LEU F C 1
ATOM 5634 O O . LEU F 1 94 ? 29.942 -17.405 -41.593 1.00 44.04 94 LEU F O 1
ATOM 5639 N N . GLU F 1 95 ? 31.677 -18.478 -40.606 1.00 47.05 95 GLU F N 1
ATOM 5640 C CA . GLU F 1 95 ? 32.618 -18.422 -41.729 1.00 48.46 95 GLU F CA 1
ATOM 5641 C C . GLU F 1 95 ? 31.973 -19.056 -42.967 1.00 53.51 95 GLU F C 1
ATOM 5642 O O . GLU F 1 95 ? 31.316 -20.094 -42.854 1.00 53.45 95 GLU F O 1
ATOM 5648 N N . ASP F 1 96 ? 32.139 -18.400 -44.126 1.00 51.72 96 ASP F N 1
ATOM 5649 C CA . ASP F 1 96 ? 31.625 -18.799 -45.444 1.00 52.48 96 ASP F CA 1
ATOM 5650 C C . ASP F 1 96 ? 30.091 -18.940 -45.534 1.00 56.25 96 ASP F C 1
ATOM 5651 O O . ASP F 1 96 ? 29.588 -19.538 -46.492 1.00 56.40 96 ASP F O 1
ATOM 5656 N N . GLU F 1 97 ? 29.340 -18.364 -44.558 1.00 51.20 97 GLU F N 1
ATOM 5657 C CA . GLU F 1 97 ? 27.879 -18.404 -44.600 1.00 49.80 97 GLU F CA 1
ATOM 5658 C C . GLU F 1 97 ? 27.379 -17.628 -45.827 1.00 49.91 97 GLU F C 1
ATOM 5659 O O . GLU F 1 97 ? 27.972 -16.620 -46.222 1.00 49.43 97 GLU F O 1
ATOM 5665 N N . GLU F 1 98 ? 26.303 -18.144 -46.422 1.00 43.96 98 GLU F N 1
ATOM 5666 C CA A GLU F 1 98 ? 25.644 -17.587 -47.601 0.50 43.16 98 GLU F CA 1
ATOM 5667 C CA B GLU F 1 98 ? 25.644 -17.588 -47.600 0.50 43.18 98 GLU F CA 1
ATOM 5668 C C . GLU F 1 98 ? 25.276 -16.096 -47.372 1.00 44.58 98 GLU F C 1
ATOM 5669 O O . GLU F 1 98 ? 24.758 -15.760 -46.302 1.00 42.64 98 GLU F O 1
ATOM 5680 N N . PRO F 1 99 ? 25.536 -15.172 -48.346 1.00 39.80 99 PRO F N 1
ATOM 5681 C CA . PRO F 1 99 ? 25.166 -13.755 -48.126 1.00 38.44 99 PRO F CA 1
ATOM 5682 C C . PRO F 1 99 ? 23.695 -13.493 -47.735 1.00 34.84 99 PRO F C 1
ATOM 5683 O O . PRO F 1 99 ? 23.454 -12.564 -46.981 1.00 34.43 99 PRO F O 1
ATOM 5687 N N . ALA F 1 100 ? 22.733 -14.299 -48.215 1.00 28.56 100 ALA F N 1
ATOM 5688 C CA . ALA F 1 100 ? 21.314 -14.129 -47.866 1.00 27.94 100 ALA F CA 1
ATOM 5689 C C . ALA F 1 100 ? 21.095 -14.351 -46.363 1.00 32.87 100 ALA F C 1
ATOM 5690 O O . ALA F 1 100 ? 20.360 -13.584 -45.737 1.00 30.97 100 ALA F O 1
ATOM 5692 N N . LYS F 1 101 ? 21.748 -15.381 -45.784 1.00 30.50 101 LYS F N 1
ATOM 5693 C CA . LYS F 1 101 ? 21.627 -15.666 -44.349 1.00 30.27 101 LYS F CA 1
ATOM 5694 C C . LYS F 1 101 ? 22.349 -14.614 -43.515 1.00 32.41 101 LYS F C 1
ATOM 5695 O O . LYS F 1 101 ? 21.805 -14.148 -42.524 1.00 29.61 101 LYS F O 1
ATOM 5701 N N . ARG F 1 102 ? 23.531 -14.170 -43.977 1.00 31.65 102 ARG F N 1
ATOM 5702 C CA . ARG F 1 102 ? 24.313 -13.122 -43.306 1.00 32.11 102 ARG F CA 1
ATOM 5703 C C . ARG F 1 102 ? 23.501 -11.836 -43.254 1.00 33.74 102 ARG F C 1
ATOM 5704 O O . ARG F 1 102 ? 23.484 -11.184 -42.210 1.00 31.53 102 ARG F O 1
ATOM 5712 N N . GLU F 1 103 ? 22.807 -11.484 -44.378 1.00 28.27 103 GLU F N 1
ATOM 5713 C CA . GLU F 1 103 ? 21.909 -10.337 -44.422 1.00 26.74 103 GLU F CA 1
ATOM 5714 C C . GLU F 1 103 ? 20.774 -10.488 -43.391 1.00 29.16 103 GLU F C 1
ATOM 5715 O O . GLU F 1 103 ? 20.503 -9.528 -42.687 1.00 28.74 103 GLU F O 1
ATOM 5721 N N . LEU F 1 104 ? 20.134 -11.666 -43.282 1.00 24.75 104 LEU F N 1
ATOM 5722 C CA . LEU F 1 104 ? 19.089 -11.892 -42.277 1.00 24.26 104 LEU F CA 1
ATOM 5723 C C . LEU F 1 104 ? 19.625 -11.627 -40.833 1.00 28.31 104 LEU F C 1
ATOM 5724 O O . LEU F 1 104 ? 18.973 -10.939 -40.062 1.00 26.49 104 LEU F O 1
ATOM 5729 N N . TRP F 1 105 ? 20.838 -12.119 -40.509 1.00 28.63 105 TRP F N 1
ATOM 5730 C CA . TRP F 1 105 ? 21.425 -11.914 -39.167 1.00 27.62 105 TRP F CA 1
ATOM 5731 C C . TRP F 1 105 ? 21.712 -10.449 -38.909 1.00 30.32 105 TRP F C 1
ATOM 5732 O O . TRP F 1 105 ? 21.483 -9.981 -37.796 1.00 30.21 105 TRP F O 1
ATOM 5743 N N . ILE F 1 106 ? 22.164 -9.700 -39.940 1.00 28.31 106 ILE F N 1
ATOM 5744 C CA . ILE F 1 106 ? 22.437 -8.256 -39.834 1.00 28.58 106 ILE F CA 1
ATOM 5745 C C . ILE F 1 106 ? 21.135 -7.515 -39.552 1.00 28.99 106 ILE F C 1
ATOM 5746 O O . ILE F 1 106 ? 21.108 -6.623 -38.704 1.00 28.54 106 ILE F O 1
ATOM 5751 N N . ARG F 1 107 ? 20.050 -7.880 -40.261 1.00 23.70 107 ARG F N 1
ATOM 5752 C CA . ARG F 1 107 ? 18.746 -7.248 -40.042 1.00 23.46 107 ARG F CA 1
ATOM 5753 C C . ARG F 1 107 ? 18.253 -7.505 -38.600 1.00 25.64 107 ARG F C 1
ATOM 5754 O O . ARG F 1 107 ? 17.756 -6.582 -37.954 1.00 23.43 107 ARG F O 1
ATOM 5762 N N . ILE F 1 108 ? 18.421 -8.741 -38.098 1.00 24.01 108 ILE F N 1
ATOM 5763 C CA . ILE F 1 108 ? 18.032 -9.085 -36.724 1.00 23.65 108 ILE F CA 1
ATOM 5764 C C . ILE F 1 108 ? 18.871 -8.244 -35.736 1.00 27.51 108 ILE F C 1
ATOM 5765 O O . ILE F 1 108 ? 18.309 -7.627 -34.831 1.00 28.32 108 ILE F O 1
ATOM 5770 N N . ARG F 1 109 ? 20.193 -8.199 -35.942 1.00 26.29 109 ARG F N 1
ATOM 5771 C CA . ARG F 1 109 ? 21.127 -7.446 -35.115 1.00 27.66 109 ARG F CA 1
ATOM 5772 C C . ARG F 1 109 ? 20.756 -5.962 -35.083 1.00 31.90 109 ARG F C 1
ATOM 5773 O O . ARG F 1 109 ? 20.703 -5.365 -34.000 1.00 30.98 109 ARG F O 1
ATOM 5781 N N . ASP F 1 110 ? 20.454 -5.373 -36.254 1.00 27.46 110 ASP F N 1
ATOM 5782 C CA . ASP F 1 110 ? 20.058 -3.964 -36.312 1.00 26.86 110 ASP F CA 1
ATOM 5783 C C . ASP F 1 110 ? 18.762 -3.706 -35.559 1.00 28.51 110 ASP F C 1
ATOM 5784 O O . ASP F 1 110 ? 18.664 -2.686 -34.882 1.00 27.25 110 ASP F O 1
ATOM 5789 N N . ALA F 1 111 ? 17.774 -4.613 -35.667 1.00 24.47 111 ALA F N 1
ATOM 5790 C CA . ALA F 1 111 ? 16.495 -4.422 -34.982 1.00 24.66 111 ALA F CA 1
ATOM 5791 C C . ALA F 1 111 ? 16.678 -4.496 -33.453 1.00 28.41 111 ALA F C 1
ATOM 5792 O O . ALA F 1 111 ? 16.090 -3.694 -32.722 1.00 27.55 111 ALA F O 1
ATOM 5794 N N . VAL F 1 112 ? 17.531 -5.426 -32.983 1.00 24.49 112 VAL F N 1
ATOM 5795 C CA . VAL F 1 112 ? 17.819 -5.582 -31.539 1.00 22.72 112 VAL F CA 1
ATOM 5796 C C . VAL F 1 112 ? 18.557 -4.349 -31.048 1.00 24.63 112 VAL F C 1
ATOM 5797 O O . VAL F 1 112 ? 18.161 -3.774 -30.040 1.00 24.85 112 VAL F O 1
ATOM 5801 N N . LYS F 1 113 ? 19.593 -3.912 -31.789 1.00 23.59 113 LYS F N 1
ATOM 5802 C CA . LYS F 1 113 ? 20.378 -2.724 -31.457 1.00 25.72 113 LYS F CA 1
ATOM 5803 C C . LYS F 1 113 ? 19.501 -1.463 -31.384 1.00 31.11 113 LYS F C 1
ATOM 5804 O O . LYS F 1 113 ? 19.703 -0.631 -30.496 1.00 29.90 113 LYS F O 1
ATOM 5810 N N . GLU F 1 114 ? 18.520 -1.332 -32.310 1.00 28.03 114 GLU F N 1
ATOM 5811 C CA . GLU F 1 114 ? 17.608 -0.181 -32.297 1.00 27.55 114 GLU F CA 1
ATOM 5812 C C . GLU F 1 114 ? 16.753 -0.163 -31.031 1.00 28.22 114 GLU F C 1
ATOM 5813 O O . GLU F 1 114 ? 16.547 0.911 -30.467 1.00 28.93 114 GLU F O 1
ATOM 5819 N N . VAL F 1 115 ? 16.276 -1.350 -30.576 1.00 24.35 115 VAL F N 1
ATOM 5820 C CA . VAL F 1 115 ? 15.505 -1.470 -29.316 1.00 23.80 115 VAL F CA 1
ATOM 5821 C C . VAL F 1 115 ? 16.381 -1.007 -28.143 1.00 26.27 115 VAL F C 1
ATOM 5822 O O . VAL F 1 115 ? 15.943 -0.208 -27.311 1.00 25.66 115 VAL F O 1
ATOM 5826 N N . LEU F 1 116 ? 17.620 -1.494 -28.097 1.00 22.79 116 LEU F N 1
ATOM 5827 C CA . LEU F 1 116 ? 18.558 -1.174 -27.013 1.00 23.38 116 LEU F CA 1
ATOM 5828 C C . LEU F 1 116 ? 18.958 0.267 -26.982 1.00 28.44 116 LEU F C 1
ATOM 5829 O O . LEU F 1 116 ? 19.099 0.839 -25.913 1.00 29.60 116 LEU F O 1
ATOM 5834 N N . ASP F 1 117 ? 19.139 0.861 -28.151 1.00 26.31 117 ASP F N 1
ATOM 5835 C CA . ASP F 1 117 ? 19.580 2.236 -28.239 1.00 26.30 117 ASP F CA 1
ATOM 5836 C C . ASP F 1 117 ? 18.472 3.261 -28.104 1.00 30.50 117 ASP F C 1
ATOM 5837 O O . ASP F 1 117 ? 18.756 4.400 -27.749 1.00 29.43 117 ASP F O 1
ATOM 5842 N N . SER F 1 118 ? 17.214 2.860 -28.322 1.00 28.54 118 SER F N 1
ATOM 5843 C CA . SER F 1 118 ? 16.085 3.795 -28.228 1.00 29.46 118 SER F CA 1
ATOM 5844 C C . SER F 1 118 ? 15.316 3.654 -26.907 1.00 32.59 118 SER F C 1
ATOM 5845 O O . SER F 1 118 ? 14.437 4.461 -26.635 1.00 32.86 118 SER F O 1
ATOM 5848 N N . THR F 1 119 ? 15.637 2.634 -26.094 1.00 28.79 119 THR F N 1
ATOM 5849 C CA . THR F 1 119 ? 14.962 2.415 -24.800 1.00 27.62 119 THR F CA 1
ATOM 5850 C C . THR F 1 119 ? 15.815 3.002 -23.678 1.00 30.48 119 THR F C 1
ATOM 5851 O O . THR F 1 119 ? 16.924 2.510 -23.423 1.00 30.07 119 THR F O 1
ATOM 5855 N N . THR F 1 120 ? 15.278 4.002 -22.968 1.00 27.15 120 THR F N 1
ATOM 5856 C CA . THR F 1 120 ? 16.012 4.642 -21.870 1.00 26.75 120 THR F CA 1
ATOM 5857 C C . THR F 1 120 ? 15.584 3.982 -20.566 1.00 28.10 120 THR F C 1
ATOM 5858 O O . THR F 1 120 ? 14.588 3.280 -20.557 1.00 24.39 120 THR F O 1
ATOM 5862 N N . LEU F 1 121 ? 16.304 4.236 -19.449 1.00 27.37 121 LEU F N 1
ATOM 5863 C CA . LEU F 1 121 ? 15.907 3.729 -18.121 1.00 26.55 121 LEU F CA 1
ATOM 5864 C C . LEU F 1 121 ? 14.635 4.434 -17.664 1.00 28.83 121 LEU F C 1
ATOM 5865 O O . LEU F 1 121 ? 13.829 3.835 -16.970 1.00 26.79 121 LEU F O 1
ATOM 5870 N N . GLU F 1 122 ? 14.476 5.712 -18.023 1.00 27.14 122 GLU F N 1
ATOM 5871 C CA . GLU F 1 122 ? 13.275 6.485 -17.701 1.00 28.15 122 GLU F CA 1
ATOM 5872 C C . GLU F 1 122 ? 12.046 5.786 -18.282 1.00 31.38 122 GLU F C 1
ATOM 5873 O O . GLU F 1 122 ? 11.071 5.593 -17.569 1.00 33.30 122 GLU F O 1
ATOM 5879 N N . ASP F 1 123 ? 12.131 5.346 -19.542 1.00 27.47 123 ASP F N 1
ATOM 5880 C CA . ASP F 1 123 ? 11.077 4.625 -20.234 1.00 27.02 123 ASP F CA 1
ATOM 5881 C C . ASP F 1 123 ? 10.736 3.325 -19.491 1.00 32.05 123 ASP F C 1
ATOM 5882 O O . ASP F 1 123 ? 9.567 3.084 -19.178 1.00 30.52 123 ASP F O 1
ATOM 5887 N N . LEU F 1 124 ? 11.756 2.499 -19.165 1.00 28.64 124 LEU F N 1
ATOM 5888 C CA . LEU F 1 124 ? 11.521 1.225 -18.469 1.00 26.55 124 LEU F CA 1
ATOM 5889 C C . LEU F 1 124 ? 10.981 1.424 -17.067 1.00 29.70 124 LEU F C 1
ATOM 5890 O O . LEU F 1 124 ? 10.090 0.692 -16.675 1.00 29.68 124 LEU F O 1
ATOM 5895 N N . ALA F 1 125 ? 11.485 2.440 -16.334 1.00 28.67 125 ALA F N 1
ATOM 5896 C CA . ALA F 1 125 ? 11.038 2.749 -14.976 1.00 30.44 125 ALA F CA 1
ATOM 5897 C C . ALA F 1 125 ? 9.578 3.212 -14.927 1.00 38.59 125 ALA F C 1
ATOM 5898 O O . ALA F 1 125 ? 8.945 3.107 -13.885 1.00 38.09 125 ALA F O 1
ATOM 5900 N N . SER F 1 126 ? 9.034 3.694 -16.063 1.00 37.18 126 SER F N 1
ATOM 5901 C CA . SER F 1 126 ? 7.638 4.166 -16.163 1.00 37.90 126 SER F CA 1
ATOM 5902 C C . SER F 1 126 ? 6.606 3.024 -16.130 1.00 44.06 126 SER F C 1
ATOM 5903 O O . SER F 1 126 ? 5.420 3.292 -15.952 1.00 44.93 126 SER F O 1
ATOM 5906 N N . TYR F 1 127 ? 7.054 1.765 -16.246 1.00 41.45 127 TYR F N 1
ATOM 5907 C CA . TYR F 1 127 ? 6.172 0.607 -16.181 1.00 42.66 127 TYR F CA 1
ATOM 5908 C C . TYR F 1 127 ? 6.020 0.164 -14.723 1.00 53.23 127 TYR F C 1
ATOM 5909 O O . TYR F 1 127 ? 7.000 -0.159 -14.045 1.00 52.35 127 TYR F O 1
ATOM 5918 N N . THR F 1 128 ? 4.784 0.270 -14.235 1.00 55.49 128 THR F N 1
ATOM 5919 C CA . THR F 1 128 ? 4.358 -0.061 -12.878 1.00 58.12 128 THR F CA 1
ATOM 5920 C C . THR F 1 128 ? 3.330 -1.213 -12.918 1.00 66.27 128 THR F C 1
ATOM 5921 O O 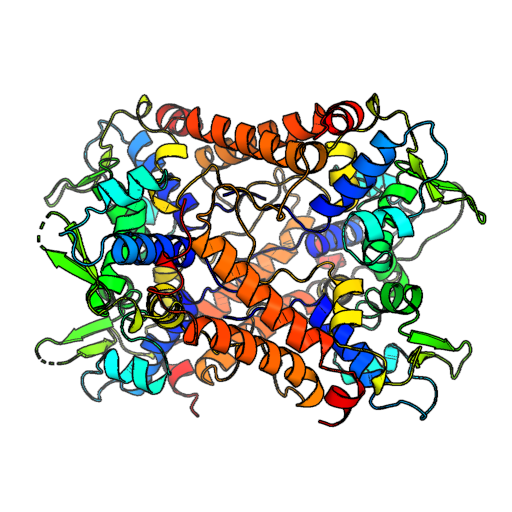. THR F 1 128 ? 2.779 -1.512 -13.985 1.00 66.33 128 THR F O 1
ATOM 5925 N N . ASP F 1 129 ? 3.099 -1.845 -11.762 1.00 64.87 129 ASP F N 1
ATOM 5926 C CA . ASP F 1 129 ? 2.166 -2.961 -11.623 1.00 100.92 129 ASP F CA 1
ATOM 5927 C C . ASP F 1 129 ? 0.744 -2.535 -11.329 1.00 130.19 129 ASP F C 1
ATOM 5928 O O . ASP F 1 129 ? -0.161 -2.799 -12.121 1.00 94.40 129 ASP F O 1
#

InterPro domains:
  IPR000944 Transcription regulator Rrf2 [PF02082] (3-124)
  IPR000944 Transcription regulator Rrf2 [PS51197] (2-125)
  IPR000944 Transcription regulator Rrf2 [PTHR33221] (1-130)
  IPR000944 Transcription regulator Rrf2 [TIGR00738] (1-124)
  IPR030489 Transcription regulator Rrf2-type, conserved site [PS01332] (49-67)
  IPR036388 Winged helix-like DNA-binding domain superfamily [G3DSA:1.10.10.10] (1-138)
  IPR036390 Winged helix DNA-binding domain superfamily [SSF46785] (2-125)

Foldseek 3Di:
DDPCDPLLVVLVLQLLVQLLCAPVDFDALVVSCVVVVHDSVVSVVNVVLCVVLQQWPCDPHIHGSDHQQVAFSQNRCCSRPNDLQDDDADVVGDCVRCVVVNVVSVVVNCNRVNHTSNNSNVDDD/DDDDDPLLVLLLLVLLVQLLCAVVAADALVVSCVVVVHDSVVSVVNVVLCVVLQQWDWADDPRTHIHGSDHQQVAFSLNSCCSRPNQQFRDDDDPPDDPVVVVVSVVVSVVVNCNRVNHTSNNVNVD/DDDQDPLLVVLLLVLLVQLLCAPVFADALVNSCVVVVHDSVVSVVNVVLCVVLQQWDAQPVGHIHGSDHQQPAFSLNSCCSRPNDLQDDDADPPGDCVVCVVVNVVSVVVNCNRVNHTSNNVNVDDD/DDDDDPLLVVLLLVLLVQLLCAPVAADALVVSCVVVVHDSVVVVVNVVLCCVLQQWDWDDDPRTHIHGSDHQQVAFSLNSCCSRPNQQQRDDDDPPDDPVVVVVSVVVSVVVNCNRVNHTSNNVNPPD/DDDQDPLLVVLLLVLLVQLLCAPVAADALVVSCVVVVHDSVVVVVNVVLCVVLQQWDWDDDPRTHIHGSDHQQVAFSLNSCCSRPNDQQDDDDDPPDDCVVCVVVNVVSVVVNCNRVNQTSNNSNVVDD/DDDDDPLLVLLLLVLLVQLLCAPVAADALVVSCVVVVHDSVVSVVNVVLCVVLQQWDWADDPRTHIHGSDHQQVAFSLNSCCSRPNQDQRDDDDPPDDVVVVVVSVVVSVVVVCNRVNHTSNNVNPDDD

B-factor: mean 41.6, std 17.03, range [14.93, 134.68]

CATH classification: 1.10.10.10

Secondary structure (P-SEA, 3-state):
cccccaaaaaaaaaaaaaaaaccccbbbaaaaaaaacccaaaaaaaaaaaaaacccccccccccccccccccaaaaaaaccccccbbbbccccccccaaaaaaaaaaaaaaaaaccaaaaaaccc/cbbbbaaaaaaaaaaaaaaaaccccbbbaaaaaaaacccaaaaaaaaaaaaaaccbbbbbcccbbbbbccccccccaaaaaaacccccccccccccccaaaaaaaaaaaaaaaaaaaaccccccccc/cccccaaaaaaaaaaaaaaaaccccbbbaaaaaaaacccaaaaaaaaaaaaaaccbbbbcccbbbbccccccccaaaaaaaccccccccccccccccccaaaaaaaaaaaaaaaaaccaaaaaaccc/cbbbbaaaaaaaaaaaaaaaacccccccaaaaaaaacccaaaaaaaaaaaaaaccbbbbbcccbbbbbccccccccaaaaaaacccccccccccccccaaaaaaaaaaaaaaaaaaaacccccccccc/cccccaaaaaaaaaaaaaaaaccccbbbaaaaaaaacccaaaaaaaaaaaaaaccbbbbbcccbbbbbccccccccaaaaaaaccccccccccccccccccccaaaaaaaaaaaaaaaccaaaaaaacc/cbbbbaaaaaaaaaaaaaaaaccccbbbaaaaaaaacccaaaaaaaaaaaaaaccbbbbbcccbbbbbccccccccaaaaaaacccccccccccccccaaaaaaaaaaaaaaaaaaaaccccccccccc

Radius of gyration: 26.96 Å; Cα contacts (8 Å, |Δi|>4): 1397; chains: 6; bounding box: 71×73×74 Å

Organism: Bacillus subtilis (strain 168) (NCBI:txid224308)

Solvent-accessible surface area: 31772 Å² total

GO terms:
  GO:0042802 identical protein binding (F, IPI)
  GO:0001046 core promoter sequence-specific DNA binding (F, IDA)
  GO:0042803 protein homodimerization activity (F, IDA)
  GO:0032991 protein-containing complex (C, IDA)
  GO:0032993 protein-DNA complex (C, IDA)
  GO:0051291 protein heterooligomerization (P, IDA)
  GO:0005515 protein binding (F, IPI)